Protein AF-A0A4T0FUM2-F1 (afdb_monomer_lite)

pLDDT: mean 88.36, std 13.91, range [25.81, 98.75]

InterPro domains:
  IPR001199 Cytochrome b5-like heme/steroid binding domain [PF00173] (813-865)
  IPR001199 Cytochrome b5-like heme/steroid binding domain [SM01117] (812-907)
  IPR002129 Pyridoxal phosphate-dependent decarboxylase, major domain [PF00282] (361-735)
  IPR004843 Calcineurin-like, phosphoesterase domain [PF00149] (57-250)
  IPR006139 D-isomer specific 2-hydroxyacid dehydrogenase, catalytic domain [PF00389] (917-1246)
  IPR006140 D-isomer specific 2-hydroxyacid dehydrogenase, NAD-binding domain [PF02826] (1026-1214)
  IPR006186 Serine/threonine-specific protein phosphatase/bis(5-nucleosyl)-tetraphosphatase [PR00114] (57-84)
  IPR006186 Serine/threonine-specific protein phosphatase/bis(5-nucleosyl)-tetraphosphatase [PR00114] (86-113)
  IPR006186 Serine/threonine-specific protein phosphatase/bis(5-nucleosyl)-tetraphosphatase [PR00114] (119-143)
  IPR006186 Serine/threonine-specific protein phosphatase/bis(5-nucleosyl)-tetraphosphatase [PR00114] (153-179)
  IPR006186 Serine/threonine-specific protein phosphatase/bis(5-nucleosyl)-tetraphosphatase [PR00114] (182-209)
  IPR006186 Serine/threonine-specific protein phosphatase/bis(5-nucleosyl)-tetraphosphatase [PR00114] (239-259)
  IPR006186 Serine/threonine-specific protein phosphatase/bis(5-nucleosyl)-tetraphosphatase [PR00114] (261-277)
  IPR006186 Serine/threonine-specific protein phosphatase/bis(5-nucleosyl)-tetraphosphatase [PS00125] (120-125)
  IPR006186 Serine/threonine-specific protein phosphatase/bis(5-nucleosyl)-tetraphosphatase [SM00156] (29-299)
  IPR015421 Pyridoxal phosphate-dependent transferase, major domain [G3DSA:3.40.640.10] (409-700)
  IPR015422 Pyridoxal phosphate-dependent transferase, small domain [G3DSA:3.90.1150.10] (701-791)
  IPR015424 Pyridoxal phosphate-dependent transferase [SSF53383] (323-774)
  IPR029052 Metallo-dependent phosphatase-like [G3DSA:3.60.21.10] (1-308)
  IPR029052 Metallo-dependent phosphatase-like [SSF56300] (24-357)

Secondary structure (DSSP, 8-state):
-------HHHHHHHHHHTTTS-TT------HHHHHHHHHHHHHHHHHS-SEEEE-SSEEEE-B-TT-HHHHHHHHHHH--TTTS-EEE-S--SSSSS-HHHHHHHHHHHHHH-TTTEEE---SSSSTTTTTTSSHHHHHHHHS-HHHHHHHHHHHTT---EEEETTTEEEESS---TT-S-HHHHHT--SS-PPPSSSHHHHHHH-EE-TT-SSEEE-TTSSSEEE-HHHHHHHHHHHT-SEEEE-SS--TTSEEEEGGGTEEEEB--SSGGGT--PPEEEEEE-TT--EEEEEEPPPP--------------------SSS--HHHHHHHHHHHHHHHHHHHHHHHH-GGGS-SS----TTHHHHHS-SS--SSPPPHHHHHHHIIIIIGGGS--TTSTTB-SSS-----HHHHHHHHHHHHH----SSTTT-GGGHHHHHHHHHHHHHHT--GGG-S-STT---EEEEES-HHHHHHHHHHHHHHHHHHHTT----TTEEEEEETTS-THHHHHHHHHT-EEEEEPB-TTS-B-HHHHHHHHHHHHHTT-EEEEEEEEBS-TTT--B--HHHHHHHHHHHT-EEEEEETTGGGGGGSGGGTTTTTHHHHHHH-SEEEE-HHHHSS-PSS-EEEEES-SHHHHHHH----GGG--HHHHTT-S--GGGGSS-SS----HHHHHHHHHHHHHHHHHHHHHHHHHHHHHHHHHHHT-TTEEE-S--BTTEEEEEE--SSS-HHHHHHHHHHHHHHHHTTTTT-B-EEEEETTEEEEEEE----S------------PPPPP-------S-EEE-HHHHTT-BSGGG--BEEEETTEEEE-GGGHHHHSTTSTTGGGTTSB-HHHHHTT---GGG-SS--TT--HHHHHHHHHHHHHHHHHSEEEEEE--------EEEESS---HHHHHHHHS-SS--EEEE--SSSPPPHHHHHHHHTT-SEEEEETTS-B-HHHHHHH-TT--EEEEESS--TTB-HHHHHHTT-EEE---STTHHHHHHHHHHHHHHHHTTHHHHHHHHHTT-GGG----TTTT-----TTPEEEEES-SHHHHHHHHHHGGGT--EEEEE----S--HHHHHHHHHHHTSEEEE--HHHHHHH-SEEEE-PPP-GGGTT-B-HHHHHHS-TT-EEEESS-GGGB-HHHHHHHHHHTSSSEEEES--TTTT---TT-HHHH-TTEEE-SS-TT--HHHHHHHHHHHHHHHHHHHTTPPPTTB---

Foldseek 3Di:
DDPPPQPLVVVLCQLLVCQPPDPPDAGDDDLVNLLVLLVLLLVLLLVAFLAAEAEDQEKEFFADAQVSNLVSVVCVQQPPPPVHAYAYAEHQHFLYDGSVSRVSNLSSCCNVCVRRRAYAYAPCLAPVNVVVRPVCVVCCQPPRNVSVVSSNLSSLSGRAWYDYPLAETEGAADDAPQPPDVVVSRPDDPSDGQDQDDDSQQRRHEEEDAVDAAWAPDPVNGHIYHYLNVLVVVCVSSVYQAYEYEHDQDAQQKDAHSVNRYMYGHAHACRSVPDRGWHWMWTQHNVRDIDIDTHGPDDDDDDDDDDDDDDDDPPPPPPDDDQDPVSCVVLVVVVVVVVVVVVVCLVVPVLVQFQAAPDDPCQLVVLDDPDDDPDDDDSVVVVVCCVPPVRNHDNNLLRQQEFAFFGQFADPLQVVLQVVLVVVVFFQQFCVSPVCCVLVLVLFQVLCVLLVADPLLHPPDPDHQWYKAKDQDLLQLLLLLVLLLQLVVCVVVVHPDQAQEEEEEAPLADCSNVVSCVVVVHHYDHWYADPQRAAALVRVVVVCVVSVVVVGAYGAYEFEQQGRAFRGGHPLQRVLVVCVVRVHAYEYEDAAVSLLSSAVVCCVVNVSVSCNVGHQKYKYQCSGLVNHHHDTMMIGGSHCCSSLVSQDDQDPVNDDPCVVVVVTDRSSSNTNDSGDRSSSSSSVSVCVVQPSVSSNVQQVVQQVQLVVVVVVQVVDPQKDFPHDHDRSKTKMAGPDDPPDQVVSQVRRVVVVVVVVVSSRPHDWDWDADPNHIITMGRGGDHDDDPDPPPDDDDDDDDDDADEDDDAAAAAAELVNLLVQLCPRNYFWWFAALQWIWGPSVPCCACPPPHQNSLRTSAHQHQCQLVVHSDNVRRHNDNVPDDPSSVVRSVVVVVVRVVPTHTHHGYDDDDDDAAEEEEQADADPVLVCCQVVPPGHHHYHYDPDRDGHPLVRLLVRLDCHQEYEEEPPHAADPSSVVSNPLNHAEYEYLAPDPPSHDPVNCVVSNHWYFYQPPLQLQLLLVLQLVLQVCLQQLVLLVVVCVVVVVVVVDDDDPCVSGGDQLAQFEEEEADCDSSNLSNVLVSLVSHHAEYEYEYPPPDDCPVVQVVSCSSSVHRYYYDDLLCSLQRGQEYEYADDDDPVQFQCVALVSLLNHQLNHEYEYLHEARSHDLVSQLCSCVVSSHVAYGYAYHPPPPPDDCPRSLNPDSSYHYHPNCSRPDPSSSVSSSNLSSQQRVCSSVNHDRPRIDDD

Sequence (1247 aa):
MSEAEVDLDSVIDRLLEVRGTRPGKPVQLQEYEIKYLCTKAREIFISQPILLELEAPIKICGDIHGQYYDLLRLFEYGGFPPEANYLFLGDYVDRGKQSLETICLLLAYKIKYPENFFVLRGNHECASINRIYGFYDECKRRYNIKLWKTFTDCFNCLPIAAIIDEKIFTMHGGLSPDLQSMDQIRRVMRPTDVPDTGLLCDLLWSDPDKDISGWSENDRGVSFTFGPDVVTRFLQKHDMDLICRAHQVVEDGYEFFAKRQLVTLFSAPNYCGEFDNAGAMMSVDETLLCSFQILKPAEKKQKFPASYGIAGCMCWQIRHLDMDLEQFRSAGYDAVDRIYKYYKTLKENPESIPVQADVKPGYLRDAISDTPPNSGDSFERIQDEFRDVVLPGLNHWQHPSSFHYFPSNTTFESMLSEMMISSINNPGFSWDSNPCSELELKMADWLAGLFGLSDAFHHSYRAGTGGGVIQPSSSESILVAVIAARERYLRMNNTRDQSKLVMYASTQTHSSATKAARVLNLQIRLLDVDEELSLTNSSLLQAIEEDRKRGLIPFIVIATIGTTSTGAVDKIHSLGKAANEYGLWMHIDAAWAGTHLAVPELRGELELDAVNECADSINIGMHKMGLVSMSTVILFVRDLKPVTDALTITPEYLRNKATDSGQVLDFKDCGIGLGRHFSSPKIFYMLKSYGADGFREHIRKSIRLGEVFRRLIEADDSFEVVYKPRMSLTVFRLKRGDGKEDQLNELNKLFYANLVAHKDKVSLTHTVVNGKYCVSVKSVFGGSKKSSDDNDDNQTMQPPAAQLEPPKDTPITPAELSQHDGSNEKPIYVAIKGTVFDVTKKADMYGAGKSYNIFAGKDGSRGLGMSSLNPADAVADYSTLGEKEMGVLDDWYKFFSKRYNIVGRVTIIIMNIPKIVLTRPLMPEIMAKFSAATRPVNLVHWEKDSPAPRQWLLDNAVGADALLVMLSDKVDKQLLDTAGPSLKAISTLSVGYDHCDLAQLKQRNIKLSNTPDLLTSATAEIAVLLYLAAARRASESIRFIERGEWPQVGWGPLLMAGQLSENKTLGFLGFGRIAQAAMHRLIPFGVNRVVYTDSGRVDHSARDASLSQRYGVKIERVDLDNLAKQSDAVILLAAMSPSMKHIINKDFFDKMKKTSFVVNVARGPLIDNDALNNAVNEGSIAGAGLDVIEGEPHIHADHPLVKNDKVFLLPHIGSSTVETRYAMADLTVSNVLKGAFGEPMQAQVNI

Structure (mmCIF, N/CA/C/O backbone):
data_AF-A0A4T0FUM2-F1
#
_entry.id   AF-A0A4T0FUM2-F1
#
loop_
_atom_site.group_PDB
_atom_site.id
_atom_site.type_symbol
_atom_site.label_atom_id
_atom_site.label_alt_id
_atom_site.label_comp_id
_atom_site.label_asym_id
_atom_site.label_entity_id
_atom_site.label_seq_id
_atom_site.pdbx_PDB_ins_code
_atom_site.Cartn_x
_atom_site.Cartn_y
_atom_site.Cartn_z
_atom_site.occupancy
_atom_site.B_iso_or_equiv
_atom_site.auth_seq_id
_atom_site.auth_comp_id
_atom_site.auth_asym_id
_atom_site.auth_atom_id
_atom_site.pdbx_PDB_model_num
ATOM 1 N N . MET A 1 1 ? 23.180 -0.848 52.029 1.00 37.47 1 MET A N 1
ATOM 2 C CA . MET A 1 1 ? 24.207 0.052 51.470 1.00 37.47 1 MET A CA 1
ATOM 3 C C . MET A 1 1 ? 23.830 1.442 51.923 1.00 37.47 1 MET A C 1
ATOM 5 O O . MET A 1 1 ? 22.664 1.783 51.784 1.00 37.47 1 MET A O 1
ATOM 9 N N . SER A 1 2 ? 24.758 2.135 52.578 1.00 36.12 2 SER A N 1
ATOM 10 C CA . SER A 1 2 ? 24.609 3.516 53.044 1.00 36.12 2 SER A CA 1
ATOM 11 C C . SER A 1 2 ? 24.027 4.402 51.942 1.00 36.12 2 SER A C 1
ATOM 13 O O . SER A 1 2 ? 24.387 4.205 50.781 1.00 36.12 2 SER A O 1
ATOM 15 N N . GLU A 1 3 ? 23.152 5.346 52.301 1.00 44.22 3 GLU A N 1
ATOM 16 C CA . GLU A 1 3 ? 22.801 6.488 51.450 1.00 44.22 3 GLU A CA 1
ATOM 17 C C . GLU A 1 3 ? 24.108 7.209 51.102 1.00 44.22 3 GLU A C 1
ATOM 19 O O . GLU A 1 3 ? 24.612 8.024 51.867 1.00 44.22 3 GLU A O 1
ATOM 24 N N . ALA A 1 4 ? 24.735 6.814 49.994 1.00 52.66 4 ALA A N 1
ATOM 25 C CA . ALA A 1 4 ? 25.726 7.648 49.351 1.00 52.66 4 ALA A CA 1
ATOM 26 C C . ALA A 1 4 ? 24.969 8.919 48.969 1.00 52.66 4 ALA A C 1
ATOM 28 O O . ALA A 1 4 ? 23.976 8.837 48.246 1.00 52.66 4 ALA A O 1
ATOM 29 N N . GLU A 1 5 ? 25.374 10.039 49.559 1.00 71.88 5 GLU A N 1
ATOM 30 C CA . GLU A 1 5 ? 24.794 11.359 49.342 1.00 71.88 5 GLU A CA 1
ATOM 31 C C . GLU A 1 5 ? 24.679 11.582 47.826 1.00 71.88 5 GLU A C 1
ATOM 33 O O . GLU A 1 5 ? 25.686 11.611 47.116 1.00 71.88 5 GLU A O 1
ATOM 38 N N . VAL A 1 6 ? 23.448 11.581 47.301 1.00 86.56 6 VAL A N 1
ATOM 39 C CA . VAL A 1 6 ? 23.222 11.792 45.869 1.00 86.56 6 VAL A CA 1
ATOM 40 C C . VAL A 1 6 ? 23.570 13.243 45.597 1.00 86.56 6 VAL A C 1
ATOM 42 O O . VAL A 1 6 ? 22.863 14.144 46.039 1.00 86.56 6 VAL A O 1
ATOM 45 N N . ASP A 1 7 ? 24.667 13.455 44.881 1.00 92.12 7 ASP A N 1
ATOM 46 C CA . ASP A 1 7 ? 25.069 14.772 44.411 1.00 92.12 7 ASP A CA 1
ATOM 47 C C . ASP A 1 7 ? 24.060 15.256 43.356 1.00 92.12 7 ASP A C 1
ATOM 49 O O . ASP A 1 7 ? 24.091 14.850 42.188 1.00 92.12 7 ASP A O 1
ATOM 53 N N . LEU A 1 8 ? 23.112 16.084 43.801 1.00 93.62 8 LEU A N 1
ATOM 54 C CA . LEU A 1 8 ? 22.031 16.609 42.971 1.00 93.62 8 LEU A CA 1
ATOM 55 C C . LEU A 1 8 ? 22.561 17.514 41.851 1.00 93.62 8 LEU A C 1
ATOM 57 O O . LEU A 1 8 ? 22.004 17.504 40.752 1.00 93.62 8 LEU A O 1
ATOM 61 N N . ASP A 1 9 ? 23.653 18.240 42.097 1.00 93.62 9 ASP A N 1
ATOM 62 C CA . ASP A 1 9 ? 24.274 19.112 41.101 1.00 93.62 9 ASP A CA 1
ATOM 63 C C . ASP A 1 9 ? 24.894 18.281 39.981 1.00 93.62 9 ASP A C 1
ATOM 65 O O . ASP A 1 9 ? 24.625 18.530 38.809 1.00 93.62 9 ASP A O 1
ATOM 69 N N . SER A 1 10 ? 25.580 17.191 40.329 1.00 92.94 10 SER A N 1
ATOM 70 C CA . SER A 1 10 ? 26.093 16.219 39.356 1.00 92.94 10 SER A CA 1
ATOM 71 C C . SER A 1 10 ? 24.991 15.543 38.524 1.00 92.94 10 SER A C 1
ATOM 73 O O . SER A 1 10 ? 25.191 15.207 37.350 1.00 92.94 10 SER A O 1
ATOM 75 N N . VAL A 1 11 ? 23.804 15.315 39.098 1.00 94.50 11 VAL A N 1
ATOM 76 C CA . VAL A 1 11 ? 22.643 14.797 38.350 1.00 94.50 11 VAL A CA 1
ATOM 77 C C . VAL A 1 11 ? 22.139 15.832 37.340 1.00 94.50 11 VAL A C 1
ATOM 79 O O . VAL A 1 11 ? 21.924 15.485 36.176 1.00 94.50 11 VAL A O 1
ATOM 82 N N . ILE A 1 12 ? 21.980 17.092 37.760 1.00 95.75 12 ILE A N 1
ATOM 83 C CA . ILE A 1 12 ? 21.542 18.188 36.884 1.00 95.75 12 ILE A CA 1
ATOM 84 C C . ILE A 1 12 ? 22.570 18.421 35.775 1.00 95.75 12 ILE A C 1
ATOM 86 O O . ILE A 1 12 ? 22.193 18.469 34.607 1.00 95.75 12 ILE A O 1
ATOM 90 N N . ASP A 1 13 ? 23.859 18.478 36.102 1.00 93.56 13 ASP A N 1
ATOM 91 C CA . ASP A 1 13 ? 24.928 18.702 35.130 1.00 93.56 13 ASP A CA 1
ATOM 92 C C . ASP A 1 13 ? 24.947 17.623 34.047 1.00 93.56 13 ASP A C 1
ATOM 94 O O . ASP A 1 13 ? 25.027 17.951 32.864 1.00 93.56 13 ASP A O 1
ATOM 98 N N . ARG A 1 14 ? 24.777 16.344 34.410 1.00 93.50 14 ARG A N 1
ATOM 99 C CA . ARG A 1 14 ? 24.683 15.240 33.436 1.00 93.50 14 ARG A CA 1
ATOM 100 C C . ARG A 1 14 ? 23.453 15.334 32.542 1.00 93.50 14 ARG A C 1
ATOM 102 O O . ARG A 1 14 ? 23.537 15.028 31.352 1.00 93.50 14 ARG A O 1
ATOM 109 N N . LEU A 1 15 ? 22.313 15.734 33.101 1.00 93.44 15 LEU A N 1
ATOM 110 C CA . LEU A 1 15 ? 21.101 15.979 32.322 1.00 93.44 15 LEU A CA 1
ATOM 111 C C . LEU A 1 15 ? 21.334 17.148 31.345 1.00 93.44 15 LEU A C 1
ATOM 113 O O . LEU A 1 15 ? 21.035 17.062 30.159 1.00 93.44 15 LEU A O 1
ATOM 117 N N . LEU A 1 16 ? 21.992 18.212 31.788 1.00 92.50 16 LEU A N 1
ATOM 118 C CA . LEU A 1 16 ? 22.291 19.375 30.958 1.00 92.50 16 LEU A CA 1
ATOM 119 C C . LEU A 1 16 ? 23.478 19.190 29.993 1.00 92.50 16 LEU A C 1
ATOM 121 O O .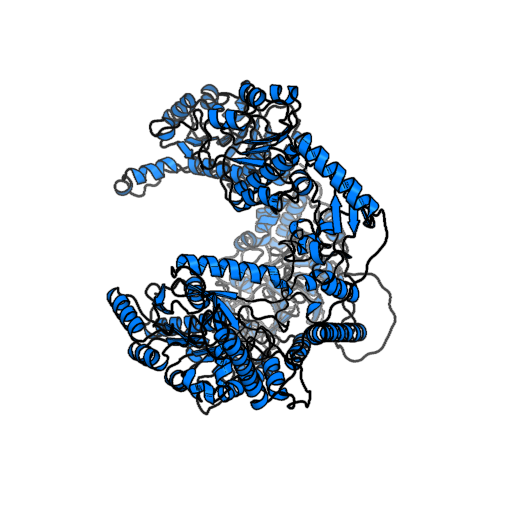 LEU A 1 16 ? 23.617 19.977 29.054 1.00 92.50 16 LEU A O 1
ATOM 125 N N . GLU A 1 17 ? 24.338 18.187 30.180 1.00 85.06 17 GLU A N 1
ATOM 126 C CA . GLU A 1 17 ? 25.534 17.953 29.352 1.00 85.06 17 GLU A CA 1
ATOM 127 C C . GLU A 1 17 ? 25.171 17.634 27.895 1.00 85.06 17 GLU A C 1
ATOM 129 O O . GLU A 1 17 ? 25.929 17.915 26.965 1.00 85.06 17 GLU A O 1
ATOM 134 N N . VAL A 1 18 ? 23.984 17.069 27.662 1.00 79.00 18 VAL A N 1
ATOM 135 C CA . VAL A 1 18 ? 23.532 16.740 26.306 1.00 79.00 18 VAL A CA 1
ATOM 136 C C . VAL A 1 18 ? 23.071 17.963 25.506 1.00 79.00 18 VAL A C 1
ATOM 138 O O . VAL A 1 18 ? 22.817 17.827 24.307 1.00 79.00 18 VAL A O 1
ATOM 141 N N . ARG A 1 19 ? 23.021 19.162 26.109 1.00 76.81 19 ARG A N 1
ATOM 142 C CA . ARG A 1 19 ? 22.731 20.422 25.405 1.00 76.81 19 ARG A CA 1
ATOM 143 C C . ARG A 1 19 ? 23.660 20.592 24.201 1.00 76.81 19 ARG A C 1
ATOM 145 O O . ARG A 1 19 ? 24.869 20.391 24.277 1.00 76.81 19 ARG A O 1
ATOM 152 N N . GLY A 1 20 ? 23.082 20.915 23.047 1.00 62.94 20 GLY A N 1
ATOM 153 C CA . GLY A 1 20 ? 23.824 21.067 21.790 1.00 62.94 20 GLY A CA 1
ATOM 154 C C . GLY A 1 20 ? 24.322 19.765 21.141 1.00 62.94 20 GLY A C 1
ATOM 155 O O . GLY A 1 20 ? 24.865 19.822 20.037 1.00 62.94 20 GLY A O 1
ATOM 156 N N . THR A 1 21 ? 24.121 18.591 21.757 1.00 67.38 21 THR A N 1
ATOM 157 C CA . THR A 1 21 ? 24.373 17.298 21.093 1.00 67.38 21 THR A CA 1
ATOM 158 C C . THR A 1 21 ? 23.211 16.934 20.150 1.00 67.38 21 THR A C 1
ATOM 160 O O . THR A 1 21 ? 22.275 17.721 19.988 1.00 67.38 21 THR A O 1
ATOM 163 N N . ARG A 1 22 ? 23.231 15.775 19.482 1.00 67.12 22 ARG A N 1
ATOM 164 C CA . ARG A 1 22 ? 22.125 15.361 18.598 1.00 67.12 22 ARG A CA 1
ATOM 165 C C . ARG A 1 22 ? 20.914 14.872 19.425 1.00 67.12 22 ARG A C 1
ATOM 167 O O . ARG A 1 22 ? 21.130 14.035 20.304 1.00 67.12 22 ARG A O 1
ATOM 174 N N . PRO A 1 23 ? 19.668 15.289 19.103 1.00 71.88 23 PRO A N 1
ATOM 175 C CA . PRO A 1 23 ? 18.456 14.770 19.742 1.00 71.88 23 PRO A CA 1
ATOM 176 C C . PRO A 1 23 ? 18.409 13.238 19.800 1.00 71.88 23 PRO A C 1
ATOM 178 O O . PRO A 1 23 ? 18.738 12.574 18.813 1.00 71.88 23 PRO A O 1
ATOM 181 N N . GLY A 1 24 ? 17.999 12.683 20.947 1.00 69.56 24 GLY A N 1
ATOM 182 C CA . GLY A 1 24 ? 17.912 11.236 21.180 1.00 69.56 24 GLY A CA 1
ATOM 183 C C . GLY A 1 24 ? 19.101 10.607 21.916 1.00 69.56 24 GLY A C 1
ATOM 184 O O . GLY A 1 24 ? 19.111 9.388 22.089 1.00 69.56 24 GLY A O 1
ATOM 185 N N . LYS A 1 25 ? 20.103 11.387 22.352 1.00 81.38 25 LYS A N 1
ATOM 186 C CA . LYS A 1 25 ? 21.182 10.886 23.220 1.00 81.38 25 LYS A CA 1
ATOM 187 C C . LYS A 1 25 ? 20.620 10.618 24.631 1.00 81.38 25 LYS A C 1
ATOM 189 O O . LYS A 1 25 ? 20.194 11.574 25.280 1.00 81.38 25 LYS A O 1
ATOM 194 N N . PRO A 1 26 ? 20.603 9.361 25.117 1.00 79.69 26 PRO A N 1
ATOM 195 C CA . PRO A 1 26 ? 20.116 9.057 26.459 1.00 79.69 26 PRO A CA 1
ATOM 196 C C . PRO A 1 26 ? 21.115 9.534 27.517 1.00 79.69 26 PRO A C 1
ATOM 198 O O . PRO A 1 26 ? 22.330 9.417 27.325 1.00 79.69 26 PRO A O 1
ATOM 201 N N . VAL A 1 27 ? 20.604 10.010 28.652 1.00 87.38 27 VAL A N 1
ATOM 202 C CA . VAL A 1 27 ? 21.418 10.346 29.828 1.00 87.38 27 VAL A CA 1
ATOM 203 C C . VAL A 1 27 ? 21.429 9.141 30.763 1.00 87.38 27 VAL A C 1
ATOM 205 O O . VAL A 1 27 ? 20.388 8.557 31.073 1.00 87.38 27 VAL A O 1
ATOM 208 N N . GLN A 1 28 ? 22.619 8.721 31.193 1.00 84.88 28 GLN A N 1
ATOM 209 C CA . GLN A 1 28 ? 22.753 7.607 32.128 1.00 84.88 28 GLN A CA 1
ATOM 210 C C . GLN A 1 28 ? 22.598 8.101 33.570 1.00 84.88 28 GLN A C 1
ATOM 212 O O . GLN A 1 28 ? 23.548 8.596 34.178 1.00 84.88 28 GLN A O 1
ATOM 217 N N . LEU A 1 29 ? 21.394 7.931 34.112 1.00 91.56 29 LEU A N 1
ATOM 218 C CA . LEU A 1 29 ? 21.116 8.044 35.543 1.00 91.56 29 LEU A CA 1
ATOM 219 C C . LEU A 1 29 ? 21.084 6.653 36.178 1.00 91.56 29 LEU A C 1
ATOM 221 O O . LEU A 1 29 ? 20.607 5.692 35.573 1.00 91.56 29 LEU A O 1
ATOM 225 N N . GLN A 1 30 ? 21.586 6.523 37.395 1.00 93.50 30 GLN A N 1
ATOM 226 C CA . GLN A 1 30 ? 21.509 5.278 38.148 1.00 93.50 30 GLN A CA 1
ATOM 227 C C . GLN A 1 30 ? 20.132 5.145 38.807 1.00 93.50 30 GLN A C 1
ATOM 229 O O . GLN A 1 30 ? 19.508 6.129 39.199 1.00 93.50 30 GLN A O 1
ATOM 234 N N . GLU A 1 31 ? 19.652 3.912 38.983 1.00 93.62 31 GLU A N 1
ATOM 235 C CA . GLU A 1 31 ? 18.319 3.664 39.557 1.00 93.62 31 GLU A CA 1
ATOM 236 C C . GLU A 1 31 ? 18.152 4.285 40.956 1.00 93.62 31 GLU A C 1
ATOM 238 O O . GLU A 1 31 ? 17.074 4.778 41.289 1.00 93.62 31 GLU A O 1
ATOM 243 N N . TYR A 1 32 ? 19.208 4.281 41.778 1.00 93.88 32 TYR A N 1
ATOM 244 C CA . TYR A 1 32 ? 19.159 4.884 43.112 1.00 93.88 32 TYR A CA 1
ATOM 245 C C . TYR A 1 32 ? 19.030 6.415 43.059 1.00 93.88 32 TYR A C 1
ATOM 247 O O . TYR A 1 32 ? 18.369 6.982 43.923 1.00 93.88 32 TYR A O 1
ATOM 255 N N . GLU A 1 33 ? 19.589 7.069 42.035 1.00 95.44 33 GLU A N 1
ATOM 256 C CA . GLU A 1 33 ? 19.484 8.520 41.826 1.00 95.44 33 GLU A CA 1
ATOM 257 C C . GLU A 1 33 ? 18.046 8.891 41.460 1.00 95.44 33 GLU A C 1
ATOM 259 O O . GLU A 1 33 ? 17.463 9.791 42.053 1.00 95.44 33 GLU A O 1
ATOM 264 N N . ILE A 1 34 ? 17.421 8.132 40.556 1.00 97.25 34 ILE A N 1
ATOM 265 C CA . ILE A 1 34 ? 16.023 8.360 40.161 1.00 97.25 34 ILE A CA 1
ATOM 266 C C . ILE A 1 34 ? 15.073 8.128 41.344 1.00 97.25 34 ILE A C 1
ATOM 268 O O . ILE A 1 34 ? 14.152 8.914 41.571 1.00 97.25 34 ILE A O 1
ATOM 272 N N . LYS A 1 35 ? 15.306 7.073 42.137 1.00 96.06 35 LYS A N 1
ATOM 273 C CA . LYS A 1 35 ? 14.532 6.825 43.364 1.00 96.06 35 LYS A CA 1
ATOM 274 C C . LYS A 1 35 ? 14.697 7.945 44.382 1.00 96.06 35 LYS A C 1
ATOM 276 O O . LYS A 1 35 ? 13.708 8.324 45.009 1.00 96.06 35 LYS A O 1
ATOM 281 N N . TYR A 1 36 ? 15.913 8.466 44.536 1.00 96.44 36 TYR A N 1
ATOM 282 C CA . TYR A 1 36 ? 16.181 9.621 45.383 1.00 96.44 36 TYR A CA 1
ATOM 283 C C . TYR A 1 36 ? 15.377 10.840 44.914 1.00 96.44 36 TYR A C 1
ATOM 285 O O . TYR A 1 36 ? 14.642 11.406 45.721 1.00 96.44 36 TYR A O 1
ATOM 293 N N . LEU A 1 37 ? 15.411 11.166 43.612 1.00 97.94 37 LEU A N 1
ATOM 294 C CA . LEU A 1 37 ? 14.631 12.270 43.038 1.00 97.94 37 LEU A CA 1
ATOM 295 C C . LEU A 1 37 ? 13.129 12.115 43.318 1.00 97.94 37 LEU A C 1
ATOM 297 O O . LEU A 1 37 ? 12.496 13.028 43.837 1.00 97.94 37 LEU A O 1
ATOM 301 N N . CYS A 1 38 ? 12.554 10.942 43.045 1.00 98.00 38 CYS A N 1
ATOM 302 C CA . CYS A 1 38 ? 11.130 10.700 43.296 1.00 98.00 38 CYS A CA 1
ATOM 303 C C . CYS A 1 38 ? 10.779 10.821 44.785 1.00 98.00 38 CYS A C 1
ATOM 305 O O . CYS A 1 38 ? 9.760 11.405 45.141 1.00 98.00 38 CYS A O 1
ATOM 307 N N . THR A 1 39 ? 11.622 10.280 45.669 1.00 96.25 39 THR A N 1
ATOM 308 C CA . THR A 1 39 ? 11.364 10.279 47.116 1.00 96.25 39 THR A CA 1
ATOM 309 C C . THR A 1 39 ? 11.445 11.691 47.691 1.00 96.25 39 THR A C 1
ATOM 311 O O . THR A 1 39 ? 10.548 12.101 48.424 1.00 96.25 39 THR A O 1
ATOM 314 N N . LYS A 1 40 ? 12.471 12.463 47.313 1.00 97.44 40 LYS A N 1
ATOM 315 C CA . LYS A 1 40 ? 12.658 13.841 47.781 1.00 97.44 40 LYS A CA 1
ATOM 316 C C . LYS A 1 40 ? 11.649 14.814 47.199 1.00 97.44 40 LYS A C 1
ATOM 318 O O . LYS A 1 40 ? 11.080 15.602 47.948 1.00 97.44 40 LYS A O 1
ATOM 323 N N . ALA A 1 41 ? 11.341 14.718 45.909 1.00 97.88 41 ALA A N 1
ATOM 324 C CA . ALA A 1 41 ? 10.290 15.541 45.327 1.00 97.88 41 ALA A CA 1
ATOM 325 C C . ALA A 1 41 ? 8.921 15.236 45.959 1.00 97.88 41 ALA A C 1
ATOM 327 O O . ALA A 1 41 ? 8.172 16.155 46.277 1.00 97.88 41 ALA A O 1
ATOM 328 N N . ARG A 1 42 ? 8.623 13.958 46.238 1.00 97.56 42 ARG A N 1
ATOM 329 C CA . ARG A 1 42 ? 7.404 13.544 46.945 1.00 97.56 42 ARG A CA 1
ATOM 330 C C . ARG A 1 42 ? 7.270 14.176 48.334 1.00 97.56 42 ARG A C 1
ATOM 332 O O . ARG A 1 42 ? 6.166 14.590 48.682 1.00 97.56 42 ARG A O 1
ATOM 339 N N . GLU A 1 43 ? 8.350 14.244 49.117 1.00 96.94 43 GLU A N 1
ATOM 340 C CA . GLU A 1 43 ? 8.361 14.928 50.423 1.00 96.94 43 GLU A CA 1
ATOM 341 C C . GLU A 1 43 ? 7.946 16.403 50.268 1.00 96.94 43 GLU A C 1
ATOM 343 O O . GLU A 1 43 ? 7.051 16.866 50.975 1.00 96.94 43 GLU A O 1
ATOM 348 N N . ILE A 1 44 ? 8.525 17.099 49.282 1.00 97.81 44 ILE A N 1
ATOM 349 C CA . ILE A 1 44 ? 8.249 18.516 49.003 1.00 97.81 44 ILE A CA 1
ATOM 350 C C . ILE A 1 44 ? 6.805 18.724 48.527 1.00 97.81 44 ILE A C 1
ATOM 352 O O . ILE A 1 44 ? 6.107 19.617 49.009 1.00 97.81 44 ILE A O 1
ATOM 356 N N . PHE A 1 45 ? 6.318 17.899 47.598 1.00 98.06 45 PHE A N 1
ATOM 357 C CA . PHE A 1 45 ? 4.959 18.048 47.080 1.00 98.06 45 PHE A CA 1
ATOM 358 C C . PHE A 1 45 ? 3.895 17.820 48.157 1.00 98.06 45 PHE A C 1
ATOM 360 O O . PHE A 1 45 ? 2.872 18.502 48.142 1.00 98.06 45 PHE A O 1
ATOM 367 N N . ILE A 1 46 ? 4.136 16.896 49.095 1.00 97.12 46 ILE A N 1
ATOM 368 C CA . ILE A 1 46 ? 3.249 16.662 50.241 1.00 97.12 46 ILE A CA 1
ATOM 369 C C . ILE A 1 46 ? 3.262 17.839 51.220 1.00 97.12 46 ILE A C 1
ATOM 371 O O . ILE A 1 46 ? 2.215 18.143 51.789 1.00 97.12 46 ILE A O 1
ATOM 375 N N . SER A 1 47 ? 4.405 18.506 51.420 1.00 96.12 47 SER A N 1
ATOM 376 C CA . SER A 1 47 ? 4.469 19.681 52.299 1.00 96.12 47 SER A CA 1
ATOM 377 C C . SER A 1 47 ? 3.840 20.936 51.690 1.00 96.12 47 SER A C 1
ATOM 379 O O . SER A 1 47 ? 3.371 21.794 52.432 1.00 96.12 47 SER A O 1
ATOM 381 N N . GLN A 1 48 ? 3.821 21.055 50.359 1.00 95.81 48 GLN A N 1
ATOM 382 C CA . GLN A 1 48 ? 3.159 22.160 49.659 1.00 95.81 48 GLN A CA 1
ATOM 383 C C . GLN A 1 48 ? 1.641 21.944 49.600 1.00 95.81 48 GLN A C 1
ATOM 385 O O . GLN A 1 48 ? 1.202 20.797 49.612 1.00 95.81 48 GLN A O 1
ATOM 390 N N . PRO A 1 49 ? 0.808 22.995 49.525 1.00 96.19 49 PRO A N 1
ATOM 391 C CA . PRO A 1 49 ? -0.629 22.833 49.312 1.00 96.19 49 PRO A CA 1
ATOM 392 C C . PRO A 1 49 ? -0.929 22.244 47.922 1.00 96.19 49 PRO A C 1
ATOM 394 O O . PRO A 1 49 ? -0.112 22.313 47.007 1.00 96.19 49 PRO A O 1
ATOM 397 N N . ILE A 1 50 ? -2.104 21.626 47.753 1.00 96.75 50 ILE A N 1
ATOM 398 C CA . ILE A 1 50 ? -2.507 21.059 46.451 1.00 96.75 50 ILE A CA 1
ATOM 399 C C . ILE A 1 50 ? -2.940 22.136 45.442 1.00 96.75 50 ILE A C 1
ATOM 401 O O . ILE A 1 50 ? -2.816 21.940 44.233 1.00 96.75 50 ILE A O 1
ATOM 405 N N . LEU A 1 51 ? -3.438 23.260 45.963 1.00 98.12 51 LEU A N 1
ATOM 406 C CA . LEU A 1 51 ? -3.639 24.513 45.249 1.00 98.12 51 LEU A CA 1
ATOM 407 C C . LEU A 1 51 ? -2.488 25.436 45.644 1.00 98.12 51 LEU A C 1
ATOM 409 O O . LEU A 1 51 ? -2.427 25.853 46.800 1.00 98.12 51 LEU A O 1
ATOM 413 N N . LEU A 1 52 ? -1.563 25.690 44.724 1.00 98.25 52 LEU A N 1
ATOM 414 C CA . LEU A 1 52 ? -0.418 26.560 44.989 1.00 98.25 52 LEU A CA 1
ATOM 415 C C . LEU A 1 52 ? -0.833 28.033 44.907 1.00 98.25 52 LEU A C 1
ATOM 417 O O . LEU A 1 52 ? -1.655 28.397 44.071 1.00 98.25 52 LEU A O 1
ATOM 421 N N . GLU A 1 53 ? -0.238 28.869 45.749 1.00 97.44 53 GLU A N 1
ATOM 422 C CA . GLU A 1 53 ? -0.384 30.328 45.718 1.00 97.44 53 GLU A CA 1
ATOM 423 C C . GLU A 1 53 ? 1.004 30.903 45.422 1.00 97.44 53 GLU A C 1
ATOM 425 O O . GLU A 1 53 ? 1.949 30.639 46.165 1.00 97.44 53 GLU A O 1
ATOM 430 N N . LEU A 1 54 ? 1.142 31.562 44.270 1.00 97.75 54 LEU A N 1
ATOM 431 C CA . LEU A 1 54 ? 2.417 31.935 43.653 1.00 97.75 54 LEU A CA 1
ATOM 432 C C . LEU A 1 54 ? 2.439 33.434 43.323 1.00 97.75 54 LEU A C 1
ATOM 434 O O . LEU A 1 54 ? 1.389 34.034 43.103 1.00 97.75 54 LEU A O 1
ATOM 438 N N . GLU A 1 55 ? 3.633 34.011 43.216 1.00 95.75 55 GLU A N 1
ATOM 439 C CA . GLU A 1 55 ? 3.849 35.431 42.895 1.00 95.75 55 GLU A CA 1
ATOM 440 C C . GLU A 1 55 ? 4.571 35.576 41.543 1.00 95.75 55 GLU A C 1
ATOM 442 O O . GLU A 1 55 ? 5.404 34.736 41.174 1.00 95.75 55 GLU A O 1
ATOM 447 N N . ALA A 1 56 ? 4.265 36.634 40.788 1.00 94.50 56 ALA A N 1
ATOM 448 C CA . ALA A 1 56 ? 5.047 37.037 39.623 1.00 94.50 56 ALA A CA 1
ATOM 449 C C . ALA A 1 56 ? 6.350 37.760 40.056 1.00 94.50 56 ALA A C 1
ATOM 451 O O . ALA A 1 56 ? 6.399 38.361 41.129 1.00 94.50 56 ALA A O 1
ATOM 452 N N . PRO A 1 57 ? 7.434 37.733 39.252 1.00 95.88 57 PRO A N 1
ATOM 453 C CA . PRO A 1 57 ? 7.510 37.246 37.880 1.00 95.88 57 PRO A CA 1
ATOM 454 C C . PRO A 1 57 ? 7.652 35.721 37.787 1.00 95.88 57 PRO A C 1
ATOM 456 O O . PRO A 1 57 ? 8.440 35.108 38.511 1.00 95.88 57 PRO A O 1
ATOM 459 N N . ILE A 1 58 ? 6.932 35.102 36.847 1.00 97.69 58 ILE A N 1
ATOM 460 C CA . ILE A 1 58 ? 6.936 33.647 36.639 1.00 97.69 58 ILE A CA 1
ATOM 461 C C . ILE A 1 58 ? 6.701 33.259 35.175 1.00 97.69 58 ILE A C 1
ATOM 463 O O . ILE A 1 58 ? 6.020 33.954 34.419 1.00 97.69 58 ILE A O 1
ATOM 467 N N . LYS A 1 59 ? 7.279 32.129 34.761 1.00 98.00 59 LYS A N 1
ATOM 468 C CA . LYS A 1 59 ? 7.120 31.540 33.428 1.00 98.00 59 LYS A CA 1
ATOM 469 C C . LYS A 1 59 ? 6.259 30.287 33.488 1.00 98.00 59 LYS A C 1
ATOM 471 O O . LYS A 1 59 ? 6.571 29.359 34.224 1.00 98.00 59 LYS A O 1
ATOM 476 N N . ILE A 1 60 ? 5.204 30.241 32.688 1.00 98.31 60 ILE A N 1
ATOM 477 C CA . ILE A 1 60 ? 4.232 29.153 32.636 1.00 98.31 60 ILE A CA 1
ATOM 478 C C . ILE A 1 60 ? 4.466 28.318 31.373 1.00 98.31 60 ILE A C 1
ATOM 480 O O . ILE A 1 60 ? 4.524 28.860 30.264 1.00 98.31 60 ILE A O 1
ATOM 484 N N . CYS A 1 61 ? 4.597 27.004 31.549 1.00 98.00 61 CYS A N 1
ATOM 485 C CA . CYS A 1 61 ? 4.852 26.027 30.490 1.00 98.00 61 CYS A CA 1
ATOM 486 C C . CYS A 1 61 ? 3.728 24.984 30.448 1.00 98.00 61 CYS A C 1
ATOM 488 O O . CYS A 1 61 ? 3.350 24.448 31.490 1.00 98.00 61 CYS A O 1
ATOM 490 N N . GLY A 1 62 ? 3.220 24.693 29.253 1.00 96.94 62 GLY A N 1
ATOM 491 C CA . GLY A 1 62 ? 2.238 23.639 29.000 1.00 96.94 62 GLY A CA 1
ATOM 492 C C . GLY A 1 62 ? 2.885 22.272 28.764 1.00 96.94 62 GLY A C 1
ATOM 493 O O . GLY A 1 62 ? 3.990 22.001 29.237 1.00 96.94 62 GLY A O 1
ATOM 494 N N . ASP A 1 63 ? 2.193 21.433 27.998 1.00 97.06 63 ASP A N 1
ATOM 495 C CA . ASP A 1 63 ? 2.572 20.053 27.688 1.00 97.06 63 ASP A CA 1
ATOM 496 C C . ASP A 1 63 ? 3.984 19.903 27.089 1.00 97.06 63 ASP A C 1
ATOM 498 O O . ASP A 1 63 ? 4.394 20.681 26.217 1.00 97.06 63 ASP A O 1
ATOM 502 N N . ILE A 1 64 ? 4.694 18.840 27.499 1.00 94.94 64 ILE A N 1
ATOM 503 C CA . ILE A 1 64 ? 6.045 18.491 27.014 1.00 94.94 64 ILE A CA 1
ATOM 504 C C . ILE A 1 64 ? 6.125 17.066 26.438 1.00 94.94 64 ILE A C 1
ATOM 506 O O . ILE A 1 64 ? 6.913 16.836 25.518 1.00 94.94 64 ILE A O 1
ATOM 510 N N . HIS A 1 65 ? 5.352 16.104 26.962 1.00 94.88 65 HIS A N 1
ATOM 511 C CA . HIS A 1 65 ? 5.245 14.718 26.466 1.00 94.88 65 HIS A CA 1
ATOM 512 C C . HIS A 1 65 ? 6.599 14.077 26.125 1.00 94.88 65 HIS A C 1
ATOM 514 O O . HIS A 1 65 ? 6.834 13.625 25.009 1.00 94.88 65 HIS A O 1
ATOM 520 N N . GLY A 1 66 ? 7.570 14.103 27.039 1.00 92.50 66 GLY A N 1
ATOM 521 C CA . GLY A 1 66 ? 8.872 13.463 26.830 1.00 92.50 66 GLY A CA 1
ATOM 522 C C . GLY A 1 66 ? 9.742 14.029 25.694 1.00 92.50 66 GLY A C 1
ATOM 523 O O . GLY A 1 66 ? 10.721 13.374 25.308 1.00 92.50 66 GLY A O 1
ATOM 524 N N . GLN A 1 67 ? 9.436 15.218 25.152 1.00 92.62 67 GLN A N 1
ATOM 525 C CA . GLN A 1 67 ? 10.294 15.956 24.211 1.00 92.62 67 GLN A CA 1
ATOM 526 C C . GLN A 1 67 ? 11.435 16.675 24.941 1.00 92.62 67 GLN A C 1
ATOM 528 O O . GLN A 1 67 ? 11.546 17.900 24.968 1.00 92.62 67 GLN A O 1
ATOM 533 N N . TYR A 1 68 ? 12.336 15.878 25.514 1.00 94.12 68 TYR A N 1
ATOM 534 C CA . TYR A 1 68 ? 13.421 16.348 26.374 1.00 94.12 68 TYR A CA 1
ATOM 535 C C . TYR A 1 68 ? 14.296 17.451 25.759 1.00 94.12 68 TYR A C 1
ATOM 537 O O . TYR A 1 68 ? 14.703 18.390 26.437 1.00 94.12 68 TYR A O 1
ATOM 545 N N . TYR A 1 69 ? 14.576 17.366 24.458 1.00 90.50 69 TYR A N 1
ATOM 546 C CA . TYR A 1 69 ? 15.381 18.378 23.775 1.00 90.50 69 TYR A CA 1
ATOM 547 C C . TYR A 1 69 ? 14.696 19.737 23.699 1.00 90.50 69 TYR A C 1
ATOM 549 O O . TYR A 1 69 ? 15.363 20.764 23.811 1.00 90.50 69 TYR A O 1
ATOM 557 N N . ASP A 1 70 ? 13.380 19.746 23.521 1.00 91.06 70 ASP A N 1
ATOM 558 C CA . ASP A 1 70 ? 12.615 20.982 23.493 1.00 91.06 70 ASP A CA 1
ATOM 559 C C . ASP A 1 70 ? 12.463 21.559 24.903 1.00 91.06 70 ASP A C 1
ATOM 561 O O . ASP A 1 70 ? 12.546 22.774 25.049 1.00 91.06 70 ASP A O 1
ATOM 565 N N . LEU A 1 71 ? 12.416 20.720 25.948 1.00 94.75 71 LEU A N 1
ATOM 566 C CA . LEU A 1 71 ? 12.535 21.176 27.340 1.00 94.75 71 LEU A CA 1
ATOM 567 C C . LEU A 1 71 ? 13.870 21.901 27.597 1.00 94.75 71 LEU A C 1
ATOM 569 O O . LEU A 1 71 ? 13.890 22.968 28.208 1.00 94.75 71 LEU A O 1
ATOM 573 N N . LEU A 1 72 ? 14.992 21.361 27.108 1.00 93.69 72 LEU A N 1
ATOM 574 C CA . LEU A 1 72 ? 16.295 22.027 27.244 1.00 93.69 72 LEU A CA 1
ATOM 575 C C . LEU A 1 72 ? 16.311 23.383 26.530 1.00 93.69 72 LEU A C 1
ATOM 577 O O . LEU A 1 72 ? 16.801 24.364 27.086 1.00 93.69 72 LEU A O 1
ATOM 581 N N . ARG A 1 73 ? 15.737 23.453 25.323 1.00 91.38 73 ARG A N 1
ATOM 582 C CA . ARG A 1 73 ? 15.600 24.711 24.576 1.00 91.38 73 ARG A CA 1
ATOM 583 C C . ARG A 1 73 ? 14.672 25.693 25.285 1.00 91.38 73 ARG A C 1
ATOM 585 O O . ARG A 1 73 ? 14.945 26.886 25.276 1.00 91.38 73 ARG A O 1
ATOM 592 N N . LEU A 1 74 ? 13.608 25.219 25.925 1.00 92.62 74 LEU A N 1
ATOM 593 C CA . LEU A 1 74 ? 12.703 26.066 26.694 1.00 92.62 74 LEU A CA 1
ATOM 594 C C . LEU A 1 74 ? 13.459 26.795 27.815 1.00 92.62 74 LEU A C 1
ATOM 596 O O . LEU A 1 74 ? 13.304 28.006 27.955 1.00 92.62 74 LEU A O 1
ATOM 600 N N . PHE A 1 75 ? 14.369 26.112 28.517 1.00 94.38 75 PHE A N 1
ATOM 601 C CA . PHE A 1 75 ? 15.254 26.762 29.492 1.00 94.38 75 PHE A CA 1
ATOM 602 C C . PHE A 1 75 ? 16.301 27.688 28.855 1.00 94.38 75 PHE A C 1
ATOM 604 O O . PHE A 1 75 ? 16.640 28.711 29.444 1.00 94.38 75 PHE A O 1
ATOM 611 N N . GLU A 1 76 ? 16.790 27.396 27.646 1.00 90.88 76 GLU A N 1
ATOM 612 C CA . GLU A 1 76 ? 17.686 28.314 26.918 1.00 90.88 76 GLU A CA 1
ATOM 613 C C . GLU A 1 76 ? 17.000 29.644 26.563 1.00 90.88 76 GLU A C 1
ATOM 615 O O . GLU A 1 76 ? 17.644 30.691 26.598 1.00 90.88 76 GLU A O 1
ATOM 620 N N . TYR A 1 77 ? 15.703 29.616 26.242 1.00 87.06 77 TYR A N 1
ATOM 621 C CA . TYR A 1 77 ? 14.911 30.814 25.937 1.00 87.06 77 TYR A CA 1
ATOM 622 C C . TYR A 1 77 ? 14.444 31.524 27.210 1.00 87.06 77 TYR A C 1
ATOM 624 O O . TYR A 1 77 ? 14.472 32.753 27.302 1.00 87.06 77 TYR A O 1
ATOM 632 N N . GLY A 1 78 ? 14.005 30.746 28.197 1.00 88.12 78 GLY A N 1
ATOM 633 C CA . GLY A 1 78 ? 13.407 31.265 29.412 1.00 88.12 78 GLY A CA 1
ATOM 634 C C . GLY A 1 78 ? 14.394 31.663 30.502 1.00 88.12 78 GLY A C 1
ATOM 635 O O . GLY A 1 78 ? 14.015 32.448 31.365 1.00 88.12 78 GLY A O 1
ATOM 636 N N . GLY A 1 79 ? 15.638 31.193 30.443 1.00 92.38 79 GLY A N 1
ATOM 637 C CA . GLY A 1 79 ? 16.604 31.276 31.536 1.00 92.38 79 GLY A CA 1
ATOM 638 C C . GLY A 1 79 ? 16.557 30.014 32.396 1.00 92.38 79 GLY A C 1
ATOM 639 O O . GLY A 1 79 ? 15.491 29.448 32.628 1.00 92.38 79 GLY A O 1
ATOM 640 N N . PHE A 1 80 ? 17.708 29.538 32.857 1.00 92.56 80 PHE A N 1
ATOM 641 C CA . PHE A 1 80 ? 17.747 28.374 33.739 1.00 92.56 80 PHE A CA 1
ATOM 642 C C . PHE A 1 80 ? 17.284 28.766 35.159 1.00 92.56 80 PHE A C 1
ATOM 644 O O . PHE A 1 80 ? 17.265 29.947 35.497 1.00 92.56 80 PHE A O 1
ATOM 651 N N . PRO A 1 81 ? 16.834 27.815 35.989 1.00 91.88 81 PRO A N 1
ATOM 652 C CA . PRO A 1 81 ? 16.661 28.063 37.417 1.00 91.88 81 PRO A CA 1
ATOM 653 C C . PRO A 1 81 ? 18.031 28.193 38.116 1.00 91.88 81 PRO A C 1
ATOM 655 O O . PRO A 1 81 ? 18.915 27.374 37.839 1.00 91.88 81 PRO A O 1
ATOM 658 N N . PRO A 1 82 ? 18.206 29.143 39.057 1.00 91.75 82 PRO A N 1
ATOM 659 C CA . PRO A 1 82 ? 17.177 29.975 39.681 1.00 91.75 82 PRO A CA 1
ATOM 660 C C . PRO A 1 82 ? 17.001 31.358 39.030 1.00 91.75 82 PRO A C 1
ATOM 662 O O . PRO A 1 82 ? 16.300 32.194 39.590 1.00 91.75 82 PRO A O 1
ATOM 665 N N . GLU A 1 83 ? 17.625 31.641 37.883 1.00 91.06 83 GLU A N 1
ATOM 666 C CA . GLU A 1 83 ? 17.522 32.948 37.220 1.00 91.06 83 GLU A CA 1
ATOM 667 C C . GLU A 1 83 ? 16.098 33.279 36.736 1.00 91.06 83 GLU A C 1
ATOM 669 O O . GLU A 1 83 ? 15.780 34.447 36.510 1.00 91.06 83 GLU A O 1
ATOM 674 N N . ALA A 1 84 ? 15.238 32.267 36.588 1.00 93.31 84 ALA A N 1
ATOM 675 C CA . ALA A 1 84 ? 13.817 32.429 36.316 1.00 93.31 84 ALA A CA 1
ATOM 676 C C . ALA A 1 84 ? 12.953 31.462 37.143 1.00 93.31 84 ALA A C 1
ATOM 678 O O . ALA A 1 84 ? 13.321 30.303 37.356 1.00 93.31 84 ALA A O 1
ATOM 679 N N . ASN A 1 85 ? 11.774 31.941 37.552 1.00 96.56 85 ASN A N 1
ATOM 680 C CA . ASN A 1 85 ? 10.748 31.136 38.213 1.00 96.56 85 ASN A CA 1
ATOM 681 C C . ASN A 1 85 ? 9.881 30.419 37.172 1.00 96.56 85 ASN A C 1
ATOM 683 O O . ASN A 1 85 ? 9.504 31.025 36.166 1.00 96.56 85 ASN A O 1
ATOM 687 N N . TYR A 1 86 ? 9.513 29.164 37.433 1.00 98.25 86 TYR A N 1
ATOM 688 C CA . TYR A 1 86 ? 8.743 28.338 36.500 1.00 98.25 86 TYR A CA 1
ATOM 689 C C . TYR A 1 86 ? 7.529 27.679 37.143 1.00 98.25 86 TYR A C 1
ATOM 691 O O . TYR A 1 86 ? 7.618 27.153 38.249 1.00 98.25 86 TYR A O 1
ATOM 699 N N . LEU A 1 87 ? 6.433 27.616 36.390 1.00 98.50 87 LEU A N 1
ATOM 700 C CA . LEU A 1 87 ? 5.263 26.786 36.638 1.00 98.50 87 LEU A CA 1
ATOM 701 C C . LEU A 1 87 ? 5.010 25.890 35.420 1.00 98.50 87 LEU A C 1
ATOM 703 O O . LEU A 1 87 ? 4.700 26.376 34.336 1.00 98.50 87 LEU A O 1
ATOM 707 N N . PHE A 1 88 ? 5.117 24.579 35.597 1.00 98.56 88 PHE A N 1
ATOM 708 C CA . PHE A 1 88 ? 4.779 23.586 34.578 1.00 98.56 88 PHE A CA 1
ATOM 709 C C . PHE A 1 88 ? 3.374 23.028 34.827 1.00 98.56 88 PHE A C 1
ATOM 711 O O . PHE A 1 88 ? 3.076 22.626 35.949 1.00 98.56 88 PHE A O 1
ATOM 718 N N . LEU A 1 89 ? 2.525 22.965 33.797 1.00 98.25 89 LEU A N 1
ATOM 719 C CA . LEU A 1 89 ? 1.090 22.683 33.954 1.00 98.25 89 LEU A CA 1
ATOM 720 C C . LEU A 1 89 ? 0.705 21.195 33.921 1.00 98.25 89 LEU A C 1
ATOM 722 O O . LEU A 1 89 ? -0.319 20.849 34.499 1.00 98.25 89 LEU A O 1
ATOM 726 N N . GLY A 1 90 ? 1.525 20.318 33.336 1.00 95.44 90 GLY A N 1
ATOM 727 C CA . GLY A 1 90 ? 1.272 18.873 33.312 1.00 95.44 90 GLY A CA 1
ATOM 728 C C . GLY A 1 90 ? 1.814 18.206 32.049 1.00 95.44 90 GLY A C 1
ATOM 729 O O . GLY A 1 90 ? 2.419 18.872 31.210 1.00 95.44 90 GLY A O 1
ATOM 730 N N . ASP A 1 91 ? 1.611 16.895 31.931 1.00 97.62 91 ASP A N 1
ATOM 731 C CA . ASP A 1 91 ? 1.951 16.066 30.770 1.00 97.62 91 ASP A CA 1
ATOM 732 C C . ASP A 1 91 ? 3.433 16.127 30.377 1.00 97.62 91 ASP A C 1
ATOM 734 O O . ASP A 1 91 ? 3.844 16.611 29.316 1.00 97.62 91 ASP A O 1
ATOM 738 N N . TYR A 1 92 ? 4.270 15.603 31.268 1.00 97.31 92 TYR A N 1
ATOM 739 C CA . TYR A 1 92 ? 5.725 15.554 31.115 1.00 97.31 92 TYR A CA 1
ATOM 740 C C . TYR A 1 92 ? 6.204 14.255 30.480 1.00 97.31 92 TYR A C 1
ATOM 742 O O . TYR A 1 92 ? 7.284 14.206 29.882 1.00 97.31 92 TYR A O 1
ATOM 750 N N . VAL A 1 93 ? 5.426 13.190 30.651 1.00 95.75 93 VAL A N 1
ATOM 751 C CA . VAL A 1 93 ? 5.749 11.830 30.218 1.00 95.75 93 VAL A CA 1
ATOM 752 C C . VAL A 1 93 ? 4.842 11.376 29.074 1.00 95.75 93 VAL A C 1
ATOM 754 O O . VAL A 1 93 ? 3.899 12.072 28.731 1.00 95.75 93 VAL A O 1
ATOM 757 N N . ASP A 1 94 ? 5.145 10.206 28.502 1.00 91.19 94 ASP A N 1
ATOM 758 C CA . ASP A 1 94 ? 4.469 9.602 27.344 1.00 91.19 94 ASP A CA 1
ATOM 759 C C . ASP A 1 94 ? 4.691 10.309 26.001 1.00 91.19 94 ASP A C 1
ATOM 761 O O . ASP A 1 94 ? 5.156 11.442 25.944 1.00 91.19 94 ASP A O 1
ATOM 765 N N . ARG A 1 95 ? 4.373 9.587 24.914 1.00 89.62 95 ARG A N 1
ATOM 766 C CA . ARG A 1 95 ? 4.425 9.966 23.485 1.00 89.62 95 ARG A CA 1
ATOM 767 C C . ARG A 1 95 ? 5.799 10.359 22.914 1.00 89.62 95 ARG A C 1
ATOM 769 O O . ARG A 1 95 ? 6.163 9.883 21.839 1.00 89.62 95 ARG A O 1
ATOM 776 N N . GLY A 1 96 ? 6.596 11.161 23.611 1.00 86.69 96 GLY A N 1
ATOM 777 C CA . GLY A 1 96 ? 7.980 11.462 23.252 1.00 86.69 96 GLY A CA 1
ATOM 778 C C . GLY A 1 96 ? 8.958 10.352 23.631 1.00 86.69 96 GLY A C 1
ATOM 779 O O . GLY A 1 96 ? 8.652 9.399 24.343 1.00 86.69 96 GLY A O 1
ATOM 780 N N . LYS A 1 97 ? 10.190 10.462 23.123 1.00 86.88 97 LYS A N 1
ATOM 781 C CA . LYS A 1 97 ? 11.197 9.386 23.207 1.00 86.88 97 LYS A CA 1
ATOM 782 C C . LYS A 1 97 ? 12.019 9.378 24.502 1.00 86.88 97 LYS A C 1
ATOM 784 O O . LYS A 1 97 ? 12.763 8.420 24.710 1.00 86.88 97 LYS A O 1
ATOM 789 N N . GLN A 1 98 ? 11.963 10.446 25.302 1.00 93.25 98 GLN A N 1
ATOM 790 C CA . GLN A 1 98 ? 12.845 10.678 26.456 1.00 93.25 98 GLN A CA 1
ATOM 791 C C . GLN A 1 98 ? 12.057 11.208 27.669 1.00 93.25 98 GLN A C 1
ATOM 793 O O . GLN A 1 98 ? 12.382 12.258 28.235 1.00 93.25 98 GLN A O 1
ATOM 798 N N . SER A 1 99 ? 10.992 10.507 28.069 1.00 95.88 99 SER A N 1
ATOM 799 C CA . SER A 1 99 ? 10.162 10.904 29.213 1.00 95.88 99 SER A CA 1
ATOM 800 C C . SER A 1 99 ? 10.927 10.809 30.533 1.00 95.88 99 SER A C 1
ATOM 802 O O . SER A 1 99 ? 10.767 11.690 31.372 1.00 95.88 99 SER A O 1
ATOM 804 N N . LEU A 1 100 ? 11.805 9.810 30.703 1.00 96.00 100 LEU A N 1
ATOM 805 C CA . LEU A 1 100 ? 12.644 9.674 31.903 1.00 96.00 100 LEU A CA 1
ATOM 806 C C . LEU A 1 100 ? 13.560 10.883 32.126 1.00 96.00 100 LEU A C 1
ATOM 808 O O . LEU A 1 100 ? 13.583 11.429 33.225 1.00 96.00 100 LEU A O 1
ATOM 812 N N . GLU A 1 101 ? 14.294 11.331 31.107 1.00 96.06 101 GLU A N 1
ATOM 813 C CA . GLU A 1 101 ? 15.143 12.520 31.232 1.00 96.06 101 GLU A CA 1
ATOM 814 C C . GLU A 1 101 ? 14.326 13.787 31.499 1.00 96.06 101 GLU A C 1
ATOM 816 O O . GLU A 1 101 ? 14.727 14.607 32.327 1.00 96.06 101 GLU A O 1
ATOM 821 N N . THR A 1 102 ? 13.172 13.916 30.838 1.00 97.06 102 THR A N 1
ATOM 822 C CA . THR A 1 102 ? 12.255 15.052 31.004 1.00 97.06 102 THR A CA 1
ATOM 823 C C . THR A 1 102 ? 11.801 15.166 32.454 1.00 97.06 102 THR A C 1
ATOM 825 O O . THR A 1 102 ? 12.075 16.175 33.103 1.00 97.06 102 THR A O 1
ATOM 828 N N . ILE A 1 103 ? 11.190 14.114 33.008 1.00 98.06 103 ILE A N 1
ATOM 829 C CA . ILE A 1 103 ? 10.679 14.165 34.379 1.00 98.06 103 ILE A CA 1
ATOM 830 C C . ILE A 1 103 ? 11.803 14.224 35.419 1.00 98.06 103 ILE A C 1
ATOM 832 O O . ILE A 1 103 ? 11.683 14.954 36.399 1.00 98.06 103 ILE A O 1
ATOM 836 N N . CYS A 1 104 ? 12.927 13.526 35.217 1.00 98.06 104 CYS A N 1
ATOM 837 C CA . CYS A 1 104 ? 14.050 13.592 36.154 1.00 98.06 104 CYS A CA 1
ATOM 838 C C . CYS A 1 104 ? 14.649 15.000 36.244 1.00 98.06 104 CYS A C 1
ATOM 840 O O . CYS A 1 104 ? 14.997 15.420 37.345 1.00 98.06 104 CYS A O 1
ATOM 842 N N . LEU A 1 105 ? 14.735 15.741 35.132 1.00 97.94 105 LEU A N 1
ATOM 843 C CA . LEU A 1 105 ? 15.217 17.124 35.151 1.00 97.94 105 LEU A CA 1
ATOM 844 C C . LEU A 1 105 ? 14.258 18.049 35.912 1.00 97.94 105 LEU A C 1
ATOM 846 O O . LEU A 1 105 ? 14.709 18.824 36.755 1.00 97.94 105 LEU A O 1
ATOM 850 N N . LEU A 1 106 ? 12.947 17.927 35.678 1.00 98.19 106 LEU A N 1
ATOM 851 C CA . LEU A 1 106 ? 11.936 18.712 36.399 1.00 98.19 106 LEU A CA 1
ATOM 852 C C . LEU A 1 106 ? 11.959 18.423 37.910 1.00 98.19 106 LEU A C 1
ATOM 854 O O . LEU A 1 106 ? 11.949 19.353 38.715 1.00 98.19 106 LEU A O 1
ATOM 858 N N . LEU A 1 107 ? 12.049 17.148 38.313 1.00 98.38 107 LEU A N 1
ATOM 859 C CA . LEU A 1 107 ? 12.140 16.771 39.729 1.00 98.38 107 LEU A CA 1
ATOM 860 C C . LEU A 1 107 ? 13.451 17.247 40.368 1.00 98.38 107 LEU A C 1
ATOM 862 O O . LEU A 1 107 ? 13.439 17.694 41.513 1.00 98.38 107 LEU A O 1
ATOM 866 N N . ALA A 1 108 ? 14.573 17.191 39.646 1.00 98.06 108 ALA A N 1
ATOM 867 C CA . ALA A 1 108 ? 15.852 17.678 40.153 1.00 98.06 108 ALA A CA 1
ATOM 868 C C . ALA A 1 108 ? 15.822 19.193 40.408 1.00 98.06 108 ALA A C 1
ATOM 870 O O . ALA A 1 108 ? 16.223 19.636 41.486 1.00 98.06 108 ALA A O 1
ATOM 871 N N . TYR A 1 109 ? 15.266 19.980 39.478 1.00 98.19 109 TYR A N 1
ATOM 872 C CA . TYR A 1 109 ? 15.061 21.413 39.702 1.00 98.19 109 TYR A CA 1
ATOM 873 C C . TYR A 1 109 ? 14.066 21.701 40.818 1.00 98.19 109 TYR A C 1
ATOM 875 O O . TYR A 1 109 ? 14.315 22.604 41.613 1.00 98.19 109 TYR A O 1
ATOM 883 N N . LYS A 1 110 ? 12.996 20.908 40.948 1.00 97.88 110 LYS A N 1
ATOM 884 C CA . LYS A 1 110 ? 12.061 21.044 42.068 1.00 97.88 110 LYS A CA 1
ATOM 885 C C . LYS A 1 110 ? 12.738 20.839 43.423 1.00 97.88 110 LYS A C 1
ATOM 887 O O . LYS A 1 110 ? 12.449 21.571 44.362 1.00 97.88 110 LYS A O 1
ATOM 892 N N . ILE A 1 111 ? 13.622 19.848 43.538 1.00 98.00 111 ILE A N 1
ATOM 893 C CA . ILE A 1 111 ? 14.347 19.575 44.787 1.00 98.00 111 ILE A CA 1
ATOM 894 C C . ILE A 1 111 ? 15.347 20.689 45.088 1.00 98.00 111 ILE A C 1
ATOM 896 O O . ILE A 1 111 ? 15.476 21.093 46.241 1.00 98.00 111 ILE A O 1
ATOM 900 N N . LYS A 1 112 ? 16.046 21.188 44.063 1.00 97.31 112 LYS A N 1
ATOM 901 C CA . LYS A 1 112 ? 17.067 22.224 44.231 1.00 97.31 112 LYS A CA 1
ATOM 902 C C . LYS A 1 112 ? 16.470 23.605 44.518 1.00 97.31 112 LYS A C 1
ATOM 904 O O . LYS A 1 112 ? 17.032 24.355 45.312 1.00 97.31 112 LYS A O 1
ATOM 909 N N . TYR A 1 113 ? 15.336 23.925 43.896 1.00 97.31 113 TYR A N 1
ATOM 910 C CA . TYR A 1 113 ? 14.685 25.235 43.958 1.00 97.31 113 TYR A CA 1
ATOM 911 C C . TYR A 1 113 ? 13.183 25.109 44.280 1.00 97.31 113 TYR A C 1
ATOM 913 O O . TYR A 1 113 ? 12.334 25.470 43.460 1.00 97.31 113 TYR A O 1
ATOM 921 N N . PRO A 1 114 ? 12.817 24.593 45.468 1.00 95.94 114 PRO A N 1
ATOM 922 C CA . PRO A 1 114 ? 11.428 24.270 45.809 1.00 95.94 114 PRO A CA 1
ATOM 923 C C . PRO A 1 114 ? 10.479 25.476 45.818 1.00 95.94 114 PRO A C 1
ATOM 925 O O . PRO A 1 114 ? 9.283 25.280 45.582 1.00 95.94 114 PRO A O 1
ATOM 928 N N . GLU A 1 115 ? 11.018 26.681 46.022 1.00 93.44 115 GLU A N 1
ATOM 929 C CA . GLU A 1 115 ? 10.289 27.958 46.088 1.00 93.44 115 GLU A CA 1
ATOM 930 C C . GLU A 1 115 ? 10.332 28.763 44.773 1.00 93.44 115 GLU A C 1
ATOM 932 O O . GLU A 1 115 ? 9.764 29.846 44.696 1.00 93.44 115 GLU A O 1
ATOM 937 N N . ASN A 1 116 ? 10.995 28.254 43.726 1.00 94.44 116 ASN A N 1
ATOM 938 C CA . ASN A 1 116 ? 11.115 28.935 42.424 1.00 94.44 116 ASN A CA 1
ATOM 939 C C . ASN A 1 116 ? 10.698 28.041 41.243 1.00 94.44 116 ASN A C 1
ATOM 941 O O . ASN A 1 116 ? 10.465 28.533 40.139 1.00 94.44 116 ASN A O 1
ATOM 945 N N . PHE A 1 117 ? 10.609 26.724 41.453 1.00 97.75 117 PHE A N 1
ATOM 946 C CA . PHE A 1 117 ? 10.255 25.746 40.430 1.00 97.75 117 PHE A CA 1
ATOM 947 C C . PHE A 1 117 ? 9.017 24.952 40.859 1.00 97.75 117 PHE A C 1
ATOM 949 O O . PHE A 1 117 ? 9.030 24.211 41.848 1.00 97.75 117 PHE A O 1
ATOM 956 N N . PHE A 1 118 ? 7.928 25.099 40.113 1.00 98.38 118 PHE A N 1
ATOM 957 C CA . PHE A 1 118 ? 6.617 24.542 40.425 1.00 98.38 118 PHE A CA 1
ATOM 958 C C . PHE A 1 118 ? 6.138 23.630 39.295 1.00 98.38 118 PHE A C 1
ATOM 960 O O . PHE A 1 118 ? 6.368 23.889 38.115 1.00 98.38 118 PHE A O 1
ATOM 967 N N . VAL A 1 119 ? 5.492 22.530 39.674 1.00 98.12 119 VAL A N 1
ATOM 968 C CA . VAL A 1 119 ? 5.096 21.443 38.773 1.00 98.12 119 VAL A CA 1
ATOM 969 C C . VAL A 1 119 ? 3.707 20.986 39.203 1.00 98.12 119 VAL A C 1
ATOM 971 O O . VAL A 1 119 ? 3.521 20.626 40.369 1.00 98.12 119 VAL A O 1
ATOM 974 N N . LEU A 1 120 ? 2.745 21.045 38.288 1.00 98.44 120 LEU A N 1
ATOM 975 C CA . LEU A 1 120 ? 1.385 20.556 38.481 1.00 98.44 120 LEU A CA 1
ATOM 976 C C . LEU A 1 120 ? 1.229 19.143 37.907 1.00 98.44 120 LEU A C 1
ATOM 978 O O . LEU A 1 120 ? 2.134 18.576 37.301 1.00 98.44 120 LEU A O 1
ATOM 982 N N . ARG A 1 121 ? 0.080 18.530 38.155 1.00 98.12 121 ARG A N 1
ATOM 983 C CA . ARG A 1 121 ? -0.265 17.213 37.631 1.00 98.12 121 ARG A CA 1
ATOM 984 C C . ARG A 1 121 ? -0.997 17.354 36.300 1.00 98.12 121 ARG A C 1
ATOM 986 O O . ARG A 1 121 ? -1.988 18.073 36.259 1.00 98.12 121 ARG A O 1
ATOM 993 N N . GLY A 1 122 ? -0.573 16.619 35.273 1.00 97.31 122 GLY A N 1
ATOM 994 C CA . GLY A 1 122 ? -1.353 16.386 34.058 1.00 97.31 122 GLY A CA 1
ATOM 995 C C . GLY A 1 122 ? -2.080 15.043 34.067 1.00 97.31 122 GLY A C 1
ATOM 996 O O . GLY A 1 122 ? -1.972 14.250 35.012 1.00 97.31 122 GLY A O 1
ATOM 997 N N . ASN A 1 123 ? -2.841 14.764 33.010 1.00 95.69 123 ASN A N 1
ATOM 998 C CA . ASN A 1 123 ? -3.541 13.488 32.876 1.00 95.69 123 ASN A CA 1
ATOM 999 C C . ASN A 1 123 ? -2.585 12.334 32.521 1.00 95.69 123 ASN A C 1
ATOM 1001 O O . ASN A 1 123 ? -2.891 11.181 32.830 1.00 95.69 123 ASN A O 1
ATOM 1005 N N . HIS A 1 124 ? -1.406 12.622 31.964 1.00 95.88 124 HIS A N 1
ATOM 1006 C CA . HIS A 1 124 ? -0.342 11.639 31.742 1.00 95.88 124 HIS A CA 1
ATOM 1007 C C . HIS A 1 124 ? 0.460 11.315 33.020 1.00 95.88 124 HIS A C 1
ATOM 1009 O O . HIS A 1 124 ? 1.045 10.240 33.154 1.00 95.88 124 HIS A O 1
ATOM 1015 N N . GLU A 1 125 ? 0.362 12.123 34.075 1.00 96.75 125 GLU A N 1
ATOM 1016 C CA . GLU A 1 125 ? 0.826 11.769 35.425 1.00 96.75 125 GLU A CA 1
ATOM 1017 C C . GLU A 1 125 ? -0.209 10.901 36.190 1.00 96.75 125 GLU A C 1
ATOM 1019 O O . GLU A 1 125 ? -0.362 10.975 37.416 1.00 96.75 125 GLU A O 1
ATOM 1024 N N . CYS A 1 126 ? -0.926 10.035 35.465 1.00 92.25 126 CYS A N 1
ATOM 1025 C CA . CYS A 1 126 ? -1.860 9.034 35.981 1.00 92.25 126 CYS A CA 1
ATOM 1026 C C . CYS A 1 126 ? -1.436 7.620 35.560 1.00 92.25 126 CYS A C 1
ATOM 1028 O O . CYS A 1 126 ? -1.039 7.382 34.418 1.00 92.25 126 CYS A O 1
ATOM 1030 N N . ALA A 1 127 ? -1.541 6.659 36.483 1.00 91.19 127 ALA A N 1
ATOM 1031 C CA . ALA A 1 127 ? -1.101 5.283 36.262 1.00 91.19 127 ALA A CA 1
ATOM 1032 C C . ALA A 1 127 ? -1.843 4.581 35.116 1.00 91.19 127 ALA A C 1
ATOM 1034 O O . ALA A 1 127 ? -1.264 3.724 34.453 1.00 91.19 127 ALA A O 1
ATOM 1035 N N . SER A 1 128 ? -3.122 4.900 34.897 1.00 90.12 128 SER A N 1
ATOM 1036 C CA . SER A 1 128 ? -3.916 4.312 33.813 1.00 90.12 128 SER A CA 1
ATOM 1037 C C . SER A 1 128 ? -3.449 4.808 32.443 1.00 90.12 128 SER A C 1
ATOM 1039 O O . SER A 1 128 ? -3.335 4.009 31.516 1.00 90.12 128 SER A O 1
ATOM 1041 N N . ILE A 1 129 ? -3.098 6.092 32.336 1.00 92.75 129 ILE A N 1
ATOM 1042 C CA . ILE A 1 129 ? -2.699 6.744 31.084 1.00 92.75 129 ILE A CA 1
ATOM 1043 C C . ILE A 1 129 ? -1.258 6.412 30.719 1.00 92.75 129 ILE A C 1
ATOM 1045 O O . ILE A 1 129 ? -1.007 5.851 29.650 1.00 92.75 129 ILE A O 1
ATOM 1049 N N . ASN A 1 130 ? -0.311 6.628 31.632 1.00 92.88 130 ASN A N 1
ATOM 1050 C CA . ASN A 1 130 ? 1.104 6.393 31.331 1.00 92.88 130 ASN A CA 1
ATOM 1051 C C . ASN A 1 130 ? 1.515 4.923 31.264 1.00 92.88 130 ASN A C 1
ATOM 1053 O O . ASN A 1 130 ? 2.640 4.581 30.889 1.00 92.88 130 ASN A O 1
ATOM 1057 N N . ARG A 1 131 ? 0.572 4.027 31.562 1.00 90.44 131 ARG A N 1
ATOM 1058 C CA . ARG A 1 131 ? 0.679 2.606 31.245 1.00 90.44 131 ARG A CA 1
ATOM 1059 C C . ARG A 1 131 ? 0.427 2.289 29.775 1.00 90.44 131 ARG A C 1
ATOM 1061 O O . ARG A 1 131 ? 0.928 1.274 29.303 1.00 90.44 131 ARG A O 1
ATOM 1068 N N . ILE A 1 132 ? -0.333 3.127 29.076 1.00 88.25 132 ILE A N 1
ATOM 1069 C CA . ILE A 1 132 ? -0.779 2.896 27.699 1.00 88.25 132 ILE A CA 1
ATOM 1070 C C . ILE A 1 132 ? 0.074 3.694 26.700 1.00 88.25 132 ILE A C 1
ATOM 1072 O O . ILE A 1 132 ? 0.342 3.197 25.610 1.00 88.25 132 ILE A O 1
ATOM 1076 N N . TYR A 1 133 ? 0.541 4.894 27.067 1.00 83.38 133 TYR A N 1
ATOM 1077 C CA . TYR A 1 133 ? 1.129 5.856 26.118 1.00 83.38 133 TYR A CA 1
ATOM 1078 C C . TYR A 1 133 ? 2.666 5.982 26.142 1.00 83.38 133 TYR A C 1
ATOM 1080 O O . TYR A 1 133 ? 3.228 6.863 25.488 1.00 83.38 133 TYR A O 1
ATOM 1088 N N . GLY A 1 134 ? 3.358 5.048 26.802 1.00 86.25 134 GLY A N 1
ATOM 1089 C CA . GLY A 1 134 ? 4.779 4.768 26.557 1.00 86.25 134 GLY A CA 1
ATOM 1090 C C . GLY A 1 134 ? 5.720 4.887 27.758 1.00 86.25 134 GLY A C 1
ATOM 1091 O O . GLY A 1 134 ? 6.753 4.217 27.765 1.00 86.25 134 GLY A O 1
ATOM 1092 N N . PHE A 1 135 ? 5.394 5.646 28.805 1.00 95.62 135 PHE A N 1
ATOM 1093 C CA . PHE A 1 135 ? 6.292 5.853 29.949 1.00 95.62 135 PHE A CA 1
ATOM 1094 C C . PHE A 1 135 ? 6.493 4.590 30.793 1.00 95.62 135 PHE A C 1
ATOM 1096 O O . PHE A 1 135 ? 7.613 4.305 31.228 1.00 95.62 135 PHE A O 1
ATOM 1103 N N . TYR A 1 136 ? 5.439 3.791 30.995 1.00 95.31 136 TYR A N 1
ATOM 1104 C CA . TYR A 1 136 ? 5.545 2.472 31.626 1.00 95.31 136 TYR A CA 1
ATOM 1105 C C . TYR A 1 136 ? 6.537 1.578 30.885 1.00 95.31 136 TYR A C 1
ATOM 1107 O O . TYR A 1 136 ? 7.415 0.972 31.507 1.00 95.31 136 TYR A O 1
ATOM 1115 N N . ASP A 1 137 ? 6.428 1.530 29.557 1.00 92.81 137 ASP A N 1
ATOM 1116 C CA . ASP A 1 137 ? 7.324 0.746 28.717 1.00 92.81 137 ASP A CA 1
ATOM 1117 C C . ASP A 1 137 ? 8.742 1.317 28.729 1.00 92.81 137 ASP A C 1
ATOM 1119 O O . ASP A 1 137 ? 9.704 0.549 28.782 1.00 92.81 137 ASP A O 1
ATOM 1123 N N . GLU A 1 138 ? 8.903 2.644 28.768 1.00 94.31 138 GLU A N 1
ATOM 1124 C CA . GLU A 1 138 ? 10.213 3.279 28.893 1.00 94.31 138 GLU A CA 1
ATOM 1125 C C . GLU A 1 138 ? 10.900 2.896 30.214 1.00 94.31 138 GLU A C 1
ATOM 1127 O O . GLU A 1 138 ? 12.044 2.429 30.204 1.00 94.31 138 GLU A O 1
ATOM 1132 N N . CYS A 1 139 ? 10.188 3.005 31.340 1.00 94.94 139 CYS A N 1
ATOM 1133 C CA . CYS A 1 139 ? 10.680 2.622 32.662 1.00 94.94 139 CYS A CA 1
ATOM 1134 C C . CYS A 1 139 ? 10.997 1.124 32.740 1.00 94.94 139 CYS A C 1
ATOM 1136 O O . CYS A 1 139 ? 12.055 0.741 33.241 1.00 94.94 139 CYS A O 1
ATOM 1138 N N . LYS A 1 140 ? 10.105 0.269 32.220 1.00 92.81 140 LYS A N 1
ATOM 1139 C CA . LYS A 1 140 ? 10.284 -1.189 32.171 1.00 92.81 140 LYS A CA 1
ATOM 1140 C C . LYS A 1 140 ? 11.495 -1.583 31.327 1.00 92.81 140 LYS A C 1
ATOM 1142 O O . LYS A 1 140 ? 12.225 -2.486 31.719 1.00 92.81 140 LYS A O 1
ATOM 1147 N N . ARG A 1 141 ? 11.703 -0.919 30.187 1.00 94.06 141 ARG A N 1
ATOM 1148 C CA . ARG A 1 141 ? 12.788 -1.207 29.240 1.00 94.06 141 ARG A CA 1
ATOM 1149 C C . ARG A 1 141 ? 14.146 -0.708 29.727 1.00 94.06 141 ARG A C 1
ATOM 1151 O O . ARG A 1 141 ? 15.142 -1.389 29.503 1.00 94.06 141 ARG A O 1
ATOM 1158 N N . ARG A 1 142 ? 14.215 0.491 30.316 1.00 93.06 142 ARG A N 1
ATOM 1159 C CA . ARG A 1 142 ? 15.486 1.117 30.732 1.00 93.06 142 ARG A CA 1
ATOM 1160 C C . ARG A 1 142 ? 15.910 0.751 32.149 1.00 93.06 142 ARG A C 1
ATOM 1162 O O . ARG A 1 142 ? 17.107 0.716 32.415 1.00 93.06 142 ARG A O 1
ATOM 1169 N N . TYR A 1 143 ? 14.950 0.472 33.027 1.00 93.69 143 TYR A N 1
ATOM 1170 C CA . TYR A 1 143 ? 15.190 0.118 34.421 1.00 93.69 143 TYR A CA 1
ATOM 1171 C C . TYR A 1 143 ? 14.313 -1.070 34.819 1.00 93.69 143 TYR A C 1
ATOM 1173 O O . TYR A 1 143 ? 14.638 -2.213 34.509 1.00 93.69 143 TYR A O 1
ATOM 1181 N N . ASN A 1 144 ? 13.209 -0.831 35.528 1.00 91.94 144 ASN A N 1
ATOM 1182 C CA . ASN A 1 144 ? 12.292 -1.874 35.953 1.00 91.94 144 ASN A CA 1
ATOM 1183 C C . ASN A 1 144 ? 10.903 -1.307 36.292 1.00 91.94 144 ASN A C 1
ATOM 1185 O O . ASN A 1 144 ? 10.716 -0.111 36.507 1.00 91.94 144 ASN A O 1
ATOM 1189 N N . ILE A 1 145 ? 9.920 -2.203 36.408 1.00 92.31 145 ILE A N 1
ATOM 1190 C CA . ILE A 1 145 ? 8.527 -1.854 36.736 1.00 92.31 145 ILE A CA 1
ATOM 1191 C C . ILE A 1 145 ? 8.400 -1.243 38.142 1.00 92.31 145 ILE A C 1
ATOM 1193 O O . ILE A 1 145 ? 7.485 -0.461 38.392 1.00 92.31 145 ILE A O 1
ATOM 1197 N N . LYS A 1 146 ? 9.299 -1.576 39.083 1.00 93.31 146 LYS A N 1
ATOM 1198 C CA . LYS A 1 146 ? 9.261 -0.972 40.425 1.00 93.31 146 LYS A CA 1
ATOM 1199 C C . LYS A 1 146 ? 9.574 0.520 40.353 1.00 93.31 146 LYS A C 1
ATOM 1201 O O . LYS A 1 146 ? 8.952 1.275 41.085 1.00 93.31 146 LYS A O 1
ATOM 1206 N N . LEU A 1 147 ? 10.467 0.933 39.454 1.00 94.12 147 LEU A N 1
ATOM 1207 C CA . LEU A 1 147 ? 10.778 2.339 39.234 1.00 94.12 147 LEU A CA 1
ATOM 1208 C C . LEU A 1 147 ? 9.579 3.108 38.666 1.00 94.12 147 LEU A C 1
ATOM 1210 O O . LEU A 1 147 ? 9.289 4.193 39.152 1.00 94.12 147 LEU A O 1
ATOM 1214 N N . TRP A 1 148 ? 8.828 2.522 37.724 1.00 96.81 148 TRP A N 1
ATOM 1215 C CA . TRP A 1 148 ? 7.561 3.112 37.264 1.00 96.81 148 TRP A CA 1
ATOM 1216 C C . TRP A 1 148 ? 6.585 3.328 38.427 1.00 96.81 148 TRP A C 1
ATOM 1218 O O . TRP A 1 148 ? 6.062 4.425 38.580 1.00 96.81 148 TRP A O 1
ATOM 1228 N N . LYS A 1 149 ? 6.418 2.330 39.311 1.00 95.19 149 LYS A N 1
ATOM 1229 C CA . LYS A 1 149 ? 5.590 2.493 40.521 1.00 95.19 149 LYS A CA 1
ATOM 1230 C C . LYS A 1 149 ? 6.097 3.624 41.417 1.00 95.19 149 LYS A C 1
ATOM 1232 O O . LYS A 1 149 ? 5.293 4.379 41.937 1.00 95.19 149 LYS A O 1
ATOM 1237 N N . THR A 1 150 ? 7.415 3.773 41.563 1.00 97.38 150 THR A N 1
ATOM 1238 C CA . THR A 1 150 ? 8.012 4.886 42.318 1.00 97.38 150 THR A CA 1
ATOM 1239 C C . THR A 1 150 ? 7.665 6.250 41.708 1.00 97.38 150 THR A C 1
ATOM 1241 O O . THR A 1 150 ? 7.368 7.181 42.452 1.00 97.38 150 THR A O 1
ATOM 1244 N N . PHE A 1 151 ? 7.639 6.369 40.376 1.00 98.19 151 PHE A N 1
ATOM 1245 C CA . PHE A 1 151 ? 7.134 7.574 39.712 1.00 98.19 151 PHE A CA 1
ATOM 1246 C C . PHE A 1 151 ? 5.636 7.770 39.940 1.00 98.19 151 PHE A C 1
ATOM 1248 O O . PHE A 1 151 ? 5.235 8.870 40.296 1.00 98.19 151 PHE A O 1
ATOM 1255 N N . THR A 1 152 ? 4.814 6.724 39.814 1.00 97.25 152 THR A N 1
ATOM 1256 C CA . THR A 1 152 ? 3.372 6.793 40.106 1.00 97.25 152 THR A CA 1
ATOM 1257 C C . THR A 1 152 ? 3.103 7.281 41.532 1.00 97.25 152 THR A C 1
ATOM 1259 O O . THR A 1 152 ? 2.278 8.170 41.736 1.00 97.25 152 THR A O 1
ATOM 1262 N N . ASP A 1 153 ? 3.837 6.760 42.516 1.00 96.62 153 ASP A N 1
ATOM 1263 C CA . ASP A 1 153 ? 3.730 7.178 43.916 1.00 96.62 153 ASP A CA 1
ATOM 1264 C C . ASP A 1 153 ? 4.117 8.654 44.108 1.00 96.62 153 ASP A C 1
ATOM 1266 O O . ASP A 1 153 ? 3.555 9.333 44.968 1.00 96.62 153 ASP A O 1
ATOM 1270 N N . CYS A 1 154 ? 5.061 9.161 43.308 1.00 98.00 154 CYS A N 1
ATOM 1271 C CA . CYS A 1 154 ? 5.427 10.576 43.276 1.00 98.00 154 CYS A CA 1
ATOM 1272 C C . CYS A 1 154 ? 4.347 11.431 42.590 1.00 98.00 154 CYS A C 1
ATOM 1274 O O . CYS A 1 154 ? 3.960 12.468 43.125 1.00 98.00 154 CYS A O 1
ATOM 1276 N N . PHE A 1 155 ? 3.822 10.992 41.444 1.00 98.25 155 PHE A N 1
ATOM 1277 C CA . PHE A 1 155 ? 2.782 11.689 40.680 1.00 98.25 155 PHE A CA 1
ATOM 1278 C C . PHE A 1 155 ? 1.477 11.839 41.460 1.00 98.25 155 PHE A C 1
ATOM 1280 O O . PHE A 1 155 ? 0.845 12.892 41.412 1.00 98.25 155 PHE A O 1
ATOM 1287 N N . ASN A 1 156 ? 1.122 10.838 42.267 1.00 97.69 156 ASN A N 1
ATOM 1288 C CA . ASN A 1 156 ? -0.031 10.893 43.166 1.00 97.69 156 ASN A CA 1
ATOM 1289 C C . ASN A 1 156 ? 0.068 12.000 44.229 1.00 97.69 156 ASN A C 1
ATOM 1291 O O . ASN A 1 156 ? -0.936 12.328 44.865 1.00 97.69 156 ASN A O 1
ATOM 1295 N N . CYS A 1 157 ? 1.255 12.579 44.427 1.00 98.06 157 CYS A N 1
ATOM 1296 C CA . CYS A 1 157 ? 1.489 13.690 45.338 1.00 98.06 157 CYS A CA 1
ATOM 1297 C C . CYS A 1 157 ? 1.538 15.058 44.647 1.00 98.06 157 CYS A C 1
ATOM 1299 O O . CYS A 1 157 ? 1.631 16.049 45.362 1.00 98.06 157 CYS A O 1
ATOM 1301 N N . LEU A 1 158 ? 1.480 15.158 43.317 1.00 98.19 158 LEU A N 1
ATOM 1302 C CA . LEU A 1 158 ? 1.586 16.448 42.625 1.00 98.19 158 LEU A CA 1
ATOM 1303 C C . LEU A 1 158 ? 0.412 17.393 42.972 1.00 98.19 158 LEU A C 1
ATOM 1305 O O . LEU A 1 158 ? -0.722 16.926 43.120 1.00 98.19 158 LEU A O 1
ATOM 1309 N N . PRO A 1 159 ? 0.660 18.708 43.128 1.00 98.12 159 PRO A N 1
ATOM 1310 C CA . PRO A 1 159 ? -0.388 19.731 43.116 1.00 98.12 159 PRO A CA 1
ATOM 1311 C C . PRO A 1 159 ? -1.171 19.710 41.794 1.00 98.12 159 PRO A C 1
ATOM 1313 O O . PRO A 1 159 ? -0.644 19.265 40.780 1.00 98.12 159 PRO A O 1
ATOM 1316 N N . ILE A 1 160 ? -2.419 20.183 41.783 1.00 97.62 160 ILE A N 1
ATOM 1317 C CA . ILE A 1 160 ? -3.300 20.066 40.595 1.00 97.62 160 ILE A CA 1
ATOM 1318 C C . ILE A 1 160 ? -3.699 21.411 39.988 1.00 97.62 160 ILE A C 1
ATOM 1320 O O . ILE A 1 160 ? -4.206 21.452 38.872 1.00 97.62 160 ILE A O 1
ATOM 1324 N N . ALA A 1 161 ? -3.489 22.501 40.722 1.00 98.31 161 ALA A N 1
ATOM 1325 C CA . ALA A 1 161 ? -3.782 23.852 40.271 1.00 98.31 161 ALA A CA 1
ATOM 1326 C C . ALA A 1 161 ? -2.894 24.867 41.001 1.00 98.31 161 ALA A C 1
ATOM 1328 O O . ALA A 1 161 ? -2.382 24.587 42.091 1.00 98.31 161 ALA A O 1
ATOM 1329 N N . ALA A 1 162 ? -2.754 26.060 40.432 1.00 98.50 162 ALA A N 1
ATOM 1330 C CA . ALA A 1 162 ? -2.114 27.194 41.093 1.00 98.50 162 ALA A CA 1
ATOM 1331 C C . ALA A 1 162 ? -2.851 28.506 40.809 1.00 98.50 162 ALA A C 1
ATOM 1333 O O . ALA A 1 162 ? -3.498 28.647 39.771 1.00 98.50 162 ALA A O 1
ATOM 1334 N N . ILE A 1 163 ? -2.724 29.466 41.720 1.00 98.44 163 ILE A N 1
ATOM 1335 C CA . ILE A 1 163 ? -3.168 30.849 41.560 1.00 98.44 163 ILE A CA 1
ATOM 1336 C C . ILE A 1 163 ? -1.932 31.747 41.616 1.00 98.44 163 ILE A C 1
ATOM 1338 O O . ILE A 1 163 ? -1.148 31.637 42.556 1.00 98.44 163 ILE A O 1
ATOM 1342 N N . ILE A 1 164 ? -1.765 32.618 40.621 1.00 98.19 164 ILE A N 1
ATOM 1343 C CA . ILE A 1 164 ? -0.664 33.590 40.546 1.00 98.19 164 ILE A CA 1
ATOM 1344 C C . ILE A 1 164 ? -1.215 34.985 40.863 1.00 98.19 164 ILE A C 1
ATOM 1346 O O . ILE A 1 164 ? -2.176 35.413 40.215 1.00 98.19 164 ILE A O 1
ATOM 1350 N N . ASP A 1 165 ? -0.630 35.651 41.865 1.00 95.88 165 ASP A N 1
ATOM 1351 C CA . ASP A 1 165 ? -0.997 36.984 42.381 1.00 95.88 165 ASP A CA 1
ATOM 1352 C C . ASP A 1 165 ? -2.509 37.182 42.562 1.00 95.88 165 ASP A C 1
ATOM 1354 O O . ASP A 1 165 ? -3.065 38.223 42.225 1.00 95.88 165 ASP A O 1
ATOM 1358 N N . GLU A 1 166 ? -3.208 36.143 43.028 1.00 95.50 166 GLU A N 1
ATOM 1359 C CA . GLU A 1 166 ? -4.672 36.118 43.211 1.00 95.50 166 GLU A CA 1
ATOM 1360 C C . GLU A 1 166 ? -5.505 36.349 41.927 1.00 95.50 166 GLU A C 1
ATOM 1362 O O . GLU A 1 166 ? -6.734 36.292 41.975 1.00 95.50 166 GLU A O 1
ATOM 1367 N N . LYS A 1 167 ? -4.868 36.552 40.763 1.00 97.12 167 LYS A N 1
ATOM 1368 C CA . LYS A 1 167 ? -5.519 36.999 39.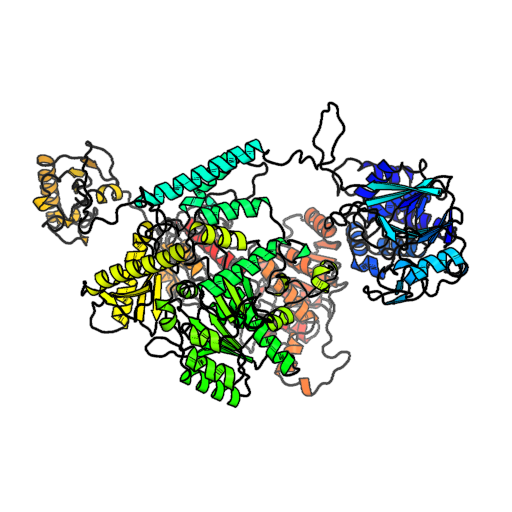520 1.00 97.12 167 LYS A CA 1
ATOM 1369 C C . LYS A 1 167 ? -5.499 35.994 38.377 1.00 97.12 167 LYS A C 1
ATOM 1371 O O . LYS A 1 167 ? -6.402 36.047 37.539 1.00 97.12 167 LYS A O 1
ATOM 1376 N N . ILE A 1 168 ? -4.535 35.074 38.329 1.00 98.12 168 ILE A N 1
ATOM 1377 C CA . ILE A 1 168 ? -4.439 34.077 37.250 1.00 98.12 168 ILE A CA 1
ATOM 1378 C C . ILE A 1 168 ? -4.616 32.674 37.822 1.00 98.12 168 ILE A C 1
ATOM 1380 O O . ILE A 1 168 ? -3.787 32.214 38.603 1.00 98.12 168 ILE A O 1
ATOM 1384 N N . PHE A 1 169 ? -5.672 31.975 37.409 1.00 98.44 169 PHE A N 1
ATOM 1385 C CA . PHE A 1 169 ? -5.904 30.582 37.788 1.00 98.44 169 PHE A CA 1
ATOM 1386 C C . PHE A 1 169 ? -5.306 29.627 36.761 1.00 98.44 169 PHE A C 1
ATOM 1388 O O . PHE A 1 169 ? -5.471 29.826 35.559 1.00 98.44 169 PHE A O 1
ATOM 1395 N N . THR A 1 170 ? -4.623 28.584 37.224 1.00 98.38 170 THR A N 1
ATOM 1396 C CA . THR A 1 170 ? -3.878 27.668 36.359 1.00 98.38 170 THR A CA 1
ATOM 1397 C C . THR A 1 170 ? -4.149 26.202 36.671 1.00 98.38 170 THR A C 1
ATOM 1399 O O . THR A 1 170 ? -4.322 25.831 37.834 1.00 98.38 170 THR A O 1
ATOM 1402 N N . MET A 1 171 ? -4.186 25.372 35.629 1.00 98.19 171 MET A N 1
ATOM 1403 C CA . MET A 1 171 ? -4.438 23.926 35.703 1.00 98.19 171 MET A CA 1
ATOM 1404 C C . MET A 1 171 ? -3.942 23.211 34.438 1.00 98.19 171 MET A C 1
ATOM 1406 O O . MET A 1 171 ? -3.513 23.866 33.492 1.00 98.19 171 MET A O 1
ATOM 1410 N N . HIS A 1 172 ? -4.053 21.882 34.387 1.00 98.19 172 HIS A N 1
ATOM 1411 C CA . HIS A 1 172 ? -3.761 21.125 33.167 1.00 98.19 172 HIS A CA 1
ATOM 1412 C C . HIS A 1 172 ? -4.925 21.132 32.168 1.00 98.19 172 HIS A C 1
ATOM 1414 O O . HIS A 1 172 ? -4.807 21.698 31.087 1.00 98.19 172 HIS A O 1
ATOM 1420 N N . GLY A 1 173 ? -6.055 20.529 32.547 1.00 96.00 173 GLY A N 1
ATOM 1421 C CA . GLY A 1 173 ? -7.259 20.407 31.726 1.00 96.00 173 GLY A CA 1
ATOM 1422 C C . GLY A 1 173 ? -8.076 21.692 31.751 1.00 96.00 173 GLY A C 1
ATOM 1423 O O . GLY A 1 173 ? -7.724 22.683 31.127 1.00 96.00 173 GLY A O 1
ATOM 1424 N N . GLY A 1 174 ? -9.191 21.731 32.469 1.00 94.56 174 GLY A N 1
ATOM 1425 C CA . GLY A 1 174 ? -10.042 22.920 32.491 1.00 94.56 174 GLY A CA 1
ATOM 1426 C C . GLY A 1 174 ? -10.990 22.961 33.680 1.00 94.56 174 GLY A C 1
ATOM 1427 O O . GLY A 1 174 ? -10.752 22.334 34.708 1.00 94.56 174 GLY A O 1
ATOM 1428 N N . LEU A 1 175 ? -12.066 23.736 33.566 1.00 97.12 175 LEU A N 1
ATOM 1429 C CA . LEU A 1 175 ? -13.016 23.924 34.658 1.00 97.12 175 LEU A CA 1
ATOM 1430 C C . LEU A 1 175 ? -13.864 22.666 34.910 1.00 97.12 175 LEU A C 1
ATOM 1432 O O . LEU A 1 175 ? -14.145 21.888 34.007 1.00 97.12 175 LEU A O 1
ATOM 1436 N N . SER A 1 176 ? -14.359 22.524 36.141 1.00 96.44 176 SER A N 1
ATOM 1437 C CA . SER A 1 176 ? -15.300 21.465 36.529 1.00 96.44 176 SER A CA 1
ATOM 1438 C C . SER A 1 176 ? -16.683 22.045 36.844 1.00 96.44 176 SER A C 1
ATOM 1440 O O . SER A 1 176 ? -16.746 23.097 37.494 1.00 96.44 176 SER A O 1
ATOM 1442 N N . PRO A 1 177 ? -17.793 21.371 36.481 1.00 94.69 177 PRO A N 1
ATOM 1443 C CA . PRO A 1 177 ? -19.128 21.761 36.939 1.00 94.69 177 PRO A CA 1
ATOM 1444 C C . PRO A 1 177 ? -19.255 21.705 38.471 1.00 94.69 177 PRO A C 1
ATOM 1446 O O . PRO A 1 177 ? -20.006 22.488 39.065 1.00 94.69 177 PRO A O 1
ATOM 1449 N N . ASP A 1 178 ? -18.462 20.851 39.121 1.00 92.62 178 ASP A N 1
ATOM 1450 C CA . ASP A 1 178 ? -18.429 20.702 40.575 1.00 92.62 178 ASP A CA 1
ATOM 1451 C C . ASP A 1 178 ? -17.620 21.809 41.268 1.00 92.62 178 ASP A C 1
ATOM 1453 O O . ASP A 1 178 ? -17.721 21.967 42.489 1.00 92.62 178 ASP A O 1
ATOM 1457 N N . LEU A 1 179 ? -16.827 22.597 40.528 1.00 94.62 179 LEU A N 1
ATOM 1458 C CA . LEU A 1 179 ? -15.979 23.644 41.096 1.00 94.62 179 LEU A CA 1
ATOM 1459 C C . LEU A 1 179 ? -16.784 24.917 41.376 1.00 94.62 179 LEU A C 1
ATOM 1461 O O . LEU A 1 179 ? -17.022 25.758 40.511 1.00 94.62 179 LEU A O 1
ATOM 1465 N N . GLN A 1 180 ? -17.177 25.078 42.634 1.00 90.38 180 GLN A N 1
ATOM 1466 C CA . GLN A 1 180 ? -17.920 26.230 43.135 1.00 90.38 180 GLN A CA 1
ATOM 1467 C C . GLN A 1 180 ? -17.099 27.104 44.095 1.00 90.38 180 GLN A C 1
ATOM 1469 O O . GLN A 1 180 ? -17.431 28.277 44.269 1.00 90.38 180 GLN A O 1
ATOM 1474 N N . SER A 1 181 ? -16.060 26.558 44.726 1.00 93.12 181 SER A N 1
ATOM 1475 C CA . SER A 1 181 ? -15.126 27.264 45.606 1.00 93.12 181 SER A CA 1
ATOM 1476 C C . SER A 1 181 ? -13.725 26.666 45.495 1.00 93.12 181 SER A C 1
ATOM 1478 O O . SER A 1 181 ? -13.577 25.446 45.421 1.00 93.12 181 SER A O 1
ATOM 1480 N N . MET A 1 182 ? -12.692 27.509 45.586 1.00 94.94 182 MET A N 1
ATOM 1481 C CA . MET A 1 182 ? -11.290 27.069 45.636 1.00 94.94 182 MET A CA 1
ATOM 1482 C C . MET A 1 182 ? -10.999 26.160 46.836 1.00 94.94 182 MET A C 1
ATOM 1484 O O . MET A 1 182 ? -10.113 25.309 46.775 1.00 94.94 182 MET A O 1
ATOM 1488 N N . ASP A 1 183 ? -11.799 26.253 47.903 1.00 94.88 183 ASP A N 1
ATOM 1489 C CA . ASP A 1 183 ? -11.685 25.356 49.056 1.00 94.88 183 ASP A CA 1
ATOM 1490 C C . ASP A 1 183 ? -11.976 23.894 48.707 1.00 94.88 183 ASP A C 1
ATOM 1492 O O . ASP A 1 183 ? -11.516 22.997 49.410 1.00 94.88 183 ASP A O 1
ATOM 1496 N N . GLN A 1 184 ? -12.717 23.624 47.627 1.00 96.06 184 GLN A N 1
ATOM 1497 C CA . GLN A 1 184 ? -12.930 22.254 47.160 1.00 96.06 184 GLN A CA 1
ATOM 1498 C C . GLN A 1 184 ? -11.631 21.647 46.630 1.00 96.06 184 GLN A C 1
ATOM 1500 O O . GLN A 1 184 ? -11.346 20.493 46.940 1.00 96.06 184 GLN A O 1
ATOM 1505 N N . ILE A 1 185 ? -10.811 22.437 45.927 1.00 97.06 185 ILE A N 1
ATOM 1506 C CA . ILE A 1 185 ? -9.476 22.018 45.484 1.00 97.06 185 ILE A CA 1
ATOM 1507 C C . ILE A 1 185 ? -8.584 21.799 46.709 1.00 97.06 185 ILE A C 1
ATOM 1509 O O . ILE A 1 185 ? -7.988 20.735 46.844 1.00 97.06 185 ILE A O 1
ATOM 1513 N N . ARG A 1 186 ? -8.567 22.744 47.664 1.00 96.25 186 ARG A N 1
ATOM 1514 C CA . ARG A 1 186 ? -7.752 22.651 48.896 1.00 96.25 186 ARG A CA 1
ATOM 1515 C C . ARG A 1 186 ? -8.043 21.407 49.749 1.00 96.25 186 ARG A C 1
ATOM 1517 O O . ARG A 1 186 ? -7.183 20.989 50.518 1.00 96.25 186 ARG A O 1
ATOM 1524 N N . ARG A 1 187 ? -9.240 20.822 49.635 1.00 94.19 187 ARG A N 1
ATOM 1525 C CA . ARG A 1 187 ? -9.669 19.624 50.383 1.00 94.19 187 ARG A CA 1
ATOM 1526 C C . ARG A 1 187 ? -9.308 18.300 49.711 1.00 94.19 187 ARG A C 1
ATOM 1528 O O . ARG A 1 187 ? -9.517 17.253 50.322 1.00 94.19 187 ARG A O 1
ATOM 1535 N N . VAL A 1 188 ? -8.800 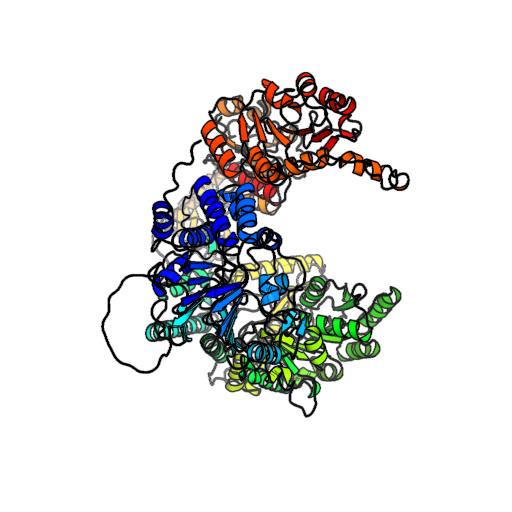18.316 48.479 1.00 94.44 188 VAL A N 1
ATOM 1536 C CA . VAL A 1 188 ? -8.361 17.090 47.804 1.00 94.44 188 VAL A CA 1
ATOM 1537 C C . VAL A 1 188 ? -7.146 16.525 48.544 1.00 94.44 188 VAL A C 1
ATOM 1539 O O . VAL A 1 188 ? -6.108 17.173 48.683 1.00 94.44 188 VAL A O 1
ATOM 1542 N N . MET A 1 189 ? -7.291 15.301 49.047 1.00 93.50 189 MET A N 1
ATOM 1543 C CA . MET A 1 189 ? -6.259 14.624 49.829 1.00 93.50 189 MET A CA 1
ATOM 1544 C C . MET A 1 189 ? -5.163 14.069 48.920 1.00 93.50 189 MET A C 1
ATOM 1546 O O . MET A 1 189 ? -5.449 13.542 47.850 1.00 93.50 189 MET A O 1
ATOM 1550 N N . ARG A 1 190 ? -3.907 14.133 49.372 1.00 95.31 190 ARG A N 1
ATOM 1551 C CA . ARG A 1 190 ? -2.758 13.511 48.698 1.00 95.31 190 ARG A CA 1
ATOM 1552 C C . ARG A 1 190 ? -1.998 12.587 49.657 1.00 95.31 190 ARG A C 1
ATOM 1554 O O . ARG A 1 190 ? -1.911 12.912 50.842 1.00 95.31 190 ARG A O 1
ATOM 1561 N N . PRO A 1 191 ? -1.420 11.468 49.176 1.00 96.06 191 PRO A N 1
ATOM 1562 C CA . PRO A 1 191 ? -1.436 10.988 47.791 1.00 96.06 191 PRO A CA 1
ATOM 1563 C C . PRO A 1 191 ? -2.812 10.474 47.353 1.00 96.06 191 PRO A C 1
ATOM 1565 O O . PRO A 1 191 ? -3.496 9.812 48.129 1.00 96.06 191 PRO A O 1
ATOM 1568 N N . THR A 1 192 ? -3.196 10.739 46.107 1.00 94.25 192 THR A N 1
ATOM 1569 C CA . THR A 1 192 ? -4.427 10.201 45.508 1.00 94.25 192 THR A CA 1
ATOM 1570 C C . THR A 1 192 ? -4.192 9.804 44.061 1.00 94.25 192 THR A C 1
ATOM 1572 O O . THR A 1 192 ? -3.434 10.465 43.351 1.00 94.25 192 THR A O 1
ATOM 1575 N N . ASP A 1 193 ? -4.855 8.740 43.617 1.00 92.12 193 ASP A N 1
ATOM 1576 C CA . ASP A 1 193 ? -4.991 8.451 42.189 1.00 92.12 193 ASP A CA 1
ATOM 1577 C C . ASP A 1 193 ? -6.076 9.350 41.569 1.00 92.12 193 ASP A C 1
ATOM 1579 O O . ASP A 1 193 ? -6.851 9.983 42.299 1.00 92.12 193 ASP A O 1
ATOM 1583 N N . VAL A 1 194 ? -6.112 9.435 40.239 1.00 93.62 194 VAL A N 1
ATOM 1584 C CA . VAL A 1 194 ? -7.133 10.200 39.507 1.00 93.62 194 VAL A CA 1
ATOM 1585 C C . VAL A 1 194 ? -8.384 9.323 39.340 1.00 93.62 194 VAL A C 1
ATOM 1587 O O . VAL A 1 194 ? -8.271 8.237 38.776 1.00 93.62 194 VAL A O 1
ATOM 1590 N N . PRO A 1 195 ? -9.564 9.739 39.838 1.00 91.81 195 PRO A N 1
ATOM 1591 C CA . PRO A 1 195 ? -10.810 9.001 39.641 1.00 91.81 195 PRO A CA 1
ATOM 1592 C C . PRO A 1 195 ? -11.319 9.133 38.199 1.00 91.81 195 PRO A C 1
ATOM 1594 O O . PRO A 1 195 ? -10.949 10.070 37.498 1.00 91.81 195 PRO A O 1
ATOM 1597 N N . ASP A 1 196 ? -12.239 8.256 37.793 1.00 86.38 196 ASP A N 1
ATOM 1598 C CA . ASP A 1 196 ? -12.841 8.291 36.448 1.00 86.38 196 ASP A CA 1
ATOM 1599 C C . ASP A 1 196 ? -13.810 9.478 36.236 1.00 86.38 196 ASP A C 1
ATOM 1601 O O . ASP A 1 196 ? -14.170 9.790 35.104 1.00 86.38 196 ASP A O 1
ATOM 1605 N N . THR A 1 197 ? -14.264 10.137 37.314 1.00 91.25 197 THR A N 1
ATOM 1606 C CA . THR A 1 197 ? -15.221 11.262 37.281 1.00 91.25 197 THR A CA 1
ATOM 1607 C C . THR A 1 197 ? -15.012 12.244 38.438 1.00 91.25 197 THR A C 1
ATOM 1609 O O . THR A 1 197 ? -14.503 11.858 39.496 1.00 91.25 197 THR A O 1
ATOM 1612 N N . GLY A 1 198 ? -15.520 13.472 38.290 1.00 93.19 198 GLY A N 1
ATOM 1613 C CA . GLY A 1 198 ? -15.613 14.487 39.346 1.00 93.19 198 GLY A CA 1
ATOM 1614 C C . GLY A 1 198 ? -14.444 15.471 39.344 1.00 93.19 198 GLY A C 1
ATOM 1615 O O . GLY A 1 198 ? -13.536 15.365 38.526 1.00 93.19 198 GLY A O 1
ATOM 1616 N N . LEU A 1 199 ? -14.433 16.400 40.306 1.00 95.50 199 LEU A N 1
ATOM 1617 C CA . LEU A 1 199 ? -13.533 17.566 40.325 1.00 95.50 199 LEU A CA 1
ATOM 1618 C C . LEU A 1 199 ? -12.068 17.293 39.925 1.00 95.50 199 LEU A C 1
ATOM 1620 O O . LEU A 1 199 ? -11.525 18.007 39.089 1.00 95.50 199 LEU A O 1
ATOM 1624 N N . LEU A 1 200 ? -11.411 16.285 40.514 1.00 96.00 200 LEU A N 1
ATOM 1625 C CA . LEU A 1 200 ? -10.009 15.974 40.195 1.00 96.00 200 LEU A CA 1
ATOM 1626 C C . LEU A 1 200 ? -9.838 15.469 38.754 1.00 96.00 200 LEU A C 1
ATOM 1628 O O . LEU A 1 200 ? -8.858 15.818 38.108 1.00 96.00 200 LEU A O 1
ATOM 1632 N N . CYS A 1 201 ? -10.775 14.662 38.257 1.00 95.94 201 CYS A N 1
ATOM 1633 C CA . CYS A 1 201 ? -10.778 14.225 36.864 1.00 95.94 201 CYS A CA 1
ATOM 1634 C C . CYS A 1 201 ? -10.960 15.432 35.938 1.00 95.94 201 CYS A C 1
ATOM 1636 O O . CYS A 1 201 ? -10.181 15.637 35.011 1.00 95.94 201 CYS A O 1
ATOM 1638 N N . ASP A 1 202 ? -11.938 16.283 36.233 1.00 96.69 202 ASP A N 1
ATOM 1639 C CA . ASP A 1 202 ? -12.305 17.386 35.353 1.00 96.69 202 ASP A CA 1
ATOM 1640 C C . ASP A 1 202 ? -11.193 18.434 35.211 1.00 96.69 202 ASP A C 1
ATOM 1642 O O . ASP A 1 202 ? -10.933 18.910 34.103 1.00 96.69 202 ASP A O 1
ATOM 1646 N N . LEU A 1 203 ? -10.479 18.735 36.304 1.00 97.56 203 LEU A N 1
ATOM 1647 C CA . LEU A 1 203 ? -9.329 19.652 36.303 1.00 97.56 203 LEU A CA 1
ATOM 1648 C C . LEU A 1 203 ? -8.161 19.166 35.427 1.00 97.56 203 LEU A C 1
ATOM 1650 O O . LEU A 1 203 ? -7.305 19.967 35.055 1.00 97.56 203 LEU A O 1
ATOM 1654 N N . LEU A 1 204 ? -8.126 17.875 35.089 1.00 97.00 204 LEU A N 1
ATOM 1655 C CA . LEU A 1 204 ? -7.093 17.254 34.259 1.00 97.00 204 LEU A CA 1
ATOM 1656 C C . LEU A 1 204 ? -7.568 16.935 32.833 1.00 97.00 204 LEU A C 1
ATOM 1658 O O . LEU A 1 204 ? -6.722 16.716 31.974 1.00 97.00 204 LEU A O 1
ATOM 1662 N N . TRP A 1 205 ? -8.884 16.906 32.585 1.00 96.00 205 TRP A N 1
ATOM 1663 C CA . TRP A 1 205 ? -9.463 16.357 31.347 1.00 96.00 205 TRP A CA 1
ATOM 1664 C C . TRP A 1 205 ? -10.521 17.215 30.648 1.00 96.00 205 TRP A C 1
ATOM 1666 O O . TRP A 1 205 ? -10.907 16.889 29.530 1.00 96.00 205 TRP A O 1
ATOM 1676 N N . SER A 1 206 ? -11.086 18.240 31.290 1.00 96.50 206 SER A N 1
ATOM 1677 C CA . SER A 1 206 ? -12.111 19.062 30.623 1.00 96.50 206 SER A CA 1
ATOM 1678 C C . SER A 1 206 ? -11.505 19.967 29.555 1.00 96.50 206 SER A C 1
ATOM 1680 O O . SER A 1 206 ? -10.347 20.365 29.672 1.00 96.50 206 SER A O 1
ATOM 1682 N N . ASP A 1 207 ? -12.297 20.326 28.543 1.00 96.31 207 ASP A N 1
ATOM 1683 C CA . ASP A 1 207 ? -11.870 21.133 27.392 1.00 96.31 207 ASP A CA 1
ATOM 1684 C C . ASP A 1 207 ? -12.788 22.345 27.131 1.00 96.31 207 ASP A C 1
ATOM 1686 O O . ASP A 1 207 ? -14.007 22.235 27.270 1.00 96.31 207 ASP A O 1
ATOM 1690 N N . PRO A 1 208 ? -12.253 23.522 26.756 1.00 95.88 208 PRO A N 1
ATOM 1691 C CA . PRO A 1 208 ? -13.073 24.624 26.274 1.00 95.88 208 PRO A CA 1
ATOM 1692 C C . PRO A 1 208 ? -13.657 24.296 24.895 1.00 95.88 208 PRO A C 1
ATOM 1694 O O . PRO A 1 208 ? -12.972 23.756 24.029 1.00 95.88 208 PRO A O 1
ATOM 1697 N N . ASP A 1 209 ? -14.906 24.691 24.672 1.00 94.19 209 ASP A N 1
ATOM 1698 C CA . ASP A 1 209 ? -15.583 24.558 23.384 1.00 94.19 209 ASP A CA 1
ATOM 1699 C C . ASP A 1 209 ? -16.333 25.860 23.063 1.00 94.19 209 ASP A C 1
ATOM 1701 O O . ASP A 1 209 ? -17.115 26.379 23.862 1.00 94.19 209 ASP A O 1
ATOM 1705 N N . LYS A 1 210 ? -16.034 26.442 21.898 1.00 89.94 210 LYS A N 1
ATOM 1706 C CA . LYS A 1 210 ? -16.553 27.752 21.472 1.00 89.94 210 LYS A CA 1
ATOM 1707 C C . LYS A 1 210 ? -17.999 27.684 20.987 1.00 89.94 210 LYS A C 1
ATOM 1709 O O . LYS A 1 210 ? -18.659 28.724 20.957 1.00 89.94 210 LYS A O 1
ATOM 1714 N N . ASP A 1 211 ? -18.462 26.497 20.609 1.00 90.50 211 ASP A N 1
ATOM 1715 C CA . ASP A 1 211 ? -19.729 26.284 19.916 1.00 90.50 211 ASP A CA 1
ATOM 1716 C C . ASP A 1 211 ? -20.868 25.900 20.878 1.00 90.50 211 ASP A C 1
ATOM 1718 O O . ASP A 1 211 ? -22.031 25.816 20.474 1.00 90.50 211 ASP A O 1
ATOM 1722 N N . ILE A 1 212 ? -20.569 25.759 22.175 1.00 92.81 212 ILE A N 1
ATOM 1723 C CA . ILE A 1 212 ? -21.549 25.458 23.224 1.00 92.81 212 ILE A CA 1
ATOM 1724 C C . ILE A 1 212 ? -21.737 26.616 24.209 1.00 92.81 212 ILE A C 1
ATOM 1726 O O . ILE A 1 212 ? -20.880 27.484 24.391 1.00 92.81 212 ILE A O 1
ATOM 1730 N N . SER A 1 213 ? -22.872 26.594 24.909 1.00 93.19 213 SER A N 1
ATOM 1731 C CA . SER A 1 213 ? -23.095 27.411 26.100 1.00 93.19 213 SER A CA 1
ATOM 1732 C C . SER A 1 213 ? -23.373 26.512 27.300 1.00 93.19 213 SER A C 1
ATOM 1734 O O . SER A 1 213 ? -24.144 25.559 27.200 1.00 93.19 213 SER A O 1
ATOM 1736 N N . GLY A 1 214 ? -22.754 26.813 28.441 1.00 94.62 214 GLY A N 1
ATOM 1737 C CA . GLY A 1 214 ? -22.789 25.944 29.615 1.00 94.62 214 GLY A CA 1
ATOM 1738 C C . GLY A 1 214 ? -21.819 24.764 29.501 1.00 94.62 214 GLY A C 1
ATOM 1739 O O . GLY A 1 214 ? -20.664 24.957 29.129 1.00 94.62 214 GLY A O 1
ATOM 1740 N N . TRP A 1 215 ? -22.281 23.570 29.873 1.00 96.69 215 TRP A N 1
ATOM 1741 C CA . TRP A 1 215 ? -21.490 22.334 29.927 1.00 96.69 215 TRP A CA 1
ATOM 1742 C C . TRP A 1 215 ? -22.018 21.305 28.923 1.00 96.69 215 TRP A C 1
ATOM 1744 O O . TRP A 1 215 ? -23.233 21.199 28.754 1.00 96.69 215 TRP A O 1
ATOM 1754 N N . SER A 1 216 ? -21.126 20.520 28.321 1.00 94.12 216 SER A N 1
ATOM 1755 C CA . SER A 1 216 ? -21.463 19.365 27.477 1.00 94.12 216 SER A CA 1
ATOM 1756 C C . SER A 1 216 ? -20.550 18.175 27.795 1.00 94.12 216 SER A C 1
ATOM 1758 O O . SER A 1 216 ? -19.573 18.310 28.530 1.00 94.12 216 SER A O 1
ATOM 1760 N N . GLU A 1 217 ? -20.890 16.987 27.300 1.00 90.44 217 GLU A N 1
ATOM 1761 C CA . GLU A 1 217 ? -20.015 15.813 27.386 1.00 90.44 217 GLU A CA 1
ATOM 1762 C C . GLU A 1 217 ? -18.764 16.022 26.522 1.00 90.44 217 GLU A C 1
ATOM 1764 O O . GLU A 1 217 ? -18.845 16.616 25.446 1.00 90.44 217 GLU A O 1
ATOM 1769 N N . ASN A 1 218 ? -17.608 15.553 27.001 1.00 88.62 218 ASN A N 1
ATOM 1770 C CA . ASN A 1 218 ? -16.364 15.630 26.240 1.00 88.62 218 ASN A CA 1
ATOM 1771 C C . ASN A 1 218 ? -16.249 14.444 25.265 1.00 88.62 218 ASN A C 1
ATOM 1773 O O . ASN A 1 218 ? -16.375 13.286 25.669 1.00 88.62 218 ASN A O 1
ATOM 1777 N N . ASP A 1 219 ? -15.913 14.723 24.003 1.00 83.88 219 ASP A N 1
ATOM 1778 C CA . ASP A 1 219 ? -15.669 13.728 22.946 1.00 83.88 219 ASP A CA 1
ATOM 1779 C C . ASP A 1 219 ? -14.559 12.722 23.295 1.00 83.88 219 ASP A C 1
ATOM 1781 O O . ASP A 1 219 ? -14.486 11.631 22.725 1.00 83.88 219 ASP A O 1
ATOM 1785 N N . ARG A 1 220 ? -13.705 13.047 24.275 1.00 82.81 220 ARG A N 1
ATOM 1786 C CA . ARG A 1 220 ? -12.707 12.124 24.841 1.00 82.81 220 ARG A CA 1
ATOM 1787 C C . ARG A 1 220 ? -13.321 10.943 25.601 1.00 82.81 220 ARG A C 1
ATOM 1789 O O . ARG A 1 220 ? -12.593 10.016 25.951 1.00 82.81 220 ARG A O 1
ATOM 1796 N N . GLY A 1 221 ? -14.626 10.971 25.883 1.00 87.56 221 GLY A N 1
ATOM 1797 C CA . GLY A 1 221 ? -15.325 9.951 26.668 1.00 87.56 221 GLY A CA 1
ATOM 1798 C C . GLY A 1 221 ? -15.037 10.019 28.173 1.00 87.56 221 GLY A C 1
ATOM 1799 O O . GLY A 1 221 ? -15.339 9.072 28.895 1.00 87.56 221 GLY A O 1
ATOM 1800 N N . VAL A 1 222 ? -14.439 11.118 28.641 1.00 89.38 222 VAL A N 1
ATOM 1801 C CA . VAL A 1 222 ? -14.121 11.401 30.046 1.00 89.38 222 VAL A CA 1
ATOM 1802 C C . VAL A 1 222 ? -14.227 12.908 30.284 1.00 89.38 222 VAL A C 1
ATOM 1804 O O . VAL A 1 222 ? -13.792 13.682 29.435 1.00 89.38 222 VAL A O 1
ATOM 1807 N N . SER A 1 223 ? -14.753 13.328 31.440 1.00 93.75 223 SER A N 1
ATOM 1808 C CA . SER A 1 223 ? -14.966 14.747 31.784 1.00 93.75 223 SER A CA 1
ATOM 1809 C C . SER A 1 223 ? -15.964 15.472 30.851 1.00 93.75 223 SER A C 1
ATOM 1811 O O . SER A 1 223 ? -16.770 14.846 30.160 1.00 93.75 223 SER A O 1
ATOM 1813 N N . PHE A 1 224 ? -15.943 16.806 30.870 1.00 95.00 224 PHE A N 1
ATOM 1814 C CA . PHE A 1 224 ? -16.883 17.709 30.210 1.00 95.00 224 PHE A CA 1
ATOM 1815 C C . PHE A 1 224 ? -16.181 18.710 29.289 1.00 95.00 224 PHE A C 1
ATOM 1817 O O . PHE A 1 224 ? -15.009 19.039 29.488 1.00 95.00 224 PHE A O 1
ATOM 1824 N N . THR A 1 225 ? -16.920 19.256 28.328 1.00 96.56 225 THR A N 1
ATOM 1825 C CA . THR A 1 225 ? -16.561 20.508 27.657 1.00 96.56 225 THR A CA 1
ATOM 1826 C C . THR A 1 225 ? -17.323 21.695 28.246 1.00 96.56 225 THR A C 1
ATOM 1828 O O . THR A 1 225 ? -18.397 21.530 28.835 1.00 96.56 225 THR A O 1
ATOM 1831 N N . PHE A 1 226 ? -16.766 22.907 28.129 1.00 97.50 226 PHE A N 1
ATOM 1832 C CA . PHE A 1 226 ? -17.391 24.127 28.655 1.00 97.50 226 PHE A CA 1
ATOM 1833 C C . PHE A 1 226 ? -17.306 25.342 27.724 1.00 97.50 226 PHE A C 1
ATOM 1835 O O . PHE A 1 226 ? -16.283 25.616 27.098 1.00 97.50 226 PHE A O 1
ATOM 1842 N N . GLY A 1 227 ? -18.400 26.107 27.691 1.00 97.06 227 GLY A N 1
ATOM 1843 C CA . GLY A 1 227 ? -18.565 27.291 26.849 1.00 97.06 227 GLY A CA 1
ATOM 1844 C C . GLY A 1 227 ? -17.922 28.574 27.398 1.00 97.06 227 GLY A C 1
ATOM 1845 O O . GLY A 1 227 ? -17.578 28.658 28.586 1.00 97.06 227 GLY A O 1
ATOM 1846 N N . PRO A 1 228 ? -17.823 29.643 26.580 1.00 97.00 228 PRO A N 1
ATOM 1847 C CA . PRO A 1 228 ? -17.280 30.937 27.005 1.00 97.00 228 PRO A CA 1
ATOM 1848 C C . PRO A 1 228 ? -17.992 31.549 28.220 1.00 97.00 228 PRO A C 1
ATOM 1850 O O . PRO A 1 228 ? -17.367 32.224 29.037 1.00 97.00 228 PRO A O 1
ATOM 1853 N N . ASP A 1 229 ? -19.296 31.298 28.372 1.00 96.69 229 ASP A N 1
ATOM 1854 C CA . ASP A 1 229 ? -20.088 31.801 29.494 1.00 96.69 229 ASP A CA 1
ATOM 1855 C C . ASP A 1 229 ? -19.688 31.174 30.838 1.00 96.69 229 ASP A C 1
ATOM 1857 O O . ASP A 1 229 ? -19.787 31.836 31.873 1.00 96.69 229 ASP A O 1
ATOM 1861 N N . VAL A 1 230 ? -19.204 29.927 30.837 1.00 97.69 230 VAL A N 1
ATOM 1862 C CA . VAL A 1 230 ? -18.684 29.263 32.041 1.00 97.69 230 VAL A CA 1
ATOM 1863 C C . VAL A 1 230 ? -17.407 29.956 32.511 1.00 97.69 230 VAL A C 1
ATOM 1865 O O . VAL A 1 230 ? -17.303 30.283 33.694 1.00 97.69 230 VAL A O 1
ATOM 1868 N N . VAL A 1 231 ? -16.490 30.261 31.587 1.00 97.75 231 VAL A N 1
ATOM 1869 C CA . VAL A 1 231 ? -15.239 30.983 31.877 1.00 97.75 231 VAL A CA 1
ATOM 1870 C C . VAL A 1 231 ? -15.528 32.367 32.448 1.00 97.75 231 VAL A C 1
ATOM 1872 O O . VAL A 1 231 ? -15.034 32.706 33.524 1.00 97.75 231 VAL A O 1
ATOM 1875 N N . THR A 1 232 ? -16.378 33.156 31.779 1.00 96.94 232 THR A N 1
ATOM 1876 C CA . THR A 1 232 ? -16.716 34.507 32.246 1.00 96.94 232 THR A CA 1
ATOM 1877 C C . THR A 1 232 ? -17.361 34.480 33.635 1.00 96.94 232 THR A C 1
ATOM 1879 O O . THR A 1 232 ? -16.982 35.277 34.493 1.00 96.94 232 THR A O 1
ATOM 1882 N N . ARG A 1 233 ? -18.303 33.557 33.892 1.00 96.62 233 ARG A N 1
ATOM 1883 C CA . ARG A 1 233 ? -18.936 33.425 35.217 1.00 96.62 233 ARG A CA 1
ATOM 1884 C C . ARG A 1 233 ? -17.937 33.024 36.297 1.00 96.62 233 ARG A C 1
ATOM 1886 O O . ARG A 1 233 ? -18.020 33.543 37.407 1.00 96.62 233 ARG A O 1
ATOM 1893 N N . PHE A 1 234 ? -17.027 32.103 35.992 1.00 97.69 234 PHE A N 1
ATOM 1894 C CA . PHE A 1 234 ? -16.015 31.641 36.935 1.00 97.69 234 PHE A CA 1
ATOM 1895 C C . PHE A 1 234 ? -15.094 32.785 37.370 1.00 97.69 234 PHE A C 1
ATOM 1897 O O . PHE A 1 234 ? -14.962 33.042 38.565 1.00 97.69 234 PHE A O 1
ATOM 1904 N N . LEU A 1 235 ? -14.534 33.521 36.409 1.00 97.44 235 LEU A N 1
ATOM 1905 C CA . LEU A 1 235 ? -13.635 34.644 36.680 1.00 97.44 235 LEU A CA 1
ATOM 1906 C C . LEU A 1 235 ? -14.318 35.751 37.488 1.00 97.44 235 LEU A C 1
ATOM 1908 O O . LEU A 1 235 ? -13.774 36.207 38.489 1.00 97.44 235 LEU A O 1
ATOM 1912 N N . GLN A 1 236 ? -15.556 36.111 37.129 1.00 95.75 236 GLN A N 1
ATOM 1913 C CA . GLN A 1 236 ? -16.348 37.090 37.885 1.00 95.75 236 GLN A CA 1
ATOM 1914 C C . GLN A 1 236 ? -16.634 36.639 39.319 1.00 95.75 236 GLN A C 1
ATOM 1916 O O . GLN A 1 236 ? -16.600 37.444 40.244 1.00 95.75 236 GLN A O 1
ATOM 1921 N N . LYS A 1 237 ? -16.944 35.353 39.512 1.00 96.06 237 LYS A N 1
ATOM 1922 C CA . LYS A 1 237 ? -17.264 34.795 40.828 1.00 96.06 237 LYS A CA 1
ATOM 1923 C C . LYS A 1 237 ? -16.053 34.770 41.760 1.00 96.06 237 LYS A C 1
ATOM 1925 O O . LYS A 1 237 ? -16.230 34.900 42.969 1.00 96.06 237 LYS A O 1
ATOM 1930 N N . HIS A 1 238 ? -14.860 34.567 41.208 1.00 95.00 238 HIS A N 1
ATOM 1931 C CA . HIS A 1 238 ? -13.622 34.405 41.969 1.00 95.00 238 HIS A CA 1
ATOM 1932 C C . HIS A 1 238 ? -12.705 35.639 41.950 1.00 95.00 238 HIS A C 1
ATOM 1934 O O . HIS A 1 238 ? -11.626 35.566 42.521 1.00 95.00 238 HIS A O 1
ATOM 1940 N N . ASP A 1 239 ? -13.146 36.755 41.356 1.00 95.44 239 ASP A N 1
ATOM 1941 C CA . ASP A 1 239 ? -12.383 38.010 41.202 1.00 95.44 239 ASP A CA 1
ATOM 1942 C C . ASP A 1 239 ? -11.005 37.828 40.531 1.00 95.44 239 ASP A C 1
ATOM 1944 O O . ASP A 1 239 ? -9.992 38.394 40.948 1.00 95.44 239 ASP A O 1
ATOM 1948 N N . MET A 1 240 ? -10.982 37.022 39.467 1.00 96.81 240 MET A N 1
ATOM 1949 C CA . MET A 1 240 ? -9.786 36.687 38.686 1.00 96.81 240 MET A CA 1
ATOM 1950 C C . MET A 1 240 ? -9.870 37.261 37.271 1.00 96.81 240 MET A C 1
ATOM 1952 O O . MET A 1 240 ? -10.959 37.448 36.726 1.00 96.81 240 MET A O 1
ATOM 1956 N N . ASP A 1 241 ? -8.713 37.467 36.647 1.00 94.81 241 ASP A N 1
ATOM 1957 C CA . ASP A 1 241 ? -8.606 38.109 35.334 1.00 94.81 241 ASP A CA 1
ATOM 1958 C C . ASP A 1 241 ? -8.398 37.103 34.191 1.00 94.81 241 ASP A C 1
ATOM 1960 O O . ASP A 1 241 ? -8.866 37.335 33.072 1.00 94.81 241 ASP A O 1
ATOM 1964 N N . LEU A 1 242 ? -7.716 35.980 34.453 1.00 97.75 242 LEU A N 1
ATOM 1965 C CA . LEU A 1 242 ? -7.299 35.025 33.421 1.00 97.75 242 LEU A CA 1
ATOM 1966 C C . LEU A 1 242 ? -7.277 33.577 33.934 1.00 97.75 242 LEU A C 1
ATOM 1968 O O . LEU A 1 242 ? -6.867 33.306 35.061 1.00 97.75 242 LEU A O 1
ATOM 1972 N N . ILE A 1 243 ? -7.653 32.636 33.067 1.00 98.44 243 ILE A N 1
ATOM 1973 C CA . ILE A 1 243 ? -7.370 31.203 33.232 1.00 98.44 243 ILE A CA 1
ATOM 1974 C C . ILE A 1 243 ? -6.236 30.807 32.282 1.00 98.44 243 ILE A C 1
ATOM 1976 O O . ILE A 1 243 ? -6.294 31.132 31.099 1.00 98.44 243 ILE A O 1
ATOM 1980 N N . CYS A 1 244 ? -5.230 30.082 32.763 1.00 98.12 244 CYS A N 1
ATOM 1981 C CA . CYS A 1 244 ? -4.160 29.517 31.943 1.00 98.12 244 CYS A CA 1
ATOM 1982 C C . CYS A 1 244 ? -4.131 27.990 32.088 1.00 98.12 244 CYS A C 1
ATOM 1984 O O . CYS A 1 244 ? -3.964 27.471 33.190 1.00 98.12 244 CYS A O 1
ATOM 1986 N N . ARG A 1 245 ? -4.314 27.264 30.986 1.00 97.81 245 ARG A N 1
ATOM 1987 C CA . ARG A 1 245 ? -4.378 25.794 30.965 1.00 97.81 245 ARG A CA 1
ATOM 1988 C C . ARG A 1 245 ? -3.448 25.171 29.927 1.00 97.81 245 ARG A C 1
ATOM 1990 O O . ARG A 1 245 ? -2.861 25.891 29.126 1.00 97.81 245 ARG A O 1
ATOM 1997 N N . ALA A 1 246 ? -3.367 23.844 29.909 1.00 93.00 246 ALA A N 1
ATOM 1998 C CA . ALA A 1 246 ? -2.612 23.050 28.939 1.00 93.00 246 ALA A CA 1
ATOM 1999 C C . ALA A 1 246 ? -3.529 22.014 28.229 1.00 93.00 246 ALA A C 1
ATOM 2001 O O . ALA A 1 246 ? -4.650 22.372 27.871 1.00 93.00 246 ALA A O 1
ATOM 2002 N N . HIS A 1 247 ? -3.110 20.769 27.971 1.00 87.19 247 HIS A N 1
ATOM 2003 C CA . HIS A 1 247 ? -3.956 19.618 27.567 1.00 87.19 247 HIS A CA 1
ATOM 2004 C C . HIS A 1 247 ? -4.505 19.569 26.112 1.00 87.19 247 HIS A C 1
ATOM 2006 O O . HIS A 1 247 ? -4.999 18.528 25.660 1.00 87.19 247 HIS A O 1
ATOM 2012 N N . GLN A 1 248 ? -4.395 20.643 25.321 1.00 88.06 248 GLN A N 1
ATOM 2013 C CA . GLN A 1 248 ? -4.746 20.643 23.888 1.00 88.06 248 GLN A CA 1
ATOM 2014 C C . GLN A 1 248 ? -3.600 21.199 23.036 1.00 88.06 248 GLN A C 1
ATOM 2016 O O . GLN A 1 248 ? -3.055 22.260 23.338 1.00 88.06 248 GLN A O 1
ATOM 2021 N N . VAL A 1 249 ? -3.249 20.480 21.961 1.00 89.50 249 VAL A N 1
ATOM 2022 C CA . VAL A 1 249 ? -2.275 20.947 20.961 1.00 89.50 249 VAL A CA 1
ATOM 2023 C C . VAL A 1 249 ? -2.881 22.136 20.226 1.00 89.50 249 VAL A C 1
ATOM 2025 O O . VAL A 1 249 ? -3.973 22.022 19.673 1.00 89.50 249 VAL A O 1
ATOM 2028 N N . VAL A 1 250 ? -2.163 23.254 20.202 1.00 90.50 250 VAL A N 1
ATOM 2029 C CA . VAL A 1 250 ? -2.573 24.494 19.532 1.00 90.50 250 VAL A CA 1
ATOM 2030 C C . VAL A 1 250 ? -1.465 24.951 18.585 1.00 90.50 250 VAL A C 1
ATOM 2032 O O . VAL A 1 250 ? -0.282 24.829 18.908 1.00 90.50 250 VAL A O 1
ATOM 2035 N N . GLU A 1 251 ? -1.842 25.441 17.404 1.00 86.19 251 GLU A N 1
ATOM 2036 C CA . GLU A 1 251 ? -0.938 25.657 16.261 1.00 86.19 251 GLU A CA 1
ATOM 2037 C C . GLU A 1 251 ? 0.240 26.589 16.592 1.00 86.19 251 GLU A C 1
ATOM 2039 O O . GLU A 1 251 ? 1.398 26.233 16.383 1.00 86.19 251 GLU A O 1
ATOM 2044 N N . ASP A 1 252 ? -0.029 27.738 17.214 1.00 88.81 252 ASP A N 1
ATOM 2045 C CA . ASP A 1 252 ? 0.993 28.728 17.583 1.00 88.81 252 ASP A CA 1
ATOM 2046 C C . ASP A 1 252 ? 1.666 28.441 18.943 1.00 88.81 252 ASP A C 1
ATOM 2048 O O . ASP A 1 252 ? 2.432 29.258 19.462 1.00 88.81 252 ASP A O 1
ATOM 2052 N N . GLY A 1 253 ? 1.371 27.293 19.561 1.00 91.00 253 GLY A N 1
ATOM 2053 C CA . GLY A 1 253 ? 1.798 26.947 20.919 1.00 91.00 253 GLY A CA 1
ATOM 2054 C C . GLY A 1 253 ? 0.995 27.642 22.024 1.00 91.00 253 GLY A C 1
ATOM 2055 O O . GLY A 1 253 ? 1.106 27.265 23.189 1.00 91.00 253 GLY A O 1
ATOM 2056 N N . TYR A 1 254 ? 0.150 28.618 21.686 1.00 96.31 254 TYR A N 1
ATOM 2057 C CA . TYR A 1 254 ? -0.863 29.164 22.584 1.00 96.31 254 TYR A CA 1
ATOM 2058 C C . TYR A 1 254 ? -2.150 29.525 21.829 1.00 96.31 254 TYR A C 1
ATOM 2060 O O . TYR A 1 254 ? -2.101 29.877 20.654 1.00 96.31 254 TYR A O 1
ATOM 2068 N N . GLU A 1 255 ? -3.297 29.498 22.506 1.00 95.81 255 GLU A N 1
ATOM 2069 C CA . GLU A 1 255 ? -4.581 29.923 21.935 1.00 95.81 255 GLU A CA 1
ATOM 2070 C C . GLU A 1 255 ? -5.448 30.626 22.983 1.00 95.81 255 GLU A C 1
ATOM 2072 O O . GLU A 1 255 ? -5.530 30.190 24.130 1.00 95.81 255 GLU A O 1
ATOM 2077 N N . PHE A 1 256 ? -6.108 31.723 22.598 1.00 96.44 256 PHE A N 1
ATOM 2078 C CA . PHE A 1 256 ? -7.036 32.442 23.471 1.00 96.44 256 PHE A CA 1
ATOM 2079 C C . PHE A 1 256 ? -8.486 31.997 23.265 1.00 96.44 256 PHE A C 1
ATOM 2081 O O . PHE A 1 256 ? -8.987 31.946 22.146 1.00 96.44 256 PHE A O 1
ATOM 2088 N N . PHE A 1 257 ? -9.204 31.849 24.373 1.00 95.50 257 PHE A N 1
ATOM 2089 C CA . PHE A 1 257 ? -10.622 31.520 24.438 1.00 95.50 257 PHE A CA 1
ATOM 2090 C C . PHE A 1 257 ? -11.407 32.579 25.235 1.00 95.50 257 PHE A C 1
ATOM 2092 O O . PHE A 1 257 ? -10.830 33.412 25.940 1.00 95.50 257 PHE A O 1
ATOM 2099 N N . ALA A 1 258 ? -12.739 32.586 25.091 1.00 93.56 258 ALA A N 1
ATOM 2100 C CA . ALA A 1 258 ? -13.662 33.456 25.831 1.00 93.56 258 ALA A CA 1
ATOM 2101 C C . ALA A 1 258 ? -13.243 34.942 25.863 1.00 93.56 258 ALA A C 1
ATOM 2103 O O . ALA A 1 258 ? -13.118 35.546 26.921 1.00 93.56 258 ALA A O 1
ATOM 2104 N N . LYS A 1 259 ? -12.993 35.552 24.694 1.00 91.06 259 LYS A N 1
ATOM 2105 C CA . LYS A 1 259 ? -12.517 36.951 24.577 1.00 91.06 259 LYS A CA 1
ATOM 2106 C C . LYS A 1 259 ? -11.201 37.218 25.331 1.00 91.06 259 LYS A C 1
ATOM 2108 O O . LYS A 1 259 ? -11.032 38.284 25.917 1.00 91.06 259 LYS A O 1
ATOM 2113 N N . ARG A 1 260 ? -10.254 36.274 25.248 1.00 93.50 260 ARG A N 1
ATOM 2114 C CA . ARG A 1 260 ? -8.921 36.317 25.886 1.00 93.50 260 ARG A CA 1
ATOM 2115 C C . ARG A 1 260 ? -8.940 36.173 27.413 1.00 93.50 260 ARG A C 1
ATOM 2117 O O . ARG A 1 260 ? -7.966 36.530 28.062 1.00 93.50 260 ARG A O 1
ATOM 2124 N N . GLN A 1 261 ? -10.029 35.642 27.967 1.00 96.88 261 GLN A N 1
ATOM 2125 C CA . GLN A 1 261 ? -10.170 35.346 29.396 1.00 96.88 261 GLN A CA 1
ATOM 2126 C C . GLN A 1 261 ? -9.630 33.962 29.788 1.00 96.88 261 GLN A C 1
ATOM 2128 O O . GLN A 1 261 ? -9.420 33.689 30.966 1.00 96.88 261 GLN A O 1
ATOM 2133 N N . LEU A 1 262 ? -9.396 33.083 28.814 1.00 98.12 262 LEU A N 1
ATOM 2134 C CA . LEU A 1 262 ? -8.685 31.823 29.004 1.00 98.12 262 LEU A CA 1
ATOM 2135 C C . LEU A 1 262 ? -7.602 31.700 27.933 1.00 98.12 262 LEU A C 1
ATOM 2137 O O . LEU A 1 262 ? -7.827 32.098 26.790 1.00 98.12 262 LEU A O 1
ATOM 2141 N N . VAL A 1 263 ? -6.443 31.159 28.297 1.00 97.81 263 VAL A N 1
ATOM 2142 C CA . VAL A 1 263 ? -5.372 30.799 27.369 1.00 97.81 263 VAL A CA 1
ATOM 2143 C C . VAL A 1 263 ? -4.992 29.332 27.540 1.00 97.81 263 VAL A C 1
ATOM 2145 O O . VAL A 1 263 ? -4.804 28.858 28.659 1.00 97.81 263 VAL A O 1
ATOM 2148 N N . THR A 1 264 ? -4.883 28.621 26.424 1.00 97.81 264 THR A N 1
ATOM 2149 C CA . THR A 1 264 ? -4.313 27.274 26.351 1.00 97.81 264 THR A CA 1
ATOM 2150 C C . THR A 1 264 ? -2.856 27.387 25.927 1.00 97.81 264 THR A C 1
ATOM 2152 O O . THR A 1 264 ? -2.562 28.111 24.981 1.00 97.81 264 THR A O 1
ATOM 2155 N N . LEU A 1 265 ? -1.950 26.702 26.625 1.00 97.06 265 LEU A N 1
ATOM 2156 C CA . LEU A 1 265 ? -0.515 26.649 26.357 1.00 97.06 265 LEU A CA 1
ATOM 2157 C C . LEU A 1 265 ? -0.075 25.233 25.998 1.00 97.06 265 LEU A C 1
ATOM 2159 O O . LEU A 1 265 ? -0.384 24.275 26.702 1.00 97.06 265 LEU A O 1
ATOM 2163 N N . PHE A 1 266 ? 0.747 25.125 24.963 1.00 96.88 266 PHE A N 1
ATOM 2164 C CA . PHE A 1 266 ? 1.391 23.891 24.545 1.00 96.88 266 PHE A CA 1
ATOM 2165 C C . PHE A 1 266 ? 2.875 24.167 24.313 1.00 96.88 266 PHE A C 1
ATOM 2167 O O . PHE A 1 266 ? 3.232 25.002 23.485 1.00 96.88 266 PHE A O 1
ATOM 2174 N N . SER A 1 267 ? 3.766 23.518 25.064 1.00 96.38 267 SER A N 1
ATOM 2175 C CA . SER A 1 267 ? 5.192 23.885 25.081 1.00 96.38 267 SER A CA 1
ATOM 2176 C C . SER A 1 267 ? 6.080 22.996 24.207 1.00 96.38 267 SER A C 1
ATOM 2178 O O . SER A 1 267 ? 7.245 23.333 23.991 1.00 96.38 267 SER A O 1
ATOM 2180 N N . ALA A 1 268 ? 5.539 21.910 23.651 1.00 93.44 268 ALA A N 1
ATOM 2181 C CA . ALA A 1 268 ? 6.238 21.009 22.742 1.00 93.44 268 ALA A CA 1
ATOM 2182 C C . ALA A 1 268 ? 6.022 21.395 21.256 1.00 93.44 268 ALA A C 1
ATOM 2184 O O . ALA A 1 268 ? 4.940 21.151 20.716 1.00 93.44 268 ALA A O 1
ATOM 2185 N N . PRO A 1 269 ? 7.026 21.973 20.563 1.00 91.19 269 PRO A N 1
ATOM 2186 C CA . PRO A 1 269 ? 6.957 22.212 19.123 1.00 91.19 269 PRO A CA 1
ATOM 2187 C C . PRO A 1 269 ? 7.098 20.919 18.327 1.00 91.19 269 PRO A C 1
ATOM 2189 O O . PRO A 1 269 ? 7.800 20.002 18.760 1.00 91.19 269 PRO A O 1
ATOM 2192 N N . ASN A 1 270 ? 6.528 20.890 17.119 1.00 88.00 270 ASN A N 1
ATOM 2193 C CA . ASN A 1 270 ? 6.515 19.707 16.257 1.00 88.00 270 ASN A CA 1
ATOM 2194 C C . ASN A 1 270 ? 6.108 18.469 17.064 1.00 88.00 270 ASN A C 1
ATOM 2196 O O . ASN A 1 270 ? 6.886 17.520 17.220 1.00 88.00 270 ASN A O 1
ATOM 2200 N N . TYR A 1 271 ? 4.939 18.564 17.697 1.00 86.00 271 TYR A N 1
ATOM 2201 C CA . TYR A 1 271 ? 4.493 17.621 18.707 1.00 86.00 271 TYR A CA 1
ATOM 2202 C C . TYR A 1 271 ? 4.630 16.180 18.207 1.00 86.00 271 TYR A C 1
ATOM 2204 O O . TYR A 1 271 ? 4.184 15.841 17.113 1.00 86.00 271 TYR A O 1
ATOM 2212 N N . CYS A 1 272 ? 5.328 15.335 18.969 1.00 74.38 272 CYS A N 1
ATOM 2213 C CA . CYS A 1 272 ? 5.628 13.936 18.619 1.00 74.38 272 CYS A CA 1
ATOM 2214 C C . CYS A 1 272 ? 6.332 13.700 17.261 1.00 74.38 272 CYS A C 1
ATOM 2216 O O . CYS A 1 272 ? 6.546 12.550 16.878 1.00 74.38 272 CYS A O 1
ATOM 2218 N N . GLY A 1 273 ? 6.759 14.747 16.549 1.00 70.44 273 GLY A N 1
ATOM 2219 C CA . GLY A 1 273 ? 7.268 14.660 15.180 1.00 70.44 273 GLY A CA 1
ATOM 2220 C C . GLY A 1 273 ? 6.188 14.520 14.099 1.00 70.44 273 GLY A C 1
ATOM 2221 O O . GLY A 1 273 ? 6.541 14.187 12.967 1.00 70.44 273 GLY A O 1
ATOM 2222 N N . GLU A 1 274 ? 4.912 14.708 14.448 1.00 69.75 274 GLU A N 1
ATOM 2223 C CA . GLU A 1 274 ? 3.750 14.495 13.566 1.00 69.75 274 GLU A CA 1
ATOM 2224 C C . GLU A 1 274 ? 2.993 15.789 13.238 1.00 69.75 274 GLU A C 1
ATOM 2226 O O . GLU A 1 274 ? 2.295 15.845 12.228 1.00 69.75 274 GLU A O 1
ATOM 2231 N N . PHE A 1 275 ? 3.144 16.822 14.067 1.00 78.38 275 PHE A N 1
ATOM 2232 C CA . PHE A 1 275 ? 2.459 18.107 13.931 1.00 78.38 275 PHE A CA 1
ATOM 2233 C C . PHE A 1 275 ? 3.435 19.191 13.463 1.00 78.38 275 PHE A C 1
ATOM 2235 O O . PHE A 1 275 ? 4.642 19.078 13.639 1.00 78.38 275 PHE A O 1
ATOM 2242 N N . ASP A 1 276 ? 2.931 20.283 12.906 1.00 80.00 276 ASP A N 1
ATOM 2243 C CA . ASP A 1 276 ? 3.717 21.462 12.519 1.00 80.00 276 ASP A CA 1
ATOM 2244 C C . ASP A 1 276 ? 3.587 22.628 13.514 1.00 80.00 276 ASP A C 1
ATOM 2246 O O . ASP A 1 276 ? 4.089 23.724 13.259 1.00 80.00 276 ASP A O 1
ATOM 2250 N N . ASN A 1 277 ? 2.991 22.375 14.685 1.00 90.44 277 ASN A N 1
ATOM 2251 C CA . ASN A 1 277 ? 2.764 23.376 15.719 1.00 90.44 277 ASN A CA 1
ATOM 2252 C C . ASN A 1 277 ? 4.072 23.964 16.282 1.00 90.44 277 ASN A C 1
ATOM 2254 O O . ASN A 1 277 ? 5.100 23.286 16.425 1.00 90.44 277 ASN A O 1
ATOM 2258 N N . ALA A 1 278 ? 4.015 25.227 16.692 1.00 91.69 278 ALA A N 1
ATOM 2259 C CA . ALA A 1 278 ? 5.003 25.807 17.585 1.00 91.69 278 ALA A CA 1
ATOM 2260 C C . ALA A 1 278 ? 4.740 25.379 19.038 1.00 91.69 278 ALA A C 1
ATOM 2262 O O . ALA A 1 278 ? 3.638 24.984 19.411 1.00 91.69 278 ALA A O 1
ATOM 2263 N N . GLY A 1 279 ? 5.775 25.455 19.871 1.00 93.50 279 GLY A N 1
ATOM 2264 C CA . GLY A 1 279 ? 5.626 25.451 21.320 1.00 93.50 279 GLY A CA 1
ATOM 2265 C C . GLY A 1 279 ? 5.591 26.890 21.826 1.00 93.50 279 GLY A C 1
ATOM 2266 O O . GLY A 1 279 ? 6.173 27.777 21.201 1.00 93.50 279 GLY A O 1
ATOM 2267 N N . ALA A 1 280 ? 4.969 27.144 22.970 1.00 96.06 280 ALA A N 1
ATOM 2268 C CA . ALA A 1 280 ? 5.029 28.442 23.626 1.00 96.06 280 ALA A CA 1
ATOM 2269 C C . ALA A 1 280 ? 5.272 28.321 25.130 1.00 96.06 280 ALA A C 1
ATOM 2271 O O . ALA A 1 280 ? 4.980 27.307 25.763 1.00 96.06 280 ALA A O 1
ATOM 2272 N N . MET A 1 281 ? 5.798 29.399 25.697 1.00 96.25 281 MET A N 1
ATOM 2273 C CA . MET A 1 281 ? 5.897 29.632 27.132 1.00 96.25 281 MET A CA 1
ATOM 2274 C C . MET A 1 281 ? 5.383 31.038 27.423 1.00 96.25 281 MET A C 1
ATOM 2276 O O . MET A 1 281 ? 5.784 32.003 26.769 1.00 96.25 281 MET A O 1
ATOM 2280 N N . MET A 1 282 ? 4.515 31.169 28.417 1.00 97.50 282 MET A N 1
ATOM 2281 C CA . MET A 1 282 ? 3.960 32.455 28.829 1.00 97.50 282 MET A CA 1
ATOM 2282 C C . MET A 1 282 ? 4.794 33.032 29.972 1.00 97.50 282 MET A C 1
ATOM 2284 O O . MET A 1 282 ? 5.061 32.346 30.946 1.00 97.50 282 MET A O 1
ATOM 2288 N N . SER A 1 283 ? 5.230 34.282 29.868 1.00 96.75 283 SER A N 1
ATOM 2289 C CA . SER A 1 283 ? 5.892 35.017 30.949 1.00 96.75 283 SER A CA 1
ATOM 2290 C C . SER A 1 283 ? 4.913 36.026 31.540 1.00 96.75 283 SER A C 1
ATOM 2292 O O . SER A 1 283 ? 4.331 36.816 30.796 1.00 96.75 283 SER A O 1
ATOM 2294 N N . VAL A 1 284 ? 4.758 35.991 32.858 1.00 96.50 284 VAL A N 1
ATOM 2295 C CA . VAL A 1 284 ? 4.000 36.959 33.654 1.00 96.50 284 VAL A CA 1
ATOM 2296 C C . VAL A 1 284 ? 5.017 37.788 34.426 1.00 96.50 284 VAL A C 1
ATOM 2298 O O . VAL A 1 284 ? 5.841 37.219 35.142 1.00 96.50 284 VAL A O 1
ATOM 2301 N N . ASP A 1 285 ? 5.018 39.104 34.232 1.00 93.38 285 ASP A N 1
ATOM 2302 C CA . ASP A 1 285 ? 5.899 40.011 34.976 1.00 93.38 285 ASP A CA 1
ATOM 2303 C C . ASP A 1 285 ? 5.254 40.528 36.275 1.00 93.38 285 ASP A C 1
ATOM 2305 O O . ASP A 1 285 ? 4.093 40.243 36.556 1.00 93.38 285 ASP A O 1
ATOM 2309 N N . GLU A 1 286 ? 6.000 41.309 37.062 1.00 91.56 286 GLU A N 1
ATOM 2310 C CA . GLU A 1 286 ? 5.546 41.921 38.328 1.00 91.56 286 GLU A CA 1
ATOM 2311 C C . GLU A 1 286 ? 4.293 42.812 38.183 1.00 91.56 286 GLU A C 1
ATOM 2313 O O . GLU A 1 286 ? 3.658 43.161 39.174 1.00 91.56 286 GLU A O 1
ATOM 2318 N N . THR A 1 287 ? 3.931 43.210 36.957 1.00 89.75 287 THR A N 1
ATOM 2319 C CA . THR A 1 287 ? 2.725 43.999 36.657 1.00 89.75 287 THR A CA 1
ATOM 2320 C C . THR A 1 287 ? 1.563 43.146 36.148 1.00 89.75 287 THR A C 1
ATOM 2322 O O . THR A 1 287 ? 0.550 43.691 35.710 1.00 89.75 287 THR A O 1
ATOM 2325 N N . LEU A 1 288 ? 1.708 41.817 36.195 1.00 89.31 288 LEU A N 1
ATOM 2326 C CA . LEU A 1 288 ? 0.809 40.820 35.612 1.00 89.31 288 LEU A CA 1
ATOM 2327 C C . LEU A 1 288 ? 0.686 40.902 34.081 1.00 89.31 288 LEU A C 1
ATOM 2329 O O . LEU A 1 288 ? -0.225 40.316 33.484 1.00 89.31 288 LEU A O 1
ATOM 2333 N N . LEU A 1 289 ? 1.617 41.581 33.401 1.00 90.12 289 LEU A N 1
ATOM 2334 C CA . LEU A 1 289 ? 1.623 41.620 31.945 1.00 90.12 289 LEU A CA 1
ATOM 2335 C C . LEU A 1 289 ? 2.062 40.261 31.398 1.00 90.12 289 LEU A C 1
ATOM 2337 O O . LEU A 1 289 ? 3.160 39.768 31.653 1.00 90.12 289 LEU A O 1
ATOM 2341 N N . CYS A 1 290 ? 1.183 39.674 30.593 1.00 93.62 290 CYS A N 1
ATOM 2342 C CA . CYS A 1 290 ? 1.390 38.370 29.987 1.00 93.62 290 CYS A CA 1
ATOM 2343 C C . CYS A 1 290 ? 2.030 38.520 28.600 1.00 93.62 290 CYS A C 1
ATOM 2345 O O . CYS A 1 290 ? 1.453 39.136 27.700 1.00 93.62 290 CYS A O 1
ATOM 2347 N N . SER A 1 291 ? 3.204 37.925 28.407 1.00 93.56 291 SER A N 1
ATOM 2348 C CA . SER A 1 291 ? 3.912 37.866 27.123 1.00 93.56 291 SER A CA 1
ATOM 2349 C C . SER A 1 291 ? 4.220 36.420 26.736 1.00 93.56 291 SER A C 1
ATOM 2351 O O . SER A 1 291 ? 4.352 35.562 27.602 1.00 93.56 291 SER A O 1
ATOM 2353 N N . PHE A 1 292 ? 4.328 36.126 25.441 1.00 93.88 292 PHE A N 1
ATOM 2354 C CA . PHE A 1 292 ? 4.535 34.761 24.947 1.00 93.88 292 PHE A CA 1
ATOM 2355 C C . PHE A 1 292 ? 5.891 34.645 24.260 1.00 93.88 292 PHE A C 1
ATOM 2357 O O . PHE A 1 292 ? 6.244 35.458 23.404 1.00 93.88 292 PHE A O 1
ATOM 2364 N N . GLN A 1 293 ? 6.645 33.617 24.631 1.00 92.88 293 GLN A N 1
ATOM 2365 C CA . GLN A 1 293 ? 7.871 33.214 23.960 1.00 92.88 293 GLN A CA 1
ATOM 2366 C C . GLN A 1 293 ? 7.569 31.990 23.105 1.00 92.88 293 GLN A C 1
ATOM 2368 O O . GLN A 1 293 ? 7.221 30.936 23.633 1.00 92.88 293 GLN A O 1
ATOM 2373 N N . ILE A 1 294 ? 7.696 32.142 21.789 1.00 91.62 294 ILE A N 1
ATOM 2374 C CA . ILE A 1 294 ? 7.367 31.089 20.827 1.00 91.62 294 ILE A CA 1
ATOM 2375 C C . ILE A 1 294 ? 8.617 30.269 20.529 1.00 91.62 294 ILE A C 1
ATOM 2377 O O . ILE A 1 294 ? 9.588 30.757 19.944 1.00 91.62 294 ILE A O 1
ATOM 2381 N N . LEU A 1 295 ? 8.580 29.005 20.928 1.00 87.81 295 LEU A N 1
ATOM 2382 C CA . LEU A 1 295 ? 9.589 28.008 20.645 1.00 87.81 295 LEU A CA 1
ATOM 2383 C C . LEU A 1 295 ? 9.251 27.326 19.318 1.00 87.81 295 LEU A C 1
ATOM 2385 O O . LEU A 1 295 ? 8.443 26.408 19.256 1.00 87.81 295 LEU A O 1
ATOM 2389 N N . LYS A 1 296 ? 9.888 27.758 18.232 1.00 85.19 296 LYS A N 1
ATOM 2390 C CA . LYS A 1 296 ? 9.744 27.091 16.927 1.00 85.19 296 LYS A CA 1
ATOM 2391 C C . LYS A 1 296 ? 10.421 25.710 16.928 1.00 85.19 296 LYS A C 1
ATOM 2393 O O . LYS A 1 296 ? 11.359 25.507 17.709 1.00 85.19 296 LYS A O 1
ATOM 2398 N N . PRO A 1 297 ? 10.036 24.765 16.056 1.00 81.06 297 PRO A N 1
ATOM 2399 C CA . PRO A 1 297 ? 10.771 23.510 15.873 1.00 81.06 297 PRO A CA 1
ATOM 2400 C C . PRO A 1 297 ? 12.273 23.742 15.614 1.00 81.06 297 PRO A C 1
ATOM 2402 O O . PRO A 1 297 ? 12.659 24.722 14.979 1.00 81.06 297 PRO A O 1
ATOM 2405 N N . ALA A 1 298 ? 13.149 22.881 16.145 1.00 67.69 298 ALA A N 1
ATOM 2406 C CA . ALA A 1 298 ? 14.599 23.077 16.049 1.00 67.69 298 ALA A CA 1
ATOM 2407 C C . ALA A 1 298 ? 15.111 22.940 14.599 1.00 67.69 298 ALA A C 1
ATOM 2409 O O . ALA A 1 298 ? 14.983 21.882 13.982 1.00 67.69 298 ALA A O 1
ATOM 2410 N N . GLU A 1 299 ? 15.760 23.983 14.073 1.00 54.25 299 GLU A N 1
ATOM 2411 C CA . GLU A 1 299 ? 16.395 23.964 12.748 1.00 54.25 299 GLU A CA 1
ATOM 2412 C C . GLU A 1 299 ? 17.670 23.095 12.734 1.00 54.25 299 GLU A C 1
ATOM 2414 O O . GLU A 1 299 ? 18.526 23.177 13.624 1.00 54.25 299 GLU A O 1
ATOM 2419 N N . LYS A 1 300 ? 17.858 22.277 11.689 1.00 43.47 300 LYS A N 1
ATOM 2420 C CA . LYS A 1 300 ? 19.103 21.517 11.470 1.00 43.47 300 LYS A CA 1
ATOM 2421 C C . LYS A 1 300 ? 20.225 22.472 11.015 1.00 43.47 300 LYS A C 1
ATOM 2423 O O . LYS A 1 300 ? 20.318 22.798 9.839 1.00 43.47 300 LYS A O 1
ATOM 2428 N N . LYS A 1 301 ? 21.093 22.924 11.931 1.00 32.94 301 LYS A N 1
ATOM 2429 C CA . LYS A 1 301 ? 22.194 23.874 11.636 1.00 32.94 301 LYS A CA 1
ATOM 2430 C C . LYS A 1 301 ? 23.286 23.315 10.693 1.00 32.94 301 LYS A C 1
ATOM 2432 O O . LYS A 1 301 ? 23.931 22.321 11.022 1.00 32.94 301 LYS A O 1
ATOM 2437 N N . GLN A 1 302 ? 23.618 24.065 9.632 1.00 29.27 302 GLN A N 1
ATOM 2438 C CA . GLN A 1 302 ? 24.968 24.174 9.037 1.00 29.27 302 GLN A CA 1
ATOM 2439 C C . GLN A 1 302 ? 25.495 25.628 9.182 1.00 29.27 302 GLN A C 1
ATOM 2441 O O . GLN A 1 302 ? 24.715 26.565 9.323 1.00 29.27 302 GLN A O 1
ATOM 2446 N N . LYS A 1 303 ? 26.826 25.808 9.252 1.00 30.69 303 LYS A N 1
ATOM 2447 C CA . LYS A 1 303 ? 27.559 27.013 9.722 1.00 30.69 303 LYS A CA 1
ATOM 2448 C C . LYS A 1 303 ? 27.710 28.153 8.668 1.00 30.69 303 LYS A C 1
ATOM 2450 O O . LYS A 1 303 ? 28.306 27.890 7.637 1.00 30.69 303 LYS A O 1
ATOM 2455 N N . PHE A 1 304 ? 27.243 29.372 9.022 1.00 32.19 304 PHE A N 1
ATOM 2456 C CA . PHE A 1 304 ? 27.692 30.802 8.834 1.00 32.19 304 PHE A CA 1
ATOM 2457 C C . PHE A 1 304 ? 28.663 31.265 7.697 1.00 32.19 304 PHE A C 1
ATOM 2459 O O . PHE A 1 304 ? 29.464 30.443 7.266 1.00 32.19 304 PHE A O 1
ATOM 2466 N N . PRO A 1 305 ? 28.735 32.581 7.290 1.00 40.44 305 PRO A N 1
ATOM 2467 C CA . PRO A 1 305 ? 28.442 33.818 8.060 1.00 40.44 305 PRO A CA 1
ATOM 2468 C C . PRO A 1 305 ? 27.653 34.968 7.363 1.00 40.44 305 PRO A C 1
ATOM 2470 O O . PRO A 1 305 ? 27.281 34.907 6.197 1.00 40.44 305 PRO A O 1
ATOM 2473 N N . ALA A 1 306 ? 27.388 36.016 8.157 1.00 33.62 306 ALA A N 1
ATOM 2474 C CA . ALA A 1 306 ? 26.438 37.122 7.973 1.00 33.62 306 ALA A CA 1
ATOM 2475 C C . ALA A 1 306 ? 26.942 38.362 7.195 1.00 33.62 306 ALA A C 1
ATOM 2477 O O . ALA A 1 306 ? 28.122 38.697 7.273 1.00 33.62 306 ALA A O 1
ATOM 2478 N N . SER A 1 307 ? 26.012 39.133 6.601 1.00 27.73 307 SER A N 1
ATOM 2479 C CA . SER A 1 307 ? 26.040 40.612 6.551 1.00 27.73 307 SER A CA 1
ATOM 2480 C C . SER A 1 307 ? 24.664 41.224 6.190 1.00 27.73 307 SER A C 1
ATOM 2482 O O . SER A 1 307 ? 23.765 40.548 5.702 1.00 27.73 307 SER A O 1
ATOM 2484 N N . TYR A 1 308 ? 24.508 42.499 6.556 1.00 29.97 308 TYR A N 1
ATOM 2485 C CA . TYR A 1 308 ? 23.302 43.264 6.910 1.00 29.97 308 TYR A CA 1
ATOM 2486 C C . TYR A 1 308 ? 22.349 43.726 5.781 1.00 29.97 308 TYR A C 1
ATOM 2488 O O . TYR A 1 308 ? 22.801 44.179 4.737 1.00 29.97 308 TYR A O 1
ATOM 2496 N N . GLY A 1 309 ? 21.055 43.851 6.136 1.00 28.48 309 GLY A N 1
ATOM 2497 C CA . GLY A 1 309 ? 20.316 45.129 6.061 1.00 28.48 309 GLY A CA 1
ATOM 2498 C C . GLY A 1 309 ? 19.260 45.326 4.957 1.00 28.48 309 GLY A C 1
ATOM 2499 O O . GLY A 1 309 ? 19.615 45.520 3.803 1.00 28.48 309 GLY A O 1
ATOM 2500 N N . ILE A 1 310 ? 17.979 45.403 5.360 1.00 27.88 310 ILE A N 1
ATOM 2501 C CA . ILE A 1 310 ? 16.956 46.454 5.087 1.00 27.88 310 ILE A CA 1
ATOM 2502 C C . ILE A 1 310 ? 15.545 45.841 5.229 1.00 27.88 310 ILE A C 1
ATOM 2504 O O . ILE A 1 310 ? 15.261 44.751 4.745 1.00 27.88 310 ILE A O 1
ATOM 2508 N N . ALA A 1 311 ? 14.678 46.554 5.949 1.00 38.66 311 ALA A N 1
ATOM 2509 C CA . ALA A 1 311 ? 13.306 46.187 6.277 1.00 38.66 311 ALA A CA 1
ATOM 2510 C C . ALA A 1 311 ? 12.352 46.218 5.068 1.00 38.66 311 ALA A C 1
ATOM 2512 O O . ALA A 1 311 ? 12.412 47.137 4.254 1.00 38.66 311 ALA A O 1
ATOM 2513 N N . GLY A 1 312 ? 11.405 45.274 5.035 1.00 29.52 312 GLY A N 1
ATOM 2514 C CA . GLY A 1 312 ? 10.195 45.355 4.215 1.00 29.52 312 GLY A CA 1
ATOM 2515 C C . GLY A 1 312 ? 9.731 44.001 3.679 1.00 29.52 312 GLY A C 1
ATOM 2516 O O . GLY A 1 312 ? 10.367 43.458 2.787 1.00 29.52 312 GLY A O 1
ATOM 2517 N N . CYS A 1 313 ? 8.576 43.530 4.172 1.00 28.72 313 CYS A N 1
ATOM 2518 C CA . CYS A 1 313 ? 7.817 42.361 3.697 1.00 28.72 313 CYS A CA 1
ATOM 2519 C C . CYS A 1 313 ? 8.366 40.987 4.152 1.00 28.72 313 CYS A C 1
ATOM 2521 O O . CYS A 1 313 ? 9.325 40.478 3.581 1.00 28.72 313 CYS A O 1
ATOM 2523 N N . MET A 1 314 ? 7.741 40.331 5.146 1.00 28.03 314 MET A N 1
ATOM 2524 C CA . MET A 1 314 ? 8.031 38.915 5.462 1.00 28.03 314 MET A CA 1
ATOM 2525 C C . MET A 1 314 ? 7.289 37.987 4.486 1.00 28.03 314 MET A C 1
ATOM 2527 O O . MET A 1 314 ? 6.426 37.199 4.852 1.00 28.03 314 MET A O 1
ATOM 2531 N N . CYS A 1 315 ? 7.641 38.115 3.207 1.00 27.45 315 CYS A N 1
ATOM 2532 C CA . CYS A 1 315 ? 7.572 37.023 2.249 1.00 27.45 315 CYS A CA 1
ATOM 2533 C C . CYS A 1 315 ? 8.585 35.973 2.723 1.00 27.45 315 CYS A C 1
ATOM 2535 O O . CYS A 1 315 ? 9.752 36.309 2.940 1.00 27.45 315 CYS A O 1
ATOM 2537 N N . TRP A 1 316 ? 8.128 34.739 2.943 1.00 29.41 316 TRP A N 1
ATOM 2538 C CA . TRP A 1 316 ? 8.982 33.597 3.252 1.00 29.41 316 TRP A CA 1
ATOM 2539 C C . TRP A 1 316 ? 10.114 33.522 2.224 1.00 29.41 316 TRP A C 1
ATOM 2541 O O . TRP A 1 316 ? 9.916 33.109 1.083 1.00 29.41 316 TRP A O 1
ATOM 2551 N N . GLN A 1 317 ? 11.315 33.946 2.616 1.00 28.59 317 GLN A N 1
ATOM 2552 C CA . GLN A 1 317 ? 12.506 33.651 1.842 1.00 28.59 317 GLN A CA 1
ATOM 2553 C C . GLN A 1 317 ? 12.800 32.167 2.028 1.00 28.59 317 GLN A C 1
ATOM 2555 O O . GLN A 1 317 ? 13.398 31.755 3.019 1.00 28.59 317 GLN A O 1
ATOM 2560 N N . ILE A 1 318 ? 12.367 31.392 1.034 1.00 37.25 318 ILE A N 1
ATOM 2561 C CA . ILE A 1 318 ? 12.915 30.091 0.663 1.00 37.25 318 ILE A CA 1
ATOM 2562 C C . ILE A 1 318 ? 14.430 30.281 0.564 1.00 37.25 318 ILE A C 1
ATOM 2564 O O . ILE A 1 318 ? 14.948 30.757 -0.445 1.00 37.25 318 ILE A O 1
ATOM 2568 N N . ARG A 1 319 ? 15.168 30.013 1.638 1.00 35.97 319 ARG A N 1
ATOM 2569 C CA . ARG A 1 319 ? 16.625 29.963 1.573 1.00 35.97 319 ARG A CA 1
ATOM 2570 C C . ARG A 1 319 ? 17.111 28.654 2.155 1.00 35.97 319 ARG A C 1
ATOM 2572 O O . ARG A 1 319 ? 17.164 28.474 3.365 1.00 35.97 319 ARG A O 1
ATOM 2579 N N . HIS A 1 320 ? 17.527 27.825 1.197 1.00 39.28 320 HIS A N 1
ATOM 2580 C CA . HIS A 1 320 ? 18.563 26.797 1.268 1.00 39.28 320 HIS A CA 1
ATOM 2581 C C . HIS A 1 320 ? 18.149 25.330 1.251 1.00 39.28 320 HIS A C 1
ATOM 2583 O O . HIS A 1 320 ? 18.777 24.551 1.958 1.00 39.28 320 HIS A O 1
ATOM 2589 N N . LEU A 1 321 ? 17.242 24.927 0.349 1.00 44.06 321 LEU A N 1
ATOM 2590 C CA . LEU A 1 321 ? 17.251 23.542 -0.156 1.00 44.06 321 LEU A CA 1
ATOM 2591 C C . LEU A 1 321 ? 17.021 23.339 -1.672 1.00 44.06 321 LEU A C 1
ATOM 2593 O O . LEU A 1 321 ? 17.264 22.229 -2.129 1.00 44.06 321 LEU A O 1
ATOM 2597 N N . ASP A 1 322 ? 16.694 24.357 -2.477 1.00 54.94 322 ASP A N 1
ATOM 2598 C CA . ASP A 1 322 ? 16.173 24.115 -3.835 1.00 54.94 322 ASP A CA 1
ATOM 2599 C C . ASP A 1 322 ? 16.874 24.886 -4.959 1.00 54.94 322 ASP A C 1
ATOM 2601 O O . ASP A 1 322 ? 17.509 25.922 -4.744 1.00 54.94 322 ASP A O 1
ATOM 2605 N N . MET A 1 323 ? 16.701 24.348 -6.170 1.00 73.00 323 MET A N 1
ATOM 2606 C CA . MET A 1 323 ? 16.889 25.024 -7.450 1.00 73.00 323 MET A CA 1
ATOM 2607 C C . MET A 1 323 ? 16.267 26.433 -7.400 1.00 73.00 323 MET A C 1
ATOM 2609 O O . MET A 1 323 ? 15.075 26.569 -7.125 1.00 73.00 323 MET A O 1
ATOM 2613 N N . ASP A 1 324 ? 17.050 27.485 -7.645 1.00 81.06 324 ASP A N 1
ATOM 2614 C CA . ASP A 1 324 ? 16.536 28.860 -7.660 1.00 81.06 324 ASP A CA 1
ATOM 2615 C C . ASP A 1 324 ? 15.640 29.135 -8.889 1.00 81.06 324 ASP A C 1
ATOM 2617 O O . ASP A 1 324 ? 15.527 28.310 -9.794 1.00 81.06 324 ASP A O 1
ATOM 2621 N N . LEU A 1 325 ? 14.981 30.300 -8.945 1.00 82.88 325 LEU A N 1
ATOM 2622 C CA . LEU A 1 325 ? 14.066 30.638 -10.048 1.00 82.88 325 LEU A CA 1
ATOM 2623 C C . LEU A 1 325 ? 14.743 30.643 -11.430 1.00 82.88 325 LEU A C 1
ATOM 2625 O O . LEU A 1 325 ? 14.102 30.306 -12.426 1.00 82.88 325 LEU A O 1
ATOM 2629 N N . GLU A 1 326 ? 16.020 31.015 -11.514 1.00 86.62 326 GLU A N 1
ATOM 2630 C CA . GLU A 1 326 ? 16.769 31.030 -12.773 1.00 86.62 326 GLU A CA 1
ATOM 2631 C C . GLU A 1 326 ? 17.198 29.615 -13.170 1.00 86.62 326 GLU A C 1
ATOM 2633 O O . GLU A 1 326 ? 17.093 29.246 -14.343 1.00 86.62 326 GLU A O 1
ATOM 2638 N N . GLN A 1 327 ? 17.600 28.795 -12.198 1.00 83.62 327 GLN A N 1
ATOM 2639 C CA . GLN A 1 327 ? 17.877 27.378 -12.395 1.00 83.62 327 GLN A CA 1
ATOM 2640 C C . GLN A 1 327 ? 16.600 26.619 -12.792 1.00 83.62 327 GLN A C 1
ATOM 2642 O O . GLN A 1 327 ? 16.650 25.838 -13.736 1.00 83.62 327 GLN A O 1
ATOM 2647 N N . PHE A 1 328 ? 15.445 26.913 -12.178 1.00 88.44 328 PHE A N 1
ATOM 2648 C CA . PHE A 1 328 ? 14.136 26.364 -12.554 1.00 88.44 328 PHE A CA 1
ATOM 2649 C C . PHE A 1 328 ? 13.751 26.775 -13.967 1.00 88.44 328 PHE A C 1
ATOM 2651 O O . PHE A 1 328 ? 13.340 25.933 -14.762 1.00 88.44 328 PHE A O 1
ATOM 2658 N N . ARG A 1 329 ? 13.937 28.052 -14.324 1.00 90.25 329 ARG A N 1
ATOM 2659 C CA . ARG A 1 329 ? 13.692 28.525 -15.688 1.00 90.25 329 ARG A CA 1
ATOM 2660 C C . ARG A 1 329 ? 14.574 27.786 -16.696 1.00 90.25 329 ARG A C 1
ATOM 2662 O O . ARG A 1 329 ? 14.074 27.340 -17.725 1.00 90.25 329 ARG A O 1
ATOM 2669 N N . SER A 1 330 ? 15.868 27.650 -16.409 1.00 88.38 330 SER A N 1
ATOM 2670 C CA . SER A 1 330 ? 16.822 26.956 -17.281 1.00 88.38 330 SER A CA 1
ATOM 2671 C C . SER A 1 330 ? 16.478 25.471 -17.435 1.00 88.38 330 SER A C 1
ATOM 2673 O O . SER A 1 330 ? 16.353 24.978 -18.554 1.00 88.38 330 SER A O 1
ATOM 2675 N N . ALA A 1 331 ? 16.259 24.774 -16.320 1.00 88.12 331 ALA A N 1
ATOM 2676 C CA . ALA A 1 331 ? 15.879 23.366 -16.275 1.00 88.12 331 ALA A CA 1
ATOM 2677 C C . ALA A 1 331 ? 14.522 23.098 -16.946 1.00 88.12 331 ALA A C 1
ATOM 2679 O O . ALA A 1 331 ? 14.358 22.108 -17.660 1.00 88.12 331 ALA A O 1
ATOM 2680 N N . GLY A 1 332 ? 13.556 24.000 -16.754 1.00 90.00 332 GLY A N 1
ATOM 2681 C CA . GLY A 1 332 ? 12.246 23.961 -17.393 1.00 90.00 332 GLY A CA 1
ATOM 2682 C C . GLY A 1 332 ? 12.331 24.131 -18.910 1.00 90.00 332 GLY A C 1
ATOM 2683 O O . GLY A 1 332 ? 11.696 23.370 -19.638 1.00 90.00 332 GLY A O 1
ATOM 2684 N N . TYR A 1 333 ? 13.154 25.064 -19.407 1.00 92.06 333 TYR A N 1
ATOM 2685 C CA . TYR A 1 333 ? 13.396 25.195 -20.848 1.00 92.06 333 TYR A CA 1
ATOM 2686 C C . TYR A 1 333 ? 14.074 23.954 -21.435 1.00 92.06 333 TYR A C 1
ATOM 2688 O O . TYR A 1 333 ? 13.616 23.471 -22.469 1.00 92.06 333 TYR A O 1
ATOM 2696 N N . ASP A 1 334 ? 15.083 23.381 -20.766 1.00 88.62 334 ASP A N 1
ATOM 2697 C CA . ASP A 1 334 ? 15.707 22.139 -21.248 1.00 88.62 334 ASP A CA 1
ATOM 2698 C C . ASP A 1 334 ? 14.709 20.967 -21.251 1.00 88.62 334 ASP A C 1
ATOM 2700 O O . ASP A 1 334 ? 14.657 20.189 -22.204 1.00 88.62 334 ASP A O 1
ATOM 2704 N N . ALA A 1 335 ? 13.837 20.867 -20.241 1.00 90.44 335 ALA A N 1
ATOM 2705 C CA . ALA A 1 335 ? 12.772 19.863 -20.219 1.00 90.44 335 ALA A CA 1
ATOM 2706 C C . ALA A 1 335 ? 11.815 20.013 -21.418 1.00 90.44 335 ALA A C 1
ATOM 2708 O O . ALA A 1 335 ? 11.517 19.026 -22.096 1.00 90.44 335 ALA A O 1
ATOM 2709 N N . VAL A 1 336 ? 11.370 21.239 -21.719 1.00 92.44 336 VAL A N 1
ATOM 2710 C CA . VAL A 1 336 ? 10.517 21.531 -22.884 1.00 92.44 336 VAL A CA 1
ATOM 2711 C C . VAL A 1 336 ? 11.238 21.201 -24.194 1.00 92.44 336 VAL A C 1
ATOM 2713 O O . VAL A 1 336 ? 10.649 20.558 -25.064 1.00 92.44 336 VAL A O 1
ATOM 2716 N N . ASP A 1 337 ? 12.518 21.554 -24.325 1.00 92.38 337 ASP A N 1
ATOM 2717 C CA . ASP A 1 337 ? 13.325 21.242 -25.508 1.00 92.38 337 ASP A CA 1
ATOM 2718 C C . ASP A 1 337 ? 13.517 19.732 -25.698 1.00 92.38 337 ASP A C 1
ATOM 2720 O O . ASP A 1 337 ? 13.492 19.237 -26.829 1.00 92.38 337 ASP A O 1
ATOM 2724 N N . ARG A 1 338 ? 13.676 18.965 -24.615 1.00 90.69 338 ARG A N 1
ATOM 2725 C CA . ARG A 1 338 ? 13.754 17.496 -24.659 1.00 90.69 338 ARG A CA 1
ATOM 2726 C C . ARG A 1 338 ? 12.424 16.865 -25.062 1.00 90.69 338 ARG A C 1
ATOM 2728 O O . ARG A 1 338 ? 12.423 15.970 -25.906 1.00 90.69 338 ARG A O 1
ATOM 2735 N N . ILE A 1 339 ? 11.299 17.360 -24.538 1.00 91.31 339 ILE A N 1
ATOM 2736 C CA . ILE A 1 339 ? 9.955 16.940 -24.969 1.00 91.31 339 ILE A CA 1
ATOM 2737 C C . ILE A 1 339 ? 9.772 17.233 -26.462 1.00 91.31 339 ILE A C 1
ATOM 2739 O O . ILE A 1 339 ? 9.353 16.355 -27.218 1.00 91.31 339 ILE A O 1
ATOM 2743 N N . TYR A 1 340 ? 10.138 18.437 -26.911 1.00 93.31 340 TYR A N 1
ATOM 2744 C CA . TYR A 1 340 ? 10.098 18.809 -28.323 1.00 93.31 340 TYR A CA 1
ATOM 2745 C C . TYR A 1 340 ? 10.950 17.869 -29.181 1.00 93.31 340 TYR A C 1
ATOM 2747 O O . TYR A 1 340 ? 10.449 17.347 -30.174 1.00 93.31 340 TYR A O 1
ATOM 2755 N N . LYS A 1 341 ? 12.203 17.597 -28.789 1.00 92.00 341 LYS A N 1
ATOM 2756 C CA . LYS A 1 341 ? 13.090 16.658 -29.497 1.00 92.00 341 LYS A CA 1
ATOM 2757 C C . LYS A 1 341 ? 12.468 15.266 -29.587 1.00 92.00 341 LYS A C 1
ATOM 2759 O O . LYS A 1 341 ? 12.454 14.701 -30.672 1.00 92.00 341 LYS A O 1
ATOM 2764 N N . TYR A 1 342 ? 11.901 14.744 -28.501 1.00 92.00 342 TYR A N 1
ATOM 2765 C CA . TYR A 1 342 ? 11.228 13.444 -28.492 1.00 92.00 342 TYR A CA 1
ATOM 2766 C C . TYR A 1 342 ? 10.061 13.380 -29.492 1.00 92.00 342 TYR A C 1
ATOM 2768 O O . TYR A 1 342 ? 10.039 12.507 -30.358 1.00 92.00 342 TYR A O 1
ATOM 2776 N N . TYR A 1 343 ? 9.125 14.335 -29.439 1.00 90.88 343 TYR A N 1
ATOM 2777 C CA . TYR A 1 343 ? 7.986 14.364 -30.366 1.00 90.88 343 TYR A CA 1
ATOM 2778 C C . TYR A 1 343 ? 8.393 14.666 -31.809 1.00 90.88 343 TYR A C 1
ATOM 2780 O O . TYR A 1 343 ? 7.775 14.156 -32.745 1.00 90.88 343 TYR A O 1
ATOM 2788 N N . LYS A 1 344 ? 9.441 15.470 -32.006 1.00 90.75 344 LYS A N 1
ATOM 2789 C CA . LYS A 1 344 ? 10.034 15.704 -33.321 1.00 90.75 344 LYS A CA 1
ATOM 2790 C C . LYS A 1 344 ? 10.618 14.411 -33.884 1.00 90.75 344 LYS A C 1
ATOM 2792 O O . LYS A 1 344 ? 10.324 14.087 -35.028 1.00 90.75 344 LYS A O 1
ATOM 2797 N N . THR A 1 345 ? 11.355 13.639 -33.085 1.00 90.69 345 THR A N 1
ATOM 2798 C CA . THR A 1 345 ? 11.882 12.330 -33.494 1.00 90.69 345 THR A CA 1
ATOM 2799 C C . THR A 1 345 ? 10.757 11.355 -33.819 1.00 90.69 345 THR A C 1
ATOM 2801 O O . THR A 1 345 ? 10.781 10.771 -34.893 1.00 90.69 345 THR A O 1
ATOM 2804 N N . LEU A 1 346 ? 9.717 11.246 -32.984 1.00 88.62 346 LEU A N 1
ATOM 2805 C CA . LEU A 1 346 ? 8.546 10.410 -33.291 1.00 88.62 346 LEU A CA 1
ATOM 2806 C C . LEU A 1 346 ? 7.854 10.788 -34.608 1.00 88.62 346 LEU A C 1
ATOM 2808 O O . LEU A 1 346 ? 7.217 9.948 -35.238 1.00 88.62 346 LEU A O 1
ATOM 2812 N N . LYS A 1 347 ? 7.943 12.055 -35.017 1.00 85.38 347 LYS A N 1
ATOM 2813 C CA . LYS A 1 347 ? 7.336 12.550 -36.252 1.00 85.38 347 LYS A CA 1
ATOM 2814 C C . LYS A 1 347 ? 8.233 12.366 -37.475 1.00 85.38 347 LYS A C 1
ATOM 2816 O O . LYS A 1 347 ? 7.744 11.975 -38.528 1.00 85.38 347 LYS A O 1
ATOM 2821 N N . GLU A 1 348 ? 9.506 12.729 -37.362 1.00 89.94 348 GLU A N 1
ATOM 2822 C CA . GLU A 1 348 ? 10.443 12.810 -38.489 1.00 89.94 348 GLU A CA 1
ATOM 2823 C C . GLU A 1 348 ? 11.252 11.522 -38.678 1.00 89.94 348 GLU A C 1
ATOM 2825 O O . GLU A 1 348 ? 11.665 11.221 -39.793 1.00 89.94 348 GLU A O 1
ATOM 2830 N N . ASN A 1 349 ? 11.473 10.762 -37.604 1.00 90.38 349 ASN A N 1
ATOM 2831 C CA . ASN A 1 349 ? 12.230 9.513 -37.603 1.00 90.38 349 ASN A CA 1
ATOM 2832 C C . ASN A 1 349 ? 11.671 8.498 -36.576 1.00 90.38 349 ASN A C 1
ATOM 2834 O O . ASN A 1 349 ? 12.396 8.094 -35.656 1.00 90.38 349 ASN A O 1
ATOM 2838 N N . PRO A 1 350 ? 10.386 8.102 -36.693 1.00 85.31 350 PRO A N 1
ATOM 2839 C CA . PRO A 1 350 ? 9.741 7.171 -35.761 1.00 85.31 350 PRO A CA 1
ATOM 2840 C C . PRO A 1 350 ? 10.512 5.853 -35.607 1.00 85.31 350 PRO A C 1
ATOM 2842 O O . PRO A 1 350 ? 10.680 5.386 -34.492 1.00 85.31 350 PRO A O 1
ATOM 2845 N N . GLU A 1 351 ? 11.087 5.326 -36.695 1.00 87.06 351 GLU A N 1
ATOM 2846 C CA . GLU A 1 351 ? 11.853 4.063 -36.730 1.00 87.06 351 GLU A CA 1
ATOM 2847 C C . GLU A 1 351 ? 13.060 4.033 -35.763 1.00 87.06 351 GLU A C 1
ATOM 2849 O O . GLU A 1 351 ? 13.576 2.966 -35.440 1.00 87.06 351 GLU A O 1
ATOM 2854 N N . SER A 1 352 ? 13.540 5.200 -35.309 1.00 88.56 352 SER A N 1
ATOM 2855 C CA . SER A 1 352 ? 14.638 5.306 -34.334 1.00 88.56 352 SER A CA 1
ATOM 2856 C C . SER A 1 352 ? 14.218 5.090 -32.877 1.00 88.56 352 SER A C 1
ATOM 2858 O O . SER A 1 352 ? 15.086 4.945 -32.016 1.00 88.56 352 SER A O 1
ATOM 2860 N N . ILE A 1 353 ? 12.914 5.073 -32.589 1.00 90.00 353 ILE A N 1
ATOM 2861 C CA . ILE A 1 353 ? 12.352 4.844 -31.257 1.00 90.00 353 ILE A CA 1
ATOM 2862 C C . ILE A 1 353 ? 11.496 3.573 -31.335 1.00 90.00 353 ILE A C 1
ATOM 2864 O O . ILE A 1 353 ? 10.493 3.571 -32.049 1.00 90.00 353 ILE A O 1
ATOM 2868 N N . PRO A 1 354 ? 11.839 2.496 -30.607 1.00 92.00 354 PRO A N 1
ATOM 2869 C CA . PRO A 1 354 ? 11.048 1.276 -30.652 1.00 92.00 354 PRO A CA 1
ATOM 2870 C C . PRO A 1 354 ? 9.647 1.525 -30.078 1.00 92.00 354 PRO A C 1
ATOM 2872 O O . PRO A 1 354 ? 9.492 2.207 -29.070 1.00 92.00 354 PRO A O 1
ATOM 2875 N N . VAL A 1 355 ? 8.603 0.954 -30.681 1.00 90.69 355 VAL A N 1
ATOM 2876 C CA . VAL A 1 355 ? 7.223 1.112 -30.185 1.00 90.69 355 VAL A CA 1
ATOM 2877 C C . VAL A 1 355 ? 7.057 0.495 -28.797 1.00 90.69 355 VAL A C 1
ATOM 2879 O O . VAL A 1 355 ? 6.449 1.099 -27.911 1.00 90.69 355 VAL A O 1
ATOM 2882 N N . GLN A 1 356 ? 7.593 -0.708 -28.598 1.00 91.69 356 GLN A N 1
ATOM 2883 C CA . GLN A 1 356 ? 7.689 -1.363 -27.297 1.00 91.69 356 GLN A CA 1
ATOM 2884 C C . GLN A 1 356 ? 9.146 -1.607 -26.933 1.00 91.69 356 GLN A C 1
ATOM 2886 O O . GLN A 1 356 ? 9.940 -2.032 -27.772 1.00 91.69 356 GLN A O 1
ATOM 2891 N N . ALA A 1 357 ? 9.471 -1.394 -25.663 1.00 89.94 357 ALA A N 1
ATOM 2892 C CA . ALA A 1 357 ? 10.822 -1.574 -25.166 1.00 89.94 357 ALA A CA 1
ATOM 2893 C C . ALA A 1 357 ? 11.292 -3.033 -25.278 1.00 89.94 357 ALA A C 1
ATOM 2895 O O . ALA A 1 357 ? 10.534 -3.994 -25.062 1.00 89.94 357 ALA A O 1
ATOM 2896 N N . ASP A 1 358 ? 12.584 -3.201 -25.559 1.00 85.88 358 ASP A N 1
ATOM 2897 C CA . ASP A 1 358 ? 13.250 -4.501 -25.544 1.00 85.88 358 ASP A CA 1
ATOM 2898 C C . ASP A 1 358 ? 14.162 -4.655 -24.327 1.00 85.88 358 ASP A C 1
ATOM 2900 O O . ASP A 1 358 ? 15.386 -4.707 -24.407 1.00 85.88 358 ASP A O 1
ATOM 2904 N N . VAL A 1 359 ? 13.525 -4.689 -23.157 1.00 88.06 359 VAL A N 1
ATOM 2905 C CA . VAL A 1 359 ? 14.185 -4.799 -21.853 1.00 88.06 359 VAL A CA 1
ATOM 2906 C C . VAL A 1 359 ? 13.700 -6.035 -21.096 1.00 88.06 359 VAL A C 1
ATOM 2908 O O . VAL A 1 359 ? 12.564 -6.487 -21.259 1.00 88.06 359 VAL A O 1
ATOM 2911 N N . LYS A 1 360 ? 14.560 -6.600 -20.241 1.00 87.19 360 LYS A N 1
ATOM 2912 C CA . LYS A 1 360 ? 14.207 -7.745 -19.385 1.00 87.19 360 LYS A CA 1
ATOM 2913 C C . LYS A 1 360 ? 13.544 -7.274 -18.082 1.00 87.19 360 LYS A C 1
ATOM 2915 O O . LYS A 1 360 ? 13.907 -6.214 -17.568 1.00 87.19 360 LYS A O 1
ATOM 2920 N N . PRO A 1 361 ? 12.620 -8.055 -17.488 1.00 86.81 361 PRO A N 1
ATOM 2921 C CA . PRO A 1 361 ? 12.110 -7.763 -16.151 1.00 86.81 361 PRO A CA 1
ATOM 2922 C C . PRO A 1 361 ? 13.254 -7.597 -15.143 1.00 86.81 361 PRO A C 1
ATOM 2924 O O . PRO A 1 361 ? 14.129 -8.455 -15.053 1.00 86.81 361 PRO A O 1
ATOM 2927 N N . GLY A 1 362 ? 13.243 -6.487 -14.401 1.00 85.88 362 GLY A N 1
ATOM 2928 C CA . GLY A 1 362 ? 14.286 -6.144 -13.431 1.00 85.88 362 GLY A CA 1
ATOM 2929 C C . GLY A 1 362 ? 15.412 -5.246 -13.956 1.00 85.88 362 GLY A C 1
ATOM 2930 O O . GLY A 1 362 ? 16.178 -4.770 -13.129 1.00 85.88 362 GLY A O 1
ATOM 2931 N N . TYR A 1 363 ? 15.482 -4.932 -15.260 1.00 91.44 363 TYR A N 1
ATOM 2932 C CA . TYR A 1 363 ? 16.611 -4.169 -15.828 1.00 91.44 363 TYR A CA 1
ATOM 2933 C C . TYR A 1 363 ? 16.881 -2.822 -15.124 1.00 91.44 363 TYR A C 1
ATOM 2935 O O . TYR A 1 363 ? 18.036 -2.468 -14.919 1.00 91.44 363 TYR A O 1
ATOM 2943 N N . LEU A 1 364 ? 15.835 -2.094 -14.698 1.00 90.12 364 LEU A N 1
ATOM 2944 C CA . LEU A 1 364 ? 15.990 -0.830 -13.961 1.00 90.12 364 LEU A CA 1
ATOM 2945 C C . LEU A 1 364 ? 16.650 -1.009 -12.594 1.00 90.12 364 LEU A C 1
ATOM 2947 O O . LEU A 1 364 ? 17.350 -0.107 -12.153 1.00 90.12 364 LEU A O 1
ATOM 2951 N N . ARG A 1 365 ? 16.433 -2.150 -11.925 1.00 87.69 365 ARG A N 1
ATOM 2952 C CA . ARG A 1 365 ? 17.051 -2.433 -10.623 1.00 87.69 365 ARG A CA 1
ATOM 2953 C C . ARG A 1 365 ? 18.564 -2.574 -10.757 1.00 87.69 365 ARG A C 1
ATOM 2955 O O . ARG A 1 365 ? 19.279 -2.122 -9.883 1.00 87.69 365 ARG A O 1
ATOM 2962 N N . ASP A 1 366 ? 19.030 -3.162 -11.855 1.00 84.94 366 ASP A N 1
ATOM 2963 C CA . ASP A 1 366 ? 20.465 -3.294 -12.123 1.00 84.94 366 ASP A CA 1
ATOM 2964 C C . ASP A 1 366 ? 21.077 -1.977 -12.642 1.00 84.94 366 ASP A C 1
ATOM 2966 O O . ASP A 1 366 ? 22.285 -1.769 -12.528 1.00 84.94 366 ASP A O 1
ATOM 2970 N N . ALA A 1 367 ? 20.259 -1.098 -13.234 1.00 85.56 367 ALA A N 1
ATOM 2971 C CA . ALA A 1 367 ? 20.706 0.144 -13.865 1.00 85.56 367 ALA A CA 1
ATOM 2972 C C . ALA A 1 367 ? 20.695 1.372 -12.936 1.00 85.56 367 ALA A C 1
ATOM 2974 O O . ALA A 1 367 ? 21.389 2.343 -13.225 1.00 85.56 367 ALA A O 1
ATOM 2975 N N . ILE A 1 368 ? 19.930 1.340 -11.842 1.00 88.00 368 ILE A N 1
ATOM 2976 C CA . ILE A 1 368 ? 19.802 2.430 -10.863 1.00 88.00 368 ILE A CA 1
ATOM 2977 C C . ILE A 1 368 ? 20.280 1.927 -9.496 1.00 88.00 368 ILE A C 1
ATOM 2979 O O . ILE A 1 368 ? 20.137 0.756 -9.167 1.00 88.00 368 ILE A O 1
ATOM 2983 N N . SER A 1 369 ? 20.855 2.815 -8.683 1.00 83.94 369 SER A N 1
ATOM 2984 C CA . SER A 1 369 ? 21.326 2.492 -7.329 1.00 83.94 369 SER A CA 1
ATOM 2985 C C . SER A 1 369 ? 20.236 1.865 -6.438 1.00 83.94 369 SER A C 1
ATOM 2987 O O . SER A 1 369 ? 19.125 2.386 -6.346 1.00 83.94 369 SER A O 1
ATOM 2989 N N . ASP A 1 370 ? 20.596 0.811 -5.691 1.00 86.25 370 ASP A N 1
ATOM 2990 C CA . ASP A 1 370 ? 19.731 0.127 -4.708 1.00 86.25 370 ASP A CA 1
ATOM 2991 C C . ASP A 1 370 ? 19.294 1.024 -3.534 1.00 86.25 370 ASP A C 1
ATOM 2993 O O . ASP A 1 370 ? 18.349 0.714 -2.804 1.00 86.25 370 ASP A O 1
ATOM 2997 N N . THR A 1 371 ? 19.999 2.135 -3.324 1.00 88.56 371 THR A N 1
ATOM 2998 C CA . THR A 1 371 ? 19.702 3.121 -2.281 1.00 88.56 371 THR A CA 1
ATOM 2999 C C . THR A 1 371 ? 19.678 4.528 -2.869 1.00 88.56 371 THR A C 1
ATOM 3001 O O . THR A 1 371 ? 20.495 4.811 -3.752 1.00 88.56 371 THR A O 1
ATOM 3004 N N . PRO A 1 372 ? 18.822 5.439 -2.367 1.00 84.62 372 PRO A N 1
ATOM 3005 C CA . PRO A 1 372 ? 18.852 6.834 -2.796 1.00 84.62 372 PRO A CA 1
ATOM 3006 C C . PRO A 1 372 ? 20.241 7.444 -2.542 1.00 84.62 372 PRO A C 1
ATOM 3008 O O . PRO A 1 372 ? 20.905 7.068 -1.567 1.00 84.62 372 PRO A O 1
ATOM 3011 N N . PRO A 1 373 ? 20.707 8.372 -3.395 1.00 82.31 373 PRO A N 1
ATOM 3012 C CA . PRO A 1 373 ? 22.013 8.981 -3.211 1.00 82.31 373 PRO A CA 1
ATOM 3013 C C . PRO A 1 373 ? 22.033 9.817 -1.922 1.00 82.31 373 PRO A C 1
ATOM 3015 O O . PRO A 1 373 ? 21.069 10.501 -1.580 1.00 82.31 373 PRO A O 1
ATOM 3018 N N . ASN A 1 374 ? 23.154 9.777 -1.194 1.00 78.31 374 ASN A N 1
ATOM 3019 C CA . ASN A 1 374 ? 23.322 10.549 0.047 1.00 78.31 374 ASN A CA 1
ATOM 3020 C C . ASN A 1 374 ? 23.402 12.070 -0.200 1.00 78.31 374 ASN A C 1
ATOM 3022 O O . ASN A 1 374 ? 23.206 12.856 0.726 1.00 78.31 374 ASN A O 1
ATOM 3026 N N . SER A 1 375 ? 23.710 12.480 -1.431 1.00 81.75 375 SER A N 1
ATOM 3027 C CA . SER A 1 375 ? 23.746 13.866 -1.906 1.00 81.75 375 SER A CA 1
ATOM 3028 C C . SER A 1 375 ? 22.975 13.969 -3.219 1.00 81.75 375 SER A C 1
ATOM 3030 O O . SER A 1 375 ? 23.092 13.066 -4.043 1.00 81.75 375 SER A O 1
ATOM 3032 N N . GLY A 1 376 ? 22.223 15.053 -3.428 1.00 79.88 376 GLY A N 1
ATOM 3033 C CA . GLY A 1 376 ? 21.472 15.257 -4.670 1.00 79.88 376 GLY A CA 1
ATOM 3034 C C . GLY A 1 376 ? 22.385 15.347 -5.896 1.00 79.88 376 GLY A C 1
ATOM 3035 O O . GLY A 1 376 ? 23.422 16.010 -5.849 1.00 79.88 376 GLY A O 1
ATOM 3036 N N . ASP A 1 377 ? 21.993 14.679 -6.979 1.00 84.75 377 ASP A N 1
ATOM 3037 C CA . ASP A 1 377 ? 22.607 14.842 -8.297 1.00 84.75 377 ASP A CA 1
ATOM 3038 C C . ASP A 1 377 ? 22.131 16.139 -8.968 1.00 84.75 377 ASP A C 1
ATOM 3040 O O . ASP A 1 377 ? 21.089 16.697 -8.616 1.00 84.75 377 ASP A O 1
ATOM 3044 N N . SER A 1 378 ? 22.896 16.632 -9.947 1.00 86.12 378 SER A N 1
ATOM 3045 C CA . SER A 1 378 ? 22.465 17.789 -10.736 1.00 86.12 378 SER A CA 1
ATOM 3046 C C . SER A 1 378 ? 21.238 17.436 -11.581 1.00 86.12 378 SER A C 1
ATOM 3048 O O . SER A 1 378 ? 21.061 16.287 -11.998 1.00 86.12 378 SER A O 1
ATOM 3050 N N . PHE A 1 379 ? 20.387 18.423 -11.862 1.00 85.25 379 PHE A N 1
ATOM 3051 C CA . PHE A 1 379 ? 19.163 18.178 -12.623 1.00 85.25 379 PHE A CA 1
ATOM 3052 C C . PHE A 1 379 ? 19.453 17.710 -14.053 1.00 85.25 379 PHE A C 1
ATOM 3054 O O . PHE A 1 379 ? 18.748 16.850 -14.571 1.00 85.25 379 PHE A O 1
ATOM 3061 N N . GLU A 1 380 ? 20.540 18.194 -14.655 1.00 85.94 380 GLU A N 1
ATOM 3062 C CA . GLU A 1 380 ? 21.009 17.739 -15.965 1.00 85.94 380 GLU A CA 1
ATOM 3063 C C . GLU A 1 380 ? 21.358 16.249 -15.933 1.00 85.94 380 GLU A C 1
ATOM 3065 O O . GLU A 1 380 ? 20.951 15.504 -16.822 1.00 85.94 380 GLU A O 1
ATOM 3070 N N . ARG A 1 381 ? 22.051 15.788 -14.879 1.00 88.25 381 ARG A N 1
ATOM 3071 C CA . ARG A 1 381 ? 22.383 14.369 -14.706 1.00 88.25 381 ARG A CA 1
ATOM 3072 C C . ARG A 1 381 ? 21.129 13.518 -14.533 1.00 88.25 381 ARG A C 1
ATOM 3074 O O . ARG A 1 381 ? 21.046 12.458 -15.141 1.00 88.25 381 ARG A O 1
ATOM 3081 N N . ILE A 1 382 ? 20.155 13.992 -13.758 1.00 91.00 382 ILE A N 1
ATOM 3082 C CA . ILE A 1 382 ? 18.870 13.303 -13.566 1.00 91.00 382 ILE A CA 1
ATOM 3083 C C . ILE A 1 382 ? 18.111 13.200 -14.898 1.00 91.00 382 ILE A C 1
ATOM 3085 O O . ILE A 1 382 ? 17.576 12.144 -15.232 1.00 91.00 382 ILE A O 1
ATOM 3089 N N . GLN A 1 383 ? 18.080 14.271 -15.696 1.00 89.00 383 GLN A N 1
ATOM 3090 C CA . GLN A 1 383 ? 17.439 14.266 -17.015 1.00 89.00 383 GLN A CA 1
ATOM 3091 C C . GLN A 1 383 ? 18.171 13.387 -18.036 1.00 89.00 383 GLN A C 1
ATOM 3093 O O . GLN A 1 383 ? 17.531 12.793 -18.907 1.00 89.00 383 GLN A O 1
ATOM 3098 N N . ASP A 1 384 ? 19.496 13.314 -17.954 1.00 90.69 384 ASP A N 1
ATOM 3099 C CA . ASP A 1 384 ? 20.314 12.438 -18.788 1.00 90.69 384 ASP A CA 1
ATOM 3100 C C . ASP A 1 384 ? 20.129 10.968 -18.400 1.00 90.69 384 ASP A C 1
ATOM 3102 O O . ASP A 1 384 ? 19.887 10.144 -19.275 1.00 90.69 384 ASP A O 1
ATOM 3106 N N . GLU A 1 385 ? 20.107 10.643 -17.108 1.00 91.31 385 GLU A N 1
ATOM 3107 C CA . GLU A 1 385 ? 19.786 9.299 -16.620 1.00 91.31 385 GLU A CA 1
ATOM 3108 C C . GLU A 1 385 ? 18.353 8.894 -16.997 1.00 91.31 385 GLU A C 1
ATOM 3110 O O . GLU A 1 385 ? 18.126 7.785 -17.479 1.00 91.31 385 GLU A O 1
ATOM 3115 N N . PHE A 1 386 ? 17.379 9.807 -16.894 1.00 92.69 386 PHE A N 1
ATOM 3116 C CA . PHE A 1 386 ? 16.023 9.548 -17.379 1.00 92.69 386 PHE A CA 1
ATOM 3117 C C . PHE A 1 386 ? 16.013 9.231 -18.881 1.00 92.69 386 PHE A C 1
ATOM 3119 O O . PHE A 1 386 ? 15.367 8.271 -19.297 1.00 92.69 386 PHE A O 1
ATOM 3126 N N . ARG A 1 387 ? 16.742 9.998 -19.702 1.00 90.31 387 ARG A N 1
ATOM 3127 C CA . ARG A 1 387 ? 16.853 9.764 -21.151 1.00 90.31 387 ARG A CA 1
ATOM 3128 C C . ARG A 1 387 ? 17.545 8.438 -21.476 1.00 90.31 387 ARG A C 1
ATOM 3130 O O . ARG A 1 387 ? 17.099 7.755 -22.391 1.00 90.31 387 ARG A O 1
ATOM 3137 N N . ASP A 1 388 ? 18.619 8.100 -20.772 1.00 90.12 388 ASP A N 1
ATOM 3138 C CA . ASP A 1 388 ? 19.510 6.997 -21.147 1.00 90.12 388 ASP A CA 1
ATOM 3139 C C . ASP A 1 388 ? 19.109 5.659 -20.506 1.00 90.12 388 ASP A C 1
ATOM 3141 O O . ASP A 1 388 ? 19.430 4.600 -21.043 1.00 90.12 388 ASP A O 1
ATOM 3145 N N . VAL A 1 389 ? 18.389 5.689 -19.379 1.00 91.75 389 VAL A N 1
ATOM 3146 C CA . VAL A 1 389 ? 18.049 4.496 -18.583 1.00 91.75 389 VAL A CA 1
ATOM 3147 C C . VAL A 1 389 ? 16.541 4.248 -18.521 1.00 91.75 389 VAL A C 1
ATOM 3149 O O . VAL A 1 389 ? 16.084 3.114 -18.702 1.00 91.75 389 VAL A O 1
ATOM 3152 N N . VAL A 1 390 ? 15.743 5.293 -18.278 1.00 91.94 390 VAL A N 1
ATOM 3153 C CA . VAL A 1 390 ? 14.290 5.148 -18.082 1.00 91.94 390 VAL A CA 1
ATOM 3154 C C . VAL A 1 390 ? 13.547 5.146 -19.414 1.00 91.94 390 VAL A C 1
ATOM 3156 O O . VAL A 1 390 ? 12.784 4.220 -19.687 1.00 91.94 390 VAL A O 1
ATOM 3159 N N . LEU A 1 391 ? 13.788 6.151 -20.260 1.00 90.62 391 LEU A N 1
ATOM 3160 C CA . LEU A 1 391 ? 13.099 6.338 -21.536 1.00 90.62 391 LEU A CA 1
ATOM 3161 C C . LEU A 1 391 ? 13.198 5.108 -22.466 1.00 90.62 391 LEU A C 1
ATOM 3163 O O . LEU A 1 391 ? 12.159 4.741 -23.012 1.00 90.62 391 LEU A O 1
ATOM 3167 N N . PRO A 1 392 ? 14.348 4.406 -22.601 1.00 89.62 392 PRO A N 1
ATOM 3168 C CA . PRO A 1 392 ? 14.458 3.227 -23.468 1.00 89.62 392 PRO A CA 1
ATOM 3169 C C . PRO A 1 392 ? 13.664 2.005 -22.984 1.00 89.62 392 PRO A C 1
ATOM 3171 O O . PRO A 1 392 ? 13.459 1.065 -23.750 1.00 89.62 392 PRO A O 1
ATOM 3174 N N . GLY A 1 393 ? 13.231 1.987 -21.718 1.00 91.06 393 GLY A N 1
ATOM 3175 C CA . GLY A 1 393 ? 12.378 0.928 -21.178 1.00 91.06 393 GLY A CA 1
ATOM 3176 C C . GLY A 1 393 ? 10.883 1.222 -21.230 1.00 91.06 393 GLY A C 1
ATOM 3177 O O . GLY A 1 393 ? 10.098 0.408 -20.739 1.00 91.06 393 GLY A O 1
ATOM 3178 N N . LEU A 1 394 ? 10.470 2.363 -21.791 1.00 91.94 394 LEU A N 1
ATOM 3179 C CA . LEU A 1 394 ? 9.059 2.693 -21.954 1.00 91.94 394 LEU A CA 1
ATOM 3180 C C . LEU A 1 394 ? 8.475 2.045 -23.212 1.00 91.94 394 LEU A C 1
ATOM 3182 O O . LEU A 1 394 ? 9.093 2.001 -24.269 1.00 91.94 394 LEU A O 1
ATOM 3186 N N . ASN A 1 395 ? 7.218 1.609 -23.119 1.00 92.38 395 ASN A N 1
ATOM 3187 C CA . ASN A 1 395 ? 6.404 1.405 -24.314 1.00 92.38 395 ASN A CA 1
ATOM 3188 C C . ASN A 1 395 ? 5.869 2.769 -24.753 1.00 92.38 395 ASN A C 1
ATOM 3190 O O . ASN A 1 395 ? 5.177 3.447 -23.990 1.00 92.38 395 ASN A O 1
ATOM 3194 N N . HIS A 1 396 ? 6.191 3.182 -25.972 1.00 91.31 396 HIS A N 1
ATOM 3195 C CA . HIS A 1 396 ? 5.920 4.524 -26.465 1.00 91.31 396 HIS A CA 1
ATOM 3196 C C . HIS A 1 396 ? 4.488 4.629 -27.009 1.00 91.31 396 HIS A C 1
ATOM 3198 O O . HIS A 1 396 ? 4.241 4.521 -28.207 1.00 91.31 396 HIS A O 1
ATOM 3204 N N . TRP A 1 397 ? 3.520 4.877 -26.120 1.00 89.69 397 TRP A N 1
ATOM 3205 C CA . TRP A 1 397 ? 2.087 4.975 -26.456 1.00 89.69 397 TRP A CA 1
ATOM 3206 C C . TRP A 1 397 ? 1.747 6.055 -27.492 1.00 89.69 397 TRP A C 1
ATOM 3208 O O . TRP A 1 397 ? 0.727 5.956 -28.166 1.00 89.69 397 TRP A O 1
ATOM 3218 N N . GLN A 1 398 ? 2.595 7.074 -27.614 1.00 88.19 398 GLN A N 1
ATOM 3219 C CA . GLN A 1 398 ? 2.450 8.210 -28.524 1.00 88.19 398 GLN A CA 1
ATOM 3220 C C . GLN A 1 398 ? 3.137 7.968 -29.871 1.00 88.19 398 GLN A C 1
ATOM 3222 O O . GLN A 1 398 ? 3.082 8.825 -30.753 1.00 88.19 398 GLN A O 1
ATOM 3227 N N . HIS A 1 399 ? 3.779 6.810 -30.041 1.00 90.62 399 HIS A N 1
ATOM 3228 C CA . HIS A 1 399 ? 4.347 6.405 -31.314 1.00 90.62 399 HIS A CA 1
ATOM 3229 C C . HIS A 1 399 ? 3.228 6.207 -32.358 1.00 90.62 399 HIS A C 1
ATOM 3231 O O . HIS A 1 399 ? 2.206 5.592 -32.040 1.00 90.62 399 HIS A O 1
ATOM 3237 N N . PRO A 1 400 ? 3.391 6.664 -33.616 1.00 86.50 400 PRO A N 1
ATOM 3238 C CA . PRO A 1 400 ? 2.353 6.550 -34.652 1.00 86.50 400 PRO A CA 1
ATOM 3239 C C . PRO A 1 400 ? 1.942 5.102 -34.978 1.00 86.50 400 PRO A C 1
ATOM 3241 O O . PRO A 1 400 ? 0.813 4.863 -35.394 1.00 86.50 400 PRO A O 1
ATOM 3244 N N . SER A 1 401 ? 2.837 4.140 -34.748 1.00 88.69 401 SER A N 1
ATOM 3245 C CA . SER A 1 401 ? 2.594 2.691 -34.885 1.00 88.69 401 SER A CA 1
ATOM 3246 C C . SER A 1 401 ? 2.112 1.999 -33.593 1.00 88.69 401 SER A C 1
ATOM 3248 O O . SER A 1 401 ? 2.228 0.776 -33.455 1.00 88.69 401 SER A O 1
ATOM 3250 N N . SER A 1 402 ? 1.614 2.762 -32.613 1.00 88.94 402 SER A N 1
ATOM 3251 C CA . SER A 1 402 ? 1.054 2.227 -31.369 1.00 88.94 402 SER A CA 1
ATOM 3252 C C . SER A 1 402 ? -0.460 2.016 -31.468 1.00 88.94 402 SER A C 1
ATOM 3254 O O . SER A 1 402 ? -1.234 2.967 -31.375 1.00 88.94 402 SER A O 1
ATOM 3256 N N . PHE A 1 403 ? -0.896 0.760 -31.617 1.00 88.75 403 PHE A N 1
ATOM 3257 C CA . PHE A 1 403 ? -2.313 0.387 -31.780 1.00 88.75 403 PHE A CA 1
ATOM 3258 C C . PHE A 1 403 ? -2.808 -0.621 -30.728 1.00 88.75 403 PHE A C 1
ATOM 3260 O O . PHE A 1 403 ? -3.913 -1.164 -30.838 1.00 88.75 403 PHE A O 1
ATOM 3267 N N . HIS A 1 404 ? -1.986 -0.909 -29.718 1.00 83.44 404 HIS A N 1
ATOM 3268 C CA . HIS A 1 404 ? -2.312 -1.815 -28.624 1.00 83.44 404 HIS A CA 1
ATOM 3269 C C . HIS A 1 404 ? -3.304 -1.159 -27.642 1.00 83.44 404 HIS A C 1
ATOM 3271 O O . HIS A 1 404 ? -3.199 0.021 -27.320 1.00 83.44 404 HIS A O 1
ATOM 3277 N N . TYR A 1 405 ? -4.286 -1.928 -27.159 1.00 88.94 405 TYR A N 1
ATOM 3278 C CA . TYR A 1 405 ? -5.355 -1.470 -26.254 1.00 88.94 405 TYR A CA 1
ATOM 3279 C C . TYR A 1 405 ? -6.171 -0.289 -26.814 1.00 88.94 405 TYR A C 1
ATOM 3281 O O . TYR A 1 405 ? -6.719 -0.403 -27.906 1.00 88.94 405 TYR A O 1
ATOM 3289 N N . PHE A 1 406 ? -6.322 0.797 -26.051 1.00 86.31 406 PHE A N 1
ATOM 3290 C CA . PHE A 1 406 ? -6.908 2.060 -26.491 1.00 86.31 406 PHE A CA 1
ATOM 3291 C C . PHE A 1 406 ? -5.842 3.151 -26.386 1.00 86.31 406 PHE A C 1
ATOM 3293 O O . PHE A 1 406 ? -5.059 3.117 -25.435 1.00 86.31 406 PHE A O 1
ATOM 3300 N N . PRO A 1 407 ? -5.814 4.117 -27.317 1.00 82.38 407 PRO A N 1
ATOM 3301 C CA . PRO A 1 407 ? -4.799 5.168 -27.320 1.00 82.38 407 PRO A CA 1
ATOM 3302 C C . PRO A 1 407 ? -4.816 5.989 -26.035 1.00 82.38 407 PRO A C 1
ATOM 3304 O O . PRO A 1 407 ? -5.861 6.138 -25.406 1.00 82.38 407 PRO A O 1
ATOM 3307 N N . SER A 1 408 ? -3.659 6.561 -25.708 1.00 84.62 408 SER A N 1
ATOM 3308 C CA . SER A 1 408 ? -3.466 7.542 -24.636 1.00 84.62 408 SER A CA 1
ATOM 3309 C C . SER A 1 408 ? -2.966 8.851 -25.250 1.00 84.62 408 SER A C 1
ATOM 3311 O O . SER A 1 408 ? -1.808 9.256 -25.095 1.00 84.62 408 SER A O 1
ATOM 3313 N N . ASN A 1 409 ? -3.826 9.459 -26.069 1.00 77.69 409 ASN A N 1
ATOM 3314 C CA . ASN A 1 409 ? -3.468 10.656 -26.816 1.00 77.69 409 ASN A CA 1
ATOM 3315 C C . ASN A 1 409 ? -3.663 11.909 -25.971 1.00 77.69 409 ASN A C 1
ATOM 3317 O O . ASN A 1 409 ? -4.664 12.067 -25.277 1.00 77.69 409 ASN A O 1
ATOM 3321 N N . THR A 1 410 ? -2.736 12.846 -26.120 1.00 87.56 410 THR A N 1
ATOM 3322 C CA . THR A 1 410 ? -2.784 14.149 -25.465 1.00 87.56 410 THR A CA 1
ATOM 3323 C C . THR A 1 410 ? -2.289 15.232 -26.415 1.00 87.56 410 THR A C 1
ATOM 3325 O O . THR A 1 410 ? -1.569 14.947 -27.376 1.00 87.56 410 THR A O 1
ATOM 3328 N N . THR A 1 411 ? -2.696 16.471 -26.168 1.00 90.50 411 THR A N 1
ATOM 3329 C CA . THR A 1 411 ? -2.215 17.636 -26.908 1.00 90.50 411 THR A CA 1
ATOM 3330 C C . THR A 1 411 ? -1.124 18.356 -26.133 1.00 90.50 411 THR A C 1
ATOM 3332 O O . THR A 1 411 ? -1.052 18.277 -24.905 1.00 90.50 411 THR A O 1
ATOM 3335 N N . PHE A 1 412 ? -0.296 19.125 -26.840 1.00 91.50 412 PHE A N 1
ATOM 3336 C CA . PHE A 1 412 ? 0.693 19.978 -26.184 1.00 91.50 412 PHE A CA 1
ATOM 3337 C C . PHE A 1 412 ? 0.031 21.002 -25.257 1.00 91.50 412 PHE A C 1
ATOM 3339 O O . PHE A 1 412 ? 0.570 21.292 -24.198 1.00 91.50 412 PHE A O 1
ATOM 3346 N N . GLU A 1 413 ? -1.161 21.499 -25.587 1.00 92.75 413 GLU A N 1
ATOM 3347 C CA . GLU A 1 413 ? -1.918 22.405 -24.723 1.00 92.75 413 GLU A CA 1
ATOM 3348 C C . GLU A 1 413 ? -2.331 21.731 -23.409 1.00 92.75 413 GLU A C 1
ATOM 3350 O O . GLU A 1 413 ? -2.200 22.342 -22.350 1.00 92.75 413 GLU A O 1
ATOM 3355 N N . SER A 1 414 ? -2.753 20.460 -23.457 1.00 91.62 414 SER A N 1
ATOM 3356 C CA . SER A 1 414 ? -3.038 19.668 -22.255 1.00 91.62 414 SER A CA 1
ATOM 3357 C C . SER A 1 414 ? -1.770 19.339 -21.455 1.00 91.62 414 SER A C 1
ATOM 3359 O O . SER A 1 414 ? -1.834 19.253 -20.230 1.00 91.62 414 SER A O 1
ATOM 3361 N N . MET A 1 415 ? -0.622 19.134 -22.108 1.00 90.88 415 MET A N 1
ATOM 3362 C CA . MET A 1 415 ? 0.662 18.919 -21.423 1.00 90.88 415 MET A CA 1
ATOM 3363 C C . MET A 1 415 ? 1.157 20.186 -20.726 1.00 90.88 415 MET A C 1
ATOM 3365 O O . MET A 1 415 ? 1.562 20.143 -19.569 1.00 90.88 415 MET A O 1
ATOM 3369 N N . LEU A 1 416 ? 1.093 21.326 -21.413 1.00 92.00 416 LEU A N 1
ATOM 3370 C CA . LEU A 1 416 ? 1.490 22.616 -20.858 1.00 92.00 416 LEU A CA 1
ATOM 3371 C C . LEU A 1 416 ? 0.574 23.024 -19.706 1.00 92.00 416 LEU A C 1
ATOM 3373 O O . LEU A 1 416 ? 1.061 23.557 -18.711 1.00 92.00 416 LEU A O 1
ATOM 3377 N N . SER A 1 417 ? -0.730 22.735 -19.794 1.00 92.69 417 SER A N 1
ATOM 3378 C CA . SER A 1 417 ? -1.621 22.952 -18.654 1.00 92.69 417 SER A CA 1
ATOM 3379 C C . SER A 1 417 ? -1.213 22.108 -17.453 1.00 92.69 417 SER A C 1
ATOM 3381 O O . SER A 1 417 ? -1.248 22.620 -16.343 1.00 92.69 417 SER A O 1
ATOM 3383 N N . GLU A 1 418 ? -0.777 20.860 -17.658 1.00 90.56 418 GLU A N 1
ATOM 3384 C CA . GLU A 1 418 ? -0.302 20.012 -16.558 1.00 90.56 418 GLU A CA 1
ATOM 3385 C C . GLU A 1 418 ? 0.906 20.632 -15.861 1.00 90.56 418 GLU A C 1
ATOM 3387 O O . GLU A 1 418 ? 0.913 20.762 -14.641 1.00 90.56 418 GLU A O 1
ATOM 3392 N N . MET A 1 419 ? 1.878 21.110 -16.643 1.00 90.94 419 MET A N 1
ATOM 3393 C CA . MET A 1 419 ? 3.056 21.802 -16.122 1.00 90.94 419 MET A CA 1
ATOM 3394 C C . MET A 1 419 ? 2.676 23.027 -15.271 1.00 90.94 419 MET A C 1
ATOM 3396 O O . MET A 1 419 ? 3.260 23.249 -14.213 1.00 90.94 419 MET A O 1
ATOM 3400 N N . MET A 1 420 ? 1.669 23.799 -15.696 1.00 88.69 420 MET A N 1
ATOM 3401 C CA . MET A 1 420 ? 1.166 24.955 -14.940 1.00 88.69 420 MET A CA 1
ATOM 3402 C C . MET A 1 420 ? 0.363 24.559 -13.693 1.00 88.69 420 MET A C 1
ATOM 3404 O O . MET A 1 420 ? 0.454 25.221 -12.663 1.00 88.69 420 MET A O 1
ATOM 3408 N N . ILE A 1 421 ? -0.418 23.480 -13.752 1.00 89.25 421 ILE A N 1
ATOM 3409 C CA . ILE A 1 421 ? -1.177 22.980 -12.596 1.00 89.25 421 ILE A CA 1
ATOM 3410 C C . ILE A 1 421 ? -0.210 22.482 -11.516 1.00 89.25 421 ILE A C 1
ATOM 3412 O O . ILE A 1 421 ? -0.382 22.801 -10.339 1.00 89.25 421 ILE A O 1
ATOM 3416 N N . SER A 1 422 ? 0.853 21.774 -11.909 1.00 86.88 422 SER A N 1
ATOM 3417 C CA . SER A 1 422 ? 1.883 21.306 -10.979 1.00 86.88 422 SER A CA 1
ATOM 3418 C C . SER A 1 422 ? 2.622 22.446 -10.268 1.00 86.88 422 SER A C 1
ATOM 3420 O O . SER A 1 422 ? 3.078 22.235 -9.149 1.00 86.88 422 SER A O 1
ATOM 3422 N N . SER A 1 423 ? 2.706 23.656 -10.847 1.00 83.56 423 SER A N 1
ATOM 3423 C CA . SER A 1 423 ? 3.348 24.800 -10.173 1.00 83.56 423 SER A CA 1
ATOM 3424 C C . SER A 1 423 ? 2.507 25.426 -9.060 1.00 83.56 423 SER A C 1
ATOM 3426 O O . SER A 1 423 ? 3.051 26.153 -8.235 1.00 83.56 423 SER A O 1
ATOM 3428 N N . ILE A 1 424 ? 1.192 25.179 -9.046 1.00 81.62 424 ILE A N 1
ATOM 3429 C CA . ILE A 1 424 ? 0.280 25.728 -8.030 1.00 81.62 424 ILE A CA 1
ATOM 3430 C C . ILE A 1 424 ? -0.214 24.685 -7.021 1.00 81.62 424 ILE A C 1
ATOM 3432 O O . ILE A 1 424 ? -0.686 25.087 -5.973 1.00 81.62 424 ILE A O 1
ATOM 3436 N N . ASN A 1 425 ? -0.106 23.382 -7.320 1.00 76.19 425 ASN A N 1
ATOM 3437 C CA . ASN A 1 425 ? -0.375 22.224 -6.444 1.00 76.19 425 ASN A CA 1
ATOM 3438 C C . ASN A 1 425 ? -1.442 22.419 -5.337 1.00 76.19 425 ASN A C 1
ATOM 3440 O O . ASN A 1 425 ? -1.234 22.048 -4.181 1.00 76.19 425 ASN A O 1
ATOM 3444 N N . ASN A 1 426 ? -2.589 23.008 -5.689 1.00 77.31 426 ASN A N 1
ATOM 3445 C CA . ASN A 1 426 ? -3.656 23.286 -4.732 1.00 77.31 426 ASN A CA 1
ATOM 3446 C C . ASN A 1 426 ? -4.450 22.006 -4.433 1.00 77.31 426 ASN A C 1
ATOM 3448 O O . ASN A 1 426 ? -4.894 21.337 -5.375 1.00 77.31 426 ASN A O 1
ATOM 3452 N N . PRO A 1 427 ? -4.701 21.674 -3.156 1.00 76.62 427 PRO A N 1
ATOM 3453 C CA . PRO A 1 427 ? -5.543 20.541 -2.811 1.00 76.62 427 PRO A CA 1
ATOM 3454 C C . PRO A 1 427 ? -7.001 20.848 -3.189 1.00 76.62 427 PRO A C 1
ATOM 3456 O O . PRO A 1 427 ? -7.594 21.788 -2.682 1.00 76.62 427 PRO A O 1
ATOM 3459 N N . GLY A 1 428 ? -7.582 20.081 -4.116 1.00 79.31 428 GLY A N 1
ATOM 3460 C CA . GLY A 1 428 ? -8.934 20.329 -4.641 1.00 79.31 428 GLY A CA 1
ATOM 3461 C C . GLY A 1 428 ? -10.046 19.524 -3.965 1.00 79.31 428 GLY A C 1
ATOM 3462 O O . GLY A 1 428 ? -10.853 18.928 -4.677 1.00 79.31 428 GLY A O 1
ATOM 3463 N N . PHE A 1 429 ? -10.059 19.423 -2.631 1.00 84.75 429 PHE A N 1
ATOM 3464 C CA . PHE A 1 429 ? -11.023 18.571 -1.913 1.00 84.75 429 PHE A CA 1
ATOM 3465 C C . PHE A 1 429 ? -12.355 19.271 -1.603 1.00 84.75 429 PHE A C 1
ATOM 3467 O O . PHE A 1 429 ? -13.408 18.645 -1.726 1.00 84.75 429 PHE A O 1
ATOM 3474 N N . SER A 1 430 ? -12.323 20.557 -1.252 1.00 86.56 430 SER A N 1
ATOM 3475 C CA . SER A 1 430 ? -13.503 21.401 -1.026 1.00 86.56 430 SER A CA 1
ATOM 3476 C C . SER A 1 430 ? -13.459 22.647 -1.899 1.00 86.56 430 SER A C 1
ATOM 3478 O O . SER A 1 430 ? -12.387 23.055 -2.363 1.00 86.56 430 SER A O 1
ATOM 3480 N N . TRP A 1 431 ? -14.609 23.288 -2.092 1.00 87.81 431 TRP A N 1
ATOM 3481 C CA . TRP A 1 431 ? -14.645 24.576 -2.784 1.00 87.81 431 TRP A CA 1
ATOM 3482 C C . TRP A 1 431 ? -13.764 25.619 -2.081 1.00 87.81 431 TRP A C 1
ATOM 3484 O O . TRP A 1 431 ? -12.999 26.304 -2.748 1.00 87.81 431 TRP A O 1
ATOM 3494 N N . ASP A 1 432 ? -13.784 25.685 -0.748 1.00 86.56 432 ASP A N 1
ATOM 3495 C CA . ASP A 1 432 ? -12.991 26.653 0.028 1.00 86.56 432 ASP A CA 1
ATOM 3496 C C . ASP A 1 432 ? -11.474 26.451 -0.155 1.00 86.56 432 ASP A C 1
ATOM 3498 O O . ASP A 1 432 ? -10.728 27.414 -0.325 1.00 86.56 432 ASP A O 1
ATOM 3502 N N . SER A 1 433 ? -11.026 25.190 -0.244 1.00 85.81 433 SER A N 1
ATOM 3503 C CA . SER A 1 433 ? -9.615 24.852 -0.493 1.00 85.81 433 SER A CA 1
ATOM 3504 C C . SER A 1 433 ? -9.131 25.226 -1.900 1.00 85.81 433 SER A C 1
ATOM 3506 O O . SER A 1 433 ? -7.948 25.506 -2.105 1.00 85.81 433 SER A O 1
ATOM 3508 N N . ASN A 1 434 ? -10.034 25.238 -2.885 1.00 86.94 434 ASN A N 1
ATOM 3509 C CA . ASN A 1 434 ? -9.728 25.621 -4.258 1.00 86.94 434 ASN A CA 1
ATOM 3510 C C . ASN A 1 434 ? -10.997 26.113 -4.981 1.00 86.94 434 ASN A C 1
ATOM 3512 O O . ASN A 1 434 ? -11.624 25.334 -5.708 1.00 86.94 434 ASN A O 1
ATOM 3516 N N . PRO A 1 435 ? -11.363 27.404 -4.865 1.00 87.62 435 PRO A N 1
ATOM 3517 C CA . PRO A 1 435 ? -12.572 27.936 -5.505 1.00 87.62 435 PRO A CA 1
ATOM 3518 C C . PRO A 1 435 ? -12.542 27.828 -7.036 1.00 87.62 435 PRO A C 1
ATOM 3520 O O . PRO A 1 435 ? -13.577 27.732 -7.692 1.00 87.62 435 PRO A O 1
ATOM 3523 N N . CYS A 1 436 ? -11.346 27.744 -7.635 1.00 83.94 436 CYS A N 1
ATOM 3524 C CA . CYS A 1 436 ? -11.185 27.483 -9.067 1.00 83.94 436 CYS A CA 1
ATOM 3525 C C . CYS A 1 436 ? -11.704 26.097 -9.492 1.00 83.94 436 CYS A C 1
ATOM 3527 O O . CYS A 1 436 ? -11.826 25.841 -10.691 1.00 83.94 436 CYS A O 1
ATOM 3529 N N . SER A 1 437 ? -12.050 25.216 -8.548 1.00 81.12 437 SER A N 1
ATOM 3530 C CA . SER A 1 437 ? -12.770 23.966 -8.803 1.00 81.12 437 SER A CA 1
ATOM 3531 C C . SER A 1 437 ? -14.110 24.181 -9.529 1.00 81.12 437 SER A C 1
ATOM 3533 O O . SER A 1 437 ? -14.547 23.291 -10.254 1.00 81.12 437 SER A O 1
ATOM 3535 N N . GLU A 1 438 ? -14.694 25.386 -9.505 1.00 89.69 438 GLU A N 1
ATOM 3536 C CA . GLU A 1 438 ? -15.823 25.762 -10.376 1.00 89.69 438 GLU A CA 1
ATOM 3537 C C . GLU A 1 438 ? -15.531 25.594 -11.878 1.00 89.69 438 GLU A C 1
ATOM 3539 O O . GLU A 1 438 ? -16.438 25.344 -12.678 1.00 89.69 438 GLU A O 1
ATOM 3544 N N . LEU A 1 439 ? -14.259 25.676 -12.287 1.00 92.56 439 LEU A N 1
ATOM 3545 C CA . LEU A 1 439 ? -13.865 25.367 -13.658 1.00 92.56 439 LEU A CA 1
ATOM 3546 C C . LEU A 1 439 ? -14.204 23.916 -14.019 1.00 92.56 439 LEU A C 1
ATOM 3548 O O . LEU A 1 439 ? -14.578 23.653 -15.158 1.00 92.56 439 LEU A O 1
ATOM 3552 N N . GLU A 1 440 ? -14.106 22.978 -13.071 1.00 93.00 440 GLU A N 1
ATOM 3553 C CA . GLU A 1 440 ? -14.511 21.586 -13.287 1.00 93.00 440 GLU A CA 1
ATOM 3554 C C . GLU A 1 440 ? -16.003 21.478 -13.577 1.00 93.00 440 GLU A C 1
ATOM 3556 O O . GLU A 1 440 ? -16.359 20.873 -14.587 1.00 93.00 440 GLU A O 1
ATOM 3561 N N . LEU A 1 441 ? -16.846 22.163 -12.797 1.00 92.31 441 LEU A N 1
ATOM 3562 C CA . LEU A 1 441 ? -18.288 22.230 -13.051 1.00 92.31 441 LEU A CA 1
ATOM 3563 C C . LEU A 1 441 ? -18.563 22.747 -14.471 1.00 92.31 441 LEU A C 1
ATOM 3565 O O . LEU A 1 441 ? -19.354 22.181 -15.228 1.00 92.31 441 LEU A O 1
ATOM 3569 N N . LYS A 1 442 ? -17.855 23.807 -14.881 1.00 93.50 442 LYS A N 1
ATOM 3570 C CA . LYS A 1 442 ? -18.041 24.391 -16.212 1.00 93.50 442 LYS A CA 1
ATOM 3571 C C . LYS A 1 442 ? -17.566 23.475 -17.339 1.00 93.50 442 LYS A C 1
ATOM 3573 O O . LYS A 1 442 ? -18.207 23.427 -18.388 1.00 93.50 442 LYS A O 1
ATOM 3578 N N . MET A 1 443 ? -16.443 22.783 -17.149 1.00 95.94 443 MET A N 1
ATOM 3579 C CA . MET A 1 443 ? -15.907 21.839 -18.133 1.00 95.94 443 MET A CA 1
ATOM 3580 C C . MET A 1 443 ? -16.769 20.584 -18.244 1.00 95.94 443 MET A C 1
ATOM 3582 O O . MET A 1 443 ? -16.965 20.098 -19.357 1.00 95.94 443 MET A O 1
ATOM 3586 N N . ALA A 1 444 ? -17.325 20.102 -17.131 1.00 95.38 444 ALA A N 1
ATOM 3587 C CA . ALA A 1 444 ? -18.317 19.037 -17.122 1.00 95.38 444 ALA A CA 1
ATOM 3588 C C . ALA A 1 444 ? -19.541 19.430 -17.962 1.00 95.38 444 ALA A C 1
ATOM 3590 O O . ALA A 1 444 ? -19.867 18.718 -18.908 1.00 95.38 444 ALA A O 1
ATOM 3591 N N . ASP A 1 445 ? -20.138 20.601 -17.718 1.00 95.06 445 ASP A N 1
ATOM 3592 C CA . ASP A 1 445 ? -21.288 21.092 -18.493 1.00 95.06 445 ASP A CA 1
ATOM 3593 C C . ASP A 1 445 ? -20.966 21.270 -19.987 1.00 95.06 445 ASP A C 1
ATOM 3595 O O . ASP A 1 445 ? -21.763 20.918 -20.856 1.00 95.06 445 ASP A O 1
ATOM 3599 N N . TRP A 1 446 ? -19.782 21.791 -20.326 1.00 96.38 446 TRP A N 1
ATOM 3600 C CA . TRP A 1 446 ? -19.358 21.908 -21.727 1.00 96.38 446 TRP A CA 1
ATOM 3601 C C . TRP A 1 446 ? -19.257 20.555 -22.417 1.00 96.38 446 TRP A C 1
ATOM 3603 O O . TRP A 1 446 ? -19.660 20.423 -23.573 1.00 96.38 446 TRP A O 1
ATOM 3613 N N . LEU A 1 447 ? -18.714 19.560 -21.722 1.00 97.69 447 LEU A N 1
ATOM 3614 C CA . LEU A 1 447 ? -18.574 18.219 -22.263 1.00 97.69 447 LEU A CA 1
ATOM 3615 C C . LEU A 1 447 ? -19.913 17.486 -22.331 1.00 97.69 447 LEU A C 1
ATOM 3617 O O . LEU A 1 447 ? -20.168 16.841 -23.344 1.00 97.69 447 LEU A O 1
ATOM 3621 N N . ALA A 1 448 ? -20.798 17.648 -21.345 1.00 96.81 448 ALA A N 1
ATOM 3622 C CA . ALA A 1 448 ? -22.165 17.140 -21.410 1.00 96.81 448 ALA A CA 1
ATOM 3623 C C . ALA A 1 448 ? -22.884 17.663 -22.665 1.00 96.81 448 ALA A C 1
ATOM 3625 O O . ALA A 1 448 ? -23.372 16.868 -23.472 1.00 96.81 448 ALA A O 1
ATOM 3626 N N . GLY A 1 449 ? -22.831 18.977 -22.911 1.00 96.19 449 GLY A N 1
ATOM 3627 C CA . GLY A 1 449 ? -23.382 19.586 -24.122 1.00 96.19 449 GLY A CA 1
ATOM 3628 C C . GLY A 1 449 ? -22.693 19.122 -25.413 1.00 96.19 449 GLY A C 1
ATOM 3629 O O . GLY A 1 449 ? -23.362 18.829 -26.408 1.00 96.19 449 GLY A O 1
ATOM 3630 N N . LEU A 1 450 ? -21.360 18.990 -25.412 1.00 97.81 450 LEU A N 1
ATOM 3631 C CA . LEU A 1 450 ? -20.604 18.485 -26.563 1.00 97.81 450 LEU A CA 1
ATOM 3632 C C . LEU A 1 450 ? -21.030 17.057 -26.929 1.00 97.81 450 LEU A C 1
ATOM 3634 O O . LEU A 1 450 ? -21.280 16.773 -28.103 1.00 97.81 450 LEU A O 1
ATOM 3638 N N . PHE A 1 451 ? -21.155 16.181 -25.932 1.00 98.31 451 PHE A N 1
ATOM 3639 C CA . PHE A 1 451 ? -21.581 14.791 -26.089 1.00 98.31 451 PHE A CA 1
ATOM 3640 C C . PHE A 1 451 ? -23.093 14.643 -26.316 1.00 98.31 451 PHE A C 1
ATOM 3642 O O . PHE A 1 451 ? -23.547 13.580 -26.722 1.00 98.31 451 PHE A O 1
ATOM 3649 N N . GLY A 1 452 ? -23.875 15.712 -26.151 1.00 97.38 452 GLY A N 1
ATOM 3650 C CA . GLY A 1 452 ? -25.326 15.687 -26.339 1.00 97.38 452 GLY A CA 1
ATOM 3651 C C . GLY A 1 452 ? -26.076 15.002 -25.197 1.00 97.38 452 GLY A C 1
ATOM 3652 O O . GLY A 1 452 ? -27.197 14.533 -25.397 1.00 97.38 452 GLY A O 1
ATOM 3653 N N . LEU A 1 453 ? -25.466 14.929 -24.012 1.00 97.38 453 LEU A N 1
ATOM 3654 C CA . LEU A 1 453 ? -26.172 14.512 -22.809 1.00 97.38 453 LEU A CA 1
ATOM 3655 C C . LEU A 1 453 ? -27.285 15.522 -22.503 1.00 97.38 453 LEU A C 1
ATOM 3657 O O . LEU A 1 453 ? -27.136 16.719 -22.739 1.00 97.38 453 LEU A O 1
ATOM 3661 N N . SER A 1 454 ? -28.410 15.030 -21.997 1.00 94.06 454 SER A N 1
ATOM 3662 C CA . SER A 1 454 ? -29.554 15.867 -21.639 1.00 94.06 454 SER A CA 1
ATOM 3663 C C . SER A 1 454 ? -29.217 16.829 -20.498 1.00 94.06 454 SER A C 1
ATOM 3665 O O . SER A 1 454 ? -28.260 16.635 -19.741 1.00 94.06 454 SER A O 1
ATOM 3667 N N . ASP A 1 455 ? -30.058 17.844 -20.322 1.00 91.75 455 ASP A N 1
ATOM 3668 C CA . ASP A 1 455 ? -29.943 18.820 -19.234 1.00 91.75 455 ASP A CA 1
ATOM 3669 C C . ASP A 1 455 ? -29.925 18.170 -17.837 1.00 91.75 455 ASP A C 1
ATOM 3671 O O . ASP A 1 455 ? -29.390 18.745 -16.896 1.00 91.75 455 ASP A O 1
ATOM 3675 N N . ALA A 1 456 ? -30.429 16.937 -17.705 1.00 91.31 456 ALA A N 1
ATOM 3676 C CA . ALA A 1 456 ? -30.406 16.183 -16.455 1.00 91.31 456 ALA A CA 1
ATOM 3677 C C . ALA A 1 456 ? -28.991 15.777 -15.994 1.00 91.31 456 ALA A C 1
ATOM 3679 O O . ALA A 1 456 ? -28.819 15.435 -14.833 1.00 91.31 456 ALA A O 1
ATOM 3680 N N . PHE A 1 457 ? -27.983 15.815 -16.871 1.00 94.94 457 PHE A N 1
ATOM 3681 C CA . PHE A 1 457 ? -26.576 15.564 -16.526 1.00 94.94 457 PHE A CA 1
ATOM 3682 C C . PHE A 1 457 ? -25.753 16.852 -16.338 1.00 94.94 457 PHE A C 1
ATOM 3684 O O . PHE A 1 457 ? -24.543 16.773 -16.127 1.00 94.94 457 PHE A O 1
ATOM 3691 N N . HIS A 1 458 ? -26.383 18.028 -16.440 1.00 93.44 458 HIS A N 1
ATOM 3692 C CA . HIS A 1 458 ? -25.730 19.328 -16.283 1.00 93.44 458 HIS A CA 1
ATOM 3693 C C . HIS A 1 458 ? -25.920 19.877 -14.864 1.00 93.44 458 HIS A C 1
ATOM 3695 O O . HIS A 1 458 ? -26.986 19.723 -14.272 1.00 93.44 458 HIS A O 1
ATOM 3701 N N . HIS A 1 459 ? -24.926 20.607 -14.355 1.00 87.81 459 HIS A N 1
ATOM 3702 C CA . HIS A 1 459 ? -25.012 21.299 -13.066 1.00 87.81 459 HIS A CA 1
ATOM 3703 C C . HIS A 1 459 ? -25.927 22.530 -13.106 1.00 87.81 459 HIS A C 1
ATOM 3705 O O . HIS A 1 459 ? -26.550 22.884 -12.110 1.00 87.81 459 HIS A O 1
ATOM 3711 N N . SER A 1 460 ? -25.975 23.234 -14.243 1.00 65.06 460 SER A N 1
ATOM 3712 C CA . SER A 1 460 ? -26.504 24.606 -14.320 1.00 65.06 460 SER A CA 1
ATOM 3713 C C . SER A 1 460 ? -27.921 24.757 -14.905 1.00 65.06 460 SER A C 1
ATOM 3715 O O . SER A 1 460 ? -28.412 25.884 -15.044 1.00 65.06 460 SER A O 1
ATOM 3717 N N . TYR A 1 461 ? -28.640 23.670 -15.214 1.00 54.00 461 TYR A N 1
ATOM 3718 C CA . TYR A 1 461 ? -29.995 23.774 -15.775 1.00 54.00 461 TYR A CA 1
ATOM 3719 C C . TYR A 1 461 ? -31.064 23.997 -14.690 1.00 54.00 461 TYR A C 1
ATOM 3721 O O . TYR A 1 461 ? -31.663 23.043 -14.208 1.00 54.00 461 TYR A O 1
ATOM 3729 N N . ARG A 1 462 ? -31.259 25.273 -14.302 1.00 47.06 462 ARG A N 1
ATOM 3730 C CA . ARG A 1 462 ? -32.331 25.957 -13.514 1.00 47.06 462 ARG A CA 1
ATOM 3731 C C . ARG A 1 462 ? -33.007 25.282 -12.291 1.00 47.06 462 ARG A C 1
ATOM 3733 O O . ARG A 1 462 ? -33.727 25.993 -11.596 1.00 47.06 462 ARG A O 1
ATOM 3740 N N . ALA A 1 463 ? -32.776 24.005 -11.994 1.00 51.06 463 ALA A N 1
ATOM 3741 C CA . ALA A 1 463 ? -33.167 23.260 -10.789 1.00 51.06 463 ALA A CA 1
ATOM 3742 C C . ALA A 1 463 ? -32.588 21.814 -10.734 1.00 51.06 463 ALA A C 1
ATOM 3744 O O . ALA A 1 463 ? -33.009 21.037 -9.881 1.00 51.06 463 ALA A O 1
ATOM 3745 N N . GLY A 1 464 ? -31.706 21.399 -11.657 1.00 54.12 464 GLY A N 1
ATOM 3746 C CA . GLY A 1 464 ? -31.235 20.006 -11.746 1.00 54.12 464 GLY A CA 1
ATOM 3747 C C . GLY A 1 464 ? -30.341 19.567 -10.577 1.00 54.12 464 GLY A C 1
ATOM 3748 O O . GLY A 1 464 ? -29.534 20.352 -10.090 1.00 54.12 464 GLY A O 1
ATOM 3749 N N . THR A 1 465 ? -30.465 18.306 -10.144 1.00 78.12 465 THR A N 1
ATOM 3750 C CA . THR A 1 465 ? -29.584 17.682 -9.134 1.00 78.12 465 THR A CA 1
ATOM 3751 C C . THR A 1 465 ? -28.403 16.921 -9.751 1.00 78.12 465 THR A C 1
ATOM 3753 O O . THR A 1 465 ? -27.601 16.336 -9.026 1.00 78.12 465 THR A O 1
ATOM 3756 N N . GLY A 1 466 ? -28.295 16.900 -11.083 1.00 89.81 466 GLY A N 1
ATOM 3757 C CA . GLY A 1 466 ? -27.271 16.167 -11.823 1.00 89.81 466 GLY A CA 1
ATOM 3758 C C . GLY A 1 466 ? -25.963 16.925 -12.028 1.00 89.81 466 GLY A C 1
ATOM 3759 O O . GLY A 1 466 ? -25.767 18.051 -11.563 1.00 89.81 466 GLY A O 1
ATOM 3760 N N . GLY A 1 467 ? -25.027 16.280 -12.721 1.00 93.38 467 GLY A N 1
ATOM 3761 C CA . GLY A 1 467 ? -23.708 16.855 -12.916 1.00 93.38 467 GLY A CA 1
ATOM 3762 C C . GLY A 1 467 ? -22.611 15.911 -13.370 1.00 93.38 467 GLY A C 1
ATOM 3763 O O . GLY A 1 467 ? -22.778 14.694 -13.344 1.00 93.38 467 GLY A O 1
ATOM 3764 N N . GLY A 1 468 ? -21.458 16.477 -13.733 1.00 94.81 468 GLY A N 1
ATOM 3765 C CA . GLY A 1 468 ? -20.253 15.719 -14.058 1.00 94.81 468 GLY A CA 1
ATOM 3766 C C . GLY A 1 468 ? -19.123 15.966 -13.065 1.00 94.81 468 GLY A C 1
ATOM 3767 O O . GLY A 1 468 ? -18.865 17.097 -12.672 1.00 94.81 468 GLY A O 1
ATOM 3768 N N . VAL A 1 469 ? -18.416 14.905 -12.687 1.00 94.94 469 VAL A N 1
ATOM 3769 C CA . VAL A 1 469 ? -17.265 14.982 -11.778 1.00 94.94 469 VAL A CA 1
ATOM 3770 C C . VAL A 1 469 ? -16.082 14.251 -12.389 1.00 94.94 469 VAL A C 1
ATOM 3772 O O . VAL A 1 469 ? -16.231 13.139 -12.907 1.00 94.94 469 VAL A O 1
ATOM 3775 N N . ILE A 1 470 ? -14.892 14.852 -12.332 1.00 95.38 470 ILE A N 1
ATOM 3776 C CA . ILE A 1 470 ? -13.680 14.204 -12.827 1.00 95.38 470 ILE A CA 1
ATOM 3777 C C . ILE A 1 470 ? -13.270 13.094 -11.851 1.00 95.38 470 ILE A C 1
ATOM 3779 O O . ILE A 1 470 ? -13.187 13.285 -10.642 1.00 95.38 470 ILE A O 1
ATOM 3783 N N . GLN A 1 471 ? -12.999 11.914 -12.382 1.00 95.12 471 GLN A N 1
ATOM 3784 C CA . GLN A 1 471 ? -12.503 10.746 -11.672 1.00 95.12 471 GLN A CA 1
ATOM 3785 C C . GLN A 1 471 ? -11.128 10.365 -12.234 1.00 95.12 471 GLN A C 1
ATOM 3787 O O . GLN A 1 471 ? -10.864 10.561 -13.429 1.00 95.12 471 GLN A O 1
ATOM 3792 N N . PRO A 1 472 ? -10.241 9.767 -11.425 1.00 91.81 472 PRO A N 1
ATOM 3793 C CA . PRO A 1 472 ? -8.930 9.336 -11.902 1.00 91.81 472 PRO A CA 1
ATOM 3794 C C . PRO A 1 472 ? -9.028 8.111 -12.824 1.00 91.81 472 PRO A C 1
ATOM 3796 O O . PRO A 1 472 ? -8.119 7.850 -13.606 1.00 91.81 472 PRO A O 1
ATOM 3799 N N . SER A 1 473 ? -10.117 7.335 -12.784 1.00 95.88 473 SER A N 1
ATOM 3800 C CA . SER A 1 473 ? -10.303 6.211 -13.707 1.00 95.88 473 SER A CA 1
ATOM 3801 C C . SER A 1 473 ? -11.770 5.825 -13.904 1.00 95.88 473 SER A C 1
ATOM 3803 O O . SER A 1 473 ? -12.627 6.106 -13.064 1.00 95.88 473 SER A O 1
ATOM 3805 N N . SER A 1 474 ? -12.056 5.093 -14.986 1.00 96.50 474 SER A N 1
ATOM 3806 C CA . SER A 1 474 ? -13.366 4.455 -15.185 1.00 96.50 474 SER A CA 1
ATOM 3807 C C . SER A 1 474 ? -13.648 3.390 -14.126 1.00 96.50 474 SER A C 1
ATOM 3809 O O . SER A 1 474 ? -14.794 3.202 -13.750 1.00 96.50 474 SER A O 1
ATOM 3811 N N . SER A 1 475 ? -12.614 2.737 -13.579 1.00 97.44 475 SER A N 1
ATOM 3812 C CA . SER A 1 475 ? -12.802 1.783 -12.476 1.00 97.44 475 SER A CA 1
ATOM 3813 C C . SER A 1 475 ? -13.346 2.465 -11.224 1.00 97.44 475 SER A C 1
ATOM 3815 O O . SER A 1 475 ? -14.218 1.908 -10.567 1.00 97.44 475 SER A O 1
ATOM 3817 N N . GLU A 1 476 ? -12.848 3.662 -10.908 1.00 96.88 476 GLU A N 1
ATOM 3818 C CA . GLU A 1 476 ? -13.367 4.456 -9.792 1.00 96.88 476 GLU A CA 1
ATOM 3819 C C . GLU A 1 476 ? -14.758 5.005 -10.097 1.00 96.88 476 GLU A C 1
ATOM 3821 O O . GLU A 1 476 ? -15.628 4.944 -9.241 1.00 96.88 476 GLU A O 1
ATOM 3826 N N . SER A 1 477 ? -15.009 5.426 -11.339 1.00 98.12 477 SER A N 1
ATOM 3827 C CA . SER A 1 477 ? -16.345 5.863 -11.767 1.00 98.12 477 SER A CA 1
ATOM 3828 C C . SER A 1 477 ? -17.399 4.761 -11.578 1.00 98.12 477 SER A C 1
ATOM 3830 O O . SER A 1 477 ? -18.453 5.009 -10.995 1.00 98.12 477 SER A O 1
ATOM 3832 N N . ILE A 1 478 ? -17.087 3.529 -12.002 1.00 98.56 478 ILE A N 1
ATOM 3833 C CA . ILE A 1 478 ? -17.942 2.351 -11.798 1.00 98.56 478 ILE A CA 1
ATOM 3834 C C . ILE A 1 478 ? -18.091 2.057 -10.301 1.00 98.56 478 ILE A C 1
ATOM 3836 O O . ILE A 1 478 ? -19.199 1.816 -9.836 1.00 98.56 478 ILE A O 1
ATOM 3840 N N . LEU A 1 479 ? -17.000 2.091 -9.529 1.00 98.50 479 LEU A N 1
ATOM 3841 C CA . LEU A 1 479 ? -17.041 1.844 -8.086 1.00 98.50 479 LEU A CA 1
ATOM 3842 C C . LEU A 1 479 ? -17.959 2.843 -7.364 1.00 98.50 479 LEU A C 1
ATOM 3844 O O . LEU A 1 479 ? -18.807 2.424 -6.581 1.00 98.50 479 LEU A O 1
ATOM 3848 N N . VAL A 1 480 ? -17.829 4.137 -7.667 1.00 98.38 480 VAL A N 1
ATOM 3849 C CA . VAL A 1 480 ? -18.674 5.212 -7.128 1.00 98.38 480 VAL A CA 1
ATOM 3850 C C . VAL A 1 480 ? -20.138 4.996 -7.511 1.00 98.38 480 VAL A C 1
ATOM 3852 O O . VAL A 1 480 ? -21.006 5.073 -6.644 1.00 98.38 480 VAL A O 1
ATOM 3855 N N . ALA A 1 481 ? -20.427 4.644 -8.768 1.00 98.44 481 ALA A N 1
ATOM 3856 C CA . ALA A 1 481 ? -21.790 4.337 -9.203 1.00 98.44 481 ALA A CA 1
ATOM 3857 C C . ALA A 1 481 ? -22.389 3.132 -8.451 1.00 98.44 481 ALA A C 1
ATOM 3859 O O . ALA A 1 481 ? -23.541 3.179 -8.027 1.00 98.44 481 ALA A O 1
ATOM 3860 N N . VAL A 1 482 ? -21.604 2.070 -8.230 1.00 98.62 482 VAL A N 1
ATOM 3861 C CA . VAL A 1 482 ? -22.043 0.883 -7.476 1.00 98.62 482 VAL A CA 1
ATOM 3862 C C . VAL A 1 482 ? -22.280 1.217 -6.001 1.00 98.62 482 VAL A C 1
ATOM 3864 O O . VAL A 1 482 ? -23.272 0.762 -5.433 1.00 98.62 482 VAL A O 1
ATOM 3867 N N . ILE A 1 483 ? -21.413 2.025 -5.380 1.00 98.38 483 ILE A N 1
ATOM 3868 C CA . ILE A 1 483 ? -21.590 2.498 -3.998 1.00 98.38 483 ILE A CA 1
ATOM 3869 C C . ILE A 1 483 ? -22.875 3.322 -3.881 1.00 98.38 483 ILE A C 1
ATOM 3871 O O . ILE A 1 483 ? -23.698 3.035 -3.013 1.00 98.38 483 ILE A O 1
ATOM 3875 N N . ALA A 1 484 ? -23.087 4.283 -4.782 1.00 97.88 484 ALA A N 1
ATOM 3876 C CA . ALA A 1 484 ? -24.287 5.114 -4.798 1.00 97.88 484 ALA A CA 1
ATOM 3877 C C . ALA A 1 484 ? -25.562 4.270 -4.966 1.00 97.88 484 ALA A C 1
ATOM 3879 O O . ALA A 1 484 ? -26.516 4.430 -4.204 1.00 97.88 484 ALA A O 1
ATOM 3880 N N . ALA A 1 485 ? -25.562 3.313 -5.900 1.00 98.19 485 ALA A N 1
ATOM 3881 C CA . ALA A 1 485 ? -26.677 2.392 -6.109 1.00 98.19 485 ALA A CA 1
ATOM 3882 C C . ALA A 1 485 ? -26.961 1.523 -4.874 1.00 98.19 485 ALA A C 1
ATOM 3884 O O . ALA A 1 485 ? -28.117 1.365 -4.473 1.00 98.19 485 ALA A O 1
ATOM 3885 N N . ARG A 1 486 ? -25.908 0.983 -4.245 1.00 97.81 486 ARG A N 1
ATOM 3886 C CA . ARG A 1 486 ? -26.014 0.162 -3.035 1.00 97.81 486 ARG A CA 1
ATOM 3887 C C . ARG A 1 486 ? -26.594 0.971 -1.882 1.00 97.81 486 ARG A C 1
ATOM 3889 O O . ARG A 1 486 ? -27.581 0.550 -1.288 1.00 97.81 486 ARG A O 1
ATOM 3896 N N . GLU A 1 487 ? -26.003 2.119 -1.561 1.00 96.50 487 GLU A N 1
ATOM 3897 C CA . GLU A 1 487 ? -26.446 2.950 -0.437 1.00 96.50 487 GLU A CA 1
ATOM 3898 C C . GLU A 1 487 ? -27.864 3.480 -0.648 1.00 96.50 487 GLU A C 1
ATOM 3900 O O . GLU A 1 487 ? -28.667 3.465 0.286 1.00 96.50 487 GLU A O 1
ATOM 3905 N N . ARG A 1 488 ? -28.216 3.864 -1.883 1.00 95.44 488 ARG A N 1
ATOM 3906 C CA . ARG A 1 488 ? -29.593 4.212 -2.253 1.00 95.44 488 ARG A CA 1
ATOM 3907 C C . ARG A 1 488 ? -30.548 3.061 -1.942 1.00 95.44 488 ARG A C 1
ATOM 3909 O O . ARG A 1 488 ? -31.545 3.279 -1.255 1.00 95.44 488 ARG A O 1
ATOM 3916 N N . TYR A 1 489 ? -30.231 1.841 -2.384 1.00 96.25 489 TYR A N 1
ATOM 3917 C CA . TYR A 1 489 ? -31.056 0.665 -2.107 1.00 96.25 489 TYR A CA 1
ATOM 3918 C C . TYR A 1 489 ? -31.188 0.394 -0.599 1.00 96.25 489 TYR A C 1
ATOM 3920 O O . TYR A 1 489 ? -32.302 0.240 -0.093 1.00 96.25 489 TYR A O 1
ATOM 3928 N N . LEU A 1 490 ? -30.067 0.353 0.126 1.00 95.50 490 LEU A N 1
ATOM 3929 C CA . LEU A 1 490 ? -30.022 0.061 1.562 1.00 95.50 490 LEU A CA 1
ATOM 3930 C C . LEU A 1 490 ? -30.861 1.062 2.370 1.00 95.50 490 LEU A C 1
ATOM 3932 O O . LEU A 1 490 ? -31.653 0.659 3.223 1.00 95.50 490 LEU A O 1
ATOM 3936 N N . ARG A 1 491 ? -30.763 2.358 2.047 1.00 93.38 491 ARG A N 1
ATOM 3937 C CA . ARG A 1 491 ? -31.552 3.422 2.689 1.00 93.38 491 ARG A CA 1
ATOM 3938 C C . ARG A 1 491 ? -33.036 3.323 2.372 1.00 93.38 491 ARG A C 1
ATOM 3940 O O . ARG A 1 491 ? -33.845 3.346 3.294 1.00 93.38 491 ARG A O 1
ATOM 3947 N N . MET A 1 492 ? -33.399 3.177 1.095 1.00 92.88 492 MET A N 1
ATOM 3948 C CA . MET A 1 492 ? -34.805 3.084 0.676 1.00 92.88 492 MET A CA 1
ATOM 3949 C C . MET A 1 492 ? -35.526 1.883 1.301 1.00 92.88 492 MET A C 1
ATOM 3951 O O . MET A 1 492 ? -36.732 1.941 1.520 1.00 92.88 492 MET A O 1
ATOM 3955 N N . ASN A 1 493 ? -34.788 0.818 1.621 1.00 93.31 493 ASN A N 1
ATOM 3956 C CA . ASN A 1 493 ? -35.322 -0.399 2.230 1.00 93.31 493 ASN A CA 1
ATOM 3957 C C . ASN A 1 493 ? -35.030 -0.512 3.737 1.00 93.31 493 ASN A C 1
ATOM 3959 O O . ASN A 1 493 ? -35.305 -1.556 4.327 1.00 93.31 493 ASN A O 1
ATOM 3963 N N . ASN A 1 494 ? -34.474 0.536 4.357 1.00 92.88 494 ASN A N 1
ATOM 3964 C CA . ASN A 1 494 ? -34.120 0.595 5.778 1.00 92.88 494 ASN A CA 1
ATOM 3965 C C . ASN A 1 494 ? -33.364 -0.656 6.282 1.00 92.88 494 ASN A C 1
ATOM 3967 O O . ASN A 1 494 ? -33.703 -1.247 7.308 1.00 92.88 494 ASN A O 1
ATOM 3971 N N . THR A 1 495 ? -32.348 -1.087 5.532 1.00 92.00 495 THR A N 1
ATOM 3972 C CA . THR A 1 495 ? -31.533 -2.269 5.839 1.00 92.00 495 THR A CA 1
ATOM 3973 C C . THR A 1 495 ? -30.049 -1.957 5.694 1.00 92.00 495 THR A C 1
ATOM 3975 O O . THR A 1 495 ? -29.659 -1.059 4.956 1.00 92.00 495 THR A O 1
ATOM 3978 N N . ARG A 1 496 ? -29.202 -2.718 6.393 1.00 90.38 496 ARG A N 1
ATOM 3979 C CA . ARG A 1 496 ? -27.742 -2.722 6.185 1.00 90.38 496 ARG A CA 1
ATOM 3980 C C . ARG A 1 496 ? -27.222 -4.036 5.603 1.00 90.38 496 ARG A C 1
ATOM 3982 O O . ARG A 1 496 ? -26.022 -4.181 5.393 1.00 90.38 496 ARG A O 1
ATOM 3989 N N . ASP A 1 497 ? -28.110 -4.995 5.352 1.00 92.19 497 ASP A N 1
ATOM 3990 C CA . ASP A 1 497 ? -27.743 -6.281 4.768 1.00 92.19 497 ASP A CA 1
ATOM 3991 C C . ASP A 1 497 ? -27.547 -6.154 3.252 1.00 92.19 497 ASP A C 1
ATOM 3993 O O . ASP A 1 497 ? -28.505 -5.991 2.496 1.00 92.19 497 ASP A O 1
ATOM 3997 N N . GLN A 1 498 ? -26.292 -6.260 2.815 1.00 95.00 498 GLN A N 1
ATOM 3998 C CA . GLN A 1 498 ? -25.907 -6.274 1.401 1.00 95.00 498 GLN A CA 1
ATOM 3999 C C . GLN A 1 498 ? -25.694 -7.691 0.838 1.00 95.00 498 GLN A C 1
ATOM 4001 O O . GLN A 1 498 ? -25.422 -7.836 -0.351 1.00 95.00 498 GLN A O 1
ATOM 4006 N N . SER A 1 499 ? -25.810 -8.747 1.657 1.00 94.94 499 SER A N 1
ATOM 4007 C CA . SER A 1 499 ? -25.428 -10.123 1.282 1.00 94.94 499 SER A CA 1
ATOM 4008 C C . SER A 1 499 ? -26.231 -10.695 0.109 1.00 94.94 499 SER A C 1
ATOM 4010 O O . SER A 1 499 ? -25.764 -11.597 -0.589 1.00 94.94 499 SER A O 1
ATOM 4012 N N . LYS A 1 500 ? -27.429 -10.152 -0.121 1.00 96.31 500 LYS A N 1
ATOM 4013 C CA . LYS A 1 500 ? -28.365 -10.563 -1.174 1.00 96.31 500 LYS A CA 1
ATOM 4014 C C . LYS A 1 500 ? -28.307 -9.693 -2.427 1.00 96.31 500 LYS A C 1
ATOM 4016 O O . LYS A 1 500 ? -29.013 -10.002 -3.381 1.00 96.31 500 LYS A O 1
ATOM 4021 N N . LEU A 1 501 ? -27.528 -8.611 -2.427 1.00 98.19 501 LEU A N 1
ATOM 4022 C CA . LEU A 1 501 ? -27.463 -7.676 -3.547 1.00 98.19 501 LEU A CA 1
ATOM 4023 C C . LEU A 1 501 ? -26.688 -8.271 -4.727 1.00 98.19 501 LEU A C 1
ATOM 4025 O O . LEU A 1 501 ? -25.590 -8.804 -4.551 1.00 98.19 501 LEU A O 1
ATOM 4029 N N . VAL A 1 502 ? -27.257 -8.143 -5.928 1.00 98.38 502 VAL A N 1
ATOM 4030 C CA . VAL A 1 502 ? -26.700 -8.672 -7.179 1.00 98.38 502 VAL A CA 1
ATOM 4031 C C . VAL A 1 502 ? -26.519 -7.559 -8.206 1.00 98.38 502 VAL A C 1
ATOM 4033 O O . VAL A 1 502 ? -27.446 -6.807 -8.517 1.00 98.38 502 VAL A O 1
ATOM 4036 N N . MET A 1 503 ? -25.300 -7.485 -8.735 1.00 98.38 503 MET A N 1
ATOM 4037 C CA . MET A 1 503 ? -24.911 -6.647 -9.864 1.00 98.38 503 MET A CA 1
ATOM 4038 C C . MET A 1 503 ? -25.015 -7.436 -11.173 1.00 98.38 503 MET A C 1
ATOM 4040 O O . MET A 1 503 ? -24.642 -8.611 -11.217 1.00 98.38 503 MET A O 1
ATOM 4044 N N . TYR A 1 504 ? -25.421 -6.780 -12.258 1.00 98.62 504 TYR A N 1
ATOM 4045 C CA . TYR A 1 504 ? -25.448 -7.376 -13.598 1.00 98.62 504 TYR A CA 1
ATOM 4046 C C . TYR A 1 504 ? -24.508 -6.641 -14.544 1.00 98.62 504 TYR A C 1
ATOM 4048 O O . TYR A 1 504 ? -24.469 -5.414 -14.565 1.00 98.62 504 TYR A O 1
ATOM 4056 N N . ALA A 1 505 ? -23.769 -7.398 -15.342 1.00 98.25 505 ALA A N 1
ATOM 4057 C CA . ALA A 1 505 ? -22.935 -6.895 -16.427 1.00 98.25 505 ALA A CA 1
ATOM 4058 C C . ALA A 1 505 ? -22.876 -7.955 -17.534 1.00 98.25 505 ALA A C 1
ATOM 4060 O O . ALA A 1 505 ? -23.266 -9.100 -17.310 1.00 98.25 505 ALA A O 1
ATOM 4061 N N . SER A 1 506 ? -22.392 -7.612 -18.723 1.00 97.31 506 SER A N 1
ATOM 4062 C CA . SER A 1 506 ? -22.206 -8.598 -19.790 1.00 97.31 506 SER A CA 1
ATOM 4063 C C . SER A 1 506 ? -20.870 -9.328 -19.641 1.00 97.31 506 SER A C 1
ATOM 4065 O O . SER A 1 506 ? -19.949 -8.841 -18.982 1.00 97.31 506 SER A O 1
ATOM 4067 N N . THR A 1 507 ? -20.712 -10.480 -20.294 1.00 95.38 507 THR A N 1
ATOM 4068 C CA . THR A 1 507 ? -19.403 -11.157 -20.410 1.00 95.38 507 THR A CA 1
ATOM 4069 C C . THR A 1 507 ? -18.353 -10.321 -21.154 1.00 95.38 507 THR A C 1
ATOM 4071 O O . THR A 1 507 ? -17.167 -10.641 -21.096 1.00 95.38 507 THR A O 1
ATOM 4074 N N . GLN A 1 508 ? -18.772 -9.246 -21.833 1.00 95.44 508 GLN A N 1
ATOM 4075 C CA . GLN A 1 508 ? -17.911 -8.321 -22.575 1.00 95.44 508 GLN A CA 1
ATOM 4076 C C . GLN A 1 508 ? -17.610 -7.023 -21.806 1.00 95.44 508 GLN A C 1
ATOM 4078 O O . GLN A 1 508 ? -16.751 -6.242 -22.233 1.00 95.44 508 GLN A O 1
ATOM 4083 N N . THR A 1 509 ? -18.296 -6.769 -20.686 1.00 95.94 509 THR A N 1
ATOM 4084 C CA . THR A 1 509 ? -18.038 -5.616 -19.817 1.00 95.94 509 THR A CA 1
ATOM 4085 C C . THR A 1 509 ? -16.619 -5.687 -19.252 1.00 95.94 509 THR A C 1
ATOM 4087 O O . THR A 1 509 ? -16.104 -6.757 -18.924 1.00 95.94 509 THR A O 1
ATOM 4090 N N . HIS A 1 510 ? -15.962 -4.531 -19.124 1.00 95.81 510 HIS A N 1
ATOM 4091 C CA . HIS A 1 510 ? -14.594 -4.474 -18.620 1.00 95.81 510 HIS A CA 1
ATOM 4092 C C . HIS A 1 510 ? -14.484 -5.067 -17.203 1.00 95.81 510 HIS A C 1
ATOM 4094 O O . HIS A 1 510 ? -15.376 -4.921 -16.362 1.00 95.81 510 HIS A O 1
ATOM 4100 N N . SER A 1 511 ? -13.337 -5.681 -16.899 1.00 95.25 511 SER A N 1
ATOM 4101 C CA . SER A 1 511 ? -13.068 -6.345 -15.614 1.00 95.25 511 SER A CA 1
ATOM 4102 C C . SER A 1 511 ? -13.220 -5.428 -14.391 1.00 95.25 511 SER A C 1
ATOM 4104 O O . SER A 1 511 ? -13.380 -5.914 -13.271 1.00 95.25 511 SER A O 1
ATOM 4106 N N . SER A 1 512 ? -13.246 -4.106 -14.594 1.00 95.44 512 SER A N 1
ATOM 4107 C CA . SER A 1 512 ? -13.565 -3.097 -13.579 1.00 95.44 512 SER A CA 1
ATOM 4108 C C . SER A 1 512 ? -14.896 -3.344 -12.866 1.00 95.44 512 SER A C 1
ATOM 4110 O O . SER A 1 512 ? -14.950 -3.150 -11.655 1.00 95.44 512 SER A O 1
ATOM 4112 N N . ALA A 1 513 ? -15.933 -3.829 -13.558 1.00 96.25 513 ALA A N 1
ATOM 4113 C CA . ALA A 1 513 ? -17.217 -4.159 -12.930 1.00 96.25 513 ALA A CA 1
ATOM 4114 C C . ALA A 1 513 ? -17.080 -5.321 -11.928 1.00 96.25 513 ALA A C 1
ATOM 4116 O O . ALA A 1 513 ? -17.512 -5.225 -10.779 1.00 96.25 513 ALA A O 1
ATOM 4117 N N . THR A 1 514 ? -16.382 -6.390 -12.329 1.00 97.38 514 THR A N 1
ATOM 4118 C CA . THR A 1 514 ? -16.080 -7.532 -11.445 1.00 97.38 514 THR A CA 1
ATOM 4119 C C . THR A 1 514 ? -15.172 -7.113 -10.287 1.00 97.38 514 THR A C 1
ATOM 4121 O O . THR A 1 514 ? -15.344 -7.564 -9.155 1.00 97.38 514 THR A O 1
ATOM 4124 N N . LYS A 1 515 ? -14.215 -6.210 -10.541 1.00 97.62 515 LYS A N 1
ATOM 4125 C CA . LYS A 1 515 ? -13.347 -5.650 -9.501 1.00 97.62 515 LYS A CA 1
ATOM 4126 C C . LYS A 1 515 ? -14.143 -4.830 -8.482 1.00 97.62 515 LYS A C 1
ATOM 4128 O O . LYS A 1 515 ? -13.898 -4.997 -7.293 1.00 97.62 515 LYS A O 1
ATOM 4133 N N . ALA A 1 516 ? -15.094 -4.002 -8.917 1.00 97.62 516 ALA A N 1
ATOM 4134 C CA . ALA A 1 516 ? -15.961 -3.239 -8.019 1.00 97.62 516 ALA A CA 1
ATOM 4135 C C . ALA A 1 516 ? -16.785 -4.168 -7.114 1.00 97.62 516 ALA A C 1
ATOM 4137 O O . ALA A 1 516 ? -16.779 -3.990 -5.897 1.00 97.62 516 ALA A O 1
ATOM 4138 N N . ALA A 1 517 ? -17.385 -5.222 -7.680 1.00 97.25 517 ALA A N 1
ATOM 4139 C CA . ALA A 1 517 ? -18.092 -6.241 -6.903 1.00 97.25 517 ALA A CA 1
ATOM 4140 C C . ALA A 1 517 ? -17.180 -6.897 -5.851 1.00 97.25 517 ALA A C 1
ATOM 4142 O O . ALA A 1 517 ? -17.553 -7.018 -4.687 1.00 97.25 517 ALA A O 1
ATOM 4143 N N . ARG A 1 518 ? -15.942 -7.251 -6.228 1.00 96.94 518 ARG A N 1
ATOM 4144 C CA . ARG A 1 518 ? -14.963 -7.854 -5.312 1.00 96.94 518 ARG A CA 1
ATOM 4145 C C . ARG A 1 518 ? -14.534 -6.910 -4.188 1.00 96.94 518 ARG A C 1
ATOM 4147 O O . ARG A 1 518 ? -14.452 -7.348 -3.047 1.00 96.94 518 ARG A O 1
ATOM 4154 N N . VAL A 1 519 ? -14.259 -5.642 -4.499 1.00 97.56 519 VAL A N 1
ATOM 4155 C CA . VAL A 1 519 ? -13.862 -4.623 -3.509 1.00 97.56 519 VAL A CA 1
ATOM 4156 C C . VAL A 1 519 ? -14.978 -4.382 -2.491 1.00 97.56 519 VAL A C 1
ATOM 4158 O O . VAL A 1 519 ? -14.700 -4.227 -1.307 1.00 97.56 519 VAL A O 1
ATOM 4161 N N . LEU A 1 520 ? -16.235 -4.388 -2.939 1.00 96.94 520 LEU A N 1
ATOM 4162 C CA . LEU A 1 520 ? -17.400 -4.121 -2.093 1.00 96.94 520 LEU A CA 1
ATOM 4163 C C . LEU A 1 520 ? -18.011 -5.378 -1.458 1.00 96.94 520 LEU A C 1
ATOM 4165 O O . LEU A 1 520 ? -18.978 -5.259 -0.707 1.00 96.94 520 LEU A O 1
ATOM 4169 N N . ASN A 1 521 ? -17.454 -6.562 -1.737 1.00 96.50 521 ASN A N 1
ATOM 4170 C CA . ASN A 1 521 ? -17.986 -7.860 -1.320 1.00 96.50 521 ASN A CA 1
ATOM 4171 C C . ASN A 1 521 ? -19.453 -8.083 -1.756 1.00 96.50 521 ASN A C 1
ATOM 4173 O O . ASN A 1 521 ? -20.315 -8.433 -0.950 1.00 96.50 521 ASN A O 1
ATOM 4177 N N . LEU A 1 522 ? -19.730 -7.854 -3.041 1.00 97.56 522 LEU A N 1
ATOM 4178 C CA . LEU A 1 522 ? -21.044 -7.996 -3.674 1.00 97.56 522 LEU A CA 1
ATOM 4179 C C . LEU A 1 522 ? -21.067 -9.163 -4.668 1.00 97.56 522 LEU A C 1
ATOM 4181 O O . LEU A 1 522 ? -20.039 -9.542 -5.235 1.00 97.56 522 LEU A O 1
ATOM 4185 N N . GLN A 1 523 ? -22.260 -9.705 -4.919 1.00 97.38 523 GLN A N 1
ATOM 4186 C CA . GLN A 1 523 ? -22.463 -10.705 -5.965 1.00 97.38 523 GLN A CA 1
ATOM 4187 C C . GLN A 1 523 ? -22.563 -10.019 -7.333 1.00 97.38 523 GLN A C 1
ATOM 4189 O O . GLN A 1 523 ? -23.192 -8.969 -7.466 1.00 97.38 523 GLN A O 1
ATOM 4194 N N . ILE A 1 524 ? -21.980 -10.624 -8.366 1.00 98.19 524 ILE A N 1
ATOM 4195 C CA . ILE A 1 524 ? -22.087 -10.157 -9.753 1.00 98.19 524 ILE A CA 1
ATOM 4196 C C . ILE A 1 524 ? -22.407 -11.329 -10.678 1.00 98.19 524 ILE A C 1
ATOM 4198 O O . ILE A 1 524 ? -21.796 -12.393 -10.569 1.00 98.19 524 ILE A O 1
ATOM 4202 N N . ARG A 1 525 ? -23.345 -11.131 -11.609 1.00 98.12 525 ARG A N 1
ATOM 4203 C CA . ARG A 1 525 ? -23.611 -12.054 -12.717 1.00 98.12 525 ARG A CA 1
ATOM 4204 C C . ARG A 1 525 ? -23.129 -11.440 -14.026 1.00 98.12 525 ARG A C 1
ATOM 4206 O O . ARG A 1 525 ? -23.569 -10.356 -14.405 1.00 98.12 525 ARG A O 1
ATOM 4213 N N . LEU A 1 526 ? -22.236 -12.159 -14.703 1.00 97.94 526 LEU A N 1
ATOM 4214 C CA . LEU A 1 526 ? -21.825 -11.863 -16.073 1.00 97.94 526 LEU A CA 1
ATOM 4215 C C . LEU A 1 526 ? -22.767 -12.602 -17.021 1.00 97.94 526 LEU A C 1
ATOM 4217 O O . LEU A 1 526 ? -22.859 -13.827 -16.966 1.00 97.94 526 LEU A O 1
ATOM 4221 N N . LEU A 1 527 ? -23.502 -11.846 -17.825 1.00 97.56 527 LEU A N 1
ATOM 4222 C CA . LEU A 1 527 ? -24.583 -12.339 -18.667 1.00 97.56 527 LEU A CA 1
ATOM 4223 C C . LEU A 1 527 ? -24.122 -12.530 -20.110 1.00 97.56 527 LEU A C 1
ATOM 4225 O O . LEU A 1 527 ? -23.320 -11.747 -20.632 1.00 97.56 527 LEU A O 1
ATOM 4229 N N . ASP A 1 528 ? -24.672 -13.556 -20.752 1.00 94.38 528 ASP A N 1
ATOM 4230 C CA . ASP A 1 528 ? -24.420 -13.838 -22.159 1.00 94.38 528 ASP A CA 1
ATOM 4231 C C . ASP A 1 528 ? -24.982 -12.737 -23.066 1.00 94.38 528 ASP A C 1
ATOM 4233 O O . ASP A 1 528 ? -25.993 -12.084 -22.771 1.00 94.38 528 ASP A O 1
ATOM 4237 N N . VAL A 1 529 ? -24.289 -12.547 -24.183 1.00 95.44 529 VAL A N 1
ATOM 4238 C CA . VAL A 1 529 ? -24.534 -11.501 -25.177 1.00 95.44 529 VAL A CA 1
ATOM 4239 C C . VAL A 1 529 ? -25.128 -12.082 -26.459 1.00 95.44 529 VAL A C 1
ATOM 4241 O O . VAL A 1 529 ? -25.051 -13.288 -26.691 1.00 95.44 529 VAL A O 1
ATOM 4244 N N . ASP A 1 530 ? -25.729 -11.229 -27.288 1.00 94.12 530 ASP A N 1
ATOM 4245 C CA . ASP A 1 530 ? -26.231 -11.619 -28.608 1.00 94.12 530 ASP A CA 1
ATOM 4246 C C . ASP A 1 530 ? -25.106 -11.801 -29.650 1.00 94.12 530 ASP A C 1
ATOM 4248 O O . ASP A 1 530 ? -23.911 -11.723 -29.355 1.00 94.12 530 ASP A O 1
ATOM 4252 N N . GLU A 1 531 ? -25.495 -12.053 -30.901 1.00 89.81 531 GLU A N 1
ATOM 4253 C CA . GLU A 1 531 ? -24.577 -12.221 -32.037 1.00 89.81 531 GLU A CA 1
ATOM 4254 C C . GLU A 1 531 ? -23.749 -10.957 -32.339 1.00 89.81 531 GLU A C 1
ATOM 4256 O O . GLU A 1 531 ? -22.644 -11.053 -32.873 1.00 89.81 531 GLU A O 1
ATOM 4261 N N . GLU A 1 532 ? -24.247 -9.778 -31.952 1.00 90.62 532 GLU A N 1
ATOM 4262 C CA . GLU A 1 532 ? -23.544 -8.492 -32.042 1.00 90.62 532 GLU A CA 1
ATOM 4263 C C . GLU A 1 532 ? -22.670 -8.214 -30.809 1.00 90.62 532 GLU A C 1
ATOM 4265 O O . GLU A 1 532 ? -22.049 -7.151 -30.711 1.00 90.62 532 GLU A O 1
ATOM 4270 N N . LEU A 1 533 ? -22.580 -9.188 -29.895 1.00 95.19 533 LEU A N 1
ATOM 4271 C CA . LEU A 1 533 ? -21.864 -9.123 -28.625 1.00 95.19 533 LEU A CA 1
ATOM 4272 C C . LEU A 1 533 ? -22.416 -8.057 -27.668 1.00 95.19 533 LEU A C 1
ATOM 4274 O O . LEU A 1 533 ? -21.689 -7.553 -26.808 1.00 95.19 533 LEU A O 1
ATOM 4278 N N . SER A 1 534 ? -23.700 -7.735 -27.812 1.00 95.75 534 SER A N 1
ATOM 4279 C CA . SER A 1 534 ? -24.436 -6.785 -26.989 1.00 95.75 534 SER A CA 1
ATOM 4280 C C . SER A 1 534 ? -25.211 -7.503 -25.882 1.00 95.75 534 SER A C 1
ATOM 4282 O O . SER A 1 534 ? -25.850 -8.533 -26.108 1.00 95.75 534 SER A O 1
ATOM 4284 N N . LEU A 1 535 ? -25.239 -6.924 -24.683 1.00 96.94 535 LEU A N 1
ATOM 4285 C CA . LEU A 1 535 ? -26.176 -7.330 -23.641 1.00 96.94 535 LEU A CA 1
ATOM 4286 C C . LEU A 1 535 ? -27.612 -7.020 -24.070 1.00 96.94 535 LEU A C 1
ATOM 4288 O O . LEU A 1 535 ? -27.916 -5.907 -24.512 1.00 96.94 535 LEU A O 1
ATOM 4292 N N . THR A 1 536 ? -28.501 -7.999 -23.901 1.00 94.25 536 THR A N 1
ATOM 4293 C CA . THR A 1 536 ? -29.912 -7.883 -24.285 1.00 94.25 536 THR A CA 1
ATOM 4294 C C . THR A 1 536 ? -30.836 -7.851 -23.078 1.00 94.25 536 THR A C 1
ATOM 4296 O O . THR A 1 536 ? -30.539 -8.402 -22.016 1.00 94.25 536 THR A O 1
ATOM 4299 N N . ASN A 1 537 ? -32.019 -7.269 -23.278 1.00 93.56 537 ASN A N 1
ATOM 4300 C CA . ASN A 1 537 ? -33.084 -7.294 -22.284 1.00 93.56 537 ASN A CA 1
ATOM 4301 C C . ASN A 1 537 ? -33.511 -8.722 -21.903 1.00 93.56 537 ASN A C 1
ATOM 4303 O O . ASN A 1 537 ? -33.801 -8.983 -20.743 1.00 93.56 537 ASN A O 1
ATOM 4307 N N . SER A 1 538 ? -33.519 -9.661 -22.856 1.00 93.38 538 SER A N 1
ATOM 4308 C CA . SER A 1 538 ? -33.922 -11.047 -22.582 1.00 93.38 538 SER A CA 1
ATOM 4309 C C . SER A 1 538 ? -32.993 -11.740 -21.579 1.00 93.38 538 SER A C 1
ATOM 4311 O O . SER A 1 538 ? -33.478 -12.303 -20.598 1.00 93.38 538 SER A O 1
ATOM 4313 N N . SER A 1 539 ? -31.672 -11.605 -21.761 1.00 94.31 539 SER A N 1
ATOM 4314 C CA . SER A 1 539 ? -30.669 -12.140 -20.834 1.00 94.31 539 SER A CA 1
ATOM 4315 C C . SER A 1 539 ? -30.794 -11.508 -19.444 1.00 94.31 539 SER A C 1
ATOM 4317 O O . SER A 1 539 ? -30.694 -12.201 -18.432 1.00 94.31 539 SER A O 1
ATOM 4319 N N . LEU A 1 540 ? -31.033 -10.192 -19.387 1.00 97.25 540 LEU A N 1
ATOM 4320 C CA . LEU A 1 540 ? -31.183 -9.459 -18.129 1.00 97.25 540 LEU A CA 1
ATOM 4321 C C . LEU A 1 540 ? -32.451 -9.871 -17.367 1.00 97.25 540 LEU A C 1
ATOM 4323 O O . LEU A 1 540 ? -32.364 -10.200 -16.186 1.00 97.25 540 LEU A O 1
ATOM 4327 N N . LEU A 1 541 ? -33.611 -9.889 -18.029 1.00 96.62 541 LEU A N 1
ATOM 4328 C CA . LEU A 1 541 ? -34.887 -10.257 -17.406 1.00 96.62 541 LEU A CA 1
ATOM 4329 C C . LEU A 1 541 ? -34.865 -11.689 -16.877 1.00 96.62 541 LEU A C 1
ATOM 4331 O O . LEU A 1 541 ? -35.268 -11.926 -15.739 1.00 96.62 541 LEU A O 1
ATOM 4335 N N . GLN A 1 542 ? -34.326 -12.629 -17.659 1.00 95.94 542 GLN A N 1
ATOM 4336 C CA . GLN A 1 542 ? -34.172 -14.009 -17.210 1.00 95.94 542 GLN A CA 1
ATOM 4337 C C . GLN A 1 542 ? -33.329 -14.085 -15.928 1.00 95.94 542 GLN A C 1
ATOM 4339 O O . GLN A 1 542 ? -33.728 -14.738 -14.962 1.00 95.94 542 GLN A O 1
ATOM 4344 N N . ALA A 1 543 ? -32.185 -13.396 -15.890 1.00 97.62 543 ALA A N 1
ATOM 4345 C CA . ALA A 1 543 ? -31.311 -13.399 -14.721 1.00 97.62 543 ALA A CA 1
ATOM 4346 C C . ALA A 1 543 ? -31.986 -12.765 -13.492 1.00 97.62 543 ALA A C 1
ATOM 4348 O O . ALA A 1 543 ? -31.934 -13.338 -12.402 1.00 97.62 543 ALA A O 1
ATOM 4349 N N . ILE A 1 544 ? -32.679 -11.638 -13.678 1.00 97.62 544 ILE A N 1
ATOM 4350 C CA . ILE A 1 544 ? -33.462 -10.966 -12.634 1.00 97.62 544 ILE A CA 1
ATOM 4351 C C . ILE A 1 544 ? -34.527 -11.909 -12.058 1.00 97.62 544 ILE A C 1
ATOM 4353 O O . ILE A 1 544 ? -34.654 -12.029 -10.839 1.00 97.62 544 ILE A O 1
ATOM 4357 N N . GLU A 1 545 ? -35.292 -12.600 -12.903 1.00 96.69 545 GLU A N 1
ATOM 4358 C CA . GLU A 1 545 ? -36.331 -13.529 -12.453 1.00 96.69 545 GLU A CA 1
ATOM 4359 C C . GLU A 1 545 ? -35.759 -14.729 -11.687 1.00 96.69 545 GLU A C 1
ATOM 4361 O O . GLU A 1 545 ? -36.309 -15.126 -10.656 1.00 96.69 545 GLU A O 1
ATOM 4366 N N . GLU A 1 546 ? -34.664 -15.314 -12.174 1.00 97.62 546 GLU A N 1
ATOM 4367 C CA . GLU A 1 546 ? -33.962 -16.416 -11.509 1.00 97.62 546 GLU A CA 1
ATOM 4368 C C . GLU A 1 546 ? -33.443 -16.011 -10.127 1.00 97.62 546 GLU A C 1
ATOM 4370 O O . GLU A 1 546 ? -33.616 -16.750 -9.154 1.00 97.62 546 GLU A O 1
ATOM 4375 N N . ASP A 1 547 ? -32.833 -14.833 -10.025 1.00 97.81 547 ASP A N 1
ATOM 4376 C CA . ASP A 1 547 ? -32.255 -14.337 -8.780 1.00 97.81 547 ASP A CA 1
ATOM 4377 C C . ASP A 1 547 ? -33.340 -13.965 -7.773 1.00 97.81 547 ASP A C 1
ATOM 4379 O O . ASP A 1 547 ? -33.265 -14.362 -6.607 1.00 97.81 547 ASP A O 1
ATOM 4383 N N . ARG A 1 548 ? -34.426 -13.327 -8.223 1.00 96.62 548 ARG A N 1
ATOM 4384 C CA . ARG A 1 548 ? -35.590 -13.058 -7.368 1.00 96.62 548 ARG A CA 1
ATOM 4385 C C . ARG A 1 548 ? -36.224 -14.348 -6.844 1.00 96.62 548 ARG A C 1
ATOM 4387 O O . ARG A 1 548 ? -36.573 -14.406 -5.666 1.00 96.62 548 ARG A O 1
ATOM 4394 N N . LYS A 1 549 ? -36.318 -15.409 -7.660 1.00 97.19 549 LYS A N 1
ATOM 4395 C CA . LYS A 1 549 ? -36.781 -16.742 -7.210 1.00 97.19 549 LYS A CA 1
ATOM 4396 C C . LYS A 1 549 ? -35.869 -17.352 -6.140 1.00 97.19 549 LYS A C 1
ATOM 4398 O O . LYS A 1 549 ? -36.348 -18.105 -5.297 1.00 97.19 549 LYS A O 1
ATOM 4403 N N . ARG A 1 550 ? -34.576 -17.015 -6.143 1.00 96.94 550 ARG A N 1
ATOM 4404 C CA . ARG A 1 550 ? -33.589 -17.428 -5.126 1.00 96.94 550 ARG A CA 1
ATOM 4405 C C . ARG A 1 550 ? -33.561 -16.513 -3.895 1.00 96.94 550 ARG A C 1
ATOM 4407 O O . ARG A 1 550 ? -32.773 -16.753 -2.985 1.00 96.94 550 ARG A O 1
ATOM 4414 N N . GLY A 1 551 ? -34.405 -15.480 -3.845 1.00 95.75 551 GLY A N 1
ATOM 4415 C CA . GLY A 1 551 ? -34.423 -14.495 -2.762 1.00 95.75 551 GLY A CA 1
ATOM 4416 C C . GLY A 1 551 ? -33.266 -13.491 -2.812 1.00 95.75 551 GLY A C 1
ATOM 4417 O O . GLY A 1 551 ? -32.984 -12.849 -1.799 1.00 95.75 551 GLY A O 1
ATOM 4418 N N . LEU A 1 552 ? -32.594 -13.372 -3.960 1.00 97.75 552 LEU A N 1
ATOM 4419 C CA . LEU A 1 552 ? -31.579 -12.359 -4.233 1.00 97.75 552 LEU A CA 1
ATOM 4420 C C . LEU A 1 552 ? -32.225 -11.072 -4.767 1.00 97.75 552 LEU A C 1
ATOM 4422 O O . LEU A 1 552 ? -33.376 -11.062 -5.211 1.00 97.75 552 LEU A O 1
ATOM 4426 N N . ILE A 1 553 ? -31.476 -9.975 -4.694 1.00 97.38 553 ILE A N 1
ATOM 4427 C CA . ILE A 1 553 ? -31.967 -8.613 -4.886 1.00 97.38 553 ILE A CA 1
ATOM 4428 C C . ILE A 1 553 ? -31.154 -7.923 -5.995 1.00 97.38 553 ILE A C 1
ATOM 4430 O O . ILE A 1 553 ? -30.023 -7.489 -5.757 1.00 97.38 553 ILE A O 1
ATOM 4434 N N . PRO A 1 554 ? -31.728 -7.786 -7.198 1.00 97.75 554 PRO A N 1
ATOM 4435 C CA . PRO A 1 554 ? -31.211 -6.912 -8.248 1.00 97.75 554 PRO A CA 1
ATOM 4436 C C . PRO A 1 554 ? -31.156 -5.454 -7.784 1.00 97.75 554 PRO A C 1
ATOM 4438 O O . PRO A 1 554 ? -32.154 -4.954 -7.270 1.00 97.75 554 PRO A O 1
ATOM 4441 N N . PHE A 1 555 ? -30.033 -4.758 -7.983 1.00 97.56 555 PHE A N 1
ATOM 4442 C CA . PHE A 1 555 ? -29.956 -3.327 -7.633 1.00 97.56 555 PHE A CA 1
ATOM 4443 C C . PHE A 1 555 ? -29.182 -2.450 -8.626 1.00 97.56 555 PHE A C 1
ATOM 4445 O O . PHE A 1 555 ? -29.380 -1.237 -8.637 1.00 97.56 555 PHE A O 1
ATOM 4452 N N . ILE A 1 556 ? -28.321 -3.025 -9.472 1.00 98.56 556 ILE A N 1
ATOM 4453 C CA . ILE A 1 556 ? -27.586 -2.277 -10.501 1.00 98.56 556 ILE A CA 1
ATOM 4454 C C . ILE A 1 556 ? -27.317 -3.138 -11.734 1.00 98.56 556 ILE A C 1
ATOM 4456 O O . ILE A 1 556 ? -26.983 -4.322 -11.624 1.00 98.56 556 ILE A O 1
ATOM 4460 N N . VAL A 1 557 ? -27.411 -2.518 -12.908 1.00 98.56 557 VAL A N 1
ATOM 4461 C CA . VAL A 1 557 ? -26.910 -3.045 -14.178 1.00 98.56 557 VAL A CA 1
ATOM 4462 C C . VAL A 1 557 ? -25.846 -2.104 -14.745 1.00 98.56 557 VAL A C 1
ATOM 4464 O O . VAL A 1 557 ? -26.029 -0.887 -14.794 1.00 98.56 557 VAL A O 1
ATOM 4467 N N . ILE A 1 558 ? -24.716 -2.675 -15.158 1.00 98.62 558 ILE A N 1
ATOM 4468 C CA . ILE A 1 558 ? -23.621 -1.977 -15.831 1.00 98.62 558 ILE A CA 1
ATOM 4469 C C . ILE A 1 558 ? -23.677 -2.355 -17.310 1.00 98.62 558 ILE A C 1
ATOM 4471 O O . ILE A 1 558 ? -23.284 -3.459 -17.690 1.00 98.62 558 ILE A O 1
ATOM 4475 N N . ALA A 1 559 ? -24.175 -1.437 -18.134 1.00 98.25 559 ALA A N 1
ATOM 4476 C CA . ALA A 1 559 ? -24.165 -1.563 -19.586 1.00 98.25 559 ALA A CA 1
ATOM 4477 C C . ALA A 1 559 ? -22.927 -0.866 -20.166 1.00 98.25 559 ALA A C 1
ATOM 4479 O O . ALA A 1 559 ? -22.392 0.071 -19.580 1.00 98.25 559 ALA A O 1
ATOM 4480 N N . THR A 1 560 ? -22.441 -1.329 -21.312 1.00 98.50 560 THR A N 1
ATOM 4481 C CA . THR A 1 560 ? -21.209 -0.842 -21.940 1.00 98.50 560 THR A CA 1
ATOM 4482 C C . THR A 1 560 ? -21.485 -0.262 -23.324 1.00 98.50 560 THR A C 1
ATOM 4484 O O . THR A 1 560 ? -22.120 -0.895 -24.168 1.00 98.50 560 THR A O 1
ATOM 4487 N N . ILE A 1 561 ? -20.949 0.931 -23.585 1.00 97.94 561 ILE A N 1
ATOM 4488 C CA . ILE A 1 561 ? -20.874 1.522 -24.924 1.00 97.94 561 ILE A CA 1
ATOM 4489 C C . ILE A 1 561 ? -19.404 1.486 -25.339 1.00 97.94 561 ILE A C 1
ATOM 4491 O O . ILE A 1 561 ? -18.578 2.243 -24.824 1.00 97.94 561 ILE A O 1
ATOM 4495 N N . GLY A 1 562 ? -19.065 0.591 -26.267 1.00 95.94 562 GLY A N 1
ATOM 4496 C CA . GLY A 1 562 ? -17.694 0.381 -26.723 1.00 95.94 562 GLY A CA 1
ATOM 4497 C C . GLY A 1 562 ? -16.910 -0.576 -25.826 1.00 95.94 562 GLY A C 1
ATOM 4498 O O . GLY A 1 562 ? -15.986 -0.153 -25.129 1.00 95.94 562 GLY A O 1
ATOM 4499 N N . THR A 1 563 ? -17.252 -1.867 -25.859 1.00 95.88 563 THR A N 1
ATOM 4500 C CA . THR A 1 563 ? -16.531 -2.907 -25.103 1.00 95.88 563 THR A CA 1
ATOM 4501 C C . THR A 1 563 ? -15.055 -2.986 -25.495 1.00 95.88 563 THR A C 1
ATOM 4503 O O . THR A 1 563 ? -14.654 -2.672 -26.615 1.00 95.88 563 THR A O 1
ATOM 4506 N N . THR A 1 564 ? -14.211 -3.427 -24.561 1.00 91.88 564 THR A N 1
ATOM 4507 C CA . THR A 1 564 ? -12.746 -3.378 -24.741 1.00 91.88 564 THR A CA 1
ATOM 4508 C C . THR A 1 564 ? -12.246 -4.292 -25.863 1.00 91.88 564 THR A C 1
ATOM 4510 O O . THR A 1 564 ? -11.296 -3.949 -26.569 1.00 91.88 564 THR A O 1
ATOM 4513 N N . SER A 1 565 ? -12.891 -5.446 -26.039 1.00 91.06 565 SER A N 1
ATOM 4514 C CA . SER A 1 565 ? -12.484 -6.456 -27.017 1.00 91.06 565 SER A CA 1
ATOM 4515 C C . SER A 1 565 ? -12.897 -6.104 -28.445 1.00 91.06 565 SER A C 1
ATOM 4517 O O . SER A 1 565 ? -12.084 -6.235 -29.358 1.00 91.06 565 SER A O 1
ATOM 4519 N N . THR A 1 566 ? -14.144 -5.666 -28.644 1.00 93.75 566 THR A N 1
ATOM 4520 C CA . THR A 1 566 ? -14.761 -5.566 -29.981 1.00 93.75 566 THR A CA 1
ATOM 4521 C C . THR A 1 566 ? -15.430 -4.227 -30.266 1.00 93.75 566 THR A C 1
ATOM 4523 O O . THR A 1 566 ? -15.881 -3.999 -31.384 1.00 93.75 566 THR A O 1
ATOM 4526 N N . GLY A 1 567 ? -15.498 -3.325 -29.284 1.00 94.31 567 GLY A N 1
ATOM 4527 C CA . GLY A 1 567 ? -16.213 -2.061 -29.422 1.00 94.31 567 GLY A CA 1
ATOM 4528 C C . GLY A 1 567 ? -17.736 -2.215 -29.450 1.00 94.31 567 GLY A C 1
ATOM 4529 O O . GLY A 1 567 ? -18.412 -1.278 -29.866 1.00 94.31 567 GLY A O 1
ATOM 4530 N N . ALA A 1 568 ? -18.279 -3.365 -29.034 1.00 96.00 568 ALA A N 1
ATOM 4531 C CA . ALA A 1 568 ? -19.720 -3.612 -29.017 1.00 96.00 568 ALA A CA 1
ATOM 4532 C C . ALA A 1 568 ? -20.467 -2.607 -28.125 1.00 96.00 568 ALA A C 1
ATOM 4534 O O . ALA A 1 568 ? -19.900 -2.027 -27.192 1.00 96.00 568 ALA A O 1
ATOM 4535 N N . VAL A 1 569 ? -21.743 -2.399 -28.443 1.00 97.38 569 VAL A N 1
ATOM 4536 C CA . VAL A 1 569 ? -22.640 -1.456 -27.765 1.00 97.38 569 VAL A CA 1
ATOM 4537 C C . VAL A 1 569 ? -23.840 -2.240 -27.258 1.00 97.38 569 VAL A C 1
ATOM 4539 O O . VAL A 1 569 ? -24.543 -2.856 -28.059 1.00 97.38 569 VAL A O 1
ATOM 4542 N N . ASP A 1 570 ? -24.058 -2.252 -25.947 1.00 97.88 570 ASP A N 1
ATOM 4543 C CA . ASP A 1 570 ? -25.207 -2.921 -25.332 1.00 97.88 570 ASP A CA 1
ATOM 4544 C C . ASP A 1 570 ? -26.535 -2.256 -25.740 1.00 97.88 570 ASP A C 1
ATOM 4546 O O . ASP A 1 570 ? -26.564 -1.078 -26.091 1.00 97.88 570 ASP A O 1
ATOM 4550 N N . LYS A 1 571 ? -27.652 -2.997 -25.687 1.00 96.75 571 LYS A N 1
ATOM 4551 C CA . LYS A 1 571 ? -28.978 -2.519 -26.135 1.00 96.75 571 LYS A CA 1
ATOM 4552 C C . LYS A 1 571 ? -29.648 -1.604 -25.099 1.00 96.75 571 LYS A C 1
ATOM 4554 O O . LYS A 1 571 ? -30.662 -1.989 -24.497 1.00 96.75 571 LYS A O 1
ATOM 4559 N N . ILE A 1 572 ? -29.072 -0.423 -24.872 1.00 97.38 572 ILE A N 1
ATOM 4560 C CA . ILE A 1 572 ? -29.411 0.536 -23.806 1.00 97.38 572 ILE A CA 1
ATOM 4561 C C . ILE A 1 572 ? -30.915 0.801 -23.707 1.00 97.38 572 ILE A C 1
ATOM 4563 O O . ILE A 1 572 ? -31.468 0.654 -22.622 1.00 97.38 572 ILE A O 1
ATOM 4567 N N . HIS A 1 573 ? -31.607 1.093 -24.811 1.00 93.56 573 HIS A N 1
ATOM 4568 C CA . HIS A 1 573 ? -33.054 1.367 -24.794 1.00 93.56 573 HIS A CA 1
ATOM 4569 C C . HIS A 1 573 ? -33.868 0.206 -24.206 1.00 93.56 573 HIS A C 1
ATOM 4571 O O . HIS A 1 573 ? -34.824 0.411 -23.458 1.00 93.56 573 HIS A O 1
ATOM 4577 N N . SER A 1 574 ? -33.500 -1.034 -24.531 1.00 91.12 574 SER A N 1
ATOM 4578 C CA . SER A 1 574 ? -34.210 -2.215 -24.031 1.00 91.12 574 SER A CA 1
ATOM 4579 C C . SER A 1 574 ? -33.857 -2.533 -22.576 1.00 91.12 574 SER A C 1
ATOM 4581 O O . SER A 1 574 ? -34.744 -2.869 -21.797 1.00 91.12 574 SER A O 1
ATOM 4583 N N . LEU A 1 575 ? -32.585 -2.364 -22.201 1.00 96.44 575 LEU A N 1
ATOM 4584 C CA . LEU A 1 575 ? -32.096 -2.575 -20.838 1.00 96.44 575 LEU A CA 1
ATOM 4585 C C . LEU A 1 575 ? -32.650 -1.524 -19.875 1.00 96.44 575 LEU A C 1
ATOM 4587 O O . LEU A 1 575 ? -33.021 -1.859 -18.757 1.00 96.44 575 LEU A O 1
ATOM 4591 N N . GLY A 1 576 ? -32.767 -0.276 -20.327 1.00 93.25 576 GLY A N 1
ATOM 4592 C CA . GLY A 1 576 ? -33.329 0.833 -19.565 1.00 93.25 576 GLY A CA 1
ATOM 4593 C C . GLY A 1 576 ? -34.773 0.606 -19.143 1.00 93.25 576 GLY A C 1
ATOM 4594 O O . GLY A 1 576 ? -35.147 0.944 -18.024 1.00 93.25 576 GLY A O 1
ATOM 4595 N N . LYS A 1 577 ? -35.581 -0.038 -19.994 1.00 90.19 577 LYS A N 1
ATOM 4596 C CA . LYS A 1 577 ? -36.960 -0.413 -19.643 1.00 90.19 577 LYS A CA 1
ATOM 4597 C C . LYS A 1 577 ? -36.998 -1.393 -18.475 1.00 90.19 577 LYS A C 1
ATOM 4599 O O . LYS A 1 577 ? -37.739 -1.155 -17.528 1.00 90.19 577 LYS A O 1
ATOM 4604 N N . ALA A 1 578 ? -36.168 -2.436 -18.509 1.00 90.94 578 ALA A N 1
ATOM 4605 C CA . ALA A 1 578 ? -36.057 -3.373 -17.394 1.00 90.94 578 ALA A CA 1
ATOM 4606 C C . ALA A 1 578 ? -35.438 -2.723 -16.150 1.00 90.94 578 ALA A C 1
ATOM 4608 O O . ALA A 1 578 ? -35.924 -2.938 -15.045 1.00 90.94 578 ALA A O 1
ATOM 4609 N N . ALA A 1 579 ? -34.406 -1.892 -16.303 1.00 94.25 579 ALA A N 1
ATOM 4610 C CA . ALA A 1 579 ? -33.818 -1.178 -15.175 1.00 94.25 579 ALA A CA 1
ATOM 4611 C C . ALA A 1 579 ? -34.873 -0.321 -14.455 1.00 94.25 579 ALA A C 1
ATOM 4613 O O . ALA A 1 579 ? -35.028 -0.438 -13.243 1.00 94.25 579 ALA A O 1
ATOM 4614 N N . ASN A 1 580 ? -35.679 0.431 -15.209 1.00 91.81 580 ASN A N 1
ATOM 4615 C CA . ASN A 1 580 ? -36.775 1.234 -14.669 1.00 91.81 580 ASN A CA 1
ATOM 4616 C C . ASN A 1 580 ? -37.884 0.383 -14.031 1.00 91.81 580 ASN A C 1
ATOM 4618 O O . ASN A 1 580 ? -38.333 0.697 -12.932 1.00 91.81 580 ASN A O 1
ATOM 4622 N N . GLU A 1 581 ? -38.322 -0.695 -14.690 1.00 92.88 581 GLU A N 1
ATOM 4623 C CA . GLU A 1 581 ? -39.386 -1.580 -14.191 1.00 92.88 581 GLU A CA 1
ATOM 4624 C C . GLU A 1 581 ? -39.027 -2.227 -12.846 1.00 92.88 581 GLU A C 1
ATOM 4626 O O . GLU A 1 581 ? -39.866 -2.331 -11.951 1.00 92.88 581 GLU A O 1
ATOM 4631 N N . TYR A 1 582 ? -37.770 -2.641 -12.691 1.00 93.31 582 TYR A N 1
ATOM 4632 C CA . TYR A 1 582 ? -37.296 -3.347 -11.503 1.00 93.31 582 TYR A CA 1
ATOM 4633 C C . TYR A 1 582 ? -36.548 -2.437 -10.513 1.00 93.31 582 TYR A C 1
ATOM 4635 O O . TYR A 1 582 ? -36.103 -2.917 -9.470 1.00 93.31 582 TYR A O 1
ATOM 4643 N N . GLY A 1 583 ? -36.428 -1.138 -10.807 1.00 93.12 583 GLY A N 1
ATOM 4644 C CA . GLY A 1 583 ? -35.778 -0.148 -9.943 1.00 93.12 583 GLY A CA 1
ATOM 4645 C C . GLY A 1 583 ? -34.262 -0.325 -9.796 1.00 93.12 583 GLY A C 1
ATOM 4646 O O . GLY A 1 583 ? -33.720 -0.028 -8.732 1.00 93.12 583 GLY A O 1
ATOM 4647 N N . LEU A 1 584 ? -33.578 -0.834 -10.825 1.00 96.94 584 LEU A N 1
ATOM 4648 C CA . LEU A 1 584 ? -32.119 -0.956 -10.845 1.00 96.94 584 LEU A CA 1
ATOM 4649 C C . LEU A 1 584 ? -31.498 0.396 -11.184 1.00 96.94 584 LEU A C 1
ATOM 4651 O O . LEU A 1 584 ? -31.980 1.098 -12.067 1.00 96.94 584 LEU A O 1
ATOM 4655 N N . TRP A 1 585 ? -30.357 0.694 -10.568 1.00 98.38 585 TRP A N 1
ATOM 4656 C CA . TRP A 1 585 ? -29.463 1.723 -11.083 1.00 98.38 585 TRP A CA 1
ATOM 4657 C C . TRP A 1 585 ? -28.896 1.279 -12.437 1.00 98.38 585 TRP A C 1
ATOM 4659 O O . TRP A 1 585 ? -28.377 0.166 -12.556 1.00 98.38 585 TRP A O 1
ATOM 4669 N N . MET A 1 586 ? -28.942 2.135 -13.453 1.00 98.19 586 MET A N 1
ATOM 4670 C CA . MET A 1 586 ? -28.321 1.883 -14.750 1.00 98.19 586 MET A CA 1
ATOM 4671 C C . MET A 1 586 ? -27.064 2.734 -14.916 1.00 98.19 586 MET A C 1
ATOM 4673 O O . MET A 1 586 ? -27.129 3.947 -15.124 1.00 98.19 586 MET A O 1
ATOM 4677 N N . HIS A 1 587 ? -25.904 2.081 -14.847 1.00 98.75 587 HIS A N 1
ATOM 4678 C CA . HIS A 1 587 ? -24.618 2.710 -15.126 1.00 98.75 587 HIS A CA 1
ATOM 4679 C C . HIS A 1 587 ? -24.138 2.359 -16.537 1.00 98.75 587 HIS A C 1
ATOM 4681 O O . HIS A 1 587 ? -24.148 1.191 -16.926 1.00 98.75 587 HIS A O 1
ATOM 4687 N N . ILE A 1 588 ? -23.685 3.364 -17.285 1.00 98.69 588 ILE A N 1
ATOM 4688 C CA . ILE A 1 588 ? -23.128 3.213 -18.628 1.00 98.69 588 ILE A CA 1
ATOM 4689 C C . ILE A 1 588 ? -21.605 3.388 -18.583 1.00 98.69 588 ILE A C 1
ATOM 4691 O O . ILE A 1 588 ? -21.093 4.499 -18.413 1.00 98.69 588 ILE A O 1
ATOM 4695 N N . ASP A 1 589 ? -20.862 2.307 -18.802 1.00 98.56 589 ASP A N 1
ATOM 4696 C CA . ASP A 1 589 ? -19.424 2.391 -19.050 1.00 98.56 589 ASP A CA 1
ATOM 4697 C C . ASP A 1 589 ? -19.174 2.749 -20.521 1.00 98.56 589 ASP A C 1
ATOM 4699 O O . ASP A 1 589 ? -19.264 1.906 -21.416 1.00 98.56 589 ASP A O 1
ATOM 4703 N N . ALA A 1 590 ? -18.852 4.018 -20.773 1.00 98.00 590 ALA A N 1
ATOM 4704 C CA . ALA A 1 590 ? -18.490 4.537 -22.089 1.00 98.00 590 ALA A CA 1
ATOM 4705 C C . ALA A 1 590 ? -17.033 5.033 -22.117 1.00 98.00 590 ALA A C 1
ATOM 4707 O O . ALA A 1 590 ? -16.708 6.036 -22.759 1.00 98.00 590 ALA A O 1
ATOM 4708 N N . ALA A 1 591 ? -16.126 4.345 -21.410 1.00 96.25 591 ALA A N 1
ATOM 4709 C CA . ALA A 1 591 ? -14.757 4.810 -21.191 1.00 96.25 591 ALA A CA 1
ATOM 4710 C C . ALA A 1 591 ? -14.005 5.208 -22.473 1.00 96.25 591 ALA A C 1
ATOM 4712 O O . ALA A 1 591 ? -13.237 6.165 -22.447 1.00 96.25 591 ALA A O 1
ATOM 4713 N N . TRP A 1 592 ? -14.183 4.466 -23.571 1.00 94.44 592 TRP A N 1
ATOM 4714 C CA . TRP A 1 592 ? -13.555 4.766 -24.865 1.00 94.44 592 TRP A CA 1
ATOM 4715 C C . TRP A 1 592 ? -14.532 5.395 -25.861 1.00 94.44 592 TRP A C 1
ATOM 4717 O O . TRP A 1 592 ? -14.267 6.479 -26.379 1.00 94.44 592 TRP A O 1
ATOM 4727 N N . ALA A 1 593 ? -15.667 4.743 -26.124 1.00 95.88 593 ALA A N 1
ATOM 4728 C CA . ALA A 1 593 ? -16.603 5.207 -27.143 1.00 95.88 593 ALA A CA 1
ATOM 4729 C C . ALA A 1 593 ? -17.398 6.455 -26.726 1.00 95.88 593 ALA A C 1
ATOM 4731 O O . ALA A 1 593 ? -17.927 7.142 -27.591 1.00 95.88 593 ALA A O 1
ATOM 4732 N N . GLY A 1 594 ? -17.436 6.817 -25.441 1.00 96.88 594 GLY A N 1
ATOM 4733 C CA . GLY A 1 594 ? -18.168 7.993 -24.970 1.00 96.88 594 GLY A CA 1
ATOM 4734 C C . GLY A 1 594 ? -17.713 9.302 -25.617 1.00 96.88 594 GLY A C 1
ATOM 4735 O O . GLY A 1 594 ? -18.539 10.161 -25.902 1.00 96.88 594 GLY A O 1
ATOM 4736 N N . THR A 1 595 ? -16.428 9.444 -25.965 1.00 96.25 595 THR A N 1
ATOM 4737 C CA . THR A 1 595 ? -15.944 10.642 -26.676 1.00 96.25 595 THR A CA 1
ATOM 4738 C C . THR A 1 595 ? -16.507 10.761 -28.095 1.00 96.25 595 THR A C 1
ATOM 4740 O O . THR A 1 595 ? -16.577 11.864 -28.636 1.00 96.25 595 THR A O 1
ATOM 4743 N N . HIS A 1 596 ? -16.942 9.650 -28.697 1.00 97.06 596 HIS A N 1
ATOM 4744 C CA . HIS A 1 596 ? -17.523 9.628 -30.038 1.00 97.06 596 HIS A CA 1
ATOM 4745 C C . HIS A 1 596 ? -18.927 10.244 -30.067 1.00 97.06 596 HIS A C 1
ATOM 4747 O O . HIS A 1 596 ? -19.353 10.714 -31.118 1.00 97.06 596 HIS A O 1
ATOM 4753 N N . LEU A 1 597 ? -19.602 10.364 -28.916 1.00 98.25 597 LEU A N 1
ATOM 4754 C CA . LEU A 1 597 ? -20.867 11.098 -28.783 1.00 98.25 597 LEU A CA 1
ATOM 4755 C C . LEU A 1 597 ? -20.742 12.587 -29.159 1.00 98.25 597 LEU A C 1
ATOM 4757 O O . LEU A 1 597 ? -21.740 13.245 -29.470 1.00 98.25 597 LEU A O 1
ATOM 4761 N N . ALA A 1 598 ? -19.516 13.128 -29.181 1.00 97.56 598 ALA A N 1
ATOM 4762 C CA . ALA A 1 598 ? -19.249 14.483 -29.659 1.00 97.56 598 ALA A CA 1
ATOM 4763 C C . ALA A 1 598 ? -19.603 14.676 -31.140 1.00 97.56 598 ALA A C 1
ATOM 4765 O O . ALA A 1 598 ? -19.865 15.805 -31.568 1.00 97.56 598 ALA A O 1
ATOM 4766 N N . VAL A 1 599 ? -19.591 13.586 -31.912 1.00 97.88 599 VAL A N 1
ATOM 4767 C CA . VAL A 1 599 ? -19.867 13.534 -33.346 1.00 97.88 599 VAL A CA 1
ATOM 4768 C C . VAL A 1 599 ? -21.353 13.194 -33.546 1.00 97.88 599 VAL A C 1
ATOM 4770 O O . VAL A 1 599 ? -21.754 12.061 -33.272 1.00 97.88 599 VAL A O 1
ATOM 4773 N N . PRO A 1 600 ? -22.196 14.148 -33.995 1.00 97.25 600 PRO A N 1
ATOM 4774 C CA . PRO A 1 600 ? -23.648 13.964 -34.010 1.00 97.25 600 PRO A CA 1
ATOM 4775 C C . PRO A 1 600 ? -24.135 12.744 -34.796 1.00 97.25 600 PRO A C 1
ATOM 4777 O O . PRO A 1 600 ? -25.060 12.069 -34.354 1.00 97.25 600 PRO A O 1
ATOM 4780 N N . GLU A 1 601 ? -23.490 12.422 -35.917 1.00 96.56 601 GLU A N 1
ATOM 4781 C CA . GLU A 1 601 ? -23.850 11.285 -36.768 1.00 96.56 601 GLU A CA 1
ATOM 4782 C C . GLU A 1 601 ? -23.629 9.906 -36.116 1.00 96.56 601 GLU A C 1
ATOM 4784 O O . GLU A 1 601 ? -24.220 8.928 -36.565 1.00 96.56 601 GLU A O 1
ATOM 4789 N N . LEU A 1 602 ? -22.842 9.815 -35.035 1.00 96.75 602 LEU A N 1
ATOM 4790 C CA . LEU A 1 602 ? -22.602 8.560 -34.306 1.00 96.75 602 LEU A CA 1
ATOM 4791 C C . LEU A 1 602 ? -23.576 8.342 -33.142 1.00 96.75 602 LEU A C 1
ATOM 4793 O O . LEU A 1 602 ? -23.676 7.235 -32.619 1.00 96.75 602 LEU A O 1
ATOM 4797 N N . ARG A 1 603 ? -24.316 9.375 -32.723 1.00 97.56 603 ARG A N 1
ATOM 4798 C CA . ARG A 1 603 ? -25.164 9.336 -31.516 1.00 97.56 603 ARG A CA 1
ATOM 4799 C C . ARG A 1 603 ? -26.261 8.274 -31.579 1.00 97.56 603 ARG A C 1
ATOM 4801 O O . ARG A 1 603 ? -26.583 7.686 -30.551 1.00 97.56 603 ARG A O 1
ATOM 4808 N N . GLY A 1 604 ? -26.792 8.006 -32.774 1.00 96.56 604 GLY A N 1
ATOM 4809 C CA . GLY A 1 604 ? -27.781 6.949 -32.991 1.00 96.56 604 GLY A CA 1
ATOM 4810 C C . GLY A 1 604 ? -27.198 5.544 -32.812 1.00 96.56 604 GLY A C 1
ATOM 4811 O O . GLY A 1 604 ? -27.799 4.720 -32.133 1.00 96.56 604 GLY A O 1
ATOM 4812 N N . GLU A 1 605 ? -26.004 5.277 -33.359 1.00 94.56 605 GLU A N 1
ATOM 4813 C CA . GLU A 1 605 ? -25.312 3.989 -33.167 1.00 94.56 605 GLU A CA 1
ATOM 4814 C C . GLU A 1 605 ? -24.919 3.759 -31.698 1.00 94.56 605 GLU A C 1
ATOM 4816 O O . GLU A 1 605 ? -24.889 2.619 -31.239 1.00 94.56 605 GLU A O 1
ATOM 4821 N N . LEU A 1 606 ? -24.643 4.838 -30.964 1.00 97.06 606 LEU A N 1
ATOM 4822 C CA . LEU A 1 606 ? -24.262 4.815 -29.550 1.00 97.06 606 LEU A CA 1
ATOM 4823 C C . LEU A 1 606 ? -25.460 4.941 -28.593 1.00 97.06 606 LEU A C 1
ATOM 4825 O O . LEU A 1 606 ? -25.259 5.169 -27.405 1.00 97.06 606 LEU A O 1
ATOM 4829 N N . GLU A 1 607 ? -26.690 4.813 -29.100 1.00 97.06 607 GLU A N 1
ATOM 4830 C CA . GLU A 1 607 ? -27.941 4.855 -28.329 1.00 97.06 607 GLU A CA 1
ATOM 4831 C C . GLU A 1 607 ? -28.066 6.059 -27.366 1.00 97.06 607 GLU A C 1
ATOM 4833 O O . GLU A 1 607 ? -28.609 5.938 -26.267 1.00 97.06 607 GLU A O 1
ATOM 4838 N N . LEU A 1 608 ? -27.590 7.247 -27.766 1.00 98.19 608 LEU A N 1
ATOM 4839 C CA . LEU A 1 608 ? -27.585 8.434 -26.896 1.00 98.19 608 LEU A CA 1
ATOM 4840 C C . LEU A 1 608 ? -28.982 8.816 -26.384 1.00 98.19 608 LEU A C 1
ATOM 4842 O O . LEU A 1 608 ? -29.116 9.206 -25.226 1.00 98.19 608 LEU A O 1
ATOM 4846 N N . ASP A 1 609 ? -30.015 8.707 -27.222 1.00 97.50 609 ASP A N 1
ATOM 4847 C CA . ASP A 1 609 ? -31.389 9.027 -26.816 1.00 97.50 609 ASP A CA 1
ATOM 4848 C C . ASP A 1 609 ? -31.835 8.136 -25.650 1.00 97.50 609 ASP A C 1
ATOM 4850 O O . ASP A 1 609 ? -32.393 8.624 -24.669 1.00 97.50 609 ASP A O 1
ATOM 4854 N N . ALA A 1 610 ? -31.481 6.849 -25.702 1.00 96.62 610 ALA A N 1
ATOM 4855 C CA . ALA A 1 610 ? -31.746 5.907 -24.627 1.00 96.62 610 ALA A CA 1
ATOM 4856 C C . ALA A 1 610 ? -30.923 6.222 -23.376 1.00 96.62 610 ALA A C 1
ATOM 4858 O O . ALA A 1 610 ? -31.471 6.253 -22.281 1.00 96.62 610 ALA A O 1
ATOM 4859 N N . VAL A 1 611 ? -29.627 6.525 -23.520 1.00 97.81 611 VAL A N 1
ATOM 4860 C CA . VAL A 1 611 ? -28.784 6.977 -22.396 1.00 97.81 611 VAL A CA 1
ATOM 4861 C C . VAL A 1 611 ? -29.431 8.173 -21.691 1.00 97.81 611 VAL A C 1
ATOM 4863 O O . VAL A 1 611 ? -29.557 8.192 -20.465 1.00 97.81 611 VAL A O 1
ATOM 4866 N N . ASN A 1 612 ? -29.895 9.154 -22.463 1.00 96.94 612 ASN A N 1
ATOM 4867 C CA . ASN A 1 612 ? -30.563 10.341 -21.944 1.00 96.94 612 ASN A CA 1
ATOM 4868 C C . ASN A 1 612 ? -31.898 10.034 -21.263 1.00 96.94 612 ASN A C 1
ATOM 4870 O O . ASN A 1 612 ? -32.243 10.728 -20.305 1.00 96.94 612 ASN A O 1
ATOM 4874 N N . GLU A 1 613 ? -32.606 8.994 -21.690 1.00 94.88 613 GLU A N 1
ATOM 4875 C CA . GLU A 1 613 ? -33.869 8.556 -21.097 1.00 94.88 613 GLU A CA 1
ATOM 4876 C C . GLU A 1 613 ? -33.672 7.748 -19.804 1.00 94.88 613 GLU A C 1
ATOM 4878 O O . GLU A 1 613 ? -34.338 8.031 -18.811 1.00 94.88 613 GLU A O 1
ATOM 4883 N N . CYS A 1 614 ? -32.761 6.767 -19.786 1.00 93.69 614 CYS A N 1
ATOM 4884 C CA . CYS A 1 614 ? -32.759 5.717 -18.760 1.00 93.69 614 CYS A CA 1
ATOM 4885 C C . CYS A 1 614 ? -31.483 5.583 -17.918 1.00 93.69 614 CYS A C 1
ATOM 4887 O O . CYS A 1 614 ? -31.526 4.908 -16.897 1.00 93.69 614 CYS A O 1
ATOM 4889 N N . ALA A 1 615 ? -30.346 6.176 -18.302 1.00 97.12 615 ALA A N 1
ATOM 4890 C CA . ALA A 1 615 ? -29.121 6.031 -17.511 1.00 97.12 615 ALA A CA 1
ATOM 4891 C C . ALA A 1 615 ? -29.172 6.883 -16.232 1.00 97.12 615 ALA A C 1
ATOM 4893 O O . ALA A 1 615 ? -29.485 8.074 -16.301 1.00 97.12 615 ALA A O 1
ATOM 4894 N N . ASP A 1 616 ? -28.799 6.317 -15.084 1.00 98.00 616 ASP A N 1
ATOM 4895 C CA . ASP A 1 616 ? -28.558 7.082 -13.853 1.00 98.00 616 ASP A CA 1
ATOM 4896 C C . ASP A 1 616 ? -27.163 7.723 -13.875 1.00 98.00 616 ASP A C 1
ATOM 4898 O O . ASP A 1 616 ? -26.973 8.836 -13.381 1.00 98.00 616 ASP A O 1
ATOM 4902 N N . SER A 1 617 ? -26.174 7.046 -14.471 1.00 98.56 617 SER A N 1
ATOM 4903 C CA . SER A 1 617 ? -24.823 7.588 -14.635 1.00 98.56 617 SER A CA 1
ATOM 4904 C C . SER A 1 617 ? -24.081 7.042 -15.856 1.00 98.56 617 SER A C 1
ATOM 4906 O O . SER A 1 617 ? -24.339 5.929 -16.306 1.00 98.56 617 SER A O 1
ATOM 4908 N N . ILE A 1 618 ? -23.124 7.813 -16.380 1.00 98.75 618 ILE A N 1
ATOM 4909 C CA . ILE A 1 618 ? -22.243 7.434 -17.495 1.00 98.75 618 ILE A CA 1
ATOM 4910 C C . ILE A 1 618 ? -20.812 7.923 -17.252 1.00 98.75 618 ILE A C 1
ATOM 4912 O O . ILE A 1 618 ? -20.615 9.072 -16.862 1.00 98.75 618 ILE A O 1
ATOM 4916 N N . ASN A 1 619 ? -19.800 7.085 -17.513 1.00 98.62 619 ASN A N 1
ATOM 4917 C CA . ASN A 1 619 ? -18.396 7.520 -17.484 1.00 98.62 619 ASN A CA 1
ATOM 4918 C C . ASN A 1 619 ? -17.770 7.654 -18.877 1.00 98.62 619 ASN A C 1
ATOM 4920 O O . ASN A 1 619 ? -17.892 6.750 -19.701 1.00 98.62 619 ASN A O 1
ATOM 4924 N N . ILE A 1 620 ? -16.989 8.713 -19.109 1.00 98.25 620 ILE A N 1
ATOM 4925 C CA . ILE A 1 620 ? -16.288 8.972 -20.379 1.00 98.25 620 ILE A CA 1
ATOM 4926 C C . ILE A 1 620 ? -14.807 9.270 -20.117 1.00 98.25 620 ILE A C 1
ATOM 4928 O O . ILE A 1 620 ? -14.461 10.179 -19.363 1.00 98.25 620 ILE A O 1
ATOM 4932 N N . GLY A 1 621 ? -13.906 8.504 -20.739 1.00 96.38 621 GLY A N 1
ATOM 4933 C CA . GLY A 1 621 ? -12.460 8.627 -20.549 1.00 96.38 621 GLY A CA 1
ATOM 4934 C C . GLY A 1 621 ? -11.813 9.620 -21.511 1.00 96.38 621 GLY A C 1
ATOM 4935 O O . GLY A 1 621 ? -11.366 9.239 -22.593 1.00 96.38 621 GLY A O 1
ATOM 4936 N N . MET A 1 622 ? -11.686 10.882 -21.093 1.00 95.56 622 MET A N 1
ATOM 4937 C CA . MET A 1 622 ? -11.021 11.926 -21.889 1.00 95.56 622 MET A CA 1
ATOM 4938 C C . MET A 1 622 ? -9.550 11.612 -22.179 1.00 95.56 622 MET A C 1
ATOM 4940 O O . MET A 1 622 ? -9.029 11.997 -23.220 1.00 95.56 622 MET A O 1
ATOM 4944 N N . HIS A 1 623 ? -8.893 10.850 -21.310 1.00 93.62 623 HIS A N 1
ATOM 4945 C CA . HIS A 1 623 ? -7.506 10.448 -21.518 1.00 93.62 623 HIS A CA 1
ATOM 4946 C C . HIS A 1 623 ? -7.294 9.310 -22.526 1.00 93.62 623 HIS A C 1
ATOM 4948 O O . HIS A 1 623 ? -6.160 8.889 -22.738 1.00 93.62 623 HIS A O 1
ATOM 4954 N N . LYS A 1 624 ? -8.374 8.771 -23.108 1.00 91.56 624 LYS A N 1
ATOM 4955 C CA . LYS A 1 624 ? -8.278 7.776 -24.178 1.00 91.56 624 LYS A CA 1
ATOM 4956 C C . LYS A 1 624 ? -8.247 8.465 -25.546 1.00 91.56 624 LYS A C 1
ATOM 4958 O O . LYS A 1 624 ? -7.198 8.828 -26.068 1.00 91.56 624 LYS A O 1
ATOM 4963 N N . MET A 1 625 ? -9.435 8.716 -26.093 1.00 90.00 625 MET A N 1
ATOM 4964 C CA . MET A 1 625 ? -9.654 9.391 -27.383 1.00 90.00 625 MET A CA 1
ATOM 4965 C C . MET A 1 625 ? -9.958 10.887 -27.235 1.00 90.00 625 MET A C 1
ATOM 4967 O O . MET A 1 625 ? -10.277 11.554 -28.213 1.00 90.00 625 MET A O 1
ATOM 4971 N N . GLY A 1 626 ? -9.935 11.412 -26.010 1.00 91.44 626 GLY A N 1
ATOM 4972 C CA . GLY A 1 626 ? -10.364 12.774 -25.716 1.00 91.44 626 GLY A CA 1
ATOM 4973 C C . GLY A 1 626 ? -9.250 13.814 -25.777 1.00 91.44 626 GLY A C 1
ATOM 4974 O O . GLY A 1 626 ? -9.520 14.956 -25.432 1.00 91.44 626 GLY A O 1
ATOM 4975 N N . LEU A 1 627 ? -8.037 13.453 -26.220 1.00 91.94 627 LEU A N 1
ATOM 4976 C CA . LEU A 1 627 ? -6.918 14.385 -26.412 1.00 91.94 627 LEU A CA 1
ATOM 4977 C C . LEU A 1 627 ? -6.453 15.103 -25.125 1.00 91.94 627 LEU A C 1
ATOM 4979 O O . LEU A 1 627 ? -5.904 16.202 -25.183 1.00 91.94 627 LEU A O 1
ATOM 4983 N N . VAL A 1 628 ? -6.643 14.478 -23.963 1.00 93.31 628 VAL A N 1
ATOM 4984 C CA . VAL A 1 628 ? -6.273 15.029 -22.651 1.00 93.31 628 VAL A CA 1
ATOM 4985 C C . VAL A 1 628 ? -5.289 14.091 -21.950 1.00 93.31 628 VAL A C 1
ATOM 4987 O O . VAL A 1 628 ? -5.439 12.878 -22.011 1.00 93.31 628 VAL A O 1
ATOM 4990 N N . SER A 1 629 ? -4.287 14.624 -21.250 1.00 90.44 629 SER A N 1
ATOM 4991 C CA . SER A 1 629 ? -3.308 13.799 -20.527 1.00 90.44 629 SER A CA 1
ATOM 4992 C C . SER A 1 629 ? -3.955 12.908 -19.455 1.00 90.44 629 SER A C 1
ATOM 4994 O O . SER A 1 629 ? -4.918 13.298 -18.780 1.00 90.44 629 SER A O 1
ATOM 4996 N N . MET A 1 630 ? -3.392 11.709 -19.262 1.00 89.81 630 MET A N 1
ATOM 4997 C CA . MET A 1 630 ? -3.766 10.834 -18.148 1.00 89.81 630 MET A CA 1
ATOM 4998 C C . MET A 1 630 ? -3.442 11.494 -16.794 1.00 89.81 630 MET A C 1
ATOM 5000 O O . MET A 1 630 ? -2.460 12.219 -16.678 1.00 89.81 630 MET A O 1
ATOM 5004 N N . SER A 1 631 ? -4.248 11.300 -15.750 1.00 88.88 631 SER A N 1
ATOM 5005 C CA . SER A 1 631 ? -5.514 10.549 -15.704 1.00 88.88 631 SER A CA 1
ATOM 5006 C C . SER A 1 631 ? -6.727 11.489 -15.682 1.00 88.88 631 SER A C 1
ATOM 5008 O O . SER A 1 631 ? -6.859 12.283 -14.758 1.00 88.88 631 SER A O 1
ATOM 5010 N N . THR A 1 632 ? -7.623 11.383 -16.676 1.00 94.62 632 THR A N 1
ATOM 5011 C CA . THR A 1 632 ? -8.832 12.234 -16.783 1.00 94.62 632 THR A CA 1
ATOM 5012 C C . THR A 1 632 ? -10.043 11.438 -17.294 1.00 94.62 632 THR A C 1
ATOM 5014 O O . THR A 1 632 ? -10.102 11.093 -18.477 1.00 94.62 632 THR A O 1
ATOM 5017 N N . VAL A 1 633 ? -10.991 11.094 -16.417 1.00 97.06 633 VAL A N 1
ATOM 5018 C CA . VAL A 1 633 ? -12.293 10.463 -16.738 1.00 97.06 633 VAL A CA 1
ATOM 5019 C C . VAL A 1 633 ? -13.391 11.328 -16.151 1.00 97.06 633 VAL A C 1
ATOM 5021 O O . VAL A 1 633 ? -13.175 11.920 -15.108 1.00 97.06 633 VAL A O 1
ATOM 5024 N N . ILE A 1 634 ? -14.554 11.417 -16.781 1.00 97.69 634 ILE A N 1
ATOM 5025 C CA . ILE A 1 634 ? -15.679 12.185 -16.241 1.00 97.69 634 ILE A CA 1
ATOM 5026 C C . ILE A 1 634 ? -16.826 11.231 -15.987 1.00 97.69 634 ILE A C 1
ATOM 5028 O O . ILE A 1 634 ? -17.235 10.517 -16.901 1.00 97.69 634 ILE A O 1
ATOM 5032 N N . LEU A 1 635 ? -17.313 11.217 -14.751 1.00 98.44 635 LEU A N 1
ATOM 5033 C CA . LEU A 1 635 ? -18.533 10.536 -14.348 1.00 98.44 635 LEU A CA 1
ATOM 5034 C C . LEU A 1 635 ? -19.667 11.558 -14.360 1.00 98.44 635 LEU A C 1
ATOM 5036 O O . LEU A 1 635 ? -19.696 12.452 -13.519 1.00 98.44 635 LEU A O 1
ATOM 5040 N N . PHE A 1 636 ? -20.588 11.418 -15.305 1.00 98.38 636 PHE A N 1
ATOM 5041 C CA . PHE A 1 636 ? -21.842 12.156 -15.319 1.00 98.38 636 PHE A CA 1
ATOM 5042 C C . PHE A 1 636 ? -22.902 11.370 -14.559 1.00 98.38 636 PHE A C 1
ATOM 5044 O O . PHE A 1 636 ? -23.043 10.161 -14.752 1.00 98.38 636 PHE A O 1
ATOM 5051 N N . VAL A 1 637 ? -23.656 12.055 -13.711 1.00 97.00 637 VAL A N 1
ATOM 5052 C CA . VAL A 1 637 ? -24.713 11.483 -12.881 1.00 97.00 637 VAL A CA 1
ATOM 5053 C C . VAL A 1 637 ? -25.960 12.336 -13.041 1.00 97.00 637 VAL A C 1
ATOM 5055 O O . VAL A 1 637 ? -25.884 13.562 -13.031 1.00 97.00 637 VAL A O 1
ATOM 5058 N N . ARG A 1 638 ? -27.109 11.685 -13.210 1.00 93.69 638 ARG A N 1
ATOM 5059 C CA . ARG A 1 638 ? -28.402 12.361 -13.346 1.00 93.69 638 ARG A CA 1
ATOM 5060 C C . ARG A 1 638 ? -28.861 13.010 -12.040 1.00 93.69 638 ARG A C 1
ATOM 5062 O O . ARG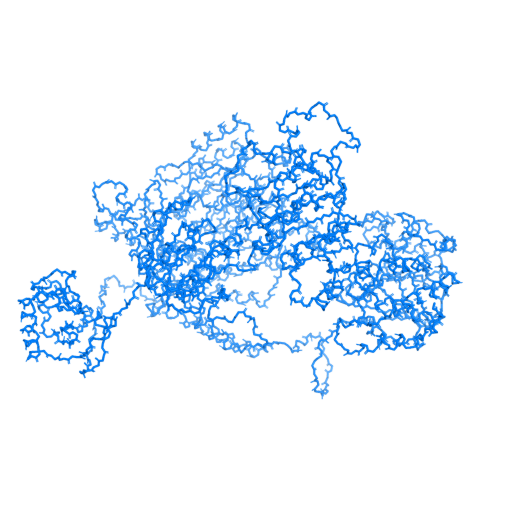 A 1 638 ? -29.522 14.040 -12.057 1.00 93.69 638 ARG A O 1
ATOM 5069 N N . ASP A 1 639 ? -28.508 12.389 -10.919 1.00 92.00 639 ASP A N 1
ATOM 5070 C CA . ASP A 1 639 ? -28.750 12.882 -9.568 1.00 92.00 639 ASP A CA 1
ATOM 5071 C C . ASP A 1 639 ? -27.499 12.644 -8.715 1.00 92.00 639 ASP A C 1
ATOM 5073 O O . ASP A 1 639 ? -27.144 11.502 -8.416 1.00 92.00 639 ASP A O 1
ATOM 5077 N N . LEU A 1 640 ? -26.803 13.718 -8.347 1.00 91.94 640 LEU A N 1
ATOM 5078 C CA . LEU A 1 640 ? -25.599 13.652 -7.521 1.00 91.94 640 LEU A CA 1
ATOM 5079 C C . LEU A 1 640 ? -25.913 13.300 -6.069 1.00 91.94 640 LEU A C 1
ATOM 5081 O O . LEU A 1 640 ? -25.023 12.815 -5.371 1.00 91.94 640 LEU A O 1
ATOM 5085 N N . LYS A 1 641 ? -27.157 13.487 -5.608 1.00 90.19 641 LYS A N 1
ATOM 5086 C CA . LYS A 1 641 ? -27.494 13.287 -4.200 1.00 90.19 641 LYS A CA 1
ATOM 5087 C C . LYS A 1 641 ? -27.180 11.869 -3.708 1.00 90.19 641 LYS A C 1
ATOM 5089 O O . LYS A 1 641 ? -26.502 11.778 -2.695 1.00 90.19 641 LYS A O 1
ATOM 5094 N N . PRO A 1 642 ? -27.576 10.767 -4.377 1.00 92.94 642 PRO A N 1
ATOM 5095 C CA . PRO A 1 642 ? -27.176 9.413 -3.985 1.00 92.94 642 PRO A CA 1
ATOM 5096 C C . PRO A 1 642 ? -25.663 9.188 -3.905 1.00 92.94 642 PRO A C 1
ATOM 5098 O O . PRO A 1 642 ? -25.222 8.344 -3.130 1.00 92.94 642 PRO A O 1
ATOM 5101 N N . VAL A 1 643 ? -24.874 9.917 -4.701 1.00 95.50 643 VAL A N 1
ATOM 5102 C CA . VAL A 1 643 ? -23.409 9.830 -4.679 1.00 95.50 643 VAL A CA 1
ATOM 5103 C C . VAL A 1 643 ? -22.862 10.529 -3.440 1.00 95.50 643 VAL A C 1
ATOM 5105 O O . VAL A 1 643 ? -22.176 9.886 -2.648 1.00 95.50 643 VAL A O 1
ATOM 5108 N N . THR A 1 644 ? -23.219 11.800 -3.232 1.00 92.56 644 THR A N 1
ATOM 5109 C CA . THR A 1 644 ? -22.771 12.568 -2.060 1.00 92.56 644 THR A CA 1
ATOM 5110 C C . THR A 1 644 ? -23.258 11.920 -0.777 1.00 92.56 644 THR A C 1
ATOM 5112 O O . THR A 1 644 ? -22.484 11.648 0.124 1.00 92.56 644 THR A O 1
ATOM 5115 N N . ASP A 1 645 ? -24.526 11.527 -0.725 1.00 90.00 645 ASP A N 1
ATOM 5116 C CA . ASP A 1 645 ? -25.111 10.828 0.411 1.00 90.00 645 ASP A CA 1
ATOM 5117 C C . ASP A 1 645 ? -24.310 9.582 0.806 1.00 90.00 645 ASP A C 1
ATOM 5119 O O . ASP A 1 645 ? -24.187 9.297 1.997 1.00 90.00 645 ASP A O 1
ATOM 5123 N N . ALA A 1 646 ? -23.793 8.834 -0.170 1.00 93.25 646 ALA A N 1
ATOM 5124 C CA . ALA A 1 646 ? -23.046 7.605 0.055 1.00 93.25 646 ALA A CA 1
ATOM 5125 C C . ALA A 1 646 ? -21.585 7.829 0.481 1.00 93.25 646 ALA A C 1
ATOM 5127 O O . ALA A 1 646 ? -21.013 6.950 1.127 1.00 93.25 646 ALA A O 1
ATOM 5128 N N . LEU A 1 647 ? -20.986 8.963 0.109 1.00 94.00 647 LEU A N 1
ATOM 5129 C CA . LEU A 1 647 ? -19.547 9.219 0.243 1.00 94.00 647 LEU A CA 1
ATOM 5130 C C . LEU A 1 647 ? -19.206 10.378 1.190 1.00 94.00 647 LEU A C 1
ATOM 5132 O O . LEU A 1 647 ? -18.057 10.481 1.616 1.00 94.00 647 LEU A O 1
ATOM 5136 N N . THR A 1 648 ? -20.174 11.221 1.556 1.00 88.25 648 THR A N 1
ATOM 5137 C CA . THR A 1 648 ? -19.951 12.357 2.451 1.00 88.25 648 THR A CA 1
ATOM 5138 C C . THR A 1 648 ? -19.534 11.879 3.833 1.00 88.25 648 THR A C 1
ATOM 5140 O O . THR A 1 648 ? -20.303 11.264 4.576 1.00 88.25 648 THR A O 1
ATOM 5143 N N . ILE A 1 649 ? -18.315 12.259 4.201 1.00 78.88 649 ILE A N 1
ATOM 5144 C CA . ILE A 1 649 ? -17.798 12.234 5.564 1.00 78.88 649 ILE A CA 1
ATOM 5145 C C . ILE A 1 649 ? -17.089 13.575 5.758 1.00 78.88 649 ILE A C 1
ATOM 5147 O O . ILE A 1 649 ? -15.989 13.777 5.248 1.00 78.88 649 ILE A O 1
ATOM 5151 N N . THR A 1 650 ? -17.732 14.508 6.462 1.00 76.31 650 THR A N 1
ATOM 5152 C CA . THR A 1 650 ? -17.173 15.844 6.728 1.00 76.31 650 THR A CA 1
ATOM 5153 C C . THR A 1 650 ? -16.763 15.943 8.203 1.00 76.31 650 THR A C 1
ATOM 5155 O O . THR A 1 650 ? -17.592 16.314 9.037 1.00 76.31 650 THR A O 1
ATOM 5158 N N . PRO A 1 651 ? -15.517 15.564 8.552 1.00 73.00 651 PRO A N 1
ATOM 5159 C CA . PRO A 1 651 ? -14.944 15.827 9.869 1.00 73.00 651 PRO A CA 1
ATOM 5160 C C . PRO A 1 651 ? -14.810 17.335 10.112 1.00 73.00 651 PRO A C 1
ATOM 5162 O O . PRO A 1 651 ? -14.784 18.121 9.164 1.00 73.00 651 PRO A O 1
ATOM 5165 N N . GLU A 1 652 ? -14.684 17.734 11.378 1.00 67.56 652 GLU A N 1
ATOM 5166 C CA . GLU A 1 652 ? -14.711 19.148 11.781 1.00 67.56 652 GLU A CA 1
ATOM 5167 C C . GLU A 1 652 ? -13.656 20.007 11.063 1.00 67.56 652 GLU A C 1
ATOM 5169 O O . GLU A 1 652 ? -13.956 21.104 10.610 1.00 67.56 652 GLU A O 1
ATOM 5174 N N . TYR A 1 653 ? -12.454 19.469 10.822 1.00 72.44 653 TYR A N 1
ATOM 5175 C CA . TYR A 1 653 ? -11.371 20.188 10.131 1.00 72.44 653 TYR A CA 1
ATOM 5176 C C . TYR A 1 653 ? -11.640 20.490 8.642 1.00 72.44 653 TYR A C 1
ATOM 5178 O O . TYR A 1 653 ? -10.878 21.226 8.021 1.00 72.44 653 TYR A O 1
ATOM 5186 N N . LEU A 1 654 ? -12.690 19.909 8.050 1.00 76.38 654 LEU A N 1
ATOM 5187 C CA . LEU A 1 654 ? -13.119 20.189 6.675 1.00 76.38 654 LEU A CA 1
ATOM 5188 C C . LEU A 1 654 ? -14.374 21.069 6.611 1.00 76.38 654 LEU A C 1
ATOM 5190 O O . LEU A 1 654 ? -14.791 21.435 5.507 1.00 76.38 654 LEU A O 1
ATOM 5194 N N . ARG A 1 655 ? -14.984 21.414 7.755 1.00 77.38 655 ARG A N 1
ATOM 5195 C CA . ARG A 1 655 ? -16.157 22.290 7.785 1.00 77.38 655 ARG A CA 1
ATOM 5196 C C . ARG A 1 655 ? -15.771 23.724 7.471 1.00 77.38 655 ARG A C 1
ATOM 5198 O O . ARG A 1 655 ? -14.792 24.266 7.972 1.00 77.38 655 ARG A O 1
ATOM 5205 N N . ASN A 1 656 ? -16.576 24.347 6.625 1.00 80.31 656 ASN A N 1
ATOM 5206 C CA . ASN A 1 656 ? -16.445 25.747 6.264 1.00 80.31 656 ASN A CA 1
ATOM 5207 C C . ASN A 1 656 ? -17.821 26.290 5.866 1.00 80.31 656 ASN A C 1
ATOM 5209 O O . ASN A 1 656 ? -18.731 25.544 5.500 1.00 80.31 656 ASN A O 1
ATOM 5213 N N . LYS A 1 657 ? -17.963 27.618 5.896 1.00 79.50 657 LYS A N 1
ATOM 5214 C CA . LYS A 1 657 ? -19.246 28.292 5.642 1.00 79.50 657 LYS A CA 1
ATOM 5215 C C . LYS A 1 657 ? -19.827 27.990 4.260 1.00 79.50 657 LYS A C 1
ATOM 5217 O O . LYS A 1 657 ? -21.047 27.986 4.122 1.00 79.50 657 LYS A O 1
ATOM 5222 N N . ALA A 1 658 ? -18.985 27.778 3.246 1.00 75.12 658 ALA A N 1
ATOM 5223 C CA . ALA A 1 658 ? -19.453 27.478 1.898 1.00 75.12 658 ALA A CA 1
ATOM 5224 C C . ALA A 1 658 ? -20.060 26.068 1.842 1.00 75.12 658 ALA A C 1
ATOM 5226 O O . ALA A 1 658 ? -21.207 25.928 1.418 1.00 75.12 658 ALA A O 1
ATOM 5227 N N . THR A 1 659 ? -19.362 25.059 2.369 1.00 77.06 659 THR A N 1
ATOM 5228 C CA . THR A 1 659 ? -19.864 23.683 2.517 1.00 77.06 659 THR A CA 1
ATOM 5229 C C . THR A 1 659 ? -21.156 23.635 3.335 1.00 77.06 659 THR A C 1
ATOM 5231 O O . THR A 1 659 ? -22.156 23.088 2.872 1.00 77.06 659 THR A O 1
ATOM 5234 N N . ASP A 1 660 ? -21.186 24.279 4.505 1.00 78.94 660 ASP A N 1
ATOM 5235 C CA . ASP A 1 660 ? -22.349 24.253 5.406 1.00 78.94 660 ASP A CA 1
ATOM 5236 C C . ASP A 1 660 ? -23.573 24.978 4.826 1.00 78.94 660 ASP A C 1
ATOM 5238 O O . ASP A 1 660 ? -24.712 24.688 5.194 1.00 78.94 660 ASP A O 1
ATOM 5242 N N . SER A 1 661 ? -23.361 25.909 3.889 1.00 78.50 661 SER A N 1
ATOM 5243 C CA . SER A 1 661 ? -24.458 26.580 3.186 1.00 78.50 661 SER A CA 1
ATOM 5244 C C . SER A 1 661 ? -25.195 25.666 2.199 1.00 78.50 661 SER A C 1
ATOM 5246 O O . SER A 1 661 ? -26.295 26.010 1.763 1.00 78.50 661 SER A O 1
ATOM 5248 N N . GLY A 1 662 ? -24.587 24.538 1.803 1.00 75.81 662 GLY A N 1
ATOM 5249 C CA . GLY A 1 662 ? -25.096 23.646 0.758 1.00 75.81 662 GLY A CA 1
ATOM 5250 C C . GLY A 1 662 ? -25.115 24.260 -0.649 1.00 75.81 662 GLY A C 1
ATOM 5251 O O . GLY A 1 662 ? -25.707 23.679 -1.555 1.00 75.81 662 GLY A O 1
ATOM 5252 N N . GLN A 1 663 ? -24.509 25.440 -0.844 1.00 78.06 663 GLN A N 1
ATOM 5253 C CA . GLN A 1 663 ? -24.488 26.154 -2.130 1.00 78.06 663 GLN A CA 1
ATOM 5254 C C . GLN A 1 663 ? -23.342 25.721 -3.051 1.00 78.06 663 GLN A C 1
ATOM 5256 O O . GLN A 1 663 ? -23.346 26.072 -4.230 1.00 78.06 663 GLN A O 1
ATOM 5261 N N . VAL A 1 664 ? -22.365 24.977 -2.527 1.00 84.19 664 VAL A N 1
ATOM 5262 C CA . VAL A 1 664 ? -21.187 24.507 -3.264 1.00 84.19 664 VAL A CA 1
ATOM 5263 C C . VAL A 1 664 ? -21.150 22.984 -3.302 1.00 84.19 664 VAL A C 1
ATOM 5265 O O . VAL A 1 664 ? -21.632 22.316 -2.388 1.00 84.19 664 VAL A O 1
ATOM 5268 N N . LEU A 1 665 ? -20.568 22.437 -4.370 1.00 86.44 665 LEU A N 1
ATOM 5269 C CA . LEU A 1 665 ? -20.300 21.009 -4.484 1.00 86.44 665 LEU A CA 1
ATOM 5270 C C . LEU A 1 665 ? -18.866 20.728 -4.040 1.00 86.44 665 LEU A C 1
ATOM 5272 O O . LEU A 1 665 ? -17.913 21.123 -4.712 1.00 86.44 665 LEU A O 1
ATOM 5276 N N . ASP A 1 666 ? -18.719 19.994 -2.944 1.00 88.56 666 ASP A N 1
ATOM 5277 C CA . ASP A 1 666 ? -17.420 19.502 -2.507 1.00 88.56 666 ASP A CA 1
ATOM 5278 C C . ASP A 1 666 ? -17.087 18.188 -3.214 1.00 88.56 666 ASP A C 1
ATOM 5280 O O . ASP A 1 666 ? -17.662 17.133 -2.945 1.00 88.56 666 ASP A O 1
ATOM 5284 N N . PHE A 1 667 ? -16.123 18.234 -4.132 1.00 89.19 667 PHE A N 1
ATOM 5285 C CA . PHE A 1 667 ? -15.785 17.075 -4.958 1.00 89.19 667 PHE A CA 1
ATOM 5286 C C . PHE A 1 667 ? -15.187 15.891 -4.180 1.00 89.19 667 PHE A C 1
ATOM 5288 O O . PHE A 1 667 ? -15.198 14.774 -4.706 1.00 89.19 667 PHE A O 1
ATOM 5295 N N . LYS A 1 668 ? -14.705 16.093 -2.942 1.00 89.31 668 LYS A N 1
ATOM 5296 C CA . LYS A 1 668 ? -14.352 14.989 -2.025 1.00 89.31 668 LYS A CA 1
ATOM 5297 C C . LYS A 1 668 ? -15.524 14.030 -1.785 1.00 89.31 668 LYS A C 1
ATOM 5299 O O . LYS A 1 668 ? -15.307 12.838 -1.634 1.00 89.31 668 LYS A O 1
ATOM 5304 N N . ASP A 1 669 ? -16.758 14.531 -1.834 1.00 91.38 669 ASP A N 1
ATOM 5305 C CA . ASP A 1 669 ? -17.970 13.742 -1.589 1.00 91.38 669 ASP A CA 1
ATOM 5306 C C . ASP A 1 669 ? -18.465 13.039 -2.863 1.00 91.38 669 ASP A C 1
ATOM 5308 O O . ASP A 1 669 ? -19.519 12.414 -2.881 1.00 91.38 669 ASP A O 1
ATOM 5312 N N . CYS A 1 670 ? -17.715 13.146 -3.960 1.00 92.38 670 CYS A N 1
ATOM 5313 C CA . CYS A 1 670 ? -18.069 12.580 -5.257 1.00 92.38 670 CYS A CA 1
ATOM 5314 C C . CYS A 1 670 ? -17.077 11.510 -5.741 1.00 92.38 670 CYS A C 1
ATOM 5316 O O . CYS A 1 670 ? -17.207 11.024 -6.864 1.00 92.38 670 CYS A O 1
ATOM 5318 N N . GLY A 1 671 ? -16.068 11.159 -4.941 1.00 92.19 671 GLY A N 1
ATOM 5319 C CA . GLY A 1 671 ? -15.028 10.181 -5.271 1.00 92.19 671 GLY A CA 1
ATOM 5320 C C . GLY A 1 671 ? -14.507 9.471 -4.022 1.00 92.19 671 GLY A C 1
ATOM 5321 O O . GLY A 1 671 ? -15.006 9.701 -2.927 1.00 92.19 671 GLY A O 1
ATOM 5322 N N . ILE A 1 672 ? -13.523 8.583 -4.175 1.00 93.69 672 ILE A N 1
ATOM 5323 C CA . ILE A 1 672 ? -12.990 7.812 -3.037 1.00 93.69 672 ILE A CA 1
ATOM 5324 C C . ILE A 1 672 ? -11.910 8.594 -2.278 1.00 93.69 672 ILE A C 1
ATOM 5326 O O . ILE A 1 672 ? -11.796 8.484 -1.058 1.00 93.69 672 ILE A O 1
ATOM 5330 N N . GLY A 1 673 ? -11.078 9.348 -2.998 1.00 89.75 673 GLY A N 1
ATOM 5331 C CA . GLY A 1 673 ? -9.976 10.112 -2.414 1.00 89.75 673 GLY A CA 1
ATOM 5332 C C . GLY A 1 673 ? -10.408 11.470 -1.856 1.00 89.75 673 GLY A C 1
ATOM 5333 O O . GLY A 1 673 ? -11.189 12.177 -2.488 1.00 89.75 673 GLY A O 1
ATOM 5334 N N . LEU A 1 674 ? -9.823 11.866 -0.718 1.00 87.81 674 LEU A N 1
ATOM 5335 C CA . LEU A 1 674 ? -9.959 13.224 -0.181 1.00 87.81 674 LEU A CA 1
ATOM 5336 C C . LEU A 1 674 ? -9.243 14.235 -1.091 1.00 87.81 674 LEU A C 1
ATOM 5338 O O . LEU A 1 674 ? -9.881 15.097 -1.683 1.00 87.81 674 LEU A O 1
ATOM 5342 N N . GLY A 1 675 ? -7.919 14.109 -1.235 1.00 85.81 675 GLY A N 1
ATOM 5343 C CA . GLY A 1 675 ? -7.116 14.978 -2.099 1.00 85.81 675 GLY A CA 1
ATOM 5344 C C . GLY A 1 675 ? -7.362 14.703 -3.583 1.00 85.81 675 GLY A C 1
ATOM 5345 O O . GLY A 1 675 ? -7.398 13.549 -4.012 1.00 85.81 675 GLY A O 1
ATOM 5346 N N . ARG A 1 676 ? -7.502 15.767 -4.380 1.00 86.31 676 ARG A N 1
ATOM 5347 C CA . ARG A 1 676 ? -7.807 15.679 -5.815 1.00 86.31 676 ARG A CA 1
ATOM 5348 C C . ARG A 1 676 ? -6.854 16.526 -6.646 1.00 86.31 676 ARG A C 1
ATOM 5350 O O . ARG A 1 676 ? -6.553 17.664 -6.291 1.00 86.31 676 ARG A O 1
ATOM 5357 N N . HIS A 1 677 ? -6.434 15.971 -7.782 1.00 86.75 677 HIS A N 1
ATOM 5358 C CA . HIS A 1 677 ? -5.663 16.689 -8.793 1.00 86.75 677 HIS A CA 1
ATOM 5359 C C . HIS A 1 677 ? -6.580 17.618 -9.596 1.00 86.75 677 HIS A C 1
ATOM 5361 O O . HIS A 1 677 ? -7.587 17.166 -10.149 1.00 86.75 677 HIS A O 1
ATOM 5367 N N . PHE A 1 678 ? -6.216 18.896 -9.718 1.00 89.56 678 PHE A N 1
ATOM 5368 C CA . PHE A 1 678 ? -7.019 19.897 -10.419 1.00 89.56 678 PHE A CA 1
ATOM 5369 C C . PHE A 1 678 ? -6.937 19.716 -11.945 1.00 89.56 678 PHE A C 1
ATOM 5371 O O . PHE A 1 678 ? -6.155 20.365 -12.628 1.00 89.56 678 PHE A O 1
ATOM 5378 N N . SER A 1 679 ? -7.718 18.778 -12.489 1.00 91.00 679 SER A N 1
ATOM 5379 C CA . SER A 1 679 ? -7.556 18.268 -13.863 1.00 91.00 679 SER A CA 1
ATOM 5380 C C . SER A 1 679 ? -8.410 18.978 -14.918 1.00 91.00 679 SER A C 1
ATOM 5382 O O . SER A 1 679 ? -8.161 18.824 -16.115 1.00 91.00 679 SER A O 1
ATOM 5384 N N . SER A 1 680 ? -9.397 19.779 -14.511 1.00 93.31 680 SER A N 1
ATOM 5385 C CA . SER A 1 680 ? -10.268 20.509 -15.440 1.00 93.31 680 SER A CA 1
ATOM 5386 C C . SER A 1 680 ? -9.553 21.521 -16.355 1.00 93.31 680 SER A C 1
ATOM 5388 O O . SER A 1 680 ? -9.988 21.649 -17.506 1.00 93.31 680 SER A O 1
ATOM 5390 N N . PRO A 1 681 ? -8.424 22.167 -15.977 1.00 94.62 681 PRO A N 1
ATOM 5391 C CA . PRO A 1 681 ? -7.676 23.009 -16.907 1.00 94.62 681 PRO A CA 1
ATOM 5392 C C . PRO A 1 681 ? -7.160 22.248 -18.136 1.00 94.62 681 PRO A C 1
ATOM 5394 O O . PRO A 1 681 ? -7.111 22.826 -19.219 1.00 94.62 681 PRO A O 1
ATOM 5397 N N . LYS A 1 682 ? -6.861 20.946 -18.024 1.00 94.38 682 LYS A N 1
ATOM 5398 C CA . LYS A 1 682 ? -6.420 20.132 -19.170 1.00 94.38 682 LYS A CA 1
ATOM 5399 C C . LYS A 1 682 ? -7.483 20.067 -20.269 1.00 94.38 682 LYS A C 1
ATOM 5401 O O . LYS A 1 682 ? -7.189 20.249 -21.451 1.00 94.38 682 LYS A O 1
ATOM 5406 N N . ILE A 1 683 ? -8.740 19.878 -19.864 1.00 96.00 683 ILE A N 1
ATOM 5407 C CA . ILE A 1 683 ? -9.909 19.903 -20.754 1.00 96.00 683 ILE A CA 1
ATOM 5408 C C . ILE A 1 683 ? -10.115 21.311 -21.314 1.00 96.00 683 ILE A C 1
ATOM 5410 O O . ILE A 1 683 ? -10.335 21.466 -22.516 1.00 96.00 683 ILE A O 1
ATOM 5414 N N . PHE A 1 684 ? -10.025 22.332 -20.456 1.00 96.62 684 PHE A N 1
ATOM 5415 C CA . PHE A 1 684 ? -10.199 23.726 -20.854 1.00 96.62 684 PHE A CA 1
ATOM 5416 C C . PHE A 1 684 ? -9.226 24.120 -21.967 1.00 96.62 684 PHE A C 1
ATOM 5418 O O . PHE A 1 684 ? -9.660 24.633 -22.995 1.00 96.62 684 PHE A O 1
ATOM 5425 N N . TYR A 1 685 ? -7.934 23.831 -21.804 1.00 95.88 685 TYR A N 1
ATOM 5426 C CA . TYR A 1 685 ? -6.897 24.143 -22.790 1.00 95.88 685 TYR A CA 1
ATOM 5427 C C . TYR A 1 685 ? -7.123 23.410 -24.113 1.00 95.88 685 TYR A C 1
ATOM 5429 O O . TYR A 1 685 ? -7.076 24.031 -25.177 1.00 95.88 685 TYR A O 1
ATOM 5437 N N . MET A 1 686 ? -7.431 22.111 -24.052 1.00 94.69 686 MET A N 1
ATOM 5438 C CA . MET A 1 686 ? -7.724 21.309 -25.239 1.00 94.69 686 MET A CA 1
ATOM 5439 C C . MET A 1 686 ? -8.929 21.872 -26.007 1.00 94.69 686 MET A C 1
ATOM 5441 O O . MET A 1 686 ? -8.800 22.206 -27.186 1.00 94.69 686 MET A O 1
ATOM 5445 N N . LEU A 1 687 ? -10.075 22.070 -25.346 1.00 95.19 687 LEU A N 1
ATOM 5446 C CA . LEU A 1 687 ? -11.287 22.565 -26.006 1.00 95.19 687 LEU A CA 1
ATOM 5447 C C . LEU A 1 687 ? -11.152 24.012 -26.477 1.00 95.19 687 LEU A C 1
ATOM 5449 O O . LEU A 1 687 ? -11.715 24.366 -27.510 1.00 95.19 687 LEU A O 1
ATOM 5453 N N . LYS A 1 688 ? -10.416 24.861 -25.753 1.00 95.56 688 LYS A N 1
ATOM 5454 C CA . LYS A 1 688 ? -10.161 26.241 -26.182 1.00 95.56 688 LYS A CA 1
ATOM 5455 C C . LYS A 1 688 ? -9.250 26.318 -27.401 1.00 95.56 688 LYS A C 1
ATOM 5457 O O . LYS A 1 688 ? -9.462 27.206 -28.220 1.00 95.56 688 LYS A O 1
ATOM 5462 N N . SER A 1 689 ? -8.276 25.416 -27.525 1.00 91.56 689 SER A N 1
ATOM 5463 C CA . SER A 1 689 ? -7.364 25.388 -28.674 1.00 91.56 689 SER A CA 1
ATOM 5464 C C . SER A 1 689 ? -8.000 24.735 -29.907 1.00 91.56 689 SER A C 1
ATOM 5466 O O . SER A 1 689 ? -7.973 25.304 -30.997 1.00 91.56 689 SER A O 1
ATOM 5468 N N . TYR A 1 690 ? -8.627 23.566 -29.743 1.00 89.94 690 TYR A N 1
ATOM 5469 C CA . TYR A 1 690 ? -9.173 22.783 -30.860 1.00 89.94 690 TYR A CA 1
ATOM 5470 C C . TYR A 1 690 ? -10.601 23.190 -31.237 1.00 89.94 690 TYR A C 1
ATOM 5472 O O . TYR A 1 690 ? -11.017 23.014 -32.384 1.00 89.94 690 TYR A O 1
ATOM 5480 N N . GLY A 1 691 ? -11.373 23.711 -30.283 1.00 92.81 691 GLY A N 1
ATOM 5481 C CA . GLY A 1 691 ? -12.811 23.892 -30.435 1.00 92.81 691 GLY A CA 1
ATOM 5482 C C . GLY A 1 691 ? -13.571 22.563 -30.538 1.00 92.81 691 GLY A C 1
ATOM 5483 O O . GLY A 1 691 ? -13.000 21.484 -30.710 1.00 92.81 691 GLY A O 1
ATOM 5484 N N . ALA A 1 692 ? -14.901 22.643 -30.467 1.00 94.81 692 ALA A N 1
ATOM 5485 C CA . ALA A 1 692 ? -15.769 21.477 -30.636 1.00 94.81 692 ALA A CA 1
ATOM 5486 C C . ALA A 1 692 ? -15.609 20.833 -32.025 1.00 94.81 692 ALA A C 1
ATOM 5488 O O . ALA A 1 692 ? -15.612 19.610 -32.144 1.00 94.81 692 ALA A O 1
ATOM 5489 N N . ASP A 1 693 ? -15.436 21.642 -33.073 1.00 94.81 693 ASP A N 1
ATOM 5490 C CA . ASP A 1 693 ? -15.329 21.139 -34.444 1.00 94.81 693 ASP A CA 1
ATOM 5491 C C . ASP A 1 693 ? -13.976 20.484 -34.726 1.00 94.81 693 ASP A C 1
ATOM 5493 O O . ASP A 1 693 ? -13.944 19.417 -35.335 1.00 94.81 693 ASP A O 1
ATOM 5497 N N . GLY A 1 694 ? -12.871 21.038 -34.213 1.00 92.94 694 GLY A N 1
ATOM 5498 C CA . GLY A 1 694 ? -11.564 20.383 -34.300 1.00 92.94 694 GLY A CA 1
ATOM 5499 C C . GLY A 1 694 ? -11.531 19.060 -33.533 1.00 92.94 694 GLY A C 1
ATOM 5500 O O . GLY A 1 694 ? -10.984 18.073 -34.027 1.00 92.94 694 GLY A O 1
ATOM 5501 N N . PHE A 1 695 ? -12.187 19.000 -32.369 1.00 94.62 695 PHE A N 1
ATOM 5502 C CA . PHE A 1 695 ? -12.353 17.756 -31.614 1.00 94.62 695 PHE A CA 1
ATOM 5503 C C . PHE A 1 695 ? -13.165 16.707 -32.393 1.00 94.62 695 PHE A C 1
ATOM 5505 O O . PHE A 1 695 ? -12.745 15.557 -32.522 1.00 94.62 695 PHE A O 1
ATOM 5512 N N . ARG A 1 696 ? -14.306 17.102 -32.974 1.00 95.62 696 ARG A N 1
ATOM 5513 C CA . ARG A 1 696 ? -15.123 16.224 -33.832 1.00 95.62 696 ARG A CA 1
ATOM 5514 C C . ARG A 1 696 ? -14.333 15.714 -35.030 1.00 95.62 696 ARG A C 1
ATOM 5516 O O . ARG A 1 696 ? -14.406 14.530 -35.352 1.00 95.62 696 ARG A O 1
ATOM 5523 N N . GLU A 1 697 ? -13.561 16.586 -35.670 1.00 94.19 697 GLU A N 1
ATOM 5524 C CA . GLU A 1 697 ? -12.762 16.217 -36.833 1.00 94.19 697 GLU A CA 1
ATOM 5525 C C . GLU A 1 697 ? -11.638 15.235 -36.481 1.00 94.19 697 GLU A C 1
ATOM 5527 O O . GLU A 1 697 ? -11.377 14.307 -37.244 1.00 94.19 697 GLU A O 1
ATOM 5532 N N . HIS A 1 698 ? -11.030 15.350 -35.295 1.00 92.38 698 HIS A N 1
ATOM 5533 C CA . HIS A 1 698 ? -10.084 14.349 -34.792 1.00 92.38 698 HIS A CA 1
ATOM 5534 C C . HIS A 1 698 ? -10.713 12.945 -34.698 1.00 92.38 698 HIS A C 1
ATOM 5536 O O . HIS A 1 698 ? -10.114 11.961 -35.156 1.00 92.38 698 HIS A O 1
ATOM 5542 N N . ILE A 1 699 ? -11.930 12.848 -34.153 1.00 93.69 699 ILE A N 1
ATOM 5543 C CA . ILE A 1 699 ? -12.660 11.577 -34.060 1.00 93.69 699 ILE A CA 1
ATOM 5544 C C . ILE A 1 699 ? -12.993 11.046 -35.460 1.00 93.69 699 ILE A C 1
ATOM 5546 O O . ILE A 1 699 ? -12.662 9.901 -35.771 1.00 93.69 699 ILE A O 1
ATOM 5550 N N . ARG A 1 700 ? -13.558 11.882 -36.343 1.00 94.94 700 ARG A N 1
ATOM 5551 C CA . ARG A 1 700 ? -13.871 11.496 -37.732 1.00 94.94 700 ARG A CA 1
ATOM 5552 C C . ARG A 1 700 ? -12.645 10.992 -38.477 1.00 94.94 700 ARG A C 1
ATOM 5554 O O . ARG A 1 700 ? -12.709 9.960 -39.138 1.00 94.94 700 ARG A O 1
ATOM 5561 N N . LYS A 1 701 ? -11.512 11.680 -38.353 1.00 91.19 701 LYS A N 1
ATOM 5562 C CA . LYS A 1 701 ? -10.262 11.274 -38.999 1.00 91.19 701 LYS A CA 1
ATOM 5563 C C . LYS A 1 701 ? -9.775 9.915 -38.503 1.00 91.19 701 LYS A C 1
ATOM 5565 O O . LYS A 1 701 ? -9.335 9.103 -39.311 1.00 91.19 701 LYS A O 1
ATOM 5570 N N . SER A 1 702 ? -9.888 9.649 -37.204 1.00 90.38 702 SER A N 1
ATOM 5571 C CA . SER A 1 702 ? -9.528 8.348 -36.627 1.00 90.38 702 SER A CA 1
ATOM 5572 C C . SER A 1 702 ? -10.419 7.221 -37.168 1.00 90.38 702 SER A C 1
ATOM 5574 O O . SER A 1 702 ? -9.913 6.150 -37.498 1.00 90.38 702 SER A O 1
ATOM 5576 N N . ILE A 1 703 ? -11.718 7.482 -37.356 1.00 93.00 703 ILE A N 1
ATOM 5577 C CA . ILE A 1 703 ? -12.654 6.546 -38.003 1.00 93.00 703 ILE A CA 1
ATOM 5578 C C . ILE A 1 703 ? -12.275 6.315 -39.470 1.00 93.00 703 ILE A C 1
ATOM 5580 O O . ILE A 1 703 ? -12.124 5.166 -39.872 1.00 93.00 703 ILE A O 1
ATOM 5584 N N . ARG A 1 704 ? -12.016 7.377 -40.249 1.00 94.06 704 ARG A N 1
ATOM 5585 C CA . ARG A 1 704 ? -11.583 7.255 -41.657 1.00 94.06 704 ARG A CA 1
ATOM 5586 C C . ARG A 1 704 ? -10.302 6.428 -41.802 1.00 94.06 704 ARG A C 1
ATOM 5588 O O . ARG A 1 704 ? -10.195 5.625 -42.721 1.00 94.06 704 ARG A O 1
ATOM 5595 N N . LEU A 1 705 ? -9.338 6.579 -40.890 1.00 88.75 705 LEU A N 1
ATOM 5596 C CA . LEU A 1 705 ? -8.133 5.738 -40.869 1.00 88.75 705 LEU A CA 1
ATOM 5597 C C . LEU A 1 705 ? -8.461 4.267 -40.568 1.00 88.75 705 LEU A C 1
ATOM 5599 O O . LEU A 1 705 ? -7.902 3.376 -41.205 1.00 88.75 705 LEU A O 1
ATOM 5603 N N . GLY A 1 706 ? -9.393 4.015 -39.646 1.00 90.38 706 GLY A N 1
ATOM 5604 C CA . GLY A 1 706 ? -9.910 2.671 -39.380 1.00 90.38 706 GLY A CA 1
ATOM 5605 C C . GLY A 1 706 ? -10.595 2.053 -40.600 1.00 90.38 706 GLY A C 1
ATOM 5606 O O . GLY A 1 706 ? -10.393 0.877 -40.889 1.00 90.38 706 GLY A O 1
ATOM 5607 N N . GLU A 1 707 ? -11.343 2.844 -41.370 1.00 91.62 707 GLU A N 1
ATOM 5608 C CA . GLU A 1 707 ? -11.954 2.405 -42.629 1.00 91.62 707 GLU A CA 1
ATOM 5609 C C . GLU A 1 707 ? -10.916 2.078 -43.704 1.00 91.62 707 GLU A C 1
ATOM 5611 O O . GLU A 1 707 ? -11.074 1.086 -44.411 1.00 91.62 707 GLU A O 1
ATOM 5616 N N . VAL A 1 708 ? -9.846 2.872 -43.827 1.00 90.81 708 VAL A N 1
ATOM 5617 C CA . VAL A 1 708 ? -8.735 2.559 -44.741 1.00 90.81 708 VAL A CA 1
ATOM 5618 C C . VAL A 1 708 ? -8.101 1.224 -44.359 1.00 90.81 708 VAL A C 1
ATOM 5620 O O . VAL A 1 708 ? -7.950 0.359 -45.219 1.00 90.81 708 VAL A O 1
ATOM 5623 N N . PHE A 1 709 ? -7.795 1.020 -43.074 1.00 90.81 709 PHE A N 1
ATOM 5624 C CA . PHE A 1 709 ? -7.259 -0.253 -42.590 1.00 90.81 709 PHE A CA 1
ATOM 5625 C C . PHE A 1 709 ? -8.210 -1.420 -42.879 1.00 90.81 709 PHE A C 1
ATOM 5627 O O . PHE A 1 709 ? -7.786 -2.455 -43.388 1.00 90.81 709 PHE A O 1
ATOM 5634 N N . ARG A 1 710 ? -9.509 -1.237 -42.627 1.00 92.12 710 ARG A N 1
ATOM 5635 C CA . ARG A 1 710 ? -10.537 -2.239 -42.918 1.00 92.12 710 ARG A CA 1
ATOM 5636 C C . ARG A 1 710 ? -10.541 -2.634 -44.395 1.00 92.12 710 ARG A C 1
ATOM 5638 O O . ARG A 1 710 ? -10.507 -3.822 -44.682 1.00 92.12 710 ARG A O 1
ATOM 5645 N N . ARG A 1 711 ? -10.509 -1.666 -45.321 1.00 92.81 711 ARG A N 1
ATOM 5646 C CA . ARG A 1 711 ? -10.462 -1.945 -46.769 1.00 92.81 711 ARG A CA 1
ATOM 5647 C C . ARG A 1 711 ? -9.212 -2.727 -47.165 1.00 92.81 711 ARG A C 1
ATOM 5649 O O . ARG A 1 711 ? -9.298 -3.573 -48.044 1.00 92.81 711 ARG A O 1
ATOM 5656 N N . LEU A 1 712 ? -8.069 -2.458 -46.529 1.00 92.50 712 LEU A N 1
ATOM 5657 C CA . LEU A 1 712 ? -6.835 -3.215 -46.771 1.00 92.50 712 LEU A CA 1
ATOM 5658 C C . LEU A 1 712 ? -6.960 -4.668 -46.297 1.00 92.50 712 LEU A C 1
ATOM 5660 O O . LEU A 1 712 ? -6.535 -5.571 -47.007 1.00 92.50 712 LEU A O 1
ATOM 5664 N N . ILE A 1 713 ? -7.575 -4.891 -45.132 1.00 93.06 713 ILE A N 1
ATOM 5665 C CA . ILE A 1 713 ? -7.840 -6.237 -44.608 1.00 93.06 713 ILE A CA 1
ATOM 5666 C C . ILE A 1 713 ? -8.865 -6.980 -45.471 1.00 93.06 713 ILE A C 1
ATOM 5668 O O . ILE A 1 713 ? -8.673 -8.151 -45.767 1.00 93.06 713 ILE A O 1
ATOM 5672 N N . GLU A 1 714 ? -9.938 -6.313 -45.895 1.00 91.44 714 GLU A N 1
ATOM 5673 C CA . GLU A 1 714 ? -10.986 -6.904 -46.738 1.00 91.44 714 GLU A CA 1
ATOM 5674 C C . GLU A 1 714 ? -10.511 -7.182 -48.174 1.00 91.44 714 GLU A C 1
ATOM 5676 O O . GLU A 1 714 ? -11.076 -8.046 -48.840 1.00 91.44 714 GLU A O 1
ATOM 5681 N N . ALA A 1 715 ? -9.482 -6.477 -48.655 1.00 93.31 715 ALA A N 1
ATOM 5682 C CA . ALA A 1 715 ? -8.885 -6.704 -49.971 1.00 93.31 715 ALA A CA 1
ATOM 5683 C C . ALA A 1 715 ? -7.911 -7.897 -50.015 1.00 93.31 715 ALA A C 1
ATOM 5685 O O . ALA A 1 715 ? -7.557 -8.339 -51.109 1.00 93.31 715 ALA A O 1
ATOM 5686 N N . ASP A 1 716 ? -7.463 -8.411 -48.865 1.00 91.88 716 ASP A N 1
ATOM 5687 C CA . ASP A 1 716 ? -6.566 -9.567 -48.775 1.00 91.88 716 ASP A CA 1
ATOM 5688 C C . ASP A 1 716 ? -7.327 -10.806 -48.280 1.00 91.88 716 ASP A C 1
ATOM 5690 O O . ASP A 1 716 ? -7.660 -10.935 -47.101 1.00 91.88 716 ASP A O 1
ATOM 5694 N N . ASP A 1 717 ? -7.531 -11.771 -49.182 1.00 89.06 717 ASP A N 1
ATOM 5695 C CA . ASP A 1 717 ? -8.239 -13.035 -48.923 1.00 89.06 717 ASP A CA 1
ATOM 5696 C C . ASP A 1 717 ? -7.611 -13.900 -47.810 1.00 89.06 717 ASP A C 1
ATOM 5698 O O . ASP A 1 717 ? -8.193 -14.899 -47.369 1.00 89.06 717 ASP A O 1
ATOM 5702 N N . SER A 1 718 ? -6.404 -13.558 -47.353 1.00 91.44 718 SER A N 1
ATOM 5703 C CA . SER A 1 718 ? -5.731 -14.226 -46.239 1.00 91.44 718 SER A CA 1
ATOM 5704 C C . SER A 1 718 ? -6.337 -13.873 -44.883 1.00 91.44 718 SER A C 1
ATOM 5706 O O . SER A 1 718 ? -6.118 -14.624 -43.928 1.00 91.44 718 SER A O 1
ATOM 5708 N N . PHE A 1 719 ? -7.088 -12.774 -44.789 1.00 94.12 719 PHE A N 1
ATOM 5709 C CA . PHE A 1 719 ? -7.691 -12.290 -43.555 1.00 94.12 719 PHE A CA 1
ATOM 5710 C C . PHE A 1 719 ? -9.216 -12.388 -43.574 1.00 94.12 719 PHE A C 1
ATOM 5712 O O . PHE A 1 719 ? -9.869 -12.485 -44.610 1.00 94.12 719 PHE A O 1
ATOM 5719 N N . GLU A 1 720 ? -9.797 -12.363 -42.382 1.00 93.31 720 GLU A N 1
ATOM 5720 C CA . GLU A 1 720 ? -11.215 -12.110 -42.187 1.00 93.31 720 GLU A CA 1
ATOM 5721 C C . GLU A 1 720 ? -11.425 -11.100 -41.062 1.00 93.31 720 GLU A C 1
ATOM 5723 O O . GLU A 1 720 ? -10.728 -11.108 -40.043 1.00 93.31 720 GLU A O 1
ATOM 5728 N N . VAL A 1 721 ? -12.421 -10.238 -41.247 1.00 94.75 721 VAL A N 1
ATOM 5729 C CA . VAL A 1 721 ? -12.983 -9.408 -40.185 1.00 94.75 721 VAL A CA 1
ATOM 5730 C C . VAL A 1 721 ? -13.978 -10.272 -39.409 1.00 94.75 721 VAL A C 1
ATOM 5732 O O . VAL A 1 721 ? -14.962 -10.741 -39.975 1.00 94.75 721 VAL A O 1
ATOM 5735 N N . VAL A 1 722 ? -13.706 -10.516 -38.125 1.00 93.31 722 VAL A N 1
ATOM 5736 C CA . VAL A 1 722 ? -14.423 -11.541 -37.338 1.00 93.31 722 VAL A CA 1
ATOM 5737 C C . VAL A 1 722 ? -15.732 -11.018 -36.759 1.00 93.31 722 VAL A C 1
ATOM 5739 O O . VAL A 1 722 ? -16.717 -11.747 -36.688 1.00 93.31 722 VAL A O 1
ATOM 5742 N N . TYR A 1 723 ? -15.736 -9.755 -36.344 1.00 92.62 723 TYR A N 1
ATOM 5743 C CA . TYR A 1 723 ? -16.888 -9.080 -35.751 1.00 92.62 723 TYR A CA 1
ATOM 5744 C C . TYR A 1 723 ? -17.124 -7.764 -36.463 1.00 92.62 723 TYR A C 1
ATOM 5746 O O . TYR A 1 723 ? -16.162 -7.167 -36.948 1.00 92.62 723 TYR A O 1
ATOM 5754 N N . LYS A 1 724 ? -18.379 -7.295 -36.474 1.00 91.31 724 LYS A N 1
ATOM 5755 C CA . LYS A 1 724 ? -18.760 -5.994 -37.032 1.00 91.31 724 LYS A CA 1
ATOM 5756 C C . LYS A 1 724 ? -17.827 -4.906 -36.485 1.00 91.31 724 LYS A C 1
ATOM 5758 O O . LYS A 1 724 ? -17.876 -4.633 -35.287 1.00 91.31 724 LYS A O 1
ATOM 5763 N N . PRO A 1 725 ? -16.993 -4.271 -37.324 1.00 90.88 725 PRO A N 1
ATOM 5764 C CA . PRO A 1 725 ? -16.094 -3.236 -36.829 1.00 90.88 725 PRO A CA 1
ATOM 5765 C C . PRO A 1 725 ? -16.859 -1.987 -36.401 1.00 90.88 725 PRO A C 1
ATOM 5767 O O . PRO A 1 725 ? -17.846 -1.606 -37.039 1.00 90.88 725 PRO A O 1
ATOM 5770 N N . ARG A 1 726 ? -16.375 -1.359 -35.330 1.00 91.31 726 ARG A N 1
ATOM 5771 C CA . ARG A 1 726 ? -17.047 -0.285 -34.592 1.00 91.31 726 ARG A CA 1
ATOM 5772 C C . ARG A 1 726 ? -16.143 0.936 -34.530 1.00 91.31 726 ARG A C 1
ATOM 5774 O O . ARG A 1 726 ? -15.029 0.854 -34.010 1.00 91.31 726 ARG A O 1
ATOM 5781 N N . MET A 1 727 ? -16.622 2.066 -35.048 1.00 91.81 727 MET A N 1
ATOM 5782 C CA . MET A 1 727 ? -15.863 3.318 -35.112 1.00 91.81 727 MET A CA 1
ATOM 5783 C C . MET A 1 727 ? -14.469 3.084 -35.727 1.00 91.81 727 MET A C 1
ATOM 5785 O O . MET A 1 727 ? -14.384 2.641 -36.870 1.00 91.81 727 MET A O 1
ATOM 5789 N N . SER A 1 728 ? -13.378 3.338 -34.996 1.00 90.56 728 SER A N 1
ATOM 5790 C CA . SER A 1 728 ? -12.007 3.104 -35.476 1.00 90.56 728 SER A CA 1
ATOM 5791 C C . SER A 1 728 ? -11.399 1.747 -35.080 1.00 90.56 728 SER A C 1
ATOM 5793 O O . SER A 1 728 ? -10.208 1.520 -35.305 1.00 90.56 728 SER A O 1
ATOM 5795 N N . LEU A 1 729 ? -12.187 0.842 -34.488 1.00 93.81 729 LEU A N 1
ATOM 5796 C CA . LEU A 1 729 ? -11.748 -0.475 -34.028 1.00 93.81 729 LEU A CA 1
ATOM 5797 C C . LEU A 1 729 ? -12.140 -1.567 -35.027 1.00 93.81 729 LEU A C 1
ATOM 5799 O O . LEU A 1 729 ? -13.313 -1.730 -35.364 1.00 93.81 729 LEU A O 1
ATOM 5803 N N . THR A 1 730 ? -11.153 -2.366 -35.437 1.00 94.31 730 THR A N 1
ATOM 5804 C CA . THR A 1 730 ? -11.342 -3.558 -36.277 1.00 94.31 730 THR A CA 1
ATOM 5805 C C . THR A 1 730 ? -10.785 -4.798 -35.582 1.00 94.31 730 THR A C 1
ATOM 5807 O O . THR A 1 730 ? -9.645 -4.788 -35.114 1.00 94.31 730 THR A O 1
ATOM 5810 N N . VAL A 1 731 ? -11.586 -5.869 -35.527 1.00 95.38 731 VAL A N 1
ATOM 5811 C CA . VAL A 1 731 ? -11.179 -7.190 -35.023 1.00 95.38 731 VAL A CA 1
ATOM 5812 C C . VAL A 1 731 ? -11.073 -8.152 -36.195 1.00 95.38 731 VAL A C 1
ATOM 5814 O O . VAL A 1 731 ? -12.051 -8.388 -36.904 1.00 95.38 731 VAL A O 1
ATOM 5817 N N . PHE A 1 732 ? -9.883 -8.695 -36.404 1.00 95.31 732 PHE A N 1
ATOM 5818 C CA . PHE A 1 732 ? -9.545 -9.478 -37.584 1.00 95.31 732 PHE A CA 1
ATOM 5819 C C . PHE A 1 732 ? -8.619 -10.636 -37.220 1.00 95.31 732 PHE A C 1
ATOM 5821 O O . PHE A 1 732 ? -8.027 -10.675 -36.137 1.00 95.31 732 PHE A O 1
ATOM 5828 N N . ARG A 1 733 ? -8.507 -11.603 -38.126 1.00 94.81 733 ARG A N 1
ATOM 5829 C CA . ARG A 1 733 ? -7.615 -12.752 -37.974 1.00 94.81 733 ARG A CA 1
ATOM 5830 C C . ARG A 1 733 ? -7.261 -13.345 -39.336 1.00 94.81 733 ARG A C 1
ATOM 5832 O O . ARG A 1 733 ? -7.903 -13.029 -40.332 1.00 94.81 733 ARG A O 1
ATOM 5839 N N . LEU A 1 734 ? -6.256 -14.211 -39.387 1.00 93.69 734 LEU A N 1
ATOM 5840 C CA . LEU A 1 734 ? -5.974 -15.036 -40.559 1.00 93.69 734 LEU A CA 1
ATOM 5841 C C . LEU A 1 734 ? -7.081 -16.071 -40.772 1.00 93.69 734 LEU A C 1
ATOM 5843 O O . LEU A 1 734 ? -7.495 -16.745 -39.828 1.00 93.69 734 LEU A O 1
ATOM 5847 N N . LYS A 1 735 ? -7.485 -16.229 -42.033 1.00 87.19 735 LYS A N 1
ATOM 5848 C CA . LYS A 1 735 ? -8.567 -17.109 -42.494 1.00 87.19 735 LYS A CA 1
ATOM 5849 C C . LYS A 1 735 ? -8.076 -18.477 -43.005 1.00 87.19 735 LYS A C 1
ATOM 5851 O O . LYS A 1 735 ? -8.876 -19.357 -43.307 1.00 87.19 735 LYS A O 1
ATOM 5856 N N . ARG A 1 736 ? -6.760 -18.679 -43.148 1.00 73.00 736 ARG A N 1
ATOM 5857 C CA . ARG A 1 736 ? -6.180 -19.902 -43.743 1.00 73.00 736 ARG A CA 1
ATOM 5858 C C . ARG A 1 736 ? -6.159 -21.065 -42.736 1.00 73.00 736 ARG A C 1
ATOM 5860 O O . ARG A 1 736 ? -5.654 -20.900 -41.639 1.00 73.00 736 ARG A O 1
ATOM 5867 N N . GLY A 1 737 ? -6.665 -22.244 -43.101 1.00 61.94 737 GLY A N 1
ATOM 5868 C CA . GLY A 1 737 ? -6.695 -23.440 -42.239 1.00 61.94 737 GLY A CA 1
ATOM 5869 C C . GLY A 1 737 ? -7.619 -24.535 -42.790 1.00 61.94 737 GLY A C 1
ATOM 5870 O O . GLY A 1 737 ? -8.279 -24.321 -43.804 1.00 61.94 737 GLY A O 1
ATOM 5871 N N . ASP A 1 738 ? -7.696 -25.697 -42.132 1.00 59.31 738 ASP A N 1
ATOM 5872 C CA . ASP A 1 738 ? -8.590 -26.813 -42.513 1.00 59.31 738 ASP A CA 1
ATOM 5873 C C . ASP A 1 738 ? -10.076 -26.584 -42.144 1.00 59.31 738 ASP A C 1
ATOM 5875 O O . ASP A 1 738 ? -10.922 -27.453 -42.358 1.00 59.31 738 ASP A O 1
ATOM 5879 N N . GLY A 1 739 ? -10.393 -25.406 -41.593 1.00 61.75 739 GLY A N 1
ATOM 5880 C CA . GLY A 1 739 ? -11.729 -24.987 -41.172 1.00 61.75 739 GLY A CA 1
ATOM 5881 C C . GLY A 1 739 ? -12.064 -25.268 -39.703 1.00 61.75 739 GLY A C 1
ATOM 5882 O O . GLY A 1 739 ? -13.128 -24.846 -39.253 1.00 61.75 739 GLY A O 1
ATOM 5883 N N . LYS A 1 740 ? -11.196 -25.941 -38.929 1.00 82.56 740 LYS A N 1
ATOM 5884 C CA . LYS A 1 740 ? -11.433 -26.180 -37.493 1.00 82.56 740 LYS A CA 1
ATOM 5885 C C . LYS A 1 740 ? -10.978 -24.994 -36.638 1.00 82.56 740 LYS A C 1
ATOM 5887 O O . LYS A 1 740 ? -9.844 -24.532 -36.748 1.00 82.56 740 LYS A O 1
ATOM 5892 N N . GLU A 1 741 ? -11.850 -24.551 -35.734 1.00 89.00 741 GLU A N 1
ATOM 5893 C CA . GLU A 1 741 ? -11.653 -23.353 -34.901 1.00 89.00 741 GLU A CA 1
ATOM 5894 C C . GLU A 1 741 ? -10.381 -23.422 -34.031 1.00 89.00 741 GLU A C 1
ATOM 5896 O O . GLU A 1 741 ? -9.628 -22.454 -33.975 1.00 89.00 741 GLU A O 1
ATOM 5901 N N . ASP A 1 742 ? -10.059 -24.583 -33.449 1.00 88.19 742 ASP A N 1
ATOM 5902 C CA . ASP A 1 742 ? -8.837 -24.759 -32.648 1.00 88.19 742 ASP A CA 1
ATOM 5903 C C . ASP A 1 742 ? -7.555 -24.548 -33.466 1.00 88.19 742 ASP A C 1
ATOM 5905 O O . ASP A 1 742 ? -6.608 -23.921 -32.995 1.00 88.19 742 ASP A O 1
ATOM 5909 N N . GLN A 1 743 ? -7.525 -25.013 -34.719 1.00 86.50 743 GLN A N 1
ATOM 5910 C CA . GLN A 1 743 ? -6.366 -24.816 -35.593 1.00 86.50 743 GLN A CA 1
ATOM 5911 C C . GLN A 1 743 ? -6.249 -23.365 -36.061 1.00 86.50 743 GLN A C 1
ATOM 5913 O O . GLN A 1 743 ? -5.143 -22.828 -36.112 1.00 86.50 743 GLN A O 1
ATOM 5918 N N . LEU A 1 744 ? -7.378 -22.708 -36.357 1.00 88.94 744 LEU A N 1
ATOM 5919 C CA . LEU A 1 744 ? -7.402 -21.275 -36.667 1.00 88.94 744 LEU A CA 1
ATOM 5920 C C . LEU A 1 744 ? -6.924 -20.437 -35.477 1.00 88.94 744 LEU A C 1
ATOM 5922 O O . LEU A 1 744 ? -6.211 -19.450 -35.669 1.00 88.94 744 LEU A O 1
ATOM 5926 N N . ASN A 1 745 ? -7.264 -20.840 -34.254 1.00 94.06 745 ASN A N 1
ATOM 5927 C CA . ASN A 1 745 ? -6.783 -20.199 -33.037 1.00 94.06 745 ASN A CA 1
ATOM 5928 C C . ASN A 1 745 ? -5.272 -20.363 -32.861 1.00 94.06 745 ASN A C 1
ATOM 5930 O O . ASN A 1 745 ? -4.593 -19.371 -32.610 1.00 94.06 745 ASN A O 1
ATOM 5934 N N . GLU A 1 746 ? -4.725 -21.570 -33.030 1.00 91.44 746 GLU A N 1
ATOM 5935 C CA . GLU A 1 746 ? -3.272 -21.789 -32.965 1.00 91.44 746 GLU A CA 1
ATOM 5936 C C . GLU A 1 746 ? -2.523 -21.026 -34.064 1.00 91.44 746 GLU A C 1
ATOM 5938 O O . GLU A 1 746 ? -1.512 -20.377 -33.786 1.00 91.44 746 GLU A O 1
ATOM 5943 N N . LEU A 1 747 ? -3.054 -20.994 -35.292 1.00 91.00 747 LEU A N 1
ATOM 5944 C CA . LEU A 1 747 ? -2.485 -20.175 -36.361 1.00 91.00 747 LEU A CA 1
ATOM 5945 C C . LEU A 1 747 ? -2.452 -18.694 -35.972 1.00 91.00 747 LEU A C 1
ATOM 5947 O O . LEU A 1 747 ? -1.443 -18.022 -36.174 1.00 91.00 747 LEU A O 1
ATOM 5951 N N . ASN A 1 748 ? -3.544 -18.172 -35.417 1.00 93.19 748 ASN A N 1
ATOM 5952 C CA . ASN A 1 748 ? -3.623 -16.763 -35.052 1.00 93.19 748 ASN A CA 1
ATOM 5953 C C . ASN A 1 748 ? -2.803 -16.413 -33.802 1.00 93.19 748 ASN A C 1
ATOM 5955 O O . ASN A 1 748 ? -2.308 -15.290 -33.706 1.00 93.19 748 ASN A O 1
ATOM 5959 N N . LYS A 1 749 ? -2.563 -17.370 -32.897 1.00 93.25 749 LYS A N 1
ATOM 5960 C CA . LYS A 1 749 ? -1.564 -17.238 -31.824 1.00 93.25 749 LYS A CA 1
ATOM 5961 C C . LYS A 1 749 ? -0.152 -17.131 -32.392 1.00 93.25 749 LYS A C 1
ATOM 5963 O O . LYS A 1 749 ? 0.597 -16.263 -31.958 1.00 93.25 749 LYS A O 1
ATOM 5968 N N . LEU A 1 750 ? 0.200 -17.952 -33.385 1.00 91.62 750 LEU A N 1
ATOM 5969 C CA . LEU A 1 750 ? 1.493 -17.863 -34.076 1.00 91.62 750 LEU A CA 1
ATOM 5970 C C . LEU A 1 750 ? 1.630 -16.554 -34.863 1.00 91.62 750 LEU A C 1
ATOM 5972 O O . LEU A 1 750 ? 2.669 -15.902 -34.803 1.00 91.62 750 LEU A O 1
ATOM 5976 N N . PHE A 1 751 ? 0.570 -16.130 -35.554 1.00 91.06 751 PHE A N 1
ATOM 5977 C CA . PHE A 1 751 ? 0.516 -14.836 -36.233 1.00 91.06 751 PHE A CA 1
ATOM 5978 C C . PHE A 1 751 ? 0.749 -13.683 -35.256 1.00 91.06 751 PHE A C 1
ATOM 5980 O O . PHE A 1 751 ? 1.604 -12.834 -35.498 1.00 91.06 751 PHE A O 1
ATOM 5987 N N . TYR A 1 752 ? 0.054 -13.684 -34.118 1.00 92.25 752 TYR A N 1
ATOM 5988 C CA . TYR A 1 752 ? 0.260 -12.678 -33.086 1.00 92.25 752 TYR A CA 1
ATOM 5989 C C . TYR A 1 752 ? 1.658 -12.767 -32.457 1.00 92.25 752 TYR A C 1
ATOM 5991 O O . TYR A 1 752 ? 2.279 -11.733 -32.238 1.00 92.25 752 TYR A O 1
ATOM 5999 N N . ALA A 1 753 ? 2.208 -13.964 -32.233 1.00 87.62 753 ALA A N 1
ATOM 6000 C CA . ALA A 1 753 ? 3.581 -14.135 -31.754 1.00 87.62 753 ALA A CA 1
ATOM 6001 C C . ALA A 1 753 ? 4.612 -13.538 -32.731 1.00 87.62 753 ALA A C 1
ATOM 6003 O O . ALA A 1 753 ? 5.556 -12.880 -32.298 1.00 87.62 753 ALA A O 1
ATOM 6004 N N . ASN A 1 754 ? 4.392 -13.678 -34.042 1.00 88.25 754 ASN A N 1
ATOM 6005 C CA . ASN A 1 754 ? 5.217 -13.033 -35.066 1.00 88.25 754 ASN A CA 1
ATOM 6006 C C . ASN A 1 754 ? 5.074 -11.505 -35.055 1.00 88.25 754 ASN A C 1
ATOM 6008 O O . ASN A 1 754 ? 6.064 -10.803 -35.253 1.00 88.25 754 ASN A O 1
ATOM 6012 N N . LEU A 1 755 ? 3.874 -10.976 -34.800 1.00 86.19 755 LEU A N 1
ATOM 6013 C CA . LEU A 1 755 ? 3.674 -9.536 -34.604 1.00 86.19 755 LEU A CA 1
ATOM 6014 C C . LEU A 1 755 ? 4.408 -9.041 -33.348 1.00 86.19 755 LEU A C 1
ATOM 6016 O O . LEU A 1 755 ? 5.063 -8.007 -33.395 1.00 86.19 755 LEU A O 1
ATOM 6020 N N . VAL A 1 756 ? 4.375 -9.806 -32.251 1.00 83.31 756 VAL A N 1
ATOM 6021 C CA . VAL A 1 756 ? 5.109 -9.505 -31.008 1.00 83.31 756 VAL A CA 1
ATOM 6022 C C . VAL A 1 756 ? 6.627 -9.570 -31.208 1.00 83.31 756 VAL A C 1
ATOM 6024 O O . VAL A 1 756 ? 7.349 -8.801 -30.581 1.00 83.31 756 VAL A O 1
ATOM 6027 N N . ALA A 1 757 ? 7.131 -10.419 -32.105 1.00 84.44 757 ALA A N 1
ATOM 6028 C CA . ALA A 1 757 ? 8.549 -10.416 -32.478 1.00 84.44 757 ALA A CA 1
ATOM 6029 C C . ALA A 1 757 ? 8.986 -9.111 -33.175 1.00 84.44 757 ALA A C 1
ATOM 6031 O O . ALA A 1 757 ? 10.173 -8.810 -33.192 1.00 84.44 757 ALA A O 1
ATOM 6032 N N . HIS A 1 758 ? 8.030 -8.333 -33.699 1.00 87.56 758 HIS A N 1
ATOM 6033 C CA . HIS A 1 758 ? 8.229 -7.013 -34.308 1.00 87.56 758 HIS A CA 1
ATOM 6034 C C . HIS A 1 758 ? 7.607 -5.891 -33.458 1.00 87.56 758 HIS A C 1
ATOM 6036 O O . HIS A 1 758 ? 7.184 -4.853 -33.980 1.00 87.56 758 HIS A O 1
ATOM 6042 N N . LYS A 1 759 ? 7.518 -6.105 -32.137 1.00 85.38 759 LYS A N 1
ATOM 6043 C CA . LYS A 1 759 ? 6.971 -5.139 -31.171 1.00 85.38 759 LYS A CA 1
ATOM 6044 C C . LYS A 1 759 ? 7.716 -3.801 -31.151 1.00 85.38 759 LYS A C 1
ATOM 6046 O O . LYS A 1 759 ? 7.170 -2.807 -30.685 1.00 85.38 759 LYS A O 1
ATOM 6051 N N . ASP A 1 760 ? 8.951 -3.778 -31.642 1.00 87.81 760 ASP A N 1
ATOM 6052 C CA . ASP A 1 760 ? 9.770 -2.587 -31.849 1.00 87.81 760 ASP A CA 1
ATOM 6053 C C . ASP A 1 760 ? 9.235 -1.705 -32.988 1.00 87.81 760 ASP A C 1
ATOM 6055 O O . ASP A 1 760 ? 9.448 -0.501 -32.959 1.00 87.81 760 ASP A O 1
ATOM 6059 N N . LYS A 1 761 ? 8.486 -2.267 -33.946 1.00 87.50 761 LYS A N 1
ATOM 6060 C CA . LYS A 1 761 ? 7.958 -1.548 -35.123 1.00 87.50 761 LYS A CA 1
ATOM 6061 C C . LYS A 1 761 ? 6.471 -1.245 -35.044 1.00 87.50 761 LYS A C 1
ATOM 6063 O O . LYS A 1 761 ? 6.009 -0.219 -35.541 1.00 87.50 761 LYS A O 1
ATOM 6068 N N . VAL A 1 762 ? 5.697 -2.151 -34.454 1.00 88.25 762 VAL A N 1
ATOM 6069 C CA . VAL A 1 762 ? 4.245 -2.012 -34.328 1.00 88.25 762 VAL A CA 1
ATOM 6070 C C . VAL A 1 762 ? 3.757 -2.730 -33.083 1.00 88.25 762 VAL A C 1
ATOM 6072 O O . VAL A 1 762 ? 4.221 -3.816 -32.750 1.00 88.25 762 VAL A O 1
ATOM 6075 N N . SER A 1 763 ? 2.779 -2.145 -32.398 1.00 88.62 763 SER A N 1
ATOM 6076 C CA . SER A 1 763 ? 2.138 -2.793 -31.255 1.00 88.62 763 SER A CA 1
ATOM 6077 C C . SER A 1 763 ? 0.647 -2.966 -31.489 1.00 88.62 763 SER A C 1
ATOM 6079 O O . SER A 1 763 ? -0.054 -2.038 -31.888 1.00 88.62 763 SER A O 1
ATOM 6081 N N . LEU A 1 764 ? 0.164 -4.179 -31.236 1.00 90.38 764 LEU A N 1
ATOM 6082 C CA . LEU A 1 764 ? -1.224 -4.597 -31.411 1.00 90.38 764 LEU A CA 1
ATOM 6083 C C . LEU A 1 764 ? -1.668 -5.378 -30.174 1.00 90.38 764 LEU A C 1
ATOM 6085 O O . LEU A 1 764 ? -0.851 -5.751 -29.335 1.00 90.38 764 LEU A O 1
ATOM 6089 N N . THR A 1 765 ? -2.968 -5.641 -30.062 1.00 90.62 765 THR A N 1
ATOM 6090 C CA . THR A 1 765 ? -3.527 -6.466 -28.977 1.00 90.62 765 THR A CA 1
ATOM 6091 C C . THR A 1 765 ? -4.334 -7.618 -29.527 1.00 90.62 765 THR A C 1
ATOM 6093 O O . THR A 1 765 ? -5.096 -7.436 -30.477 1.00 90.62 765 THR A O 1
ATOM 6096 N N . HIS A 1 766 ? -4.225 -8.777 -28.888 1.00 93.44 766 HIS A N 1
ATOM 6097 C CA . HIS A 1 766 ? -5.116 -9.902 -29.140 1.00 93.44 766 HIS A CA 1
ATOM 6098 C C . HIS A 1 766 ? -6.332 -9.869 -28.208 1.00 93.44 766 HIS A C 1
ATOM 6100 O O . HIS A 1 766 ? -6.319 -9.217 -27.162 1.00 93.44 766 HIS A O 1
ATOM 6106 N N . THR A 1 767 ? -7.385 -10.581 -28.591 1.00 93.31 767 THR A N 1
ATOM 6107 C CA . THR A 1 767 ? -8.559 -10.841 -27.755 1.00 93.31 767 THR A CA 1
ATOM 6108 C C . THR A 1 767 ? -9.126 -12.225 -28.062 1.00 93.31 767 THR A C 1
ATOM 6110 O O . THR A 1 767 ? -8.904 -12.764 -29.148 1.00 93.31 767 THR A O 1
ATOM 6113 N N . VAL A 1 768 ? -9.847 -12.805 -27.104 1.00 93.31 768 VAL A N 1
ATOM 6114 C CA . VAL A 1 768 ? -10.586 -14.057 -27.283 1.00 93.31 768 VAL A CA 1
ATOM 6115 C C . VAL A 1 768 ? -12.052 -13.783 -27.004 1.00 93.31 768 VAL A C 1
ATOM 6117 O O . VAL A 1 768 ? -12.413 -13.396 -25.896 1.00 93.31 768 VAL A O 1
ATOM 6120 N N . VAL A 1 769 ? -12.892 -13.986 -28.013 1.00 89.25 769 VAL A N 1
ATOM 6121 C CA . VAL A 1 769 ? -14.338 -13.753 -27.924 1.00 89.25 769 VAL A CA 1
ATOM 6122 C C . VAL A 1 769 ? -15.045 -14.943 -28.549 1.00 89.25 769 VAL A C 1
ATOM 6124 O O . VAL A 1 769 ? -14.658 -15.368 -29.636 1.00 89.25 769 VAL A O 1
ATOM 6127 N N . ASN A 1 770 ? -16.033 -15.511 -27.852 1.00 89.00 770 ASN A N 1
ATOM 6128 C CA . ASN A 1 770 ? -16.763 -16.718 -28.268 1.00 89.00 770 ASN A CA 1
ATOM 6129 C C . ASN A 1 770 ? -15.835 -17.865 -28.717 1.00 89.00 770 ASN A C 1
ATOM 6131 O O . ASN A 1 770 ? -16.084 -18.533 -29.717 1.00 89.00 770 ASN A O 1
ATOM 6135 N N . GLY A 1 771 ? -14.720 -18.053 -28.000 1.00 89.31 771 GLY A N 1
ATOM 6136 C CA . GLY A 1 771 ? -13.716 -19.076 -28.305 1.00 89.31 771 GLY A CA 1
ATOM 6137 C C . GLY A 1 771 ? -12.806 -18.768 -29.500 1.00 89.31 771 GLY A C 1
ATOM 6138 O O . GLY A 1 771 ? -11.929 -19.574 -29.784 1.00 89.31 771 GLY A O 1
ATOM 6139 N N . LYS A 1 772 ? -12.957 -17.619 -30.171 1.00 92.75 772 LYS A N 1
ATOM 6140 C CA . LYS A 1 772 ? -12.146 -17.212 -31.329 1.00 92.75 772 LYS A CA 1
ATOM 6141 C C . LYS A 1 772 ? -10.997 -16.297 -30.912 1.00 92.75 772 LYS A C 1
ATOM 6143 O O . LYS A 1 772 ? -11.234 -15.206 -30.390 1.00 92.75 772 LYS A O 1
ATOM 6148 N N . TYR A 1 773 ? -9.761 -16.703 -31.183 1.00 94.94 773 TYR A N 1
ATOM 6149 C CA . TYR A 1 773 ? -8.558 -15.897 -30.981 1.00 94.94 773 TYR A CA 1
ATOM 6150 C C . TYR A 1 773 ? -8.376 -14.924 -32.150 1.00 94.94 773 TYR A C 1
ATOM 6152 O O . TYR A 1 773 ? -8.233 -15.333 -33.304 1.00 94.94 773 TYR A O 1
ATOM 6160 N N . CYS A 1 774 ? -8.392 -13.630 -31.843 1.00 94.88 774 CYS A N 1
ATOM 6161 C CA . CYS A 1 774 ? -8.384 -12.555 -32.829 1.00 94.88 774 CYS A CA 1
ATOM 6162 C C . CYS A 1 774 ? -7.332 -11.498 -32.488 1.00 94.88 774 CYS A C 1
ATOM 6164 O O . CYS A 1 774 ? -6.947 -11.332 -31.329 1.00 94.88 774 CYS A O 1
ATOM 6166 N N . VAL A 1 775 ? -6.927 -10.723 -33.491 1.00 94.00 775 VAL A N 1
ATOM 6167 C CA . VAL A 1 775 ? -6.128 -9.506 -33.326 1.00 94.00 775 VAL A CA 1
ATOM 6168 C C . VAL A 1 775 ? -7.049 -8.297 -33.468 1.00 94.00 775 VAL A C 1
ATOM 6170 O O . VAL A 1 775 ? -8.025 -8.312 -34.216 1.00 94.00 775 VAL A O 1
ATOM 6173 N N . SER A 1 776 ? -6.765 -7.238 -32.720 1.00 91.19 776 SER A N 1
ATOM 6174 C CA . SER A 1 776 ? -7.527 -5.993 -32.757 1.00 91.19 776 SER A CA 1
ATOM 6175 C C . SER A 1 776 ? -6.612 -4.809 -33.040 1.00 91.19 776 SER A C 1
ATOM 6177 O O . SER A 1 776 ? -5.546 -4.678 -32.430 1.00 91.19 776 SER A O 1
ATOM 6179 N N . VAL A 1 777 ? -7.061 -3.941 -33.945 1.00 89.69 777 VAL A N 1
ATOM 6180 C CA . VAL A 1 777 ? -6.417 -2.667 -34.288 1.00 89.69 777 VAL A CA 1
ATOM 6181 C C . VAL A 1 777 ? -7.382 -1.548 -33.957 1.00 89.69 777 VAL A C 1
ATOM 6183 O O . VAL A 1 777 ? -8.568 -1.630 -34.280 1.00 89.69 777 VAL A O 1
ATOM 6186 N N . LYS A 1 778 ? -6.873 -0.508 -33.300 1.00 86.12 778 LYS A N 1
ATOM 6187 C CA . LYS A 1 778 ? -7.610 0.722 -33.025 1.00 86.12 778 LYS A CA 1
ATOM 6188 C C . LYS A 1 778 ? -6.873 1.849 -33.729 1.00 86.12 778 LYS A C 1
ATOM 6190 O O . LYS A 1 778 ? -5.784 2.218 -33.305 1.00 86.12 778 LYS A O 1
ATOM 6195 N N . SER A 1 779 ? -7.429 2.353 -34.826 1.00 76.44 779 SER A N 1
ATOM 6196 C CA . SER A 1 779 ? -6.795 3.410 -35.617 1.00 76.44 779 SER A CA 1
ATOM 6197 C C . SER A 1 779 ? -7.030 4.773 -34.980 1.00 76.44 779 SER A C 1
ATOM 6199 O O . SER A 1 779 ? -8.143 5.097 -34.556 1.00 76.44 779 SER A O 1
ATOM 6201 N N . VAL A 1 780 ? -5.969 5.573 -34.880 1.00 68.38 780 VAL A N 1
ATOM 6202 C CA . VAL A 1 780 ? -6.003 6.839 -34.148 1.00 68.38 780 VAL A CA 1
ATOM 6203 C C . VAL A 1 780 ? -5.083 7.846 -34.815 1.00 68.38 780 VAL A C 1
ATOM 6205 O O . VAL A 1 780 ? -3.961 7.524 -35.194 1.00 68.38 780 VAL A O 1
ATOM 6208 N N . PHE A 1 781 ? -5.551 9.085 -34.938 1.00 58.56 781 PHE A N 1
ATOM 6209 C CA . PHE A 1 781 ? -4.721 10.191 -35.397 1.00 58.56 781 PHE A CA 1
ATOM 6210 C C . PHE A 1 781 ? -3.992 10.868 -34.221 1.00 58.56 781 PHE A C 1
ATOM 6212 O O . PHE A 1 781 ? -4.634 11.509 -33.391 1.00 58.56 781 PHE A O 1
ATOM 6219 N N . GLY A 1 782 ? -2.661 10.769 -34.157 1.00 49.81 782 GLY A N 1
ATOM 6220 C CA . GLY A 1 782 ? -1.823 11.599 -33.278 1.00 49.81 782 GLY A CA 1
ATOM 6221 C C . GLY A 1 782 ? -1.453 12.920 -33.969 1.00 49.81 782 GLY A C 1
ATOM 6222 O O . GLY A 1 782 ? -0.939 12.903 -35.086 1.00 49.81 782 GLY A O 1
ATOM 6223 N N . GLY A 1 783 ? -1.737 14.078 -33.362 1.00 36.31 783 GLY A N 1
ATOM 6224 C CA . GLY A 1 783 ? -1.351 15.387 -33.923 1.00 36.31 783 GLY A CA 1
ATOM 6225 C C . GLY A 1 783 ? 0.178 15.506 -34.035 1.00 36.31 783 GLY A C 1
ATOM 6226 O O . GLY A 1 783 ? 0.893 15.240 -33.082 1.00 36.31 783 GLY A O 1
ATOM 6227 N N . SER A 1 784 ? 0.757 15.857 -35.186 1.00 30.88 784 SER A N 1
ATOM 6228 C CA . SER A 1 784 ? 0.821 17.239 -35.663 1.00 30.88 784 SER A CA 1
ATOM 6229 C C . SER A 1 784 ? 0.873 17.329 -37.199 1.00 30.88 784 SER A C 1
ATOM 6231 O O . SER A 1 784 ? 1.901 17.097 -37.835 1.00 30.88 784 SER A O 1
ATOM 6233 N N . LYS A 1 785 ? -0.216 17.799 -37.812 1.00 34.44 785 LYS A N 1
ATOM 6234 C CA . LYS A 1 785 ? -0.156 18.480 -39.112 1.00 34.44 785 LYS A CA 1
ATOM 6235 C C . LYS A 1 785 ? -1.046 19.721 -39.036 1.00 34.44 785 LYS A C 1
ATOM 6237 O O . LYS A 1 785 ? -2.264 19.615 -39.048 1.00 34.44 785 LYS A O 1
ATOM 6242 N N . LYS A 1 786 ? -0.419 20.896 -38.974 1.00 35.84 786 LYS A N 1
ATOM 6243 C CA . LYS A 1 786 ? -0.802 21.990 -39.864 1.00 35.84 786 LYS A CA 1
ATOM 6244 C C . LYS A 1 786 ? 0.121 21.843 -41.068 1.00 35.84 786 LYS A C 1
ATOM 6246 O O . LYS A 1 786 ? 1.280 22.232 -40.992 1.00 35.84 786 LYS A O 1
ATOM 6251 N N . SER A 1 787 ? -0.346 21.214 -42.135 1.00 32.53 787 SER A N 1
ATOM 6252 C CA . SER A 1 787 ? 0.173 21.538 -43.459 1.00 32.53 787 SER A CA 1
ATOM 6253 C C . SER A 1 787 ? -1.002 21.540 -44.416 1.00 32.53 787 SER A C 1
ATOM 6255 O O . SER A 1 787 ? -1.843 20.644 -44.413 1.00 32.53 787 SER A O 1
ATOM 6257 N N . SER A 1 788 ? -1.060 22.634 -45.146 1.00 28.94 788 SER A N 1
ATOM 6258 C CA . SER A 1 788 ? -1.979 22.998 -46.202 1.00 28.94 788 SER A CA 1
ATOM 6259 C C . SER A 1 788 ? -1.754 22.157 -47.458 1.00 28.94 788 SER A C 1
ATOM 6261 O O . SER A 1 788 ? -1.475 22.729 -48.499 1.00 28.94 788 SER A O 1
ATOM 6263 N N . ASP A 1 789 ? -1.856 20.832 -47.361 1.00 31.73 789 ASP A N 1
ATOM 6264 C CA . ASP A 1 789 ? -1.832 19.942 -48.528 1.00 31.73 789 ASP A CA 1
ATOM 6265 C C . ASP A 1 789 ? -2.931 18.890 -48.370 1.00 31.73 789 ASP A C 1
ATOM 6267 O O . ASP A 1 789 ? -2.690 17.759 -47.948 1.00 31.73 789 ASP A O 1
ATOM 6271 N N . ASP A 1 790 ? -4.151 19.333 -48.674 1.00 34.66 790 ASP A N 1
ATOM 6272 C CA . ASP A 1 790 ? -5.324 18.509 -48.996 1.00 34.66 790 ASP A CA 1
ATOM 6273 C C . ASP A 1 790 ? -5.368 18.171 -50.504 1.00 34.66 790 ASP A C 1
ATOM 6275 O O . ASP A 1 790 ? -6.425 17.890 -51.054 1.00 34.66 790 ASP A O 1
ATOM 6279 N N . ASN A 1 791 ? -4.223 18.184 -51.193 1.00 31.92 791 ASN A N 1
ATOM 6280 C CA . ASN A 1 791 ? -4.114 17.778 -52.594 1.00 31.92 791 ASN A CA 1
ATOM 6281 C C . ASN A 1 791 ? -2.915 16.841 -52.763 1.00 31.92 791 ASN A C 1
ATOM 6283 O O . ASN A 1 791 ? -1.821 17.308 -53.051 1.00 31.92 791 ASN A O 1
ATOM 6287 N N . ASP A 1 792 ? -3.113 15.543 -52.547 1.00 31.11 792 ASP A N 1
ATOM 6288 C CA . ASP A 1 792 ? -2.459 14.509 -53.361 1.00 31.11 792 ASP A CA 1
ATOM 6289 C C . ASP A 1 792 ? -3.096 13.146 -53.058 1.00 31.11 792 ASP A C 1
ATOM 6291 O O . ASP A 1 792 ? -2.671 12.375 -52.195 1.00 31.11 792 ASP A O 1
ATOM 6295 N N . ASP A 1 793 ? -4.167 12.869 -53.800 1.00 39.34 793 ASP A N 1
ATOM 6296 C CA . ASP A 1 793 ? -4.486 11.510 -54.216 1.00 39.34 793 ASP A CA 1
ATOM 6297 C C . ASP A 1 793 ? -3.342 11.016 -55.124 1.00 39.34 793 ASP A C 1
ATOM 6299 O O . ASP A 1 793 ? -2.990 11.682 -56.094 1.00 39.34 793 ASP A O 1
ATOM 6303 N N . ASN A 1 794 ? -2.822 9.816 -54.846 1.00 37.34 794 ASN A N 1
ATOM 6304 C CA . ASN A 1 794 ? -1.759 9.091 -55.566 1.00 37.34 794 ASN A CA 1
ATOM 6305 C C . ASN A 1 794 ? -0.305 9.523 -55.310 1.00 37.34 794 ASN A C 1
ATOM 6307 O O . ASN A 1 794 ? 0.260 10.293 -56.078 1.00 37.34 794 ASN A O 1
ATOM 6311 N N . GLN A 1 795 ? 0.381 8.834 -54.388 1.00 28.38 795 GLN A N 1
ATOM 6312 C CA . GLN A 1 795 ? 1.774 8.421 -54.622 1.00 28.38 795 GLN A CA 1
ATOM 6313 C C . GLN A 1 795 ? 2.200 7.264 -53.701 1.00 28.38 795 GLN A C 1
ATOM 6315 O O . GLN A 1 795 ? 2.267 7.376 -52.481 1.00 28.38 795 GLN A O 1
ATOM 6320 N N . THR A 1 796 ? 2.480 6.121 -54.324 1.00 35.28 796 THR A N 1
ATOM 6321 C CA . THR A 1 796 ? 3.098 4.921 -53.746 1.00 35.28 796 THR A CA 1
ATOM 6322 C C . THR A 1 796 ? 4.550 5.195 -53.340 1.00 35.28 796 THR A C 1
ATOM 6324 O O . THR A 1 796 ? 5.369 5.494 -54.207 1.00 35.28 796 THR A O 1
ATOM 6327 N N . MET A 1 797 ? 4.895 5.030 -52.059 1.00 25.81 797 MET A N 1
ATOM 6328 C CA . MET A 1 797 ? 6.286 5.036 -51.581 1.00 25.81 797 MET A CA 1
ATOM 6329 C C . MET A 1 797 ? 6.795 3.606 -51.349 1.00 25.81 797 MET A C 1
ATOM 6331 O O . MET A 1 797 ? 6.285 2.887 -50.493 1.00 25.81 797 MET A O 1
ATOM 6335 N N . GLN A 1 798 ? 7.826 3.215 -52.103 1.00 30.36 798 GLN A N 1
ATOM 6336 C CA . GLN A 1 798 ? 8.731 2.098 -51.797 1.00 30.36 798 GLN A CA 1
ATOM 6337 C C . GLN A 1 798 ? 10.012 2.652 -51.136 1.00 30.36 798 GLN A C 1
ATOM 6339 O O . GLN A 1 798 ? 10.485 3.701 -51.580 1.00 30.36 798 GLN A O 1
ATOM 6344 N N . PRO A 1 799 ? 10.608 1.986 -50.126 1.00 26.67 799 PRO A N 1
ATOM 6345 C CA . PRO A 1 799 ? 11.861 2.438 -49.519 1.00 26.67 799 PRO A CA 1
ATOM 6346 C C . PRO A 1 799 ? 13.126 1.887 -50.229 1.00 26.67 799 PRO A C 1
ATOM 6348 O O . PRO A 1 799 ? 13.071 0.795 -50.800 1.00 26.67 799 PRO A O 1
ATOM 6351 N N . PRO A 1 800 ? 14.263 2.625 -50.195 1.00 28.50 800 PRO A N 1
ATOM 6352 C CA . PRO A 1 800 ? 15.479 2.342 -50.962 1.00 28.50 800 PRO A CA 1
ATOM 6353 C C . PRO A 1 800 ? 16.543 1.573 -50.159 1.00 28.50 800 PRO A C 1
ATOM 6355 O O . PRO A 1 800 ? 16.535 1.563 -48.928 1.00 28.50 800 PRO A O 1
ATOM 6358 N N . ALA A 1 801 ? 17.497 0.980 -50.875 1.00 29.19 801 ALA A N 1
ATOM 6359 C CA . ALA A 1 801 ? 18.548 0.127 -50.337 1.00 29.19 801 ALA A CA 1
ATOM 6360 C C . ALA A 1 801 ? 19.962 0.716 -50.547 1.00 29.19 801 ALA A C 1
ATOM 6362 O O . ALA A 1 801 ? 20.175 1.556 -51.426 1.00 29.19 801 ALA A O 1
ATOM 6363 N N . ALA A 1 802 ? 20.911 0.332 -49.682 1.00 27.56 802 ALA A N 1
ATOM 6364 C CA . ALA A 1 802 ? 22.314 0.745 -49.749 1.00 27.56 802 ALA A CA 1
ATOM 6365 C C . ALA A 1 802 ? 23.270 -0.371 -49.273 1.00 27.56 802 ALA A C 1
ATOM 6367 O O . ALA A 1 802 ? 23.158 -0.870 -48.152 1.00 27.56 802 ALA A O 1
ATOM 6368 N N . GLN A 1 803 ? 24.250 -0.691 -50.127 1.00 32.03 803 GLN A N 1
ATOM 6369 C CA . GLN A 1 803 ? 25.381 -1.616 -49.937 1.00 32.03 803 GLN A CA 1
ATOM 6370 C C . GLN A 1 803 ? 26.689 -0.905 -49.550 1.00 32.03 803 GLN A C 1
ATOM 6372 O O . GLN A 1 803 ? 27.030 0.103 -50.165 1.00 32.03 803 GLN A O 1
ATOM 6377 N N . LEU A 1 804 ? 27.497 -1.512 -48.663 1.00 28.72 804 LEU A N 1
ATOM 6378 C CA . LEU A 1 804 ? 28.956 -1.301 -48.522 1.00 28.72 804 LEU A CA 1
ATOM 6379 C C . LEU A 1 804 ? 29.659 -2.618 -48.093 1.00 28.72 804 LEU A C 1
ATOM 6381 O O . LEU A 1 804 ? 29.121 -3.341 -47.255 1.00 28.72 804 LEU A O 1
ATOM 6385 N N . GLU A 1 805 ? 30.871 -2.898 -48.610 1.00 31.14 805 GLU A N 1
ATOM 6386 C CA . GLU A 1 805 ? 31.755 -4.026 -48.207 1.00 31.14 805 GLU A CA 1
ATOM 6387 C C . GLU A 1 805 ? 33.136 -3.590 -47.644 1.00 31.14 805 GLU A C 1
ATOM 6389 O O . GLU A 1 805 ? 33.695 -2.619 -48.166 1.00 31.14 805 GLU A O 1
ATOM 6394 N N . PRO A 1 806 ? 33.739 -4.334 -46.669 1.00 34.38 806 PRO A N 1
ATOM 6395 C CA . PRO A 1 806 ? 35.108 -4.132 -46.138 1.00 34.38 806 PRO A CA 1
ATOM 6396 C C . PRO A 1 806 ? 36.103 -5.349 -46.288 1.00 34.38 806 PRO A C 1
ATOM 6398 O O . PRO A 1 806 ? 35.713 -6.391 -46.811 1.00 34.38 806 PRO A O 1
ATOM 6401 N N . PRO A 1 807 ? 37.407 -5.235 -45.880 1.00 39.31 807 PRO A N 1
ATOM 6402 C CA . PRO A 1 807 ? 38.551 -6.084 -46.310 1.00 39.31 807 PRO A CA 1
ATOM 6403 C C . PRO A 1 807 ? 38.934 -7.305 -45.420 1.00 39.31 807 PRO A C 1
ATOM 6405 O O . PRO A 1 807 ? 38.419 -7.481 -44.324 1.00 39.31 807 PRO A O 1
ATOM 6408 N N . LYS A 1 808 ? 39.875 -8.133 -45.932 1.00 51.75 808 LYS A N 1
ATOM 6409 C CA . LYS A 1 808 ? 40.202 -9.543 -45.586 1.00 51.75 808 LYS A CA 1
ATOM 6410 C C . LYS A 1 808 ? 40.987 -9.794 -44.275 1.00 51.75 808 LYS A C 1
ATOM 6412 O O . LYS A 1 808 ? 41.923 -9.062 -43.974 1.00 51.75 808 LYS A O 1
ATOM 6417 N N . ASP A 1 809 ? 40.687 -10.940 -43.639 1.00 55.31 809 ASP A N 1
ATOM 6418 C CA . ASP A 1 809 ? 41.292 -11.575 -42.436 1.00 55.31 809 ASP A CA 1
ATOM 6419 C C . ASP A 1 809 ? 40.855 -11.053 -41.054 1.00 55.31 809 ASP A C 1
ATOM 6421 O O . ASP A 1 809 ? 41.509 -11.277 -40.032 1.00 55.31 809 ASP A O 1
ATOM 6425 N N . THR A 1 810 ? 39.667 -10.460 -40.989 1.00 57.66 810 THR A N 1
ATOM 6426 C CA . THR A 1 810 ? 38.990 -10.154 -39.725 1.00 57.66 810 THR A CA 1
ATOM 6427 C C . THR A 1 810 ? 38.370 -11.428 -39.118 1.00 57.66 810 THR A C 1
ATOM 6429 O O . THR A 1 810 ? 37.799 -12.243 -39.852 1.00 57.66 810 THR A O 1
ATOM 6432 N N . PRO A 1 811 ? 38.477 -11.658 -37.795 1.00 61.12 811 PRO A N 1
ATOM 6433 C CA . PRO A 1 811 ? 37.705 -12.701 -37.124 1.00 61.12 811 PRO A CA 1
ATOM 6434 C C . PRO A 1 811 ? 36.212 -12.360 -37.203 1.00 61.12 811 PRO A C 1
ATOM 6436 O O . PRO A 1 811 ? 35.813 -11.266 -36.818 1.00 61.12 811 PRO A O 1
ATOM 6439 N N . ILE A 1 812 ? 35.406 -13.285 -37.723 1.00 70.25 812 ILE A N 1
ATOM 6440 C CA . ILE A 1 812 ? 33.961 -13.119 -37.929 1.00 70.25 812 ILE A CA 1
ATOM 6441 C C . ILE A 1 812 ? 33.246 -14.153 -37.065 1.00 70.25 812 ILE A C 1
ATOM 6443 O O . ILE A 1 812 ? 33.430 -15.356 -37.235 1.00 70.25 812 ILE A O 1
ATOM 6447 N N . THR A 1 813 ? 32.422 -13.715 -36.125 1.00 73.25 813 THR A N 1
ATOM 6448 C CA . THR A 1 813 ? 31.605 -14.626 -35.314 1.00 73.25 813 THR A CA 1
ATOM 6449 C C . THR A 1 813 ? 30.490 -15.265 -36.160 1.00 73.25 813 THR A C 1
ATOM 6451 O O . THR A 1 813 ? 30.052 -14.677 -37.149 1.00 73.25 813 THR A O 1
ATOM 6454 N N . PRO A 1 814 ? 29.958 -16.450 -35.798 1.00 72.94 814 PRO A N 1
ATOM 6455 C CA . PRO A 1 814 ? 28.834 -17.054 -36.527 1.00 72.94 814 PRO A CA 1
ATOM 6456 C C . PRO A 1 814 ? 27.595 -16.146 -36.630 1.00 72.94 814 PRO A C 1
ATOM 6458 O O . PRO A 1 814 ? 26.889 -16.181 -37.635 1.00 72.94 814 PRO A O 1
ATOM 6461 N N . ALA A 1 815 ? 27.352 -15.309 -35.614 1.00 70.44 815 ALA A N 1
ATOM 6462 C CA . ALA A 1 815 ? 26.270 -14.327 -35.621 1.00 70.44 815 ALA A CA 1
ATOM 6463 C C . ALA A 1 815 ? 26.525 -13.205 -36.641 1.00 70.44 815 ALA A C 1
ATOM 6465 O O . ALA A 1 815 ? 25.611 -12.847 -37.377 1.00 70.44 815 ALA A O 1
ATOM 6466 N N . GLU A 1 816 ? 27.759 -12.705 -36.744 1.00 75.38 816 GLU A N 1
ATOM 6467 C CA . GLU A 1 816 ? 28.145 -11.726 -37.770 1.00 75.38 816 GLU A CA 1
ATOM 6468 C C . GLU A 1 816 ? 28.087 -12.338 -39.175 1.00 75.38 816 GLU A C 1
ATOM 6470 O O . GLU A 1 816 ? 27.543 -11.718 -40.084 1.00 75.38 816 GLU A O 1
ATOM 6475 N N . LEU A 1 817 ? 28.540 -13.586 -39.353 1.00 81.19 817 LEU A N 1
ATOM 6476 C CA . LEU A 1 817 ? 28.442 -14.297 -40.631 1.00 81.19 817 LEU A CA 1
ATOM 6477 C C . LEU A 1 817 ? 26.982 -14.433 -41.104 1.00 81.19 817 LEU A C 1
ATOM 6479 O O . LEU A 1 817 ? 26.711 -14.201 -42.280 1.00 81.19 817 LEU A O 1
ATOM 6483 N N . SER A 1 818 ? 26.042 -14.724 -40.192 1.00 78.75 818 SER A N 1
ATOM 6484 C CA . SER A 1 818 ? 24.606 -14.874 -40.503 1.00 78.75 818 SER A CA 1
ATOM 6485 C C . SER A 1 818 ? 23.919 -13.609 -41.007 1.00 78.75 818 SER A C 1
ATOM 6487 O O . SER A 1 818 ? 22.846 -13.693 -41.596 1.00 78.75 818 SER A O 1
ATOM 6489 N N . GLN A 1 819 ? 24.555 -12.447 -40.842 1.00 80.50 819 GLN A N 1
ATOM 6490 C CA . GLN A 1 819 ? 24.059 -11.170 -41.355 1.00 80.50 819 GLN A CA 1
ATOM 6491 C C . GLN A 1 819 ? 24.474 -10.901 -42.813 1.00 80.50 819 GLN A C 1
ATOM 6493 O O . GLN A 1 819 ? 24.065 -9.883 -43.375 1.00 80.50 819 GLN A O 1
ATOM 6498 N N . HIS A 1 820 ? 25.274 -11.790 -43.415 1.00 83.12 820 HIS A N 1
ATOM 6499 C CA . HIS A 1 820 ? 25.796 -11.696 -44.780 1.00 83.12 820 HIS A CA 1
ATOM 6500 C C . HIS A 1 820 ? 25.250 -12.828 -45.673 1.00 83.12 820 HIS A C 1
ATOM 6502 O O . HIS A 1 820 ? 26.001 -13.562 -46.312 1.00 83.12 820 HIS A O 1
ATOM 6508 N N . ASP A 1 821 ? 23.930 -13.011 -45.701 1.00 77.50 821 ASP A N 1
ATOM 6509 C CA . ASP A 1 821 ? 23.231 -14.032 -46.499 1.00 77.50 821 ASP A CA 1
ATOM 6510 C C . ASP A 1 821 ? 22.655 -13.501 -47.831 1.00 77.50 821 ASP A C 1
ATOM 6512 O O . ASP A 1 821 ? 21.954 -14.215 -48.555 1.00 77.50 821 ASP A O 1
ATOM 6516 N N . GLY A 1 822 ? 22.957 -12.246 -48.176 1.00 72.81 822 GLY A N 1
ATOM 6517 C CA . GLY A 1 822 ? 22.403 -11.566 -49.349 1.00 72.81 822 GLY A CA 1
ATOM 6518 C C . GLY A 1 822 ? 21.090 -10.830 -49.131 1.00 72.81 822 GLY A C 1
ATOM 6519 O O . GLY A 1 822 ? 20.597 -10.206 -50.073 1.00 72.81 822 GLY A O 1
ATOM 6520 N N . SER A 1 823 ? 20.496 -10.901 -47.936 1.00 67.25 823 SER A N 1
ATOM 6521 C CA . SER A 1 823 ? 19.288 -10.138 -47.609 1.00 67.25 823 SER A CA 1
ATOM 6522 C C . SER A 1 823 ? 19.592 -8.638 -47.431 1.00 67.25 823 SER A C 1
ATOM 6524 O O . SER A 1 823 ? 20.685 -8.249 -47.020 1.00 67.25 823 SER A O 1
ATOM 6526 N N . ASN A 1 824 ? 18.627 -7.768 -47.763 1.00 65.44 824 ASN A N 1
ATOM 6527 C CA . ASN A 1 824 ? 18.730 -6.295 -47.677 1.00 65.44 824 ASN A CA 1
ATOM 6528 C C . ASN A 1 824 ? 19.916 -5.685 -48.439 1.00 65.44 824 ASN A C 1
ATOM 6530 O O . ASN A 1 824 ? 20.611 -4.808 -47.930 1.00 65.44 824 ASN A O 1
ATOM 6534 N N . GLU A 1 825 ? 20.159 -6.199 -49.646 1.00 65.00 825 GLU A N 1
ATOM 6535 C CA . GLU A 1 825 ? 21.327 -5.899 -50.473 1.00 65.00 825 GLU A CA 1
ATOM 6536 C C . GLU A 1 825 ? 22.664 -6.158 -49.769 1.00 65.00 825 GLU A C 1
ATOM 6538 O O . GLU A 1 825 ? 23.695 -5.818 -50.303 1.00 65.00 825 GLU A O 1
ATOM 6543 N N . LYS A 1 826 ? 22.750 -6.806 -48.612 1.00 69.94 826 LYS A N 1
ATOM 6544 C CA . LYS A 1 826 ? 24.059 -7.066 -48.003 1.00 69.94 826 LYS A CA 1
ATOM 6545 C C . LYS A 1 826 ? 24.892 -8.058 -48.834 1.00 69.94 826 LYS A C 1
ATOM 6547 O O . LYS A 1 826 ? 24.345 -8.816 -49.637 1.00 69.94 826 LYS A O 1
ATOM 6552 N N . PRO A 1 827 ? 26.218 -8.076 -48.638 1.00 79.88 827 PRO A N 1
ATOM 6553 C CA . PRO A 1 827 ? 27.099 -9.094 -49.202 1.00 79.88 827 PRO A CA 1
ATOM 6554 C C . PRO A 1 827 ? 26.640 -10.520 -48.909 1.00 79.88 827 PRO A C 1
ATOM 6556 O O . PRO A 1 827 ? 26.121 -10.785 -47.825 1.00 79.88 827 PRO A O 1
ATOM 6559 N N . ILE A 1 828 ? 26.872 -11.440 -49.844 1.00 85.19 828 ILE A N 1
ATOM 6560 C CA . ILE A 1 828 ? 26.662 -12.877 -49.660 1.00 85.19 828 ILE A CA 1
ATOM 6561 C C . ILE A 1 828 ? 27.994 -13.518 -49.310 1.00 85.19 828 ILE A C 1
ATOM 6563 O O . ILE A 1 828 ? 28.857 -13.704 -50.173 1.00 85.19 828 ILE A O 1
ATOM 6567 N N . TYR A 1 829 ? 28.140 -13.910 -48.054 1.00 91.75 829 TYR A N 1
ATOM 6568 C CA . TYR A 1 829 ? 29.298 -14.625 -47.553 1.00 91.75 829 TYR A CA 1
ATOM 6569 C C . TYR A 1 829 ? 28.948 -16.085 -47.292 1.00 91.75 829 TYR A C 1
ATOM 6571 O O . TYR A 1 829 ? 27.869 -16.412 -46.805 1.00 91.75 829 TYR A O 1
ATOM 6579 N N . VAL A 1 830 ? 29.878 -16.978 -47.613 1.00 91.12 830 VAL A N 1
ATOM 6580 C CA . VAL A 1 830 ? 29.770 -18.406 -47.298 1.00 91.12 830 VAL A CA 1
ATOM 6581 C C . VAL A 1 830 ? 31.053 -18.827 -46.605 1.00 91.12 830 VAL A C 1
ATOM 6583 O O . VAL A 1 830 ? 32.145 -18.580 -47.124 1.00 91.12 830 VAL A O 1
ATOM 6586 N N . ALA A 1 831 ? 30.935 -19.466 -45.441 1.00 90.69 831 ALA A N 1
ATOM 6587 C CA . ALA A 1 831 ? 32.089 -20.054 -44.775 1.00 90.69 831 ALA A CA 1
ATOM 6588 C C . ALA A 1 831 ? 32.261 -21.525 -45.161 1.00 90.69 831 ALA A C 1
ATOM 6590 O O . ALA A 1 831 ? 31.298 -22.288 -45.230 1.00 90.69 831 ALA A O 1
ATOM 6591 N N . ILE A 1 832 ? 33.507 -21.912 -45.434 1.00 89.69 832 ILE A N 1
ATOM 6592 C CA . ILE A 1 832 ? 33.900 -23.296 -45.702 1.00 89.69 832 ILE A CA 1
ATOM 6593 C C . ILE A 1 832 ? 35.150 -23.587 -44.876 1.00 89.69 832 ILE A C 1
ATOM 6595 O O . ILE A 1 832 ? 36.150 -22.870 -44.964 1.00 89.69 832 ILE A O 1
ATOM 6599 N N . LYS A 1 833 ? 35.083 -24.627 -44.045 1.00 85.25 833 LYS A N 1
ATOM 6600 C CA . LYS A 1 833 ? 36.074 -24.996 -43.025 1.00 85.25 833 LYS A CA 1
ATOM 6601 C C . LYS A 1 833 ? 36.483 -23.786 -42.173 1.00 85.25 833 LYS A C 1
ATOM 6603 O O . LYS A 1 833 ? 37.670 -23.558 -41.940 1.00 85.25 833 LYS A O 1
ATOM 6608 N N . GLY A 1 834 ? 35.510 -22.959 -41.783 1.00 75.56 834 GLY A N 1
ATOM 6609 C CA . GLY A 1 834 ? 35.738 -21.734 -41.019 1.00 75.56 834 GLY A CA 1
ATOM 6610 C C . GLY A 1 834 ? 36.449 -20.597 -41.767 1.00 75.56 834 GLY A C 1
ATOM 6611 O O . GLY A 1 834 ? 36.762 -19.590 -41.143 1.00 75.56 834 GLY A O 1
ATOM 6612 N N . THR A 1 835 ? 36.724 -20.696 -43.074 1.00 84.31 835 THR A N 1
ATOM 6613 C CA . THR A 1 835 ? 37.205 -19.559 -43.892 1.00 84.31 835 THR A CA 1
ATOM 6614 C C . THR A 1 835 ? 36.024 -18.922 -44.615 1.00 84.31 835 THR A C 1
ATOM 6616 O O . THR A 1 835 ? 35.292 -19.631 -45.300 1.00 84.31 835 THR A O 1
ATOM 6619 N N . VAL A 1 836 ? 35.836 -17.610 -44.477 1.00 87.06 836 VAL A N 1
ATOM 6620 C CA . VAL A 1 836 ? 34.695 -16.877 -45.044 1.00 87.06 836 VAL A CA 1
ATOM 6621 C C . VAL A 1 836 ? 35.060 -16.319 -46.417 1.00 87.06 836 VAL A C 1
ATOM 6623 O O . VAL A 1 836 ? 36.031 -15.572 -46.540 1.00 87.06 836 VAL A O 1
ATOM 6626 N N . PHE A 1 837 ? 34.279 -16.659 -47.440 1.00 88.25 837 PHE A N 1
ATOM 6627 C CA . PHE A 1 837 ? 34.451 -16.188 -48.813 1.00 88.25 837 PHE A CA 1
ATOM 6628 C C . PHE A 1 837 ? 33.294 -15.277 -49.226 1.00 88.25 837 PHE A C 1
ATOM 6630 O O . PHE A 1 837 ? 32.132 -15.637 -49.045 1.00 88.25 837 PHE A O 1
ATOM 6637 N N . ASP A 1 838 ? 33.617 -14.141 -49.840 1.00 88.75 838 ASP A N 1
ATOM 6638 C CA . ASP A 1 838 ? 32.660 -13.275 -50.519 1.00 88.75 838 ASP A CA 1
ATOM 6639 C C . ASP A 1 838 ? 32.276 -13.861 -51.882 1.00 88.75 838 ASP A C 1
ATOM 6641 O O . ASP A 1 838 ? 33.073 -13.914 -52.828 1.00 88.75 838 ASP A O 1
ATOM 6645 N N . VAL A 1 839 ? 31.025 -14.311 -51.966 1.00 87.81 839 VAL A N 1
ATOM 6646 C CA . VAL A 1 839 ? 30.408 -14.864 -53.170 1.00 87.81 839 VAL A CA 1
ATOM 6647 C C . VAL A 1 839 ? 29.321 -13.950 -53.736 1.00 87.81 839 VAL A C 1
ATOM 6649 O O . VAL A 1 839 ? 28.568 -14.379 -54.611 1.00 87.81 839 VAL A O 1
ATOM 6652 N N . THR A 1 840 ? 29.262 -12.681 -53.320 1.00 83.75 840 THR A N 1
ATOM 6653 C CA . THR A 1 840 ? 28.243 -11.695 -53.726 1.00 83.75 840 THR A CA 1
ATOM 6654 C C . THR A 1 840 ? 28.144 -11.552 -55.245 1.00 83.75 840 THR A C 1
ATOM 6656 O O . THR A 1 840 ? 27.052 -11.490 -55.809 1.00 83.75 840 THR A O 1
ATOM 6659 N N . LYS A 1 841 ? 29.276 -11.643 -55.961 1.00 80.62 841 LYS A N 1
ATOM 6660 C CA . LYS A 1 841 ? 29.329 -11.648 -57.442 1.00 80.62 841 LYS A CA 1
ATOM 6661 C C . LYS A 1 841 ? 28.627 -12.849 -58.103 1.00 80.62 841 LYS A C 1
ATOM 6663 O O . LYS A 1 841 ? 28.558 -12.918 -59.330 1.00 80.62 841 LYS A O 1
ATOM 6668 N N . LYS A 1 842 ? 28.151 -13.810 -57.310 1.00 83.06 842 LYS A N 1
ATOM 6669 C CA . LYS A 1 842 ? 27.384 -14.998 -57.704 1.00 83.06 842 LYS A CA 1
ATOM 6670 C C . LYS A 1 842 ? 26.036 -15.097 -56.974 1.00 83.06 842 LYS A C 1
ATOM 6672 O O . LYS A 1 842 ? 25.559 -16.192 -56.669 1.00 83.06 842 LYS A O 1
ATOM 6677 N N . ALA A 1 843 ? 25.392 -13.952 -56.739 1.00 78.88 843 ALA A N 1
ATOM 6678 C CA . ALA A 1 843 ? 24.031 -13.868 -56.202 1.00 78.88 843 ALA A CA 1
ATOM 6679 C C . ALA A 1 843 ? 22.978 -14.619 -57.041 1.00 78.88 843 ALA A C 1
ATOM 6681 O O . ALA A 1 843 ? 21.954 -15.039 -56.510 1.00 78.88 843 ALA A O 1
ATOM 6682 N N . ASP A 1 844 ? 23.249 -14.877 -58.324 1.00 82.25 844 ASP A N 1
ATOM 6683 C CA . ASP A 1 844 ? 22.437 -15.740 -59.186 1.00 82.25 844 ASP A CA 1
ATOM 6684 C C . ASP A 1 844 ? 22.364 -17.200 -58.702 1.00 82.25 844 ASP A C 1
ATOM 6686 O O . ASP A 1 844 ? 21.400 -17.894 -59.026 1.00 82.25 844 ASP A O 1
ATOM 6690 N N . MET A 1 845 ? 23.341 -17.654 -57.906 1.00 80.75 845 MET A N 1
ATOM 6691 C CA . MET A 1 845 ? 23.397 -19.008 -57.341 1.00 80.75 845 MET A CA 1
ATOM 6692 C C . MET A 1 845 ? 23.179 -19.059 -55.824 1.00 80.75 845 MET A C 1
ATOM 6694 O O . MET A 1 845 ? 22.532 -19.993 -55.350 1.00 80.75 845 MET A O 1
ATOM 6698 N N . TYR A 1 846 ? 23.704 -18.083 -55.075 1.00 85.44 846 TYR A N 1
ATOM 6699 C CA . TYR A 1 846 ? 23.669 -18.068 -53.602 1.00 85.44 846 TYR A CA 1
ATOM 6700 C C . TYR A 1 846 ? 22.631 -17.093 -53.011 1.00 85.44 846 TYR A C 1
ATOM 6702 O O . TYR A 1 846 ? 22.388 -17.116 -51.809 1.00 85.44 846 TYR A O 1
ATOM 6710 N N . GLY A 1 847 ? 21.987 -16.249 -53.826 1.00 77.38 847 GLY A N 1
ATOM 6711 C CA . GLY A 1 847 ? 20.955 -15.309 -53.367 1.00 77.38 847 GLY A CA 1
ATOM 6712 C C . GLY A 1 847 ? 19.614 -15.980 -53.050 1.00 77.38 847 GLY A C 1
ATOM 6713 O O . GLY A 1 847 ? 19.380 -17.122 -53.442 1.00 77.38 847 GLY A O 1
ATOM 6714 N N . ALA A 1 848 ? 18.723 -15.276 -52.345 1.00 77.00 848 ALA A N 1
ATOM 6715 C CA . ALA A 1 848 ? 17.445 -15.815 -51.862 1.00 77.00 848 ALA A CA 1
ATOM 6716 C C . ALA A 1 848 ? 16.644 -16.551 -52.956 1.00 77.00 848 ALA A C 1
ATOM 6718 O O . ALA A 1 848 ? 16.422 -16.031 -54.051 1.00 77.00 848 ALA A O 1
ATOM 6719 N N . GLY A 1 849 ? 16.229 -17.791 -52.666 1.00 69.69 849 GLY A N 1
ATOM 6720 C CA . GLY A 1 849 ? 15.467 -18.639 -53.595 1.00 69.69 849 GLY A CA 1
ATOM 6721 C C . GLY A 1 849 ? 16.279 -19.273 -54.735 1.00 69.69 849 GLY A C 1
ATOM 6722 O O . GLY A 1 849 ? 15.698 -19.888 -55.630 1.00 69.69 849 GLY A O 1
ATOM 6723 N N . LYS A 1 850 ? 17.609 -19.133 -54.733 1.00 82.75 850 LYS A N 1
ATOM 6724 C CA . LYS A 1 850 ? 18.518 -19.809 -55.670 1.00 82.75 850 LYS A CA 1
ATOM 6725 C C . LYS A 1 850 ? 19.061 -21.106 -55.082 1.00 82.75 850 LYS A C 1
ATOM 6727 O O . LYS A 1 850 ? 19.013 -21.330 -53.874 1.00 82.75 850 LYS A O 1
ATOM 6732 N N . SER A 1 851 ? 19.588 -21.964 -55.952 1.00 80.50 851 SER A N 1
ATOM 6733 C CA . SER A 1 851 ? 19.905 -23.356 -55.621 1.00 80.50 851 SER A CA 1
ATOM 6734 C C . SER A 1 851 ? 20.849 -23.524 -54.427 1.00 80.50 851 SER A C 1
ATOM 6736 O O . SER A 1 851 ? 20.722 -24.504 -53.707 1.00 80.50 851 SER A O 1
ATOM 6738 N N . TYR A 1 852 ? 21.764 -22.580 -54.184 1.00 84.94 852 TYR A N 1
ATOM 6739 C CA . TYR A 1 852 ? 22.745 -22.656 -53.096 1.00 84.94 852 TYR A CA 1
ATOM 6740 C C . TYR A 1 852 ? 22.494 -21.649 -51.967 1.00 84.94 852 TYR A C 1
ATOM 6742 O O . TYR A 1 852 ? 23.358 -21.449 -51.113 1.00 84.94 852 TYR A O 1
ATOM 6750 N N . ASN A 1 853 ? 21.310 -21.033 -51.926 1.00 83.19 853 ASN A N 1
ATOM 6751 C CA . ASN A 1 853 ? 20.971 -20.022 -50.926 1.00 83.19 853 ASN A CA 1
ATOM 6752 C C . ASN A 1 853 ? 21.052 -20.521 -49.483 1.00 83.19 853 ASN A C 1
ATOM 6754 O O . ASN A 1 853 ? 21.356 -19.757 -48.577 1.00 83.19 853 ASN A O 1
ATOM 6758 N N . ILE A 1 854 ? 20.845 -21.817 -49.277 1.00 86.94 854 ILE A N 1
ATOM 6759 C CA . ILE A 1 854 ? 20.910 -22.438 -47.956 1.00 86.94 854 ILE A CA 1
ATOM 6760 C C . ILE A 1 854 ? 22.272 -22.268 -47.256 1.00 86.94 854 ILE A C 1
ATOM 6762 O O . ILE A 1 854 ? 22.326 -22.382 -46.034 1.00 86.94 854 ILE A O 1
ATOM 6766 N N . PHE A 1 855 ? 23.344 -21.977 -48.004 1.00 90.44 855 PHE A N 1
ATOM 6767 C CA . PHE A 1 855 ? 24.693 -21.744 -47.478 1.00 90.44 855 PHE A CA 1
ATOM 6768 C C . PHE A 1 855 ? 25.022 -20.266 -47.233 1.00 90.44 855 PHE A C 1
ATOM 6770 O O . PHE A 1 855 ? 26.043 -19.968 -46.617 1.00 90.44 855 PHE A O 1
ATOM 6777 N N . ALA A 1 856 ? 24.188 -19.346 -47.715 1.00 89.56 856 ALA A N 1
ATOM 6778 C CA . ALA A 1 856 ? 24.404 -17.916 -47.569 1.00 89.56 856 ALA A CA 1
ATOM 6779 C C . ALA A 1 856 ? 24.347 -17.506 -46.087 1.00 89.56 856 ALA A C 1
ATOM 6781 O O . ALA A 1 856 ? 23.445 -17.914 -45.356 1.00 89.56 856 ALA A O 1
ATOM 6782 N N . GLY A 1 857 ? 25.347 -16.748 -45.633 1.00 86.12 857 GLY A N 1
ATOM 6783 C CA . GLY A 1 857 ? 25.506 -16.327 -44.240 1.00 86.12 857 GLY A CA 1
ATOM 6784 C C . GLY A 1 857 ? 25.801 -17.471 -43.262 1.00 86.12 857 GLY A C 1
ATOM 6785 O O . GLY A 1 857 ? 25.724 -17.299 -42.049 1.00 86.12 857 GLY A O 1
ATOM 6786 N N . LYS A 1 858 ? 26.128 -18.670 -43.747 1.00 89.00 858 LYS A N 1
ATOM 6787 C CA . LYS A 1 858 ? 26.370 -19.841 -42.896 1.00 89.00 858 LYS A CA 1
ATOM 6788 C C . LYS A 1 858 ? 27.715 -20.478 -43.204 1.00 89.00 858 LYS A C 1
ATOM 6790 O O . LYS A 1 858 ? 28.318 -20.250 -44.254 1.00 89.00 858 LYS A O 1
ATOM 6795 N N . ASP A 1 859 ? 28.186 -21.303 -42.272 1.00 88.19 859 ASP A N 1
ATOM 6796 C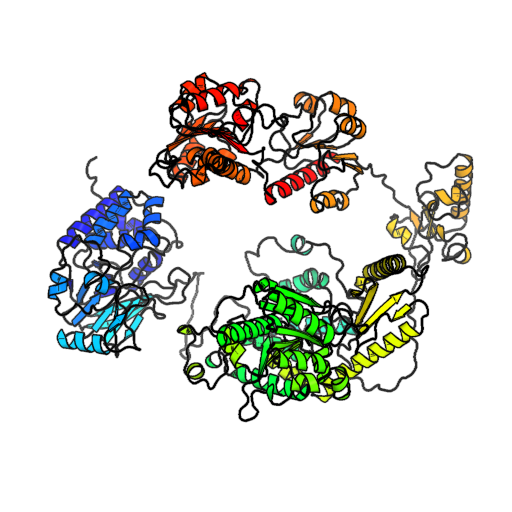 CA . ASP A 1 859 ? 29.250 -22.254 -42.574 1.00 88.19 859 ASP A CA 1
ATOM 6797 C C . ASP A 1 859 ? 28.615 -23.496 -43.202 1.00 88.19 859 ASP A C 1
ATOM 6799 O O . ASP A 1 859 ? 27.928 -24.271 -42.542 1.00 88.19 859 ASP A O 1
ATOM 6803 N N . GLY A 1 860 ? 28.790 -23.626 -44.515 1.00 87.88 860 GLY A N 1
ATOM 6804 C CA . GLY A 1 860 ? 28.186 -24.678 -45.325 1.00 87.88 860 GLY A CA 1
ATOM 6805 C C . GLY A 1 860 ? 29.000 -25.965 -45.368 1.00 87.88 860 GLY A C 1
ATOM 6806 O O . GLY A 1 860 ? 28.707 -26.824 -46.197 1.00 87.88 860 GLY A O 1
ATOM 6807 N N . SER A 1 861 ? 30.036 -26.103 -44.534 1.00 89.50 861 SER A N 1
ATOM 6808 C CA . SER A 1 861 ? 31.006 -27.199 -44.624 1.00 89.50 861 SER A CA 1
ATOM 6809 C C . SER A 1 861 ? 30.356 -28.577 -44.661 1.00 89.50 861 SER A C 1
ATOM 6811 O O . SER A 1 861 ? 30.686 -29.393 -45.520 1.00 89.50 861 SER A O 1
ATOM 6813 N N . ARG A 1 862 ? 29.398 -28.835 -43.766 1.00 85.88 862 ARG A N 1
ATOM 6814 C CA . ARG A 1 862 ? 28.731 -30.135 -43.705 1.00 85.88 862 ARG A CA 1
ATOM 6815 C C . ARG A 1 862 ? 27.899 -30.405 -44.963 1.00 85.88 862 ARG A C 1
ATOM 6817 O O . ARG A 1 862 ? 28.116 -31.413 -45.634 1.00 85.88 862 ARG A O 1
ATOM 6824 N N . GLY A 1 863 ? 26.999 -29.492 -45.324 1.00 88.12 863 GLY A N 1
ATOM 6825 C CA . GLY A 1 863 ? 26.136 -29.651 -46.494 1.00 88.12 863 GLY A CA 1
ATOM 6826 C C . GLY A 1 863 ? 26.908 -29.724 -47.815 1.00 88.12 863 GLY A C 1
ATOM 6827 O O . GLY A 1 863 ? 26.569 -30.543 -48.661 1.00 88.12 863 GLY A O 1
ATOM 6828 N N . LEU A 1 864 ? 27.998 -28.969 -47.986 1.00 89.94 864 LEU A N 1
ATOM 6829 C CA . LEU A 1 864 ? 28.841 -29.053 -49.188 1.00 89.94 864 LEU A CA 1
ATOM 6830 C C . LEU A 1 864 ? 29.605 -30.380 -49.278 1.00 89.94 864 LEU A C 1
ATOM 6832 O O . LEU A 1 864 ? 29.696 -30.950 -50.366 1.00 89.94 864 LEU A O 1
ATOM 6836 N N . GLY A 1 865 ? 30.101 -30.907 -48.153 1.00 87.31 865 GLY A N 1
ATOM 6837 C CA . GLY A 1 865 ? 30.730 -32.232 -48.105 1.00 87.31 865 GLY A CA 1
ATOM 6838 C C . GLY A 1 865 ? 29.757 -33.367 -48.430 1.00 87.31 865 GLY A C 1
ATOM 6839 O O . GLY A 1 865 ? 30.097 -34.284 -49.174 1.00 87.31 865 GLY A O 1
ATOM 6840 N N . MET A 1 866 ? 28.511 -33.259 -47.959 1.00 86.75 866 MET A N 1
ATOM 6841 C CA . MET A 1 866 ? 27.435 -34.218 -48.251 1.00 86.75 866 MET A CA 1
ATOM 6842 C C . MET A 1 866 ? 26.748 -33.978 -49.603 1.00 86.75 866 MET A C 1
ATOM 6844 O O . MET A 1 866 ? 25.881 -34.754 -49.998 1.00 86.75 866 MET A O 1
ATOM 6848 N N . SER A 1 867 ? 27.094 -32.894 -50.310 1.00 88.31 867 SER A N 1
ATOM 6849 C CA . SER A 1 867 ? 26.340 -32.389 -51.472 1.00 88.31 867 SER A CA 1
ATOM 6850 C C . SER A 1 867 ? 24.834 -32.217 -51.188 1.00 88.31 867 SER A C 1
ATOM 6852 O O . SER A 1 867 ? 23.995 -32.390 -52.071 1.00 88.31 867 SER A O 1
ATOM 6854 N N . SER A 1 868 ? 24.498 -31.887 -49.939 1.00 85.00 868 SER A N 1
ATOM 6855 C CA . SER A 1 868 ? 23.141 -31.714 -49.427 1.00 85.00 868 SER A CA 1
ATOM 6856 C C . SER A 1 868 ? 22.726 -30.250 -49.498 1.00 85.00 868 SER A C 1
ATOM 6858 O O . SER A 1 868 ? 23.446 -29.364 -49.040 1.00 85.00 868 SER A O 1
ATOM 6860 N N . LEU A 1 869 ? 21.532 -30.005 -50.042 1.00 83.31 869 LEU A N 1
ATOM 6861 C CA . LEU A 1 869 ? 20.875 -28.695 -50.026 1.00 83.31 869 LEU A CA 1
ATOM 6862 C C . LEU A 1 869 ? 19.813 -28.581 -48.919 1.00 83.31 869 LEU A C 1
ATOM 6864 O O . LEU A 1 869 ? 18.975 -27.682 -48.949 1.00 83.31 869 LEU A O 1
ATOM 6868 N N . ASN A 1 870 ? 19.839 -29.490 -47.939 1.00 80.94 870 ASN A N 1
ATOM 6869 C CA . ASN A 1 870 ? 18.971 -29.424 -46.772 1.00 80.94 870 ASN A CA 1
ATOM 6870 C C . ASN A 1 870 ? 19.468 -28.323 -45.814 1.00 80.94 870 ASN A C 1
ATOM 6872 O O . ASN A 1 870 ? 20.620 -28.369 -45.378 1.00 80.94 870 ASN A O 1
ATOM 6876 N N . PRO A 1 871 ? 18.618 -27.355 -45.431 1.00 75.25 871 PRO A N 1
ATOM 6877 C CA . PRO A 1 871 ? 18.995 -26.284 -44.512 1.00 75.25 871 PRO A CA 1
ATOM 6878 C C . PRO A 1 871 ? 19.555 -26.754 -43.162 1.00 75.25 871 PRO A C 1
ATOM 6880 O O . PRO A 1 871 ? 20.351 -26.031 -42.566 1.00 75.25 871 PRO A O 1
ATOM 6883 N N . ALA A 1 872 ? 19.161 -27.941 -42.683 1.00 78.88 872 ALA A N 1
ATOM 6884 C CA . ALA A 1 872 ? 19.676 -28.518 -41.439 1.00 78.88 872 ALA A CA 1
ATOM 6885 C C . ALA A 1 872 ? 21.159 -28.927 -41.530 1.00 78.88 872 ALA A C 1
ATOM 6887 O O . ALA A 1 872 ? 21.850 -28.955 -40.515 1.00 78.88 872 ALA A O 1
ATOM 6888 N N . ASP A 1 873 ? 21.656 -29.191 -42.742 1.00 81.44 873 ASP A N 1
ATOM 6889 C CA . ASP A 1 873 ? 23.050 -29.566 -42.992 1.00 81.44 873 ASP A CA 1
ATOM 6890 C C . ASP A 1 873 ? 23.947 -28.343 -43.264 1.00 81.44 873 ASP A C 1
ATOM 6892 O O . ASP A 1 873 ? 25.165 -28.478 -43.377 1.00 81.44 873 ASP A O 1
ATOM 6896 N N . ALA A 1 874 ? 23.384 -27.133 -43.349 1.00 82.75 874 ALA A N 1
ATOM 6897 C CA . ALA A 1 874 ? 24.128 -25.882 -43.517 1.00 82.75 874 ALA A CA 1
ATOM 6898 C C . ALA A 1 874 ? 24.690 -25.378 -42.174 1.00 82.75 874 ALA A C 1
ATOM 6900 O O . ALA A 1 874 ? 24.360 -24.287 -41.704 1.00 82.75 874 ALA A O 1
ATOM 6901 N N . VAL A 1 875 ? 25.498 -26.225 -41.535 1.00 80.56 875 VAL A N 1
ATOM 6902 C CA . VAL A 1 875 ? 26.110 -25.995 -40.224 1.00 80.56 875 VAL A CA 1
ATOM 6903 C C . VAL A 1 875 ? 27.624 -26.207 -40.271 1.00 80.56 875 VAL A C 1
ATOM 6905 O O . VAL A 1 875 ? 28.145 -26.990 -41.071 1.00 80.56 875 VAL A O 1
ATOM 6908 N N . ALA A 1 876 ? 28.325 -25.546 -39.347 1.00 78.69 876 ALA A N 1
ATOM 6909 C CA . ALA A 1 876 ? 29.782 -25.605 -39.233 1.00 78.69 876 ALA A CA 1
ATOM 6910 C C . ALA A 1 876 ? 30.319 -26.973 -38.779 1.00 78.69 876 ALA A C 1
ATOM 6912 O O . ALA A 1 876 ? 31.513 -27.235 -38.910 1.00 78.69 876 ALA A O 1
ATOM 6913 N N . ASP A 1 877 ? 29.468 -27.839 -38.220 1.00 79.06 877 ASP A N 1
ATOM 6914 C CA . ASP A 1 877 ? 29.877 -29.146 -37.708 1.00 79.06 877 ASP A CA 1
ATOM 6915 C C . ASP A 1 877 ? 29.886 -30.224 -38.806 1.00 79.06 877 ASP A C 1
ATOM 6917 O O . ASP A 1 877 ? 28.880 -30.867 -39.122 1.00 79.06 877 ASP A O 1
ATOM 6921 N N . TYR A 1 878 ? 31.068 -30.444 -39.375 1.00 78.88 878 TYR A N 1
ATOM 6922 C CA . TYR A 1 878 ? 31.356 -31.507 -40.340 1.00 78.88 878 TYR A CA 1
ATOM 6923 C C . TYR A 1 878 ? 32.120 -32.689 -39.716 1.00 78.88 878 TYR A C 1
ATOM 6925 O O . TYR A 1 878 ? 32.642 -33.533 -40.441 1.00 78.88 878 TYR A O 1
ATOM 6933 N N . SER A 1 879 ? 32.184 -32.782 -38.380 1.00 76.12 879 SER A N 1
ATOM 6934 C CA . SER A 1 879 ? 32.981 -33.802 -37.674 1.00 76.12 879 SER A CA 1
ATOM 6935 C C . SER A 1 879 ? 32.491 -35.240 -37.880 1.00 76.12 879 SER A C 1
ATOM 6937 O O . SER A 1 879 ? 33.253 -36.184 -37.680 1.00 76.12 879 SER A O 1
ATOM 6939 N N . THR A 1 880 ? 31.239 -35.416 -38.309 1.00 76.31 880 THR A N 1
ATOM 6940 C CA . THR A 1 880 ? 30.619 -36.730 -38.541 1.00 76.31 880 THR A CA 1
ATOM 6941 C C . THR A 1 880 ? 30.558 -37.147 -40.019 1.00 76.31 880 THR A C 1
ATOM 6943 O O . THR A 1 880 ? 29.887 -38.128 -40.329 1.00 76.31 880 THR A O 1
ATOM 6946 N N . LEU A 1 881 ? 31.241 -36.434 -40.930 1.00 81.94 881 LEU A N 1
ATOM 6947 C CA . LEU A 1 881 ? 31.345 -36.807 -42.352 1.00 81.94 881 LEU A CA 1
ATOM 6948 C C . LEU A 1 881 ? 32.345 -37.952 -42.590 1.00 81.94 881 LEU A C 1
ATOM 6950 O O . LEU A 1 881 ? 33.393 -38.014 -41.947 1.00 81.94 881 LEU A O 1
ATOM 6954 N N . GLY A 1 882 ? 32.057 -38.837 -43.549 1.00 84.25 882 GLY A N 1
ATOM 6955 C CA . GLY A 1 882 ? 32.964 -39.923 -43.950 1.00 84.25 882 GLY A CA 1
ATOM 6956 C C . GLY A 1 882 ? 34.101 -39.471 -44.884 1.00 84.25 882 GLY A C 1
ATOM 6957 O O . GLY A 1 882 ? 34.053 -38.390 -45.466 1.00 84.25 882 GLY A O 1
ATOM 6958 N N . GLU A 1 883 ? 35.119 -40.317 -45.108 1.00 83.94 883 GLU A N 1
ATOM 6959 C CA . GLU A 1 883 ? 36.309 -39.975 -45.925 1.00 83.94 883 GLU A CA 1
ATOM 6960 C C . GLU A 1 883 ? 35.976 -39.482 -47.343 1.00 83.94 883 GLU A C 1
ATOM 6962 O O . GLU A 1 883 ? 36.593 -38.543 -47.849 1.00 83.94 883 GLU A O 1
ATOM 6967 N N . LYS A 1 884 ? 34.976 -40.091 -47.989 1.00 84.25 884 LYS A N 1
ATOM 6968 C CA . LYS A 1 884 ? 34.560 -39.714 -49.346 1.00 84.25 884 LYS A CA 1
ATOM 6969 C C . LYS A 1 884 ? 33.910 -38.325 -49.388 1.00 84.25 884 LYS A C 1
ATOM 6971 O O . LYS A 1 884 ? 34.170 -37.563 -50.312 1.00 84.25 884 LYS A O 1
ATOM 6976 N N . GLU A 1 885 ? 33.093 -37.996 -48.391 1.00 88.25 885 GLU A N 1
ATOM 6977 C CA . GLU A 1 885 ? 32.418 -36.695 -48.252 1.00 88.25 885 GLU A CA 1
ATOM 6978 C C . GLU A 1 885 ? 33.420 -35.606 -47.859 1.00 88.25 885 GLU A C 1
ATOM 6980 O O . GLU A 1 885 ? 33.352 -34.475 -48.343 1.00 88.25 885 GLU A O 1
ATOM 6985 N N . MET A 1 886 ? 34.427 -35.971 -47.062 1.00 84.88 886 MET A N 1
ATOM 6986 C CA . MET A 1 886 ? 35.526 -35.070 -46.752 1.00 84.88 886 MET A CA 1
ATOM 6987 C C . MET A 1 886 ? 36.390 -34.726 -47.968 1.00 84.88 886 MET A C 1
ATOM 6989 O O . MET A 1 886 ? 36.773 -33.567 -48.122 1.00 84.88 886 MET A O 1
ATOM 6993 N N . GLY A 1 887 ? 36.633 -35.678 -48.875 1.00 84.50 887 GLY A N 1
ATOM 6994 C CA . GLY A 1 887 ? 37.298 -35.390 -50.151 1.00 84.50 887 GLY A CA 1
ATOM 6995 C C . GLY A 1 887 ? 36.529 -34.374 -51.008 1.00 84.50 887 GLY A C 1
ATOM 6996 O O . GLY A 1 887 ? 37.126 -33.453 -51.563 1.00 84.50 887 GLY A O 1
ATOM 6997 N N . VAL A 1 888 ? 35.196 -34.483 -51.050 1.00 88.81 888 VAL A N 1
ATOM 6998 C CA . VAL A 1 888 ? 34.319 -33.538 -51.769 1.00 88.81 888 VAL A CA 1
ATOM 6999 C C . VAL A 1 888 ? 34.372 -32.140 -51.144 1.00 88.81 888 VAL A C 1
ATOM 7001 O O . VAL A 1 888 ? 34.472 -31.145 -51.865 1.00 88.81 888 VAL A O 1
ATOM 7004 N N . LEU A 1 889 ? 34.362 -32.045 -49.811 1.00 89.25 889 LEU A N 1
ATOM 7005 C CA . LEU A 1 889 ? 34.484 -30.767 -49.105 1.00 89.25 889 LEU A CA 1
ATOM 7006 C C . LEU A 1 889 ? 35.833 -30.076 -49.378 1.00 89.25 889 LEU A C 1
ATOM 7008 O O . LEU A 1 889 ? 35.881 -28.859 -49.573 1.00 89.25 889 LEU A O 1
ATOM 7012 N N . ASP A 1 890 ? 36.929 -30.833 -49.439 1.00 87.12 890 ASP A N 1
ATOM 7013 C CA . ASP A 1 890 ? 38.259 -30.290 -49.735 1.00 87.12 890 ASP A CA 1
ATOM 7014 C C . ASP A 1 890 ? 38.383 -29.754 -51.168 1.00 87.12 890 ASP A C 1
ATOM 7016 O O . ASP A 1 890 ? 39.042 -28.732 -51.401 1.00 87.12 890 ASP A O 1
ATOM 7020 N N . ASP A 1 891 ? 37.723 -30.396 -52.129 1.00 88.12 891 ASP A N 1
ATOM 7021 C CA . ASP A 1 891 ? 37.675 -29.922 -53.510 1.00 88.12 891 ASP A CA 1
ATOM 7022 C C . ASP A 1 891 ? 36.824 -28.650 -53.648 1.00 88.12 891 ASP A C 1
ATOM 7024 O O . ASP A 1 891 ? 37.242 -27.708 -54.332 1.00 88.12 891 ASP A O 1
ATOM 7028 N N . TRP A 1 892 ? 35.705 -28.549 -52.919 1.00 90.69 892 TRP A N 1
ATOM 7029 C CA . TRP A 1 892 ? 34.936 -27.303 -52.811 1.00 90.69 892 TRP A CA 1
ATOM 7030 C C . TRP A 1 892 ? 35.755 -26.171 -52.182 1.00 90.69 892 TRP A C 1
ATOM 7032 O O . TRP A 1 892 ? 35.771 -25.058 -52.712 1.00 90.69 892 TRP A O 1
ATOM 7042 N N . TYR A 1 893 ? 36.513 -26.446 -51.118 1.00 85.75 893 TYR A N 1
ATOM 7043 C CA . TYR A 1 893 ? 37.387 -25.453 -50.489 1.00 85.75 893 TYR A CA 1
ATOM 7044 C C . TYR A 1 893 ? 38.472 -24.937 -51.453 1.00 85.75 893 TYR A C 1
ATOM 7046 O O . TYR A 1 893 ? 38.698 -23.726 -51.560 1.00 85.75 893 TYR A O 1
ATOM 7054 N N . LYS A 1 894 ? 39.114 -25.829 -52.223 1.00 84.31 894 LYS A N 1
ATOM 7055 C CA . LYS A 1 894 ? 40.090 -25.449 -53.265 1.00 84.31 894 LYS A CA 1
ATOM 7056 C C . LYS A 1 894 ? 39.448 -24.655 -54.404 1.00 84.31 894 LYS A C 1
ATOM 7058 O O . LYS A 1 894 ? 40.074 -23.725 -54.919 1.00 84.31 894 LYS A O 1
ATOM 7063 N N . PHE A 1 895 ? 38.227 -25.012 -54.808 1.00 86.44 895 PHE A N 1
ATOM 7064 C CA . PHE A 1 895 ? 37.467 -24.294 -55.832 1.00 86.44 895 PHE A CA 1
ATOM 7065 C C . PHE A 1 895 ? 37.144 -22.860 -55.389 1.00 86.44 895 PHE A C 1
ATOM 7067 O O . PHE A 1 895 ? 37.419 -21.916 -56.134 1.00 86.44 895 PHE A O 1
ATOM 7074 N N . PHE A 1 896 ? 36.641 -22.680 -54.164 1.00 86.50 896 PHE A N 1
ATOM 7075 C CA . PHE A 1 896 ? 36.290 -21.360 -53.634 1.00 86.50 896 PHE A CA 1
ATOM 7076 C C . PHE A 1 896 ? 37.519 -20.471 -53.429 1.00 86.50 896 PHE A C 1
ATOM 7078 O O . PHE A 1 896 ? 37.519 -19.315 -53.853 1.00 86.50 896 PHE A O 1
ATOM 7085 N N . SER A 1 897 ? 38.606 -21.037 -52.900 1.00 78.81 897 SER A N 1
ATOM 7086 C CA . SER A 1 897 ? 39.854 -20.308 -52.630 1.00 78.81 897 SER A CA 1
ATOM 7087 C C . SER A 1 897 ? 40.546 -19.751 -53.880 1.00 78.81 897 SER A C 1
ATOM 7089 O O . SER A 1 897 ? 41.312 -18.797 -53.782 1.00 78.81 897 SER A O 1
ATOM 7091 N N . LYS A 1 898 ? 40.287 -20.319 -55.067 1.00 79.06 898 LYS A N 1
ATOM 7092 C CA . LYS A 1 898 ? 40.815 -19.812 -56.347 1.00 79.06 898 LYS A CA 1
ATOM 7093 C C . LYS A 1 898 ? 39.910 -18.779 -57.024 1.00 79.06 898 LYS A C 1
ATOM 7095 O O . LYS A 1 898 ? 40.370 -18.098 -57.937 1.00 79.06 898 LYS A O 1
ATOM 7100 N N . ARG A 1 899 ? 38.626 -18.708 -56.653 1.00 77.31 899 ARG A N 1
ATOM 7101 C CA . ARG A 1 899 ? 37.586 -18.000 -57.424 1.00 77.31 899 ARG A CA 1
ATOM 7102 C C . ARG A 1 899 ? 36.945 -16.827 -56.684 1.00 77.31 899 ARG A C 1
ATOM 7104 O O . ARG A 1 899 ? 36.438 -15.924 -57.346 1.00 77.31 899 ARG A O 1
ATOM 7111 N N . TYR A 1 900 ? 36.983 -16.828 -55.356 1.00 82.12 900 TYR A N 1
ATOM 7112 C CA . TYR A 1 900 ? 36.306 -15.842 -54.517 1.00 82.12 900 TYR A CA 1
ATOM 7113 C C . TYR A 1 900 ? 37.268 -15.171 -53.538 1.00 82.12 900 TYR A C 1
ATOM 7115 O O . TYR A 1 900 ? 38.326 -15.704 -53.196 1.00 82.12 900 TYR A O 1
ATOM 7123 N N . ASN A 1 901 ? 36.910 -13.967 -53.100 1.00 78.81 901 ASN A N 1
ATOM 7124 C CA . ASN A 1 901 ? 37.714 -13.201 -52.161 1.00 78.81 901 ASN A CA 1
ATOM 7125 C C . ASN A 1 901 ? 37.477 -13.706 -50.733 1.00 78.81 901 ASN A C 1
ATOM 7127 O O . ASN A 1 901 ? 36.345 -13.753 -50.285 1.00 78.81 901 ASN A O 1
ATOM 7131 N N . ILE A 1 902 ? 38.533 -14.057 -49.998 1.00 82.56 902 ILE A N 1
ATOM 7132 C CA . ILE A 1 902 ? 38.436 -14.362 -48.558 1.00 82.56 902 ILE A CA 1
ATOM 7133 C C . ILE A 1 902 ? 38.137 -13.071 -47.798 1.00 82.56 902 ILE A C 1
ATOM 7135 O O . ILE A 1 902 ? 38.853 -12.115 -48.021 1.00 82.56 902 ILE A O 1
ATOM 7139 N N . VAL A 1 903 ? 37.148 -13.019 -46.913 1.00 75.00 903 VAL A N 1
ATOM 7140 C CA . VAL A 1 903 ? 36.795 -11.805 -46.146 1.00 75.00 903 VAL A CA 1
ATOM 7141 C C . VAL A 1 903 ? 37.004 -11.951 -44.636 1.00 75.00 903 VAL A C 1
ATOM 7143 O O . VAL A 1 903 ? 37.074 -10.950 -43.936 1.00 75.00 903 VAL A O 1
ATOM 7146 N N . GLY A 1 904 ? 37.215 -13.167 -44.126 1.00 75.12 904 GLY A N 1
ATOM 7147 C CA . GLY A 1 904 ? 37.510 -13.394 -42.707 1.00 75.12 904 GLY A CA 1
ATOM 7148 C C . GLY A 1 904 ? 37.567 -14.872 -42.317 1.00 75.12 904 GLY A C 1
ATOM 7149 O O . GLY A 1 904 ? 37.531 -15.750 -43.183 1.00 75.12 904 GLY A O 1
ATOM 7150 N N . ARG A 1 905 ? 37.644 -15.168 -41.011 1.00 79.69 905 ARG A N 1
ATOM 7151 C CA . ARG A 1 905 ? 37.586 -16.543 -40.466 1.00 79.69 905 ARG A CA 1
ATOM 7152 C C . ARG A 1 905 ? 36.641 -16.667 -39.270 1.00 79.69 905 ARG A C 1
ATOM 7154 O O . ARG A 1 905 ? 36.613 -15.781 -38.424 1.00 79.69 905 ARG A O 1
ATOM 7161 N N . VAL A 1 906 ? 35.933 -17.796 -39.180 1.00 73.81 906 VAL A N 1
ATOM 7162 C CA . VAL A 1 906 ? 34.974 -18.115 -38.113 1.00 73.81 906 VAL A CA 1
ATOM 7163 C C . VAL A 1 906 ? 35.660 -18.757 -36.908 1.00 73.81 906 VAL A C 1
ATOM 7165 O O . VAL A 1 906 ? 36.296 -19.803 -37.031 1.00 73.81 906 VAL A O 1
ATOM 7168 N N . THR A 1 907 ? 35.508 -18.156 -35.727 1.00 55.78 907 THR A N 1
ATOM 7169 C CA . THR A 1 907 ? 36.011 -18.669 -34.439 1.00 55.78 907 THR A CA 1
ATOM 7170 C C . THR A 1 907 ? 34.949 -19.545 -33.755 1.00 55.78 907 THR A C 1
ATOM 7172 O O . THR A 1 907 ? 33.880 -19.049 -33.408 1.00 55.78 907 THR A O 1
ATOM 7175 N N . ILE A 1 908 ? 35.221 -20.839 -33.526 1.00 49.19 908 ILE A N 1
ATOM 7176 C CA . ILE A 1 908 ? 34.301 -21.779 -32.843 1.00 49.19 908 ILE A CA 1
ATOM 7177 C C . ILE A 1 908 ? 34.909 -22.228 -31.504 1.00 49.19 908 ILE A C 1
ATOM 7179 O O . ILE A 1 908 ? 36.014 -22.764 -31.477 1.00 49.19 908 ILE A O 1
ATOM 7183 N N . ILE A 1 909 ? 34.170 -22.052 -30.400 1.00 39.34 909 ILE A N 1
ATOM 7184 C CA . ILE A 1 909 ? 34.462 -22.638 -29.079 1.00 39.34 909 ILE A CA 1
ATOM 7185 C C . ILE A 1 909 ? 33.386 -23.696 -28.793 1.00 39.34 909 ILE A C 1
ATOM 7187 O O . ILE A 1 909 ? 32.208 -23.367 -28.684 1.00 39.34 909 ILE A O 1
ATOM 7191 N N . ILE A 1 910 ? 33.777 -24.967 -28.663 1.00 39.50 910 ILE A N 1
ATOM 7192 C CA . ILE A 1 910 ? 32.888 -26.064 -28.245 1.00 39.50 910 ILE A CA 1
ATOM 7193 C C . ILE A 1 910 ? 32.624 -25.918 -26.736 1.00 39.50 910 ILE A C 1
ATOM 7195 O O . ILE A 1 910 ? 33.550 -26.048 -25.935 1.00 39.50 910 ILE A O 1
ATOM 7199 N N . MET A 1 911 ? 31.381 -25.633 -26.329 1.00 46.22 911 MET A N 1
ATOM 7200 C CA . MET A 1 911 ? 30.992 -25.557 -24.912 1.00 46.22 911 MET A CA 1
ATOM 7201 C C . MET A 1 911 ? 30.541 -26.927 -24.387 1.00 46.22 911 MET A C 1
ATOM 7203 O O . MET A 1 911 ? 29.604 -27.524 -24.907 1.00 46.22 911 MET A O 1
ATOM 7207 N N . ASN A 1 912 ? 31.185 -27.405 -23.321 1.00 60.81 912 ASN A N 1
ATOM 7208 C CA . ASN A 1 912 ? 30.768 -28.583 -22.557 1.00 60.81 912 ASN A CA 1
ATOM 7209 C C . ASN A 1 912 ? 29.548 -28.215 -21.678 1.00 60.81 912 ASN A C 1
ATOM 7211 O O . ASN A 1 912 ? 29.678 -27.347 -20.811 1.00 60.81 912 ASN A O 1
ATOM 7215 N N . ILE A 1 913 ? 28.376 -28.816 -21.923 1.00 83.38 913 ILE A N 1
ATOM 7216 C CA . ILE A 1 913 ? 27.096 -28.496 -21.252 1.00 83.38 913 ILE A CA 1
ATOM 7217 C C . ILE A 1 913 ? 26.900 -29.433 -20.045 1.00 83.38 913 ILE A C 1
ATOM 7219 O O . ILE A 1 913 ? 26.726 -30.633 -20.259 1.00 83.38 913 ILE A O 1
ATOM 7223 N N . PRO A 1 914 ? 26.895 -28.935 -18.793 1.00 89.69 914 PRO A N 1
ATOM 7224 C CA . PRO A 1 914 ? 26.774 -29.795 -17.617 1.00 89.69 914 PRO A CA 1
ATOM 7225 C C . PRO A 1 914 ? 25.395 -30.441 -17.465 1.00 89.69 914 PRO A C 1
ATOM 7227 O O . PRO A 1 914 ? 24.371 -29.797 -17.710 1.00 89.69 914 PRO A O 1
ATOM 7230 N N . LYS A 1 915 ? 25.362 -31.685 -16.979 1.00 95.50 915 LYS A N 1
ATOM 7231 C CA . LYS A 1 915 ? 24.133 -32.411 -16.629 1.00 95.50 915 LYS A CA 1
ATOM 7232 C C . LYS A 1 915 ? 23.761 -32.190 -15.161 1.00 95.50 915 LYS A C 1
ATOM 7234 O O . LYS A 1 915 ? 24.553 -32.484 -14.267 1.00 95.50 915 LYS A O 1
ATOM 7239 N N . ILE A 1 916 ? 22.538 -31.730 -14.905 1.00 97.12 916 ILE A N 1
ATOM 7240 C CA . ILE A 1 916 ? 21.987 -31.530 -13.557 1.00 97.12 916 ILE A CA 1
ATOM 7241 C C . ILE A 1 916 ? 20.790 -32.457 -13.359 1.00 97.12 916 ILE A C 1
ATOM 7243 O O . ILE A 1 916 ? 19.883 -32.472 -14.190 1.00 97.12 916 ILE A O 1
ATOM 7247 N N . VAL A 1 917 ? 20.771 -33.211 -12.257 1.00 97.25 917 VAL A N 1
ATOM 7248 C CA . VAL A 1 917 ? 19.649 -34.101 -11.910 1.00 97.25 917 VAL A CA 1
ATOM 7249 C C . VAL A 1 917 ? 18.895 -33.563 -10.700 1.00 97.25 917 VAL A C 1
ATOM 7251 O O . VAL A 1 917 ? 19.502 -33.280 -9.670 1.00 97.25 917 VAL A O 1
ATOM 7254 N N . LEU A 1 918 ? 17.573 -33.458 -10.818 1.00 96.31 918 LEU A N 1
ATOM 7255 C CA . LEU A 1 918 ? 16.668 -32.948 -9.792 1.00 96.31 918 LEU A CA 1
ATOM 7256 C C . LEU A 1 918 ? 15.651 -34.028 -9.382 1.00 96.31 918 LEU A C 1
ATOM 7258 O O . LEU A 1 918 ? 14.908 -34.554 -10.208 1.00 96.31 918 LEU A O 1
ATOM 7262 N N . THR A 1 919 ? 15.589 -34.359 -8.093 1.00 94.38 919 THR A N 1
ATOM 7263 C CA . THR A 1 919 ? 14.747 -35.463 -7.580 1.00 94.38 919 THR A CA 1
ATOM 7264 C C . THR A 1 919 ? 13.288 -35.083 -7.305 1.00 94.38 919 THR A C 1
ATOM 7266 O O . THR A 1 919 ? 12.479 -35.947 -6.950 1.00 94.38 919 THR A O 1
ATOM 7269 N N . ARG A 1 920 ? 12.931 -33.801 -7.448 1.00 92.62 920 ARG A N 1
ATOM 7270 C CA . ARG A 1 920 ? 11.568 -33.291 -7.247 1.00 92.62 920 ARG A CA 1
ATOM 7271 C C . ARG A 1 920 ? 11.311 -32.040 -8.085 1.00 92.62 920 ARG A C 1
ATOM 7273 O O . ARG A 1 920 ? 12.192 -31.181 -8.089 1.00 92.62 920 ARG A O 1
ATOM 7280 N N . PRO A 1 921 ? 10.145 -31.869 -8.733 1.00 89.69 921 PRO A N 1
ATOM 7281 C CA . PRO A 1 921 ? 9.860 -30.604 -9.387 1.00 89.69 921 PRO A CA 1
ATOM 7282 C C . PRO A 1 921 ? 9.752 -29.500 -8.326 1.00 89.69 921 PRO A C 1
ATOM 7284 O O . PRO A 1 921 ? 9.215 -29.710 -7.238 1.00 89.69 921 PRO A O 1
ATOM 7287 N N . LEU A 1 922 ? 10.303 -28.330 -8.638 1.00 92.19 922 LEU A N 1
ATOM 7288 C CA . LEU A 1 922 ? 10.162 -27.123 -7.824 1.00 92.19 922 LEU A CA 1
ATOM 7289 C C . LEU A 1 922 ? 9.024 -26.257 -8.388 1.00 92.19 922 LEU A C 1
ATOM 7291 O O . LEU A 1 922 ? 8.451 -26.567 -9.434 1.00 92.19 922 LEU A O 1
ATOM 7295 N N . MET A 1 923 ? 8.695 -25.153 -7.716 1.00 93.12 923 MET A N 1
ATOM 7296 C CA . MET A 1 923 ? 7.658 -24.224 -8.176 1.00 93.12 923 MET A CA 1
ATOM 7297 C C . MET A 1 923 ? 7.975 -23.705 -9.595 1.00 93.12 923 MET A C 1
ATOM 7299 O O . MET A 1 923 ? 9.153 -23.470 -9.883 1.00 93.12 923 MET A O 1
ATOM 7303 N N . PRO A 1 924 ? 6.974 -23.481 -10.476 1.00 87.25 924 PRO A N 1
ATOM 7304 C CA . PRO A 1 924 ? 7.202 -23.151 -11.891 1.00 87.25 924 PRO A CA 1
ATOM 7305 C C . PRO A 1 924 ? 8.166 -21.980 -12.122 1.00 87.25 924 PRO A C 1
ATOM 7307 O O . PRO A 1 924 ? 9.028 -22.038 -12.994 1.00 87.25 924 PRO A O 1
ATOM 7310 N N . GLU A 1 925 ? 8.075 -20.947 -11.287 1.00 86.94 925 GLU A N 1
ATOM 7311 C CA . GLU A 1 925 ? 8.947 -19.767 -11.328 1.00 86.94 925 GLU A CA 1
ATOM 7312 C C . GLU A 1 925 ? 10.411 -20.092 -10.992 1.00 86.94 925 GLU A C 1
ATOM 7314 O O . GLU A 1 925 ? 11.332 -19.515 -11.567 1.00 86.94 925 GLU A O 1
ATOM 7319 N N . ILE A 1 926 ? 10.640 -21.044 -10.082 1.00 92.56 926 ILE A N 1
ATOM 7320 C CA . ILE A 1 926 ? 11.979 -21.524 -9.729 1.00 92.56 926 ILE A CA 1
ATOM 7321 C C . ILE A 1 926 ? 12.512 -22.453 -10.821 1.00 92.56 926 ILE A C 1
ATOM 7323 O O . ILE A 1 926 ? 13.673 -22.344 -11.209 1.00 92.56 926 ILE A O 1
ATOM 7327 N N . MET A 1 927 ? 11.659 -23.318 -11.376 1.00 90.62 927 MET A N 1
ATOM 7328 C CA . MET A 1 927 ? 12.018 -24.183 -12.505 1.00 90.62 927 MET A CA 1
ATOM 7329 C C . MET A 1 927 ? 12.417 -23.370 -13.745 1.00 90.62 927 MET A C 1
ATOM 7331 O O . MET A 1 927 ? 13.379 -23.725 -14.428 1.00 90.62 927 MET A O 1
ATOM 7335 N N . ALA A 1 928 ? 11.760 -22.230 -13.991 1.00 85.50 928 ALA A N 1
ATOM 7336 C CA . ALA A 1 928 ? 12.105 -21.314 -15.077 1.00 85.50 928 ALA A CA 1
ATOM 7337 C C . ALA A 1 928 ? 13.552 -20.787 -14.990 1.00 85.50 928 ALA A C 1
ATOM 7339 O O . ALA A 1 928 ? 14.140 -20.462 -16.021 1.00 85.50 928 ALA A O 1
ATOM 7340 N N . LYS A 1 929 ? 14.176 -20.773 -13.800 1.00 87.75 929 LYS A N 1
ATOM 7341 C CA . LYS A 1 929 ? 15.572 -20.330 -13.628 1.00 87.75 929 LYS A CA 1
ATOM 7342 C C . LYS A 1 929 ? 16.589 -21.239 -14.312 1.00 87.75 929 LYS A C 1
ATOM 7344 O O . LYS A 1 929 ? 17.617 -20.743 -14.758 1.00 87.75 929 LYS A O 1
ATOM 7349 N N . PHE A 1 930 ? 16.304 -22.535 -14.457 1.00 86.62 930 PHE A N 1
ATOM 7350 C CA . PHE A 1 930 ? 17.161 -23.428 -15.245 1.00 86.62 930 PHE A CA 1
ATOM 7351 C C . PHE A 1 930 ? 17.117 -23.085 -16.740 1.00 86.62 930 PHE A C 1
ATOM 7353 O O . PHE A 1 930 ? 18.142 -23.156 -17.407 1.00 86.62 930 PHE A O 1
ATOM 7360 N N . SER A 1 931 ? 15.952 -22.665 -17.252 1.00 78.06 931 SER A N 1
ATOM 7361 C CA . SER A 1 931 ? 15.780 -22.251 -18.657 1.00 78.06 931 SER A CA 1
ATOM 7362 C C . SER A 1 931 ? 16.296 -20.833 -18.923 1.00 78.06 931 SER A C 1
ATOM 7364 O O . SER A 1 931 ? 16.758 -20.536 -20.018 1.00 78.06 931 SER A O 1
ATOM 7366 N N . ALA A 1 932 ? 16.239 -19.958 -17.916 1.00 72.19 932 ALA A N 1
ATOM 7367 C CA . ALA A 1 932 ? 16.747 -18.589 -17.973 1.00 72.19 932 ALA A CA 1
ATOM 7368 C C . ALA A 1 932 ? 18.248 -18.471 -17.640 1.00 72.19 932 ALA A C 1
ATOM 7370 O O . ALA A 1 932 ? 18.793 -17.364 -17.661 1.00 72.19 932 ALA A O 1
ATOM 7371 N N . ALA A 1 933 ? 18.920 -19.578 -17.303 1.00 74.12 933 ALA A N 1
ATOM 7372 C CA . ALA A 1 933 ? 20.340 -19.578 -16.979 1.00 74.12 933 ALA A CA 1
ATOM 7373 C C . ALA A 1 933 ? 21.173 -19.112 -18.187 1.00 74.12 933 ALA A C 1
ATOM 7375 O O . ALA A 1 933 ? 20.985 -19.567 -19.312 1.00 74.12 933 ALA A O 1
ATOM 7376 N N . THR A 1 934 ? 22.135 -18.218 -17.948 1.00 70.00 934 THR A N 1
ATOM 7377 C CA . THR A 1 934 ? 23.019 -17.656 -18.989 1.00 70.00 934 THR A CA 1
ATOM 7378 C C . THR A 1 934 ? 23.919 -18.698 -19.650 1.00 70.00 934 THR A C 1
ATOM 7380 O O . THR A 1 934 ? 24.410 -18.479 -20.756 1.00 70.00 934 THR A O 1
ATOM 7383 N N . ARG A 1 935 ? 24.144 -19.831 -18.977 1.00 80.38 935 ARG A N 1
ATOM 7384 C CA . ARG A 1 935 ? 24.897 -20.978 -19.484 1.00 80.38 935 ARG A CA 1
ATOM 7385 C C . ARG A 1 935 ? 23.937 -22.161 -19.613 1.00 80.38 935 ARG A C 1
ATOM 7387 O O . ARG A 1 935 ? 23.266 -22.474 -18.628 1.00 80.38 935 ARG A O 1
ATOM 7394 N N . PRO A 1 936 ? 23.881 -22.831 -20.777 1.00 79.69 936 PRO A N 1
ATOM 7395 C CA . PRO A 1 936 ? 22.993 -23.968 -20.959 1.00 79.69 936 PRO A CA 1
ATOM 7396 C C . PRO A 1 936 ? 23.377 -25.104 -20.006 1.00 79.69 936 PRO A C 1
ATOM 7398 O O . PRO A 1 936 ? 24.560 -25.344 -19.749 1.00 79.69 936 PRO A O 1
ATOM 7401 N N . VAL A 1 937 ? 22.364 -25.812 -19.509 1.00 87.44 937 VAL A N 1
ATOM 7402 C CA . VAL A 1 937 ? 22.493 -27.022 -18.688 1.00 87.44 937 VAL A CA 1
ATOM 7403 C C . VAL A 1 937 ? 21.541 -28.088 -19.218 1.00 87.44 937 VAL A C 1
ATOM 7405 O O . VAL A 1 937 ? 20.454 -27.777 -19.700 1.00 87.44 937 VAL A O 1
ATOM 7408 N N . ASN A 1 938 ? 21.934 -29.354 -19.122 1.00 92.00 938 ASN A N 1
ATOM 7409 C CA . ASN A 1 938 ? 21.052 -30.479 -19.402 1.00 92.00 938 ASN A CA 1
ATOM 7410 C C . ASN A 1 938 ? 20.326 -30.870 -18.107 1.00 92.00 938 ASN A C 1
ATOM 7412 O O . ASN A 1 938 ? 20.913 -31.525 -17.243 1.00 92.00 938 ASN A O 1
ATOM 7416 N N . LEU A 1 939 ? 19.078 -30.422 -17.949 1.00 94.19 939 LEU A N 1
ATOM 7417 C CA . LEU A 1 939 ? 18.271 -30.693 -16.760 1.00 94.19 939 LEU A CA 1
ATOM 7418 C C . LEU A 1 939 ? 17.475 -31.994 -16.922 1.00 94.19 939 LEU A C 1
ATOM 7420 O O . LEU A 1 939 ? 16.583 -32.087 -17.762 1.00 94.19 939 LEU A O 1
ATOM 7424 N N . VAL A 1 940 ? 17.731 -32.958 -16.043 1.00 94.81 940 VAL A N 1
ATOM 7425 C CA . VAL A 1 940 ? 16.927 -34.175 -15.887 1.00 94.81 940 VAL A CA 1
ATOM 7426 C C . VAL A 1 940 ? 16.187 -34.083 -14.562 1.00 94.81 940 VAL A C 1
ATOM 7428 O O . VAL A 1 940 ? 16.818 -33.913 -13.522 1.00 94.81 940 VAL A O 1
ATOM 7431 N N . HIS A 1 941 ? 14.861 -34.187 -14.563 1.00 94.50 941 HIS A N 1
ATOM 7432 C CA . HIS A 1 941 ? 14.092 -34.083 -13.326 1.00 94.50 941 HIS A CA 1
ATOM 7433 C C . HIS A 1 941 ? 12.982 -35.122 -13.235 1.00 94.50 941 HIS A C 1
ATOM 7435 O O . HIS A 1 941 ? 12.472 -35.612 -14.239 1.00 94.50 941 HIS A O 1
ATOM 7441 N N . TRP A 1 942 ? 12.632 -35.470 -12.002 1.00 94.94 942 TRP A N 1
ATOM 7442 C CA . TRP A 1 942 ? 11.463 -36.282 -11.708 1.00 94.94 942 TRP A CA 1
ATOM 7443 C C . TRP A 1 942 ? 10.206 -35.413 -11.809 1.00 94.94 942 TRP A C 1
ATOM 7445 O O . TRP A 1 942 ? 10.144 -34.356 -11.189 1.00 94.94 942 TRP A O 1
ATOM 7455 N N . GLU A 1 943 ? 9.212 -35.837 -12.590 1.00 88.00 943 GLU A N 1
ATOM 7456 C CA . GLU A 1 943 ? 8.048 -34.998 -12.929 1.00 88.00 943 GLU A CA 1
ATOM 7457 C C . GLU A 1 943 ? 6.946 -34.997 -11.861 1.00 88.00 943 GLU A C 1
ATOM 7459 O O . GLU A 1 943 ? 6.060 -34.145 -11.879 1.00 88.00 943 GLU A O 1
ATOM 7464 N N . LYS A 1 944 ? 6.962 -35.960 -10.931 1.00 88.12 944 LYS A N 1
ATOM 7465 C CA . LYS A 1 944 ? 5.907 -36.087 -9.918 1.00 88.12 944 LYS A CA 1
ATOM 7466 C C . LYS A 1 944 ? 6.295 -35.375 -8.636 1.00 88.12 944 LYS A C 1
ATOM 7468 O O . LYS A 1 944 ? 7.437 -35.457 -8.188 1.00 88.12 944 LYS A O 1
ATOM 7473 N N . ASP A 1 945 ? 5.304 -34.805 -7.962 1.00 81.69 945 ASP A N 1
ATOM 7474 C CA . ASP A 1 945 ? 5.451 -34.305 -6.595 1.00 81.69 945 ASP A CA 1
ATOM 7475 C C . ASP A 1 945 ? 5.436 -35.452 -5.557 1.00 81.69 945 ASP A C 1
ATOM 7477 O O . ASP A 1 945 ? 4.673 -35.488 -4.597 1.00 81.69 945 ASP A O 1
ATOM 7481 N N . SER A 1 946 ? 6.268 -36.470 -5.782 1.00 84.62 946 SER A N 1
ATOM 7482 C CA . SER A 1 946 ? 6.445 -37.641 -4.914 1.00 84.62 946 SER A CA 1
ATOM 7483 C C . SER A 1 946 ? 7.915 -38.067 -4.921 1.00 84.62 946 SER A C 1
ATOM 7485 O O . SER A 1 946 ? 8.596 -37.787 -5.905 1.00 84.62 946 SER A O 1
ATOM 7487 N N . PRO A 1 947 ? 8.448 -38.726 -3.870 1.00 85.12 947 PRO A N 1
ATOM 7488 C CA . PRO A 1 947 ? 9.837 -39.189 -3.870 1.00 85.12 947 PRO A CA 1
ATOM 7489 C C . PRO A 1 947 ? 10.182 -39.976 -5.126 1.00 85.12 947 PRO A C 1
ATOM 7491 O O . PRO A 1 947 ? 9.441 -40.882 -5.517 1.00 85.12 947 PRO A O 1
ATOM 7494 N N . ALA A 1 948 ? 11.288 -39.595 -5.768 1.00 89.69 948 ALA A N 1
ATOM 7495 C CA . ALA A 1 948 ? 11.788 -40.313 -6.923 1.00 89.69 948 ALA A CA 1
ATOM 7496 C C . ALA A 1 948 ? 12.193 -41.731 -6.482 1.00 89.69 948 ALA A C 1
ATOM 7498 O O . ALA A 1 948 ? 12.883 -41.881 -5.466 1.00 89.69 948 ALA A O 1
ATOM 7499 N N . PRO A 1 949 ? 11.792 -42.788 -7.211 1.00 93.38 949 PRO A N 1
ATOM 7500 C CA . PRO A 1 949 ? 12.237 -44.137 -6.900 1.00 93.38 949 PRO A CA 1
ATOM 7501 C C . PRO A 1 949 ? 13.765 -44.209 -6.871 1.00 93.38 949 PRO A C 1
ATOM 7503 O O . PRO A 1 949 ? 14.434 -43.656 -7.744 1.00 93.38 949 PRO A O 1
ATOM 7506 N N . ARG A 1 950 ? 14.334 -44.937 -5.904 1.00 92.81 950 ARG A N 1
ATOM 7507 C CA . ARG A 1 950 ? 15.795 -45.051 -5.758 1.00 92.81 950 ARG A CA 1
ATOM 7508 C C . ARG A 1 950 ? 16.480 -45.491 -7.054 1.00 92.81 950 ARG A C 1
ATOM 7510 O O . ARG A 1 950 ? 17.513 -44.933 -7.408 1.00 92.81 950 ARG A O 1
ATOM 7517 N N . GLN A 1 951 ? 15.886 -46.452 -7.761 1.00 93.06 951 GLN A N 1
ATOM 7518 C CA . GLN A 1 951 ? 16.414 -46.928 -9.037 1.00 93.06 951 GLN A CA 1
ATOM 7519 C C . GLN A 1 951 ? 16.429 -45.820 -10.098 1.00 93.06 951 GLN A C 1
ATOM 7521 O O . GLN A 1 951 ? 17.439 -45.640 -10.762 1.00 93.06 951 GLN A O 1
ATOM 7526 N N . TRP A 1 952 ? 15.372 -45.003 -10.174 1.00 95.50 952 TRP A N 1
ATOM 7527 C CA . TRP A 1 952 ? 15.311 -43.871 -11.102 1.00 95.50 952 TRP A CA 1
ATOM 7528 C C . TRP A 1 952 ? 16.437 -42.864 -10.842 1.00 95.50 952 TRP A C 1
ATOM 7530 O O . TRP A 1 952 ? 17.074 -42.399 -11.785 1.00 95.50 952 TRP A O 1
ATOM 7540 N N . LEU A 1 953 ? 16.717 -42.549 -9.571 1.00 95.31 953 LEU A N 1
ATOM 7541 C CA . LEU A 1 953 ? 17.815 -41.646 -9.222 1.00 95.31 953 LEU A CA 1
ATOM 7542 C C . LEU A 1 953 ? 19.172 -42.233 -9.636 1.00 95.31 953 LEU A C 1
ATOM 7544 O O . LEU A 1 953 ? 19.987 -41.513 -10.201 1.00 95.31 953 LEU A O 1
ATOM 7548 N N . LEU A 1 954 ? 19.406 -43.526 -9.399 1.00 95.19 954 LEU A N 1
ATOM 7549 C CA . LEU A 1 954 ? 20.643 -44.194 -9.816 1.00 95.19 954 LEU A CA 1
ATOM 7550 C C . LEU A 1 954 ? 20.814 -44.163 -11.343 1.00 95.19 954 LEU A C 1
ATOM 7552 O O . LEU A 1 954 ? 21.863 -43.739 -11.821 1.00 95.19 954 LEU A O 1
ATOM 7556 N N . ASP A 1 955 ? 19.773 -44.517 -12.097 1.00 93.31 955 ASP A N 1
ATOM 7557 C CA . ASP A 1 955 ? 19.814 -44.559 -13.564 1.00 93.31 955 ASP A CA 1
ATOM 7558 C C . ASP A 1 955 ? 20.098 -43.172 -14.168 1.00 93.31 955 ASP A C 1
ATOM 7560 O O . ASP A 1 955 ? 20.852 -43.037 -15.132 1.00 93.31 955 ASP A O 1
ATOM 7564 N N . ASN A 1 956 ? 19.532 -42.115 -13.575 1.00 95.56 956 ASN A N 1
ATOM 7565 C CA . ASN A 1 956 ? 19.674 -40.752 -14.085 1.00 95.56 956 ASN A CA 1
ATOM 7566 C C . ASN A 1 956 ? 20.911 -40.021 -13.553 1.00 95.56 956 ASN A C 1
ATOM 7568 O O . ASN A 1 956 ? 21.376 -39.093 -14.216 1.00 95.56 956 ASN A O 1
ATOM 7572 N N . ALA A 1 957 ? 21.480 -40.439 -12.419 1.00 94.94 957 ALA A N 1
ATOM 7573 C CA . ALA A 1 957 ? 22.693 -39.843 -11.862 1.00 94.94 957 ALA A CA 1
ATOM 7574 C C . ALA A 1 957 ? 23.943 -40.115 -12.712 1.00 94.94 957 ALA A C 1
ATOM 7576 O O . ALA A 1 957 ? 24.891 -39.337 -12.631 1.00 94.94 957 ALA A O 1
ATOM 7577 N N . VAL A 1 958 ? 23.952 -41.166 -13.542 1.00 93.38 958 VAL A N 1
ATOM 7578 C CA . VAL A 1 958 ? 25.100 -41.536 -14.389 1.00 93.38 958 VAL A CA 1
ATOM 7579 C C . VAL A 1 958 ? 25.558 -40.349 -15.242 1.00 93.38 958 VAL A C 1
ATOM 7581 O O . VAL A 1 958 ? 24.790 -39.817 -16.053 1.00 93.38 958 VAL A O 1
ATOM 7584 N N . GLY A 1 959 ? 26.809 -39.924 -15.054 1.00 89.94 959 GLY A N 1
ATOM 7585 C CA . GLY A 1 959 ? 27.407 -38.809 -15.790 1.00 89.94 959 GLY A CA 1
ATOM 7586 C C . GLY A 1 959 ? 26.857 -37.430 -15.411 1.00 89.94 959 GLY A C 1
ATOM 7587 O O . GLY A 1 959 ? 26.981 -36.498 -16.198 1.00 89.94 959 GLY A O 1
ATOM 7588 N N . ALA A 1 960 ? 26.199 -37.287 -14.256 1.00 95.44 960 ALA A N 1
ATOM 7589 C CA . ALA A 1 960 ? 25.767 -35.984 -13.758 1.00 95.44 960 ALA A CA 1
ATOM 7590 C C . ALA A 1 960 ? 26.970 -35.137 -13.308 1.00 95.44 960 ALA A C 1
ATOM 7592 O O . ALA A 1 960 ? 27.927 -35.656 -12.733 1.00 95.44 960 ALA A O 1
ATOM 7593 N N . ASP A 1 961 ? 26.900 -33.826 -13.537 1.00 96.44 961 ASP A N 1
ATOM 7594 C CA . ASP A 1 961 ? 27.845 -32.835 -13.015 1.00 96.44 961 ASP A CA 1
ATOM 7595 C C . ASP A 1 961 ? 27.384 -32.265 -11.671 1.00 96.44 961 ASP A C 1
ATOM 7597 O O . ASP A 1 961 ? 28.213 -31.906 -10.831 1.00 96.44 961 ASP A O 1
ATOM 7601 N N . ALA A 1 962 ? 26.068 -32.190 -11.447 1.00 97.25 962 ALA A N 1
ATOM 7602 C CA . ALA A 1 962 ? 25.506 -31.802 -10.161 1.00 97.25 962 ALA A CA 1
ATOM 7603 C C . ALA A 1 962 ? 24.159 -32.474 -9.861 1.00 97.25 962 ALA A C 1
ATOM 7605 O O . ALA A 1 962 ? 23.395 -32.809 -10.768 1.00 97.25 962 ALA A O 1
ATOM 7606 N N . LEU A 1 963 ? 23.858 -32.640 -8.571 1.00 97.81 963 LEU A N 1
ATOM 7607 C CA . LEU A 1 963 ? 22.584 -33.180 -8.086 1.00 97.81 963 LEU A CA 1
ATOM 7608 C C . LEU A 1 963 ? 21.873 -32.153 -7.198 1.00 97.81 963 LEU A C 1
ATOM 7610 O O . LEU A 1 963 ? 22.492 -31.579 -6.300 1.00 97.81 963 LEU A O 1
ATOM 7614 N N . LEU A 1 964 ? 20.570 -31.966 -7.411 1.00 97.50 964 LEU A N 1
ATOM 7615 C CA . LEU A 1 964 ? 19.676 -31.287 -6.479 1.00 97.50 964 LEU A CA 1
ATOM 7616 C C . LEU A 1 964 ? 18.772 -32.328 -5.818 1.00 97.50 964 LEU A C 1
ATOM 7618 O O . LEU A 1 964 ? 17.980 -32.988 -6.494 1.00 97.50 964 LEU A O 1
ATOM 7622 N N . VAL A 1 965 ? 18.906 -32.472 -4.502 1.00 96.12 965 VAL A N 1
ATOM 7623 C CA . VAL A 1 965 ? 18.260 -33.535 -3.720 1.00 96.12 965 VAL A CA 1
ATOM 7624 C C . VAL A 1 965 ? 17.380 -32.974 -2.602 1.00 96.12 965 VAL A C 1
ATOM 7626 O O . VAL A 1 965 ? 17.556 -31.840 -2.155 1.00 96.12 965 VAL A O 1
ATOM 7629 N N . MET A 1 966 ? 16.417 -33.773 -2.152 1.00 92.25 966 MET A N 1
ATOM 7630 C CA . MET A 1 966 ? 15.557 -33.498 -1.001 1.00 92.25 966 MET A CA 1
ATOM 7631 C C . MET A 1 966 ? 16.068 -34.252 0.232 1.00 92.25 966 MET A C 1
ATOM 7633 O O . MET A 1 966 ? 16.829 -35.210 0.118 1.00 92.25 966 MET A O 1
ATOM 7637 N N . LEU A 1 967 ? 15.570 -33.898 1.423 1.00 86.75 967 LEU A N 1
ATOM 7638 C CA . LEU A 1 967 ? 15.949 -34.573 2.676 1.00 86.75 967 LEU A CA 1
ATOM 7639 C C . LEU A 1 967 ? 15.684 -36.092 2.678 1.00 86.75 967 LEU A C 1
ATOM 7641 O O . LEU A 1 967 ? 16.312 -36.823 3.440 1.00 86.75 967 LEU A O 1
ATOM 7645 N N . SER A 1 968 ? 14.738 -36.557 1.856 1.00 85.94 968 SER A N 1
ATOM 7646 C CA . SER A 1 968 ? 14.371 -37.969 1.713 1.00 85.94 968 SER A CA 1
ATOM 7647 C C . SER A 1 968 ? 15.348 -38.774 0.856 1.00 85.94 968 SER A C 1
ATOM 7649 O O . SER A 1 968 ? 15.300 -40.004 0.864 1.00 85.94 968 SER A O 1
ATOM 7651 N N . ASP A 1 969 ? 16.208 -38.107 0.089 1.00 91.06 969 ASP A N 1
ATOM 7652 C CA . ASP A 1 969 ? 17.062 -38.755 -0.895 1.00 91.06 969 ASP A CA 1
ATOM 7653 C C . ASP A 1 969 ? 18.412 -39.089 -0.267 1.00 91.06 969 ASP A C 1
ATOM 7655 O O . ASP A 1 969 ? 19.192 -38.218 0.110 1.00 91.06 969 ASP A O 1
ATOM 7659 N N . LYS A 1 970 ? 18.713 -40.381 -0.150 1.00 92.38 970 LYS A N 1
ATOM 7660 C CA . LYS A 1 970 ? 19.957 -40.831 0.474 1.00 92.38 970 LYS A CA 1
ATOM 7661 C C . LYS A 1 970 ? 21.149 -40.654 -0.471 1.00 92.38 970 LYS A C 1
ATOM 7663 O O . LYS A 1 970 ? 21.227 -41.320 -1.504 1.00 92.38 970 LYS A O 1
ATOM 7668 N N . VAL A 1 971 ? 22.119 -39.829 -0.093 1.00 95.12 971 VAL A N 1
ATOM 7669 C CA . VAL A 1 971 ? 23.383 -39.654 -0.819 1.00 95.12 971 VAL A CA 1
ATOM 7670 C C . VAL A 1 971 ? 24.457 -40.503 -0.145 1.00 95.12 971 VAL A C 1
ATOM 7672 O O . VAL A 1 971 ? 25.166 -40.061 0.756 1.00 95.12 971 VAL A O 1
ATOM 7675 N N . ASP A 1 972 ? 24.547 -41.758 -0.572 1.00 94.12 972 ASP A N 1
ATOM 7676 C CA . ASP A 1 972 ? 25.492 -42.752 -0.067 1.00 94.12 972 ASP A CA 1
ATOM 7677 C C . ASP A 1 972 ? 26.515 -43.161 -1.137 1.00 94.12 972 ASP A C 1
ATOM 7679 O O . ASP A 1 972 ? 26.465 -42.728 -2.291 1.00 94.12 972 ASP A O 1
ATOM 7683 N N . LYS A 1 973 ? 27.452 -44.035 -0.753 1.00 93.94 973 LYS A N 1
ATOM 7684 C CA . LYS A 1 973 ? 28.499 -44.544 -1.644 1.00 93.94 973 LYS A CA 1
ATOM 7685 C C . LYS A 1 973 ? 27.949 -45.086 -2.972 1.00 93.94 973 LYS A C 1
ATOM 7687 O O . LYS A 1 973 ? 28.543 -44.822 -4.008 1.00 93.94 973 LYS A O 1
ATOM 7692 N N . GLN A 1 974 ? 26.814 -45.790 -2.962 1.00 95.44 974 GLN A N 1
ATOM 7693 C CA . GLN A 1 974 ? 26.226 -46.363 -4.177 1.00 95.44 974 GLN A CA 1
ATOM 7694 C C . GLN A 1 974 ? 25.828 -45.274 -5.181 1.00 95.44 974 GLN A C 1
ATOM 7696 O O . GLN A 1 974 ? 26.143 -45.394 -6.364 1.00 95.44 974 GLN A O 1
ATOM 7701 N N . LEU A 1 975 ? 25.161 -44.208 -4.722 1.00 96.12 975 LEU A N 1
ATOM 7702 C CA . LEU A 1 975 ? 24.776 -43.097 -5.596 1.00 96.12 975 LEU A CA 1
ATOM 7703 C C . LEU A 1 975 ? 26.006 -42.372 -6.149 1.00 96.12 975 LEU A C 1
ATOM 7705 O O . LEU A 1 975 ? 26.059 -42.079 -7.339 1.00 96.12 975 LEU A O 1
ATOM 7709 N N . LEU A 1 976 ? 27.003 -42.125 -5.296 1.00 96.00 976 LEU A N 1
ATOM 7710 C CA . LEU A 1 976 ? 28.235 -41.437 -5.686 1.00 96.00 976 LEU A CA 1
ATOM 7711 C C . LEU A 1 976 ? 29.067 -42.253 -6.687 1.00 96.00 976 LEU A C 1
ATOM 7713 O O . LEU A 1 976 ? 29.596 -41.686 -7.639 1.00 96.00 976 LEU A O 1
ATOM 7717 N N . ASP A 1 977 ? 29.151 -43.573 -6.507 1.00 92.56 977 ASP A N 1
ATOM 7718 C CA . ASP A 1 977 ? 29.840 -44.471 -7.441 1.00 92.56 977 ASP A CA 1
ATOM 7719 C C . ASP A 1 977 ? 29.102 -44.543 -8.792 1.00 92.56 977 ASP A C 1
ATOM 7721 O O . ASP A 1 977 ? 29.740 -44.584 -9.841 1.00 92.56 977 ASP A O 1
ATOM 7725 N N . THR A 1 978 ? 27.764 -44.495 -8.774 1.00 93.25 978 THR A N 1
ATOM 7726 C CA . THR A 1 978 ? 26.922 -44.514 -9.985 1.00 93.25 978 THR A CA 1
ATOM 7727 C C . THR A 1 978 ? 27.004 -43.205 -10.768 1.00 93.25 978 THR A C 1
ATOM 7729 O O . THR A 1 978 ? 27.071 -43.224 -11.996 1.00 93.25 978 THR A O 1
ATOM 7732 N N . ALA A 1 979 ? 27.023 -42.061 -10.074 1.00 93.06 979 ALA A N 1
ATOM 7733 C CA . ALA A 1 979 ? 27.136 -40.756 -10.718 1.00 93.06 979 ALA A CA 1
ATOM 7734 C C . ALA A 1 979 ? 28.458 -40.597 -11.484 1.00 93.06 979 ALA A C 1
ATOM 7736 O O . ALA A 1 979 ? 28.492 -39.993 -12.558 1.00 93.06 979 ALA A O 1
ATOM 7737 N N . GLY A 1 980 ? 29.523 -41.215 -10.968 1.00 88.81 980 GLY A N 1
ATOM 7738 C CA . GLY A 1 980 ? 30.828 -41.256 -11.610 1.00 88.81 980 GLY A CA 1
ATOM 7739 C C . GLY A 1 980 ? 31.668 -39.993 -11.374 1.00 88.81 980 GLY A C 1
ATOM 7740 O O . GLY A 1 980 ? 31.293 -39.108 -10.604 1.00 88.81 980 GLY A O 1
ATOM 7741 N N . PRO A 1 981 ? 32.843 -39.898 -12.021 1.00 89.06 981 PRO A N 1
ATOM 7742 C CA . PRO A 1 981 ? 33.843 -38.867 -11.730 1.00 89.06 981 PRO A CA 1
ATOM 7743 C C . PRO A 1 981 ? 33.468 -37.456 -12.215 1.00 89.06 981 PRO A C 1
ATOM 7745 O O . PRO A 1 981 ? 34.171 -36.504 -11.890 1.00 89.06 981 PRO A O 1
ATOM 7748 N N . SER A 1 982 ? 32.396 -37.303 -13.001 1.00 90.81 982 SER A N 1
ATOM 7749 C CA . SER A 1 982 ? 31.913 -35.998 -13.476 1.00 90.81 982 SER A CA 1
ATOM 7750 C C . SER A 1 982 ? 31.231 -35.176 -12.384 1.00 90.81 982 SER A C 1
ATOM 7752 O O . SER A 1 982 ? 31.142 -33.956 -12.519 1.00 90.81 982 SER A O 1
ATOM 7754 N N . LEU A 1 983 ? 30.748 -35.824 -11.317 1.00 96.50 983 LEU A N 1
ATOM 7755 C CA . LEU A 1 983 ? 29.962 -35.173 -10.278 1.00 96.50 983 LEU A CA 1
ATOM 7756 C C . LEU A 1 983 ? 30.833 -34.207 -9.466 1.00 96.50 983 LEU A C 1
ATOM 7758 O O . LEU A 1 983 ? 31.769 -34.616 -8.786 1.00 96.50 983 LEU A O 1
ATOM 7762 N N . LYS A 1 984 ? 30.498 -32.916 -9.516 1.00 95.19 984 LYS A N 1
ATOM 7763 C CA . LYS A 1 984 ? 31.241 -31.829 -8.859 1.00 95.19 984 LYS A CA 1
ATOM 7764 C C . LYS A 1 984 ? 30.537 -31.302 -7.618 1.00 95.19 984 LYS A C 1
ATOM 7766 O O . LYS A 1 984 ? 31.202 -30.869 -6.674 1.00 95.19 984 LYS A O 1
ATOM 7771 N N . ALA A 1 985 ? 29.203 -31.294 -7.622 1.00 96.81 985 ALA A N 1
ATOM 7772 C CA . ALA A 1 985 ? 28.431 -30.645 -6.571 1.00 96.81 985 ALA A CA 1
ATOM 7773 C C . ALA A 1 985 ? 27.096 -31.328 -6.265 1.00 96.81 985 ALA A C 1
ATOM 7775 O O . ALA A 1 985 ? 26.436 -31.888 -7.136 1.00 96.81 985 ALA A O 1
ATOM 7776 N N . ILE A 1 986 ? 26.671 -31.211 -5.013 1.00 97.56 986 ILE A N 1
ATOM 7777 C CA . ILE A 1 986 ? 25.344 -31.596 -4.541 1.00 97.56 986 ILE A CA 1
ATOM 7778 C C . ILE A 1 986 ? 24.750 -30.410 -3.781 1.00 97.56 986 ILE A C 1
ATOM 7780 O O . ILE A 1 986 ? 25.404 -29.829 -2.911 1.00 97.56 986 ILE A O 1
ATOM 7784 N N . SER A 1 987 ? 23.513 -30.041 -4.104 1.00 97.25 987 SER A N 1
ATOM 7785 C CA . SER A 1 987 ? 22.739 -29.050 -3.356 1.00 97.25 987 SER A CA 1
ATOM 7786 C C . SER A 1 987 ? 21.500 -29.710 -2.764 1.00 97.25 987 SER A C 1
ATOM 7788 O O . SER A 1 987 ? 20.718 -30.313 -3.495 1.00 97.25 987 SER A O 1
ATOM 7790 N N . THR A 1 988 ? 21.341 -29.650 -1.443 1.00 95.62 988 THR A N 1
ATOM 7791 C CA . THR A 1 988 ? 20.186 -30.242 -0.760 1.00 95.62 988 THR A CA 1
ATOM 7792 C C . THR A 1 988 ? 19.210 -29.163 -0.305 1.00 95.62 988 THR A C 1
ATOM 7794 O O . THR A 1 988 ? 19.612 -28.165 0.301 1.00 95.62 988 THR A O 1
ATOM 7797 N N . LEU A 1 989 ? 17.919 -29.359 -0.593 1.00 93.56 989 LEU A N 1
ATOM 7798 C CA . LEU A 1 989 ? 16.829 -28.488 -0.143 1.00 93.56 989 LEU A CA 1
ATOM 7799 C C . LEU A 1 989 ? 16.462 -28.843 1.306 1.00 93.56 989 LEU A C 1
ATOM 7801 O O . LEU A 1 989 ? 15.387 -29.357 1.620 1.00 93.56 989 LEU A O 1
ATOM 7805 N N . SER A 1 990 ? 17.407 -28.612 2.209 1.00 89.38 990 SER A N 1
ATOM 7806 C CA . SER A 1 990 ? 17.262 -28.850 3.641 1.00 89.38 990 SER A CA 1
ATOM 7807 C C . SER A 1 990 ? 18.329 -28.088 4.427 1.00 89.38 990 SER A C 1
ATOM 7809 O O . SER A 1 990 ? 19.380 -27.721 3.906 1.00 89.38 990 SER A O 1
ATOM 7811 N N . VAL A 1 991 ? 18.094 -27.871 5.726 1.00 85.81 991 VAL A N 1
ATOM 7812 C CA . VAL A 1 991 ? 19.154 -27.399 6.640 1.00 85.81 991 VAL A CA 1
ATOM 7813 C C . VAL A 1 991 ? 20.042 -28.557 7.085 1.00 85.81 991 VAL A C 1
ATOM 7815 O O . VAL A 1 991 ? 21.264 -28.420 7.116 1.00 85.81 991 VAL A O 1
ATOM 7818 N N . GLY A 1 992 ? 19.432 -29.695 7.424 1.00 81.62 992 GLY A N 1
ATOM 7819 C CA . GLY A 1 992 ? 20.145 -30.915 7.788 1.00 81.62 992 GLY A CA 1
ATOM 7820 C C . GLY A 1 992 ? 20.611 -31.697 6.574 1.00 81.62 992 GLY A C 1
ATOM 7821 O O . GLY A 1 992 ? 19.815 -31.964 5.681 1.00 81.62 992 GLY A O 1
ATOM 7822 N N . TYR A 1 993 ? 21.864 -32.126 6.586 1.00 88.62 993 TYR A N 1
ATOM 7823 C CA . TYR A 1 993 ? 22.479 -32.931 5.530 1.00 88.62 993 TYR A CA 1
ATOM 7824 C C . TYR A 1 993 ? 22.897 -34.321 6.037 1.00 88.62 993 TYR A C 1
ATOM 7826 O O . TYR A 1 993 ? 23.798 -34.945 5.491 1.00 88.62 993 TYR A O 1
ATOM 7834 N N . ASP A 1 994 ? 22.218 -34.826 7.072 1.00 84.81 994 ASP A N 1
ATOM 7835 C CA . ASP A 1 994 ? 22.464 -36.145 7.681 1.00 84.81 994 ASP A CA 1
ATOM 7836 C C . ASP A 1 994 ? 22.243 -37.311 6.688 1.00 84.81 994 ASP A C 1
ATOM 7838 O O . ASP A 1 994 ? 22.748 -38.415 6.877 1.00 84.81 994 ASP A O 1
ATOM 7842 N N . HIS A 1 995 ? 21.496 -37.059 5.608 1.00 88.94 995 HIS A N 1
ATOM 7843 C CA . HIS A 1 995 ? 21.261 -37.988 4.501 1.00 88.94 995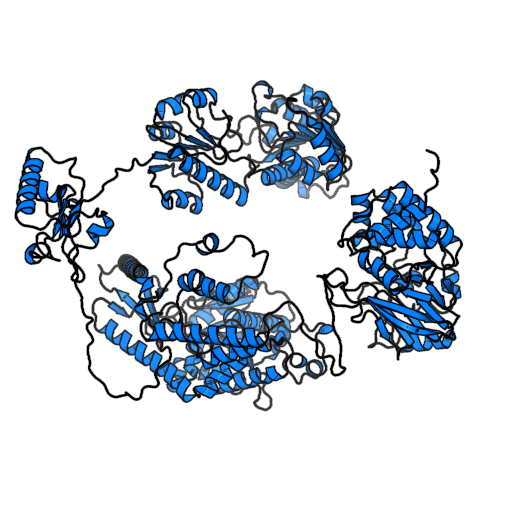 HIS A CA 1
ATOM 7844 C C . HIS A 1 995 ? 22.433 -38.057 3.501 1.00 88.94 995 HIS A C 1
ATOM 7846 O O . HIS A 1 995 ? 22.372 -38.861 2.569 1.00 88.94 995 HIS A O 1
ATOM 7852 N N . CYS A 1 996 ? 23.486 -37.250 3.692 1.00 92.75 996 CYS A N 1
ATOM 7853 C CA . CYS A 1 996 ? 24.681 -37.206 2.852 1.00 92.75 996 CYS A CA 1
ATOM 7854 C C . CYS A 1 996 ? 25.912 -37.786 3.563 1.00 92.75 996 CYS A C 1
ATOM 7856 O O . CYS A 1 996 ? 26.302 -37.326 4.635 1.00 92.75 996 CYS A O 1
ATOM 7858 N N . ASP A 1 997 ? 26.585 -38.751 2.930 1.00 92.75 997 ASP A N 1
ATOM 7859 C CA . ASP A 1 997 ? 27.833 -39.333 3.435 1.00 92.75 997 ASP A CA 1
ATOM 7860 C C . ASP A 1 997 ? 29.025 -38.377 3.230 1.00 92.75 997 ASP A C 1
ATOM 7862 O O . ASP A 1 997 ? 29.705 -38.380 2.200 1.00 92.75 997 ASP A O 1
ATOM 7866 N N . LEU A 1 998 ? 29.282 -37.538 4.238 1.00 92.06 998 LEU A N 1
ATOM 7867 C CA . LEU A 1 998 ? 30.320 -36.502 4.198 1.00 92.06 998 LEU A CA 1
ATOM 7868 C C . LEU A 1 998 ? 31.730 -37.066 3.974 1.00 92.06 998 LEU A C 1
ATOM 7870 O O . LEU A 1 998 ? 32.545 -36.424 3.311 1.00 92.06 998 LEU A O 1
ATOM 7874 N N . ALA A 1 999 ? 32.022 -38.265 4.488 1.00 90.19 999 ALA A N 1
ATOM 7875 C CA . ALA A 1 999 ? 33.330 -38.892 4.319 1.00 90.19 999 ALA A CA 1
ATOM 7876 C C . ALA A 1 999 ? 33.571 -39.266 2.849 1.00 90.19 999 ALA A C 1
ATOM 7878 O O . ALA A 1 999 ? 34.646 -39.000 2.306 1.00 90.19 999 ALA A O 1
ATOM 7879 N N . GLN A 1 1000 ? 32.552 -39.818 2.181 1.00 92.69 1000 GLN A N 1
ATOM 7880 C CA . GLN A 1 1000 ? 32.629 -40.167 0.760 1.00 92.69 1000 GLN A CA 1
ATOM 7881 C C . GLN A 1 1000 ? 32.688 -38.928 -0.143 1.00 92.69 1000 GLN A C 1
ATOM 7883 O O . GLN A 1 1000 ? 33.416 -38.947 -1.140 1.00 92.69 1000 GLN A O 1
ATOM 7888 N N . LEU A 1 1001 ? 31.960 -37.858 0.207 1.00 93.94 1001 LEU A N 1
ATOM 7889 C CA . LEU A 1 1001 ? 31.991 -36.582 -0.519 1.00 93.94 1001 LEU A CA 1
ATOM 7890 C C . LEU A 1 1001 ? 33.370 -35.924 -0.435 1.00 93.94 1001 LEU A C 1
ATOM 7892 O O . LEU A 1 1001 ? 33.933 -35.544 -1.463 1.00 93.94 1001 LEU A O 1
ATOM 7896 N N . LYS A 1 1002 ? 33.955 -35.872 0.768 1.00 92.25 1002 LYS A N 1
ATOM 7897 C CA . LYS A 1 1002 ? 35.300 -35.334 0.996 1.00 92.25 1002 LYS A CA 1
ATOM 7898 C C . LYS A 1 1002 ? 36.364 -36.119 0.233 1.00 92.25 1002 LYS A C 1
ATOM 7900 O O . LYS A 1 1002 ? 37.209 -35.521 -0.424 1.00 92.25 1002 LYS A O 1
ATOM 7905 N N . GLN A 1 1003 ? 36.294 -37.452 0.266 1.00 91.56 1003 GLN A N 1
ATOM 7906 C CA . GLN A 1 1003 ? 37.228 -38.319 -0.459 1.00 91.56 1003 GLN A CA 1
ATOM 7907 C C . GLN A 1 1003 ? 37.195 -38.085 -1.981 1.00 91.56 1003 GLN A C 1
ATOM 7909 O O . GLN A 1 1003 ? 38.225 -38.219 -2.637 1.00 91.56 1003 GLN A O 1
ATOM 7914 N N . ARG A 1 1004 ? 36.029 -37.736 -2.540 1.00 92.06 1004 ARG A N 1
ATOM 7915 C CA . ARG A 1 1004 ? 35.822 -37.498 -3.982 1.00 92.06 1004 ARG A CA 1
ATOM 7916 C C . ARG A 1 1004 ? 35.911 -36.026 -4.389 1.00 92.06 1004 ARG A C 1
ATOM 7918 O O . ARG A 1 1004 ? 35.721 -35.725 -5.560 1.00 92.06 1004 ARG A O 1
ATOM 7925 N N . ASN A 1 1005 ? 36.203 -35.121 -3.452 1.00 92.25 1005 ASN A N 1
ATOM 7926 C CA . ASN A 1 1005 ? 36.227 -33.672 -3.679 1.00 92.25 1005 ASN A CA 1
ATOM 7927 C C . ASN A 1 1005 ? 34.906 -33.117 -4.262 1.00 92.25 1005 ASN A C 1
ATOM 7929 O O . ASN A 1 1005 ? 34.908 -32.215 -5.100 1.00 92.25 1005 ASN A O 1
ATOM 7933 N N . ILE A 1 1006 ? 33.770 -33.666 -3.819 1.00 95.94 1006 ILE A N 1
ATOM 7934 C CA . ILE A 1 1006 ? 32.432 -33.232 -4.240 1.00 95.94 1006 ILE A CA 1
ATOM 7935 C C . ILE A 1 1006 ? 31.938 -32.176 -3.256 1.00 95.94 1006 ILE A C 1
ATOM 7937 O O . ILE A 1 1006 ? 31.858 -32.426 -2.053 1.00 95.94 1006 ILE A O 1
ATOM 7941 N N . LYS A 1 1007 ? 31.582 -30.993 -3.759 1.00 96.12 1007 LYS A N 1
ATOM 7942 C CA . LYS A 1 1007 ? 31.091 -29.900 -2.913 1.00 96.12 1007 LYS A CA 1
ATOM 7943 C C . LYS A 1 1007 ? 29.644 -30.165 -2.484 1.00 96.12 1007 LYS A C 1
ATOM 7945 O O . LYS A 1 1007 ? 28.824 -30.578 -3.297 1.00 96.12 1007 LYS A O 1
ATOM 7950 N N . LEU A 1 1008 ? 29.303 -29.846 -1.237 1.00 96.94 1008 LEU A N 1
ATOM 7951 C CA . LEU A 1 1008 ? 27.936 -29.928 -0.710 1.00 96.94 1008 LEU A CA 1
ATOM 7952 C C . LEU A 1 1008 ? 27.431 -28.532 -0.342 1.00 96.94 1008 LEU A C 1
ATOM 7954 O O . LEU A 1 1008 ? 28.179 -27.749 0.235 1.00 96.94 1008 LEU A O 1
ATOM 7958 N N . SER A 1 1009 ? 26.172 -28.220 -0.638 1.00 96.31 1009 SER A N 1
ATOM 7959 C CA . SER A 1 1009 ? 25.483 -27.029 -0.124 1.00 96.31 1009 SER A CA 1
ATOM 7960 C C . SER A 1 1009 ? 24.126 -27.375 0.472 1.00 96.31 1009 SER A C 1
ATOM 7962 O O . SER A 1 1009 ? 23.510 -28.368 0.087 1.00 96.31 1009 SER A O 1
ATOM 7964 N N . ASN A 1 1010 ? 23.677 -26.548 1.411 1.00 94.38 1010 ASN A N 1
ATOM 7965 C CA . ASN A 1 1010 ? 22.393 -26.665 2.099 1.00 94.38 1010 ASN A CA 1
ATOM 7966 C C . ASN A 1 1010 ? 21.687 -25.292 2.146 1.00 94.38 1010 ASN A C 1
ATOM 7968 O O . ASN A 1 1010 ? 22.155 -24.330 1.533 1.00 94.38 1010 ASN A O 1
ATOM 7972 N N . THR A 1 1011 ? 20.570 -25.172 2.870 1.00 92.62 1011 THR A N 1
ATOM 7973 C CA . THR A 1 1011 ? 19.793 -23.917 2.960 1.00 92.62 1011 THR A CA 1
ATOM 7974 C C . THR A 1 1011 ? 19.783 -23.326 4.379 1.00 92.62 1011 THR A C 1
ATOM 7976 O O . THR A 1 1011 ? 18.729 -23.311 5.027 1.00 92.62 1011 THR A O 1
ATOM 7979 N N . PRO A 1 1012 ? 20.933 -22.884 4.924 1.00 85.19 1012 PRO A N 1
ATOM 7980 C CA . PRO A 1 1012 ? 21.004 -22.354 6.280 1.00 85.19 1012 PRO A CA 1
ATOM 7981 C C . PRO A 1 1012 ? 20.202 -21.051 6.399 1.00 85.19 1012 PRO A C 1
ATOM 7983 O O . PRO A 1 1012 ? 19.995 -20.342 5.419 1.00 85.19 1012 PRO A O 1
ATOM 7986 N N . ASP A 1 1013 ? 19.760 -20.732 7.615 1.00 84.12 1013 ASP A N 1
ATOM 7987 C CA . ASP A 1 1013 ? 19.137 -19.458 8.016 1.00 84.12 1013 ASP A CA 1
ATOM 7988 C C . ASP A 1 1013 ? 17.736 -19.142 7.472 1.00 84.12 1013 ASP A C 1
ATOM 7990 O O . ASP A 1 1013 ? 16.941 -18.547 8.201 1.00 84.12 1013 ASP A O 1
ATOM 7994 N N . LEU A 1 1014 ? 17.384 -19.609 6.274 1.00 88.00 1014 LEU A N 1
ATOM 7995 C CA . LEU A 1 1014 ? 16.126 -19.270 5.594 1.00 88.00 1014 LEU A CA 1
ATOM 7996 C C . LEU A 1 1014 ? 14.859 -19.742 6.327 1.00 88.00 1014 LEU A C 1
ATOM 7998 O O . LEU A 1 1014 ? 13.810 -19.111 6.215 1.00 88.00 1014 LEU A O 1
ATOM 8002 N N . LEU A 1 1015 ? 14.949 -20.830 7.099 1.00 89.88 1015 LEU A N 1
ATOM 8003 C CA . LEU A 1 1015 ? 13.821 -21.388 7.863 1.00 89.88 1015 LEU A CA 1
ATOM 8004 C C . LEU A 1 1015 ? 13.756 -20.926 9.323 1.00 89.88 1015 LEU A C 1
ATOM 8006 O O . LEU A 1 1015 ? 12.887 -21.373 10.066 1.00 89.88 1015 LEU A O 1
ATOM 8010 N N . THR A 1 1016 ? 14.664 -20.043 9.756 1.00 92.38 1016 THR A N 1
ATOM 8011 C CA . THR A 1 1016 ? 14.826 -19.711 11.182 1.00 92.38 1016 THR A CA 1
ATOM 8012 C C . THR A 1 1016 ? 13.538 -19.199 11.820 1.00 92.38 1016 THR A C 1
ATOM 8014 O O . THR A 1 1016 ? 13.178 -19.649 12.906 1.00 92.38 1016 THR A O 1
ATOM 8017 N N . SER A 1 1017 ? 12.838 -18.282 11.147 1.00 93.25 1017 SER A N 1
ATOM 8018 C CA . SER A 1 1017 ? 11.567 -17.738 11.638 1.00 93.25 1017 SER A CA 1
ATOM 8019 C C . SER A 1 1017 ? 10.446 -18.778 11.604 1.00 93.25 1017 SER A C 1
ATOM 8021 O O . SER A 1 1017 ? 9.809 -18.980 12.634 1.00 93.25 1017 SER A O 1
ATOM 8023 N N . ALA A 1 1018 ? 10.273 -19.487 10.482 1.00 94.31 1018 ALA A N 1
ATOM 8024 C CA . ALA A 1 1018 ? 9.225 -20.498 10.313 1.00 94.31 1018 ALA A CA 1
ATOM 8025 C C . ALA A 1 1018 ? 9.310 -21.602 11.385 1.00 94.31 1018 ALA A C 1
ATOM 8027 O O . ALA A 1 1018 ? 8.331 -21.912 12.060 1.00 94.31 1018 ALA A O 1
ATOM 8028 N N . THR A 1 1019 ? 10.510 -22.135 11.630 1.00 94.25 1019 THR A N 1
ATOM 8029 C CA . THR A 1 1019 ? 10.699 -23.207 12.620 1.00 94.25 1019 THR A CA 1
ATOM 8030 C C . THR A 1 1019 ? 10.595 -22.707 14.053 1.00 94.25 1019 THR A C 1
ATOM 8032 O O . THR A 1 1019 ? 10.090 -23.425 14.917 1.00 94.25 1019 THR A O 1
ATOM 8035 N N . ALA A 1 1020 ? 11.010 -21.466 14.322 1.00 96.31 1020 ALA A N 1
ATOM 8036 C CA . ALA A 1 1020 ? 10.778 -20.847 15.621 1.00 96.31 1020 ALA A CA 1
ATOM 8037 C C . ALA A 1 1020 ? 9.277 -20.682 15.909 1.00 96.31 1020 ALA A C 1
ATOM 8039 O O . ALA A 1 1020 ? 8.850 -20.939 17.030 1.00 96.31 1020 ALA A O 1
ATOM 8040 N N . GLU A 1 1021 ? 8.474 -20.302 14.915 1.00 96.00 1021 GLU A N 1
ATOM 8041 C CA . GLU A 1 1021 ? 7.018 -20.163 15.050 1.00 96.00 1021 GLU A CA 1
ATOM 8042 C C . GLU A 1 1021 ? 6.335 -21.499 15.327 1.00 96.00 1021 GLU A C 1
ATOM 8044 O O . GLU A 1 1021 ? 5.522 -21.576 16.247 1.00 96.00 1021 GLU A O 1
ATOM 8049 N N . ILE A 1 1022 ? 6.730 -22.571 14.633 1.00 97.38 1022 ILE A N 1
ATOM 8050 C CA . ILE A 1 1022 ? 6.225 -23.920 14.919 1.00 97.38 1022 ILE A CA 1
ATOM 8051 C C . ILE A 1 1022 ? 6.624 -24.381 16.327 1.00 97.38 1022 ILE A C 1
ATOM 8053 O O . ILE A 1 1022 ? 5.792 -24.935 17.040 1.00 97.38 1022 ILE A O 1
ATOM 8057 N N . ALA A 1 1023 ? 7.843 -24.091 16.795 1.00 97.44 1023 ALA A N 1
ATOM 8058 C CA . ALA A 1 1023 ? 8.237 -24.410 18.170 1.00 97.44 1023 ALA A CA 1
ATOM 8059 C C . ALA A 1 1023 ? 7.359 -23.693 19.215 1.00 97.44 1023 ALA A C 1
ATOM 8061 O O . ALA A 1 1023 ? 6.957 -24.303 20.208 1.00 97.44 1023 ALA A O 1
ATOM 8062 N N . VAL A 1 1024 ? 7.030 -22.415 18.982 1.00 97.00 1024 VAL A N 1
ATOM 8063 C CA . VAL A 1 1024 ? 6.116 -21.644 19.842 1.00 97.00 1024 VAL A CA 1
ATOM 8064 C C . VAL A 1 1024 ? 4.697 -22.207 19.785 1.00 97.00 1024 VAL A C 1
ATOM 8066 O O . VAL A 1 1024 ? 4.094 -22.420 20.838 1.00 97.00 1024 VAL A O 1
ATOM 8069 N N . LEU A 1 1025 ? 4.182 -22.500 18.587 1.00 97.38 1025 LEU A N 1
ATOM 8070 C CA . LEU A 1 1025 ? 2.866 -23.110 18.389 1.00 97.38 1025 LEU A CA 1
ATOM 8071 C C . LEU A 1 1025 ? 2.749 -24.429 19.155 1.00 97.38 1025 LEU A C 1
ATOM 8073 O O . LEU A 1 1025 ? 1.803 -24.606 19.915 1.00 97.38 1025 LEU A O 1
ATOM 8077 N N . LEU A 1 1026 ? 3.716 -25.332 18.992 1.00 98.00 1026 LEU A N 1
ATOM 8078 C CA . LEU A 1 1026 ? 3.723 -26.640 19.645 1.00 98.00 1026 LEU A CA 1
ATOM 8079 C C . LEU A 1 1026 ? 3.783 -26.530 21.169 1.00 98.00 1026 LEU A C 1
ATOM 8081 O O . LEU A 1 1026 ? 3.064 -27.250 21.862 1.00 98.00 1026 LEU A O 1
ATOM 8085 N N . TYR A 1 1027 ? 4.602 -25.615 21.697 1.00 97.38 1027 TYR A N 1
ATOM 8086 C CA . TYR A 1 1027 ? 4.648 -25.352 23.133 1.00 97.38 1027 TYR A CA 1
ATOM 8087 C C . TYR A 1 1027 ? 3.295 -24.859 23.658 1.00 97.38 1027 TYR A C 1
ATOM 8089 O O . TYR A 1 1027 ? 2.770 -25.421 24.620 1.00 97.38 1027 TYR A O 1
ATOM 8097 N N . LEU A 1 1028 ? 2.711 -23.841 23.020 1.00 96.44 1028 LEU A N 1
ATOM 8098 C CA . LEU A 1 1028 ? 1.432 -23.272 23.445 1.00 96.44 1028 LEU A CA 1
ATOM 8099 C C . LEU A 1 1028 ? 0.287 -24.279 23.288 1.00 96.44 1028 LEU A C 1
ATOM 8101 O O . LEU A 1 1028 ? -0.542 -24.398 24.186 1.00 96.44 1028 LEU A O 1
ATOM 8105 N N . ALA A 1 1029 ? 0.258 -25.048 22.199 1.00 96.62 1029 ALA A N 1
ATOM 8106 C CA . ALA A 1 1029 ? -0.746 -26.080 21.959 1.00 96.62 1029 ALA A CA 1
ATOM 8107 C C . ALA A 1 1029 ? -0.696 -27.184 23.026 1.00 96.62 1029 ALA A C 1
ATOM 8109 O O . ALA A 1 1029 ? -1.741 -27.573 23.555 1.00 96.62 1029 ALA A O 1
ATOM 8110 N N . ALA A 1 1030 ? 0.506 -27.637 23.401 1.00 95.69 1030 ALA A N 1
ATOM 8111 C CA . ALA A 1 1030 ? 0.688 -28.588 24.493 1.00 95.69 1030 ALA A CA 1
ATOM 8112 C C . ALA A 1 1030 ? 0.274 -27.978 25.845 1.00 95.69 1030 ALA A C 1
ATOM 8114 O O . ALA A 1 1030 ? -0.528 -28.567 26.572 1.00 95.69 1030 ALA A O 1
ATOM 8115 N N . ALA A 1 1031 ? 0.737 -26.761 26.155 1.00 94.88 1031 ALA A N 1
ATOM 8116 C CA . ALA A 1 1031 ? 0.426 -26.071 27.408 1.00 94.88 1031 ALA A CA 1
ATOM 8117 C C . ALA A 1 1031 ? -1.073 -25.784 27.582 1.00 94.88 1031 ALA A C 1
ATOM 8119 O O . ALA A 1 1031 ? -1.584 -25.789 28.703 1.00 94.88 1031 ALA A O 1
ATOM 8120 N N . ARG A 1 1032 ? -1.791 -25.559 26.477 1.00 95.19 1032 ARG A N 1
ATOM 8121 C CA . ARG A 1 1032 ? -3.226 -25.249 26.445 1.00 95.19 1032 ARG A CA 1
ATOM 8122 C C . ARG A 1 1032 ? -4.120 -26.450 26.134 1.00 95.19 1032 ARG A C 1
ATOM 8124 O O . ARG A 1 1032 ? -5.314 -26.245 25.954 1.00 95.19 1032 ARG A O 1
ATOM 8131 N N . ARG A 1 1033 ? -3.574 -27.675 26.118 1.00 94.50 1033 ARG A N 1
ATOM 8132 C CA . ARG A 1 1033 ? -4.322 -28.933 25.901 1.00 94.50 1033 ARG A CA 1
ATOM 8133 C C . ARG A 1 1033 ? -5.141 -28.925 24.602 1.00 94.50 1033 ARG A C 1
ATOM 8135 O O . ARG A 1 1033 ? -6.270 -29.413 24.551 1.00 94.50 1033 ARG A O 1
ATOM 8142 N N . ALA A 1 1034 ? -4.566 -28.362 23.539 1.00 94.94 1034 ALA A N 1
ATOM 8143 C CA . ALA A 1 1034 ? -5.253 -28.196 22.260 1.00 94.94 1034 ALA A CA 1
ATOM 8144 C C . ALA A 1 1034 ? -5.607 -29.542 21.601 1.00 94.94 1034 ALA A C 1
ATOM 8146 O O . ALA A 1 1034 ? -6.714 -29.682 21.097 1.00 94.94 1034 ALA A O 1
ATOM 8147 N N . SER A 1 1035 ? -4.707 -30.537 21.643 1.00 93.62 1035 SER A N 1
ATOM 8148 C CA . SER A 1 1035 ? -4.939 -31.873 21.047 1.00 93.62 1035 SER A CA 1
ATOM 8149 C C . SER A 1 1035 ? -6.143 -32.570 21.685 1.00 93.62 1035 SER A C 1
ATOM 8151 O O . SER A 1 1035 ? -7.075 -32.961 20.987 1.00 93.62 1035 SER A O 1
ATOM 8153 N N . GLU A 1 1036 ? -6.165 -32.633 23.017 1.00 93.44 1036 GLU A N 1
ATOM 8154 C CA . GLU A 1 1036 ? -7.280 -33.177 23.792 1.00 93.44 1036 GLU A CA 1
ATOM 8155 C C . GLU A 1 1036 ? -8.588 -32.447 23.480 1.00 93.44 1036 GLU A C 1
ATOM 8157 O O . GLU A 1 1036 ? -9.596 -33.091 23.209 1.00 93.44 1036 GLU A O 1
ATOM 8162 N N . SER A 1 1037 ? -8.553 -31.110 23.428 1.00 92.38 1037 SER A N 1
ATOM 8163 C CA . SER A 1 1037 ? -9.731 -30.288 23.126 1.00 92.38 1037 SER A CA 1
ATOM 8164 C C . SER A 1 1037 ? -10.288 -30.548 21.724 1.00 92.38 1037 SER A C 1
ATOM 8166 O O . SER A 1 1037 ? -11.498 -30.680 21.558 1.00 92.38 1037 SER A O 1
ATOM 8168 N N . ILE A 1 1038 ? -9.420 -30.647 20.712 1.00 94.31 1038 ILE A N 1
ATOM 8169 C CA . ILE A 1 1038 ? -9.822 -30.931 19.328 1.00 94.31 1038 ILE A CA 1
ATOM 8170 C C . ILE A 1 1038 ? -10.440 -32.327 19.237 1.00 94.31 1038 ILE A C 1
ATOM 8172 O O . ILE A 1 1038 ? -11.545 -32.473 18.723 1.00 94.31 1038 ILE A O 1
ATOM 8176 N N . ARG A 1 1039 ? -9.787 -33.346 19.803 1.00 92.75 1039 ARG A N 1
ATOM 8177 C CA . ARG A 1 1039 ? -10.281 -34.731 19.751 1.00 92.75 1039 ARG A CA 1
ATOM 8178 C C . ARG A 1 1039 ? -11.580 -34.915 20.521 1.00 92.75 1039 ARG A C 1
ATOM 8180 O O . ARG A 1 1039 ? -12.449 -35.653 20.074 1.00 92.75 1039 ARG A O 1
ATOM 8187 N N . PHE A 1 1040 ? -11.733 -34.232 21.650 1.00 91.38 1040 PHE A N 1
ATOM 8188 C CA . PHE A 1 1040 ? -12.975 -34.200 22.416 1.00 91.38 1040 PHE A CA 1
ATOM 8189 C C . PHE A 1 1040 ? -14.153 -33.680 21.566 1.00 91.38 1040 PHE A C 1
ATOM 8191 O O . PHE A 1 1040 ? -15.249 -34.246 21.590 1.00 91.38 1040 PHE A O 1
ATOM 8198 N N . ILE A 1 1041 ? -13.915 -32.651 20.743 1.00 90.94 1041 ILE A N 1
ATOM 8199 C CA . ILE A 1 1041 ? -14.903 -32.143 19.779 1.00 90.94 1041 ILE A CA 1
ATOM 8200 C C . ILE A 1 1041 ? -15.139 -33.153 18.649 1.00 90.94 1041 ILE A C 1
ATOM 8202 O O . ILE A 1 1041 ? -16.290 -33.459 18.344 1.00 90.94 1041 ILE A O 1
ATOM 8206 N N . GLU A 1 1042 ? -14.079 -33.701 18.050 1.00 92.75 1042 GLU A N 1
ATOM 8207 C CA . GLU A 1 1042 ? -14.172 -34.666 16.941 1.00 92.75 1042 GLU A CA 1
ATOM 8208 C C . GLU A 1 1042 ? -14.909 -35.955 17.330 1.00 92.75 1042 GLU A C 1
ATOM 8210 O O . GLU A 1 1042 ? -15.624 -36.530 16.511 1.00 92.75 1042 GLU A O 1
ATOM 8215 N N . ARG A 1 1043 ? -14.790 -36.393 18.590 1.00 94.06 1043 ARG A N 1
ATOM 8216 C CA . ARG A 1 1043 ? -15.535 -37.537 19.144 1.00 94.06 1043 ARG A CA 1
ATOM 8217 C C . ARG A 1 1043 ? -17.007 -37.218 19.439 1.00 94.06 1043 ARG A C 1
ATOM 8219 O O . ARG A 1 1043 ? -17.758 -38.120 19.803 1.00 94.06 1043 ARG A O 1
ATOM 8226 N N . GLY A 1 1044 ? -17.439 -35.965 19.277 1.00 90.50 1044 GLY A N 1
ATOM 8227 C CA . GLY A 1 1044 ? -18.815 -35.536 19.536 1.00 90.50 1044 GLY A CA 1
ATOM 8228 C C . GLY A 1 1044 ? -19.172 -35.485 21.024 1.00 90.50 1044 GLY A C 1
ATOM 8229 O O . GLY A 1 1044 ? -20.347 -35.569 21.378 1.00 90.50 1044 GLY A O 1
ATOM 8230 N N . GLU A 1 1045 ? -18.176 -35.364 21.905 1.00 90.19 1045 GLU A N 1
ATOM 8231 C CA . GLU A 1 1045 ? -18.375 -35.384 23.359 1.00 90.19 1045 GLU A CA 1
ATOM 8232 C C . GLU A 1 1045 ? -18.802 -34.008 23.907 1.00 90.19 1045 GLU A C 1
ATOM 8234 O O . GLU A 1 1045 ? -19.396 -33.926 24.981 1.00 90.19 1045 GLU A O 1
ATOM 8239 N N . TRP A 1 1046 ? -18.593 -32.921 23.152 1.00 88.44 1046 TRP A N 1
ATOM 8240 C CA . TRP A 1 1046 ? -18.896 -31.550 23.591 1.00 88.44 1046 TRP A CA 1
ATOM 8241 C C . TRP A 1 1046 ? -20.343 -31.324 24.068 1.00 88.44 1046 TRP A C 1
ATOM 8243 O O . TRP A 1 1046 ? -20.513 -30.788 25.163 1.00 88.44 1046 TRP A O 1
ATOM 8253 N N . PRO A 1 1047 ? -21.402 -31.782 23.373 1.00 88.31 1047 PRO A N 1
ATOM 8254 C CA . PRO A 1 1047 ? -22.775 -31.595 23.852 1.00 88.31 1047 PRO A CA 1
ATOM 8255 C C . PRO A 1 1047 ? -23.066 -32.235 25.220 1.00 88.31 1047 PRO A C 1
ATOM 8257 O O . PRO A 1 1047 ? -24.059 -31.891 25.855 1.00 88.31 1047 PRO A O 1
ATOM 8260 N N . GLN A 1 1048 ? -22.226 -33.172 25.671 1.00 82.31 1048 GLN A N 1
ATOM 8261 C CA . GLN A 1 1048 ? -22.409 -33.926 26.912 1.00 82.31 1048 GLN A CA 1
ATOM 8262 C C . GLN A 1 1048 ? -21.765 -33.235 28.123 1.00 82.31 1048 GLN A C 1
ATOM 8264 O O . GLN A 1 1048 ? -21.978 -33.662 29.258 1.00 82.31 1048 GLN A O 1
ATOM 8269 N N . VAL A 1 1049 ? -20.980 -32.173 27.903 1.00 77.88 1049 VAL A N 1
ATOM 8270 C CA . VAL A 1 1049 ? -20.173 -31.528 28.943 1.00 77.88 1049 VAL A CA 1
ATOM 8271 C C . VAL A 1 1049 ? -20.364 -30.013 28.869 1.00 77.88 1049 VAL A C 1
ATOM 8273 O O . VAL A 1 1049 ? -19.975 -29.357 27.905 1.00 77.88 1049 VAL A O 1
ATOM 8276 N N . GLY A 1 1050 ? -21.004 -29.447 29.895 1.00 72.31 1050 GLY A N 1
ATOM 8277 C CA . GLY A 1 1050 ? -21.190 -28.000 30.022 1.00 72.31 1050 GLY A CA 1
ATOM 8278 C C . GLY A 1 1050 ? -19.896 -27.267 30.387 1.00 72.31 1050 GLY A C 1
ATOM 8279 O O . GLY A 1 1050 ? -18.890 -27.883 30.740 1.00 72.31 1050 GLY A O 1
ATOM 8280 N N . TRP A 1 1051 ? -19.925 -25.931 30.344 1.00 85.75 1051 TRP A N 1
ATOM 8281 C CA . TRP A 1 1051 ? -18.815 -25.117 30.843 1.00 85.75 1051 TRP A CA 1
ATOM 8282 C C . TRP A 1 1051 ? -18.545 -25.442 32.321 1.00 85.75 1051 TRP A C 1
ATOM 8284 O O . TRP A 1 1051 ? -19.446 -25.361 33.156 1.00 85.75 1051 TRP A O 1
ATOM 8294 N N . GLY A 1 1052 ? -17.306 -25.821 32.636 1.00 80.31 1052 GLY A N 1
ATOM 8295 C CA . GLY A 1 1052 ? -16.852 -26.131 33.989 1.00 80.31 1052 GLY A CA 1
ATOM 8296 C C . GLY A 1 1052 ? -15.539 -25.403 34.299 1.00 80.31 1052 GLY A C 1
ATOM 8297 O O . GLY A 1 1052 ? -14.694 -25.315 33.407 1.00 80.31 1052 GLY A O 1
ATOM 8298 N N . PRO A 1 1053 ? -15.302 -24.928 35.540 1.00 82.44 1053 PRO A N 1
ATOM 8299 C CA . PRO A 1 1053 ? -14.158 -24.061 35.862 1.00 82.44 1053 PRO A CA 1
ATOM 8300 C C . PRO A 1 1053 ? -12.767 -24.624 35.530 1.00 82.44 1053 PRO A C 1
ATOM 8302 O O . PRO A 1 1053 ? -11.832 -23.858 35.320 1.00 82.44 1053 PRO A O 1
ATOM 8305 N N . LEU A 1 1054 ? -12.616 -25.951 35.493 1.00 88.25 1054 LEU A N 1
ATOM 8306 C CA . LEU A 1 1054 ? -11.351 -26.634 35.187 1.00 88.25 1054 LEU A CA 1
ATOM 8307 C C . LEU A 1 1054 ? -11.426 -27.510 33.928 1.00 88.25 1054 LEU A C 1
ATOM 8309 O O . LEU A 1 1054 ? -10.492 -28.272 33.664 1.00 88.25 1054 LEU A O 1
ATOM 8313 N N . LEU A 1 1055 ? -12.520 -27.430 33.159 1.00 87.25 1055 LEU A N 1
ATOM 8314 C CA . LEU A 1 1055 ? -12.698 -28.239 31.954 1.00 87.25 1055 LEU A CA 1
ATOM 8315 C C . LEU A 1 1055 ? -11.557 -27.950 30.973 1.00 87.25 1055 LEU A C 1
ATOM 8317 O O . LEU A 1 1055 ? -11.435 -26.840 30.464 1.00 87.25 1055 LEU A O 1
ATOM 8321 N N . MET A 1 1056 ? -10.703 -28.954 30.756 1.00 86.69 1056 MET A N 1
ATOM 8322 C CA . MET A 1 1056 ? -9.518 -28.871 29.894 1.00 86.69 1056 MET A CA 1
ATOM 8323 C C . MET A 1 1056 ? -8.604 -27.663 30.186 1.00 86.69 1056 MET A C 1
ATOM 8325 O O . MET A 1 1056 ? -7.911 -27.163 29.303 1.00 86.69 1056 MET A O 1
ATOM 8329 N N . ALA A 1 1057 ? -8.559 -27.201 31.443 1.00 89.06 1057 ALA A N 1
ATOM 8330 C CA . ALA A 1 1057 ? -7.723 -26.069 31.832 1.00 89.06 1057 ALA A CA 1
ATOM 8331 C C . ALA A 1 1057 ? -6.234 -26.366 31.575 1.00 89.06 1057 ALA A C 1
ATOM 8333 O O . ALA A 1 1057 ? -5.709 -27.405 31.992 1.00 89.06 1057 ALA A O 1
ATOM 8334 N N . GLY A 1 1058 ? -5.578 -25.452 30.859 1.00 91.44 1058 GLY A N 1
ATOM 8335 C CA . GLY A 1 1058 ? -4.150 -25.489 30.547 1.00 91.44 1058 GLY A CA 1
ATOM 8336 C C . GLY A 1 1058 ? -3.305 -24.631 31.492 1.00 91.44 1058 GLY A C 1
ATOM 8337 O O . GLY A 1 1058 ? -3.805 -24.052 32.454 1.00 91.44 1058 GLY A O 1
ATOM 8338 N N . GLN A 1 1059 ? -2.011 -24.524 31.196 1.00 90.06 1059 GLN A N 1
ATOM 8339 C CA . GLN A 1 1059 ? -1.047 -23.733 31.963 1.00 90.06 1059 GLN A CA 1
ATOM 8340 C C . GLN A 1 1059 ? -0.631 -22.463 31.206 1.00 90.06 1059 GLN A C 1
ATOM 8342 O O . GLN A 1 1059 ? -0.476 -22.479 29.985 1.00 90.06 1059 GLN A O 1
ATOM 8347 N N . LEU A 1 1060 ? -0.420 -21.366 31.940 1.00 89.19 1060 LEU A N 1
ATOM 8348 C CA . LEU A 1 1060 ? 0.207 -20.151 31.411 1.00 89.19 1060 LEU A CA 1
ATOM 8349 C C . LEU A 1 1060 ? 1.736 -20.297 31.360 1.00 89.19 1060 LEU A C 1
ATOM 8351 O O . LEU A 1 1060 ? 2.336 -21.012 32.167 1.00 89.19 1060 LEU A O 1
ATOM 8355 N N . SER A 1 1061 ? 2.356 -19.572 30.430 1.00 87.38 1061 SER A N 1
ATOM 8356 C CA . SER A 1 1061 ? 3.814 -19.515 30.243 1.00 87.38 1061 SER A CA 1
ATOM 8357 C C . SER A 1 1061 ? 4.516 -18.500 31.155 1.00 87.38 1061 SER A C 1
ATOM 8359 O O . SER A 1 1061 ? 5.745 -18.469 31.212 1.00 87.38 1061 SER A O 1
ATOM 8361 N N . GLU A 1 1062 ? 3.751 -17.692 31.889 1.00 90.62 1062 GLU A N 1
ATOM 8362 C CA . GLU A 1 1062 ? 4.279 -16.662 32.779 1.00 90.62 1062 GLU A CA 1
ATOM 8363 C C . GLU A 1 1062 ? 5.069 -17.274 33.948 1.00 90.62 1062 GLU A C 1
ATOM 8365 O O . GLU A 1 1062 ? 4.652 -18.257 34.566 1.00 90.62 1062 GLU A O 1
ATOM 8370 N N . ASN A 1 1063 ? 6.220 -16.677 34.261 1.00 89.44 1063 ASN A N 1
ATOM 8371 C CA . ASN A 1 1063 ? 7.145 -17.100 35.313 1.00 89.44 1063 ASN A CA 1
ATOM 8372 C C . ASN A 1 1063 ? 7.663 -18.544 35.170 1.00 89.44 1063 ASN A C 1
ATOM 8374 O O . ASN A 1 1063 ? 8.024 -19.180 36.163 1.00 89.44 1063 ASN A O 1
ATOM 8378 N N . LYS A 1 1064 ? 7.703 -19.072 33.941 1.00 92.81 1064 LYS A N 1
ATOM 8379 C CA . LYS A 1 1064 ? 8.235 -20.404 33.628 1.00 92.81 1064 LYS A CA 1
ATOM 8380 C C . LYS A 1 1064 ? 9.700 -20.350 33.190 1.00 92.81 1064 LYS A C 1
ATOM 8382 O O . LYS A 1 1064 ? 10.155 -19.361 32.617 1.00 92.81 1064 LYS A O 1
ATOM 8387 N N . THR A 1 1065 ? 10.424 -21.442 33.440 1.00 96.12 1065 THR A N 1
ATOM 8388 C CA . THR A 1 1065 ? 11.783 -21.677 32.935 1.00 96.12 1065 THR A CA 1
ATOM 8389 C C . THR A 1 1065 ? 11.727 -22.417 31.603 1.00 96.12 1065 THR A C 1
ATOM 8391 O O . THR A 1 1065 ? 11.213 -23.536 31.536 1.00 96.12 1065 THR A O 1
ATOM 8394 N N . LEU A 1 1066 ? 12.294 -21.823 30.555 1.00 96.81 1066 LEU A N 1
ATOM 8395 C CA . LEU A 1 1066 ? 12.379 -22.434 29.233 1.00 96.81 1066 LEU A CA 1
ATOM 8396 C C . LEU A 1 1066 ? 13.742 -23.103 29.027 1.00 96.81 1066 LEU A C 1
ATOM 8398 O O . LEU A 1 1066 ? 14.781 -22.456 29.125 1.00 96.81 1066 LEU A O 1
ATOM 8402 N N . GLY A 1 1067 ? 13.724 -24.398 28.744 1.00 97.69 1067 GLY A N 1
ATOM 8403 C CA . GLY A 1 1067 ? 14.887 -25.218 28.446 1.00 97.69 1067 GLY A CA 1
ATOM 8404 C C . GLY A 1 1067 ? 15.115 -25.369 26.947 1.00 97.69 1067 GLY A C 1
ATOM 8405 O O . GLY A 1 1067 ? 14.166 -25.615 26.207 1.00 97.69 1067 GLY A O 1
ATOM 8406 N N . PHE A 1 1068 ? 16.366 -25.305 26.495 1.00 97.94 1068 PHE A N 1
ATOM 8407 C CA . PHE A 1 1068 ? 16.739 -25.629 25.116 1.00 97.94 1068 PHE A CA 1
ATOM 8408 C C . PHE A 1 1068 ? 17.819 -26.713 25.048 1.00 97.94 1068 PHE A C 1
ATOM 8410 O O . PHE A 1 1068 ? 18.895 -26.569 25.633 1.00 97.94 1068 PHE A O 1
ATOM 8417 N N . LEU A 1 1069 ? 17.567 -27.772 24.273 1.00 95.94 1069 LEU A N 1
ATOM 8418 C CA . LEU A 1 1069 ? 18.611 -28.701 23.832 1.00 95.94 1069 LEU A CA 1
ATOM 8419 C C . LEU A 1 1069 ? 19.134 -28.216 22.475 1.00 95.94 1069 LEU A C 1
ATOM 8421 O O . LEU A 1 1069 ? 18.502 -28.448 21.447 1.00 95.94 1069 LEU A O 1
ATOM 8425 N N . GLY A 1 1070 ? 20.273 -27.526 22.485 1.00 92.38 1070 GLY A N 1
ATOM 8426 C CA . GLY A 1 1070 ? 20.803 -26.767 21.353 1.00 92.38 1070 GLY A CA 1
ATOM 8427 C C . GLY A 1 1070 ? 20.311 -25.316 21.352 1.00 92.38 1070 GLY A C 1
ATOM 8428 O O . GLY A 1 1070 ? 19.120 -25.053 21.210 1.00 92.38 1070 GLY A O 1
ATOM 8429 N N . PHE A 1 1071 ? 21.235 -24.355 21.477 1.00 93.38 1071 PHE A N 1
ATOM 8430 C CA . PHE A 1 1071 ? 20.914 -22.924 21.613 1.00 93.38 1071 PHE A CA 1
ATOM 8431 C C . PHE A 1 1071 ? 21.443 -22.066 20.451 1.00 93.38 1071 PHE A C 1
ATOM 8433 O O . PHE A 1 1071 ? 22.139 -21.060 20.617 1.00 93.38 1071 PHE A O 1
ATOM 8440 N N . GLY A 1 1072 ? 21.132 -22.515 19.232 1.00 90.25 1072 GLY A N 1
ATOM 8441 C CA . GLY A 1 1072 ? 21.457 -21.821 17.985 1.00 90.25 1072 GLY A CA 1
ATOM 8442 C C . GLY A 1 1072 ? 20.463 -20.711 17.617 1.00 90.25 1072 GLY A C 1
ATOM 8443 O O . GLY A 1 1072 ? 19.663 -20.257 18.432 1.00 90.25 1072 GLY A O 1
ATOM 8444 N N . ARG A 1 1073 ? 20.481 -20.291 16.347 1.00 89.94 1073 ARG A N 1
ATOM 8445 C CA . ARG A 1 1073 ? 19.665 -19.174 15.829 1.00 89.94 1073 ARG A CA 1
ATOM 8446 C C . ARG A 1 1073 ? 18.159 -19.413 15.974 1.00 89.94 1073 ARG A C 1
ATOM 8448 O O . ARG A 1 1073 ? 17.447 -18.518 16.415 1.00 89.94 1073 ARG A O 1
ATOM 8455 N N . ILE A 1 1074 ? 17.689 -20.629 15.679 1.00 93.12 1074 ILE A N 1
ATOM 8456 C CA . ILE A 1 1074 ? 16.271 -21.007 15.829 1.00 93.12 1074 ILE A CA 1
ATOM 8457 C C . ILE A 1 1074 ? 15.851 -20.932 17.300 1.00 93.12 1074 ILE A C 1
ATOM 8459 O O . ILE A 1 1074 ? 14.789 -20.403 17.608 1.00 93.12 1074 ILE A O 1
ATOM 8463 N N . ALA A 1 1075 ? 16.711 -21.383 18.219 1.00 94.06 1075 ALA A N 1
ATOM 8464 C CA . ALA A 1 1075 ? 16.423 -21.353 19.652 1.00 94.06 1075 ALA A CA 1
ATOM 8465 C C . ALA A 1 1075 ? 16.317 -19.916 20.163 1.00 94.06 1075 ALA A C 1
ATOM 8467 O O . ALA A 1 1075 ? 15.381 -19.583 20.879 1.00 94.06 1075 ALA A O 1
ATOM 8468 N N . GLN A 1 1076 ? 17.217 -19.038 19.720 1.00 94.38 1076 GLN A N 1
ATOM 8469 C CA . GLN A 1 1076 ? 17.173 -17.615 20.054 1.00 94.38 1076 GLN A CA 1
ATOM 8470 C C . GLN A 1 1076 ? 15.940 -16.921 19.452 1.00 94.38 1076 GLN A C 1
ATOM 8472 O O . GLN A 1 1076 ? 15.329 -16.083 20.113 1.00 94.38 1076 GLN A O 1
ATOM 8477 N N . ALA A 1 1077 ? 15.533 -17.291 18.235 1.00 95.88 1077 ALA A N 1
ATOM 8478 C CA . ALA A 1 1077 ? 14.331 -16.769 17.587 1.00 95.88 1077 ALA A CA 1
ATOM 8479 C C . ALA A 1 1077 ? 13.028 -17.256 18.252 1.00 95.88 1077 ALA A C 1
ATOM 8481 O O . ALA A 1 1077 ? 12.071 -16.482 18.340 1.00 95.88 1077 ALA A O 1
ATOM 8482 N N . ALA A 1 1078 ? 12.993 -18.502 18.735 1.00 96.00 1078 ALA A N 1
ATOM 8483 C CA . ALA A 1 1078 ? 11.883 -19.056 19.513 1.00 96.00 1078 ALA A CA 1
ATOM 8484 C C . ALA A 1 1078 ? 11.826 -18.428 20.913 1.00 96.00 1078 ALA A C 1
ATOM 8486 O O . ALA A 1 1078 ? 10.771 -17.974 21.345 1.00 96.00 1078 ALA A O 1
ATOM 8487 N N . MET A 1 1079 ? 12.976 -18.311 21.585 1.00 95.19 1079 MET A N 1
ATOM 8488 C CA . MET A 1 1079 ? 13.116 -17.621 22.868 1.00 95.19 1079 MET A CA 1
ATOM 8489 C C . MET A 1 1079 ? 12.598 -16.183 22.775 1.00 95.19 1079 MET A C 1
ATOM 8491 O O . MET A 1 1079 ? 11.761 -15.790 23.580 1.00 95.19 1079 MET A O 1
ATOM 8495 N N . HIS A 1 1080 ? 13.037 -15.421 21.768 1.00 95.25 1080 HIS A N 1
ATOM 8496 C CA . HIS A 1 1080 ? 12.587 -14.046 21.537 1.00 95.25 1080 HIS A CA 1
ATOM 8497 C C . HIS A 1 1080 ? 11.058 -13.929 21.461 1.00 95.25 1080 HIS A C 1
ATOM 8499 O O . HIS A 1 1080 ? 10.488 -13.001 22.024 1.00 95.25 1080 HIS A O 1
ATOM 8505 N N . ARG A 1 1081 ? 10.392 -14.889 20.809 1.00 95.88 1081 ARG A N 1
ATOM 8506 C CA . ARG A 1 1081 ? 8.928 -14.930 20.683 1.00 95.88 1081 ARG A CA 1
ATOM 8507 C C . ARG A 1 1081 ? 8.225 -15.377 21.966 1.00 95.88 1081 ARG A C 1
ATOM 8509 O O . ARG A 1 1081 ? 7.089 -14.978 22.186 1.00 95.88 1081 ARG A O 1
ATOM 8516 N N . LEU A 1 1082 ? 8.879 -16.178 22.809 1.00 93.56 1082 LEU A N 1
ATOM 8517 C CA . LEU A 1 1082 ? 8.308 -16.701 24.058 1.00 93.56 1082 LEU A CA 1
ATOM 8518 C C . LEU A 1 1082 ? 8.499 -15.776 25.264 1.00 93.56 1082 LEU A C 1
ATOM 8520 O O . LEU A 1 1082 ? 7.696 -15.824 26.191 1.00 93.56 1082 LEU A O 1
ATOM 8524 N N . ILE A 1 1083 ? 9.510 -14.906 25.256 1.00 92.69 1083 ILE A N 1
ATOM 8525 C CA . ILE A 1 1083 ? 9.740 -13.929 26.334 1.00 92.69 1083 ILE A CA 1
ATOM 8526 C C . ILE A 1 1083 ? 8.515 -13.018 26.575 1.00 92.69 1083 ILE A C 1
ATOM 8528 O O . ILE A 1 1083 ? 8.121 -12.877 27.735 1.00 92.69 1083 ILE A O 1
ATOM 8532 N N . PRO A 1 1084 ? 7.835 -12.465 25.545 1.00 93.12 1084 PRO A N 1
ATOM 8533 C CA . PRO A 1 1084 ? 6.599 -11.697 25.730 1.00 93.12 1084 PRO A CA 1
ATOM 8534 C C . PRO A 1 1084 ? 5.458 -12.452 26.431 1.00 93.12 1084 PRO A C 1
ATOM 8536 O O . PRO A 1 1084 ? 4.597 -11.809 27.023 1.00 93.12 1084 PRO A O 1
ATOM 8539 N N . PHE A 1 1085 ? 5.467 -13.792 26.437 1.00 91.06 1085 PHE A N 1
ATOM 8540 C CA . PHE A 1 1085 ? 4.502 -14.614 27.182 1.00 91.06 1085 PHE A CA 1
ATOM 8541 C C . PHE A 1 1085 ? 4.838 -14.741 28.683 1.00 91.06 1085 PHE A C 1
ATOM 8543 O O . PHE A 1 1085 ? 4.233 -15.546 29.391 1.00 91.06 1085 PHE A O 1
ATOM 8550 N N . GLY A 1 1086 ? 5.802 -13.958 29.182 1.00 87.56 1086 GLY A N 1
ATOM 8551 C CA . GLY A 1 1086 ? 6.152 -13.874 30.600 1.00 87.56 1086 GLY A CA 1
ATOM 8552 C C . GLY A 1 1086 ? 7.198 -14.889 31.066 1.00 87.56 1086 GLY A C 1
ATOM 8553 O O . GLY A 1 1086 ? 7.367 -15.072 32.272 1.00 87.56 1086 GLY A O 1
ATOM 8554 N N . VAL A 1 1087 ? 7.910 -15.550 30.148 1.00 90.56 1087 VAL A N 1
ATOM 8555 C CA . VAL A 1 1087 ? 9.069 -16.398 30.477 1.00 90.56 1087 VAL A CA 1
ATOM 8556 C C . VAL A 1 1087 ? 10.171 -15.514 31.060 1.00 90.56 1087 VAL A C 1
ATOM 8558 O O . VAL A 1 1087 ? 10.585 -14.547 30.428 1.00 90.56 1087 VAL A O 1
ATOM 8561 N N . ASN A 1 1088 ? 10.667 -15.840 32.255 1.00 84.69 1088 ASN A N 1
ATOM 8562 C CA . ASN A 1 1088 ? 11.642 -15.004 32.972 1.00 84.69 1088 ASN A CA 1
ATOM 8563 C C . ASN A 1 1088 ? 13.035 -15.649 33.104 1.00 84.69 1088 ASN A C 1
ATOM 8565 O O . ASN A 1 1088 ? 13.997 -14.987 33.508 1.00 84.69 1088 ASN A O 1
ATOM 8569 N N . ARG A 1 1089 ? 13.163 -16.932 32.741 1.00 94.94 1089 ARG A N 1
ATOM 8570 C CA . ARG A 1 1089 ? 14.412 -17.692 32.824 1.00 94.94 1089 ARG A CA 1
ATOM 8571 C C . ARG A 1 1089 ? 14.557 -18.651 31.652 1.00 94.94 1089 ARG A C 1
ATOM 8573 O O . ARG A 1 1089 ? 13.613 -19.350 31.288 1.00 94.94 1089 ARG A O 1
ATOM 8580 N N . VAL A 1 1090 ? 15.766 -18.716 31.109 1.00 97.00 1090 VAL A N 1
ATOM 8581 C CA . VAL A 1 1090 ? 16.141 -19.601 30.011 1.00 97.00 1090 VAL A CA 1
ATOM 8582 C C . VAL A 1 1090 ? 17.369 -20.400 30.422 1.00 97.00 1090 VAL A C 1
ATOM 8584 O O . VAL A 1 1090 ? 18.383 -19.840 30.834 1.00 97.00 1090 VAL A O 1
ATOM 8587 N N . VAL A 1 1091 ? 17.286 -21.717 30.298 1.00 97.31 1091 VAL A N 1
ATOM 8588 C CA . VAL A 1 1091 ? 18.419 -22.619 30.498 1.00 97.31 1091 VAL A CA 1
ATOM 8589 C C . VAL A 1 1091 ? 18.668 -23.387 29.209 1.00 97.31 1091 VAL A C 1
ATOM 8591 O O . VAL A 1 1091 ? 17.734 -23.699 28.473 1.00 97.31 1091 VAL A O 1
ATOM 8594 N N . TYR A 1 1092 ? 19.919 -23.693 28.893 1.00 97.38 1092 TYR A N 1
ATOM 8595 C CA . TYR A 1 1092 ? 20.208 -24.485 27.703 1.00 97.38 1092 TYR A CA 1
ATOM 8596 C C . TYR A 1 1092 ? 21.398 -25.411 27.889 1.00 97.38 1092 TYR A C 1
ATOM 8598 O O . TYR A 1 1092 ? 22.261 -25.180 28.731 1.00 97.38 1092 TYR A O 1
ATOM 8606 N N . THR A 1 1093 ? 21.462 -26.451 27.064 1.00 94.44 1093 THR A N 1
ATOM 8607 C CA . THR A 1 1093 ? 22.640 -27.310 26.949 1.00 94.44 1093 THR A CA 1
ATOM 8608 C C . THR A 1 1093 ? 23.032 -27.481 25.483 1.00 94.44 1093 THR A C 1
ATOM 8610 O O . THR A 1 1093 ? 22.188 -27.428 24.586 1.00 94.44 1093 THR A O 1
ATOM 8613 N N . ASP A 1 1094 ? 24.325 -27.641 25.224 1.00 87.56 1094 ASP A N 1
ATOM 8614 C CA . ASP A 1 1094 ? 24.902 -27.815 23.891 1.00 87.56 1094 ASP A CA 1
ATOM 8615 C C . ASP A 1 1094 ? 26.203 -28.638 23.956 1.00 87.56 1094 ASP A C 1
ATOM 8617 O O . ASP A 1 1094 ? 26.593 -29.134 25.013 1.00 87.56 1094 ASP A O 1
ATOM 8621 N N . SER A 1 1095 ? 26.897 -28.774 22.820 1.00 78.19 1095 SER A N 1
ATOM 8622 C CA . SER A 1 1095 ? 28.141 -29.557 22.720 1.00 78.19 1095 SER A CA 1
ATOM 8623 C C . SER A 1 1095 ? 29.310 -29.042 23.573 1.00 78.19 1095 SER A C 1
ATOM 8625 O O . SER A 1 1095 ? 30.308 -29.745 23.716 1.00 78.19 1095 SER A O 1
ATOM 8627 N N . GLY A 1 1096 ? 29.238 -27.811 24.089 1.00 73.31 1096 GLY A N 1
ATOM 8628 C CA . GLY A 1 1096 ? 30.244 -27.231 24.971 1.00 73.31 1096 GLY A CA 1
ATOM 8629 C C . GLY A 1 1096 ? 31.603 -26.901 24.386 1.00 73.31 1096 GLY A C 1
ATOM 8630 O O . GLY A 1 1096 ? 32.505 -26.546 25.139 1.00 73.31 1096 GLY A O 1
ATOM 8631 N N . ARG A 1 1097 ? 31.755 -27.000 23.065 1.00 76.00 1097 ARG A N 1
ATOM 8632 C CA . ARG A 1 1097 ? 33.018 -26.727 22.367 1.00 76.00 1097 ARG A CA 1
ATOM 8633 C C . ARG A 1 1097 ? 33.355 -25.238 22.264 1.00 76.00 1097 ARG A C 1
ATOM 8635 O O . ARG A 1 1097 ? 34.501 -24.906 21.988 1.00 76.00 1097 ARG A O 1
ATOM 8642 N N . VAL A 1 1098 ? 32.368 -24.361 22.438 1.00 79.44 1098 VAL A N 1
ATOM 8643 C CA . VAL A 1 1098 ? 32.503 -22.910 22.279 1.00 79.44 1098 VAL A CA 1
ATOM 8644 C C . VAL A 1 1098 ? 32.042 -22.232 23.564 1.00 79.44 1098 VAL A C 1
ATOM 8646 O O . VAL A 1 1098 ? 30.986 -22.576 24.096 1.00 79.44 1098 VAL A O 1
ATOM 8649 N N . ASP A 1 1099 ? 32.830 -21.277 24.064 1.00 84.38 1099 ASP A N 1
ATOM 8650 C CA . ASP A 1 1099 ? 32.384 -20.413 25.154 1.00 84.38 1099 ASP A CA 1
ATOM 8651 C C . ASP A 1 1099 ? 31.389 -19.378 24.615 1.00 84.38 1099 ASP A C 1
ATOM 8653 O O . ASP A 1 1099 ? 31.669 -18.621 23.684 1.00 84.38 1099 ASP A O 1
ATOM 8657 N N . HIS A 1 1100 ? 30.199 -19.376 25.203 1.00 89.19 1100 HIS A N 1
ATOM 8658 C CA . HIS A 1 1100 ? 29.097 -18.503 24.836 1.00 89.19 1100 HIS A CA 1
ATOM 8659 C C . HIS A 1 1100 ? 28.773 -17.463 25.912 1.00 89.19 1100 HIS A C 1
ATOM 8661 O O . HIS A 1 1100 ? 27.822 -16.705 25.736 1.00 89.19 1100 HIS A O 1
ATOM 8667 N N . SER A 1 1101 ? 29.580 -17.364 26.972 1.00 85.44 1101 SER A N 1
ATOM 8668 C CA . SER A 1 1101 ? 29.390 -16.444 28.101 1.00 85.44 1101 SER A CA 1
ATOM 8669 C C . SER A 1 1101 ? 29.070 -15.003 27.673 1.00 85.44 1101 SER A C 1
ATOM 8671 O O . SER A 1 1101 ? 28.086 -14.420 28.128 1.00 85.44 1101 SER A O 1
ATOM 8673 N N . ALA A 1 1102 ? 29.831 -14.447 26.726 1.00 88.25 1102 ALA A N 1
ATOM 8674 C CA . ALA A 1 1102 ? 29.609 -13.098 26.202 1.00 88.25 1102 ALA A CA 1
ATOM 8675 C C . ALA A 1 1102 ? 28.283 -12.959 25.426 1.00 88.25 1102 ALA A C 1
ATOM 8677 O O . ALA A 1 1102 ? 27.562 -11.972 25.589 1.00 88.25 1102 ALA A O 1
ATOM 8678 N N . ARG A 1 1103 ? 27.935 -13.959 24.602 1.00 92.62 1103 ARG A N 1
ATOM 8679 C CA . ARG A 1 1103 ? 26.661 -13.993 23.863 1.00 92.62 1103 ARG A CA 1
ATOM 8680 C C . ARG A 1 1103 ? 25.492 -14.069 24.839 1.00 92.62 1103 ARG A C 1
ATOM 8682 O O . ARG A 1 1103 ? 24.525 -13.333 24.686 1.00 92.62 1103 ARG A O 1
ATOM 8689 N N . ASP A 1 1104 ? 25.584 -14.942 25.832 1.00 92.12 1104 ASP A N 1
ATOM 8690 C CA . ASP A 1 1104 ? 24.513 -15.180 26.792 1.00 92.12 1104 ASP A CA 1
ATOM 8691 C C . ASP A 1 1104 ? 24.305 -13.968 27.705 1.00 92.12 1104 ASP A C 1
ATOM 8693 O O . ASP A 1 1104 ? 23.160 -13.604 27.963 1.00 92.12 1104 ASP A O 1
ATOM 8697 N N . ALA A 1 1105 ? 25.380 -13.284 28.115 1.00 89.12 1105 ALA A N 1
ATOM 8698 C CA . ALA A 1 1105 ? 25.299 -12.015 28.839 1.00 89.12 1105 ALA A CA 1
ATOM 8699 C C . ALA A 1 1105 ? 24.612 -10.930 27.996 1.00 89.12 1105 ALA A C 1
ATOM 8701 O O . ALA A 1 1105 ? 23.700 -10.258 28.475 1.00 89.12 1105 ALA A O 1
ATOM 8702 N N . SER A 1 1106 ? 24.987 -10.813 26.717 1.00 91.88 1106 SER A N 1
ATOM 8703 C CA . SER A 1 1106 ? 24.370 -9.865 25.785 1.00 91.88 1106 SER A CA 1
ATOM 8704 C C . SER A 1 1106 ? 22.885 -10.158 25.556 1.00 91.88 1106 SER A C 1
ATOM 8706 O O . SER A 1 1106 ? 22.059 -9.250 25.633 1.00 91.88 1106 SER A O 1
ATOM 8708 N N . LEU A 1 1107 ? 22.518 -11.421 25.321 1.00 91.50 1107 LEU A N 1
ATOM 8709 C CA . LEU A 1 1107 ? 21.123 -11.825 25.144 1.00 91.50 1107 LEU A CA 1
ATOM 8710 C C . LEU A 1 1107 ? 20.321 -11.643 26.441 1.00 91.50 1107 LEU A C 1
ATOM 8712 O O . LEU A 1 1107 ? 19.190 -11.164 26.383 1.00 91.50 1107 LEU A O 1
ATOM 8716 N N . SER A 1 1108 ? 20.908 -11.953 27.601 1.00 90.81 1108 SER A N 1
ATOM 8717 C CA . SER A 1 1108 ? 20.261 -11.760 28.905 1.00 90.81 1108 SER A CA 1
ATOM 8718 C C . SER A 1 1108 ? 19.971 -10.285 29.165 1.00 90.81 1108 SER A C 1
ATOM 8720 O O . SER A 1 1108 ? 18.862 -9.931 29.557 1.00 90.81 1108 SER A O 1
ATOM 8722 N N . GLN A 1 1109 ? 20.942 -9.411 28.883 1.00 89.19 1109 GLN A N 1
ATOM 8723 C CA . GLN A 1 1109 ? 20.777 -7.964 28.990 1.00 89.19 1109 GLN A CA 1
ATOM 8724 C C . GLN A 1 1109 ? 19.731 -7.444 27.999 1.00 89.19 1109 GLN A C 1
ATOM 8726 O O . GLN A 1 1109 ? 18.877 -6.645 28.370 1.00 89.19 1109 GLN A O 1
ATOM 8731 N N . ARG A 1 1110 ? 19.775 -7.910 26.745 1.00 91.00 1110 ARG A N 1
ATOM 8732 C CA . ARG A 1 1110 ? 18.856 -7.480 25.685 1.00 91.00 1110 ARG A CA 1
ATOM 8733 C C . ARG A 1 1110 ? 17.403 -7.818 25.999 1.00 91.00 1110 ARG A C 1
ATOM 8735 O O . ARG A 1 1110 ? 16.521 -7.024 25.690 1.00 91.00 1110 ARG A O 1
ATOM 8742 N N . TYR A 1 1111 ? 17.163 -9.001 26.553 1.00 89.00 1111 TYR A N 1
ATOM 8743 C CA . TYR A 1 1111 ? 15.816 -9.527 26.748 1.00 89.00 1111 TYR A CA 1
ATOM 8744 C C . TYR A 1 1111 ? 15.316 -9.464 28.193 1.00 89.00 1111 TYR A C 1
ATOM 8746 O O . TYR A 1 1111 ? 14.166 -9.811 28.443 1.00 89.00 1111 TYR A O 1
ATOM 8754 N N . GLY A 1 1112 ? 16.149 -9.030 29.142 1.00 88.94 1112 GLY A N 1
ATOM 8755 C CA . GLY A 1 1112 ? 15.767 -8.927 30.551 1.00 88.94 1112 GLY A CA 1
ATOM 8756 C C . GLY A 1 1112 ? 15.448 -10.276 31.205 1.00 88.94 1112 GLY A C 1
ATOM 8757 O O . GLY A 1 1112 ? 14.688 -10.321 32.168 1.00 88.94 1112 GLY A O 1
ATOM 8758 N N . VAL A 1 1113 ? 16.007 -11.375 30.686 1.00 91.50 1113 VAL A N 1
ATOM 8759 C CA . VAL A 1 1113 ? 15.825 -12.736 31.215 1.00 91.50 1113 VAL A CA 1
ATOM 8760 C C . VAL A 1 1113 ? 17.171 -13.360 31.531 1.00 91.50 1113 VAL A C 1
ATOM 8762 O O . VAL A 1 1113 ? 18.158 -13.105 30.846 1.00 91.50 1113 VAL A O 1
ATOM 8765 N N . LYS A 1 1114 ? 17.233 -14.203 32.564 1.00 92.25 1114 LYS A N 1
ATOM 8766 C CA . LYS A 1 1114 ? 18.472 -14.917 32.888 1.00 92.25 1114 LYS A CA 1
ATOM 8767 C C . LYS A 1 1114 ? 18.667 -16.066 31.900 1.00 92.25 1114 LYS A C 1
ATOM 8769 O O . LYS A 1 1114 ? 17.850 -16.985 31.902 1.00 92.25 1114 LYS A O 1
ATOM 8774 N N . ILE A 1 1115 ? 19.734 -16.022 31.103 1.00 95.19 1115 ILE A N 1
ATOM 8775 C CA . ILE A 1 1115 ? 20.126 -17.095 30.180 1.00 95.19 1115 ILE A CA 1
ATOM 8776 C C . ILE A 1 1115 ? 21.375 -17.777 30.726 1.00 95.19 1115 ILE A C 1
ATOM 8778 O O . ILE A 1 1115 ? 22.388 -17.122 30.964 1.00 95.19 1115 ILE A O 1
ATOM 8782 N N . GLU A 1 1116 ? 21.312 -19.089 30.931 1.00 93.81 1116 GLU A N 1
ATOM 8783 C CA . GLU A 1 1116 ? 22.441 -19.846 31.472 1.00 93.81 1116 GLU A CA 1
ATOM 8784 C C . GLU A 1 1116 ? 22.607 -21.217 30.820 1.00 93.81 1116 GLU A C 1
ATOM 8786 O O . GLU A 1 1116 ? 21.643 -21.943 30.563 1.00 93.81 1116 GLU A O 1
ATOM 8791 N N . ARG A 1 1117 ? 23.866 -21.584 30.576 1.00 94.94 1117 ARG A N 1
ATOM 8792 C CA . ARG A 1 1117 ? 24.229 -22.921 30.122 1.00 94.94 1117 ARG A CA 1
ATOM 8793 C C . ARG A 1 1117 ? 24.282 -23.876 31.314 1.00 94.94 1117 ARG A C 1
ATOM 8795 O O . ARG A 1 1117 ? 24.940 -23.582 32.309 1.00 94.94 1117 ARG A O 1
ATOM 8802 N N . VAL A 1 1118 ? 23.624 -25.023 31.198 1.00 95.44 1118 VAL A N 1
ATOM 8803 C CA . VAL A 1 1118 ? 23.552 -26.075 32.222 1.00 95.44 1118 VAL A CA 1
ATOM 8804 C C . VAL A 1 1118 ? 23.861 -27.447 31.616 1.00 95.44 1118 VAL A C 1
ATOM 8806 O O . VAL A 1 1118 ? 23.825 -27.628 30.396 1.00 95.44 1118 VAL A O 1
ATOM 8809 N N . ASP A 1 1119 ? 24.180 -28.431 32.457 1.00 94.69 1119 ASP A N 1
ATOM 8810 C CA . ASP A 1 1119 ? 24.251 -29.832 32.028 1.00 94.69 1119 ASP A CA 1
ATOM 8811 C C . ASP A 1 1119 ? 22.852 -30.415 31.729 1.00 94.69 1119 ASP A C 1
ATOM 8813 O O . ASP A 1 1119 ? 21.821 -29.809 32.032 1.00 94.69 1119 ASP A O 1
ATOM 8817 N N . LEU A 1 1120 ? 22.817 -31.594 31.101 1.00 94.75 1120 LEU A N 1
ATOM 8818 C CA . LEU A 1 1120 ? 21.578 -32.245 30.665 1.00 94.75 1120 LEU A CA 1
ATOM 8819 C C . LEU A 1 1120 ? 20.635 -32.582 31.837 1.00 94.75 1120 LEU A C 1
ATOM 8821 O O . LEU A 1 1120 ? 19.418 -32.448 31.710 1.00 94.75 1120 LEU A O 1
ATOM 8825 N N . ASP A 1 1121 ? 21.186 -32.958 32.992 1.00 95.50 1121 ASP A N 1
ATOM 8826 C CA . ASP A 1 1121 ? 20.418 -33.277 34.199 1.00 95.50 1121 ASP A CA 1
ATOM 8827 C C . ASP A 1 1121 ? 19.716 -32.038 34.762 1.00 95.50 1121 ASP A C 1
ATOM 8829 O O . ASP A 1 1121 ? 18.546 -32.077 35.149 1.00 95.50 1121 ASP A O 1
ATOM 8833 N N . ASN A 1 1122 ? 20.432 -30.918 34.806 1.00 96.62 1122 ASN A N 1
ATOM 8834 C CA . ASN A 1 1122 ? 19.904 -29.633 35.231 1.00 96.62 1122 ASN A CA 1
ATOM 8835 C C . ASN A 1 1122 ? 18.920 -29.060 34.208 1.00 96.62 1122 ASN A C 1
ATOM 8837 O O . ASN A 1 1122 ? 17.930 -28.450 34.611 1.00 96.62 1122 ASN A O 1
ATOM 8841 N N . LEU A 1 1123 ? 19.123 -29.311 32.910 1.00 97.56 1123 LEU A N 1
ATOM 8842 C CA . LEU A 1 1123 ? 18.135 -28.988 31.883 1.00 97.56 1123 LEU A CA 1
ATOM 8843 C C . LEU A 1 1123 ? 16.803 -29.704 32.162 1.00 97.56 1123 LEU A C 1
ATOM 8845 O O . LEU A 1 1123 ? 15.763 -29.045 32.158 1.00 97.56 1123 LEU A O 1
ATOM 8849 N N . ALA A 1 1124 ? 16.826 -31.007 32.471 1.00 97.19 1124 ALA A N 1
ATOM 8850 C CA . ALA A 1 1124 ? 15.625 -31.779 32.805 1.00 97.19 1124 ALA A CA 1
ATOM 8851 C C . ALA A 1 1124 ? 14.932 -31.263 34.079 1.00 97.19 1124 ALA A C 1
ATOM 8853 O O . ALA A 1 1124 ? 13.737 -30.970 34.073 1.00 97.19 1124 ALA A O 1
ATOM 8854 N N . LYS A 1 1125 ? 15.691 -31.096 35.170 1.00 97.06 1125 LYS A N 1
ATOM 8855 C CA . LYS A 1 1125 ? 15.147 -30.744 36.495 1.00 97.06 1125 LYS A CA 1
ATOM 8856 C C . LYS A 1 1125 ? 14.571 -29.331 36.563 1.00 97.06 1125 LYS A C 1
ATOM 8858 O O . LYS A 1 1125 ? 13.608 -29.079 37.289 1.00 97.06 1125 LYS A O 1
ATOM 8863 N N . GLN A 1 1126 ? 15.193 -28.379 35.869 1.00 96.12 1126 GLN A N 1
ATOM 8864 C CA . GLN A 1 1126 ? 14.897 -26.957 36.062 1.00 96.12 1126 GLN A CA 1
ATOM 8865 C C . GLN A 1 1126 ? 13.832 -26.431 35.095 1.00 96.12 1126 GLN A C 1
ATOM 8867 O O . GLN A 1 1126 ? 13.117 -25.487 35.443 1.00 96.12 1126 GLN A O 1
ATOM 8872 N N . SER A 1 1127 ? 13.684 -27.051 33.925 1.00 97.44 1127 SER A N 1
ATOM 8873 C CA . SER A 1 1127 ? 12.801 -26.568 32.863 1.00 97.44 1127 SER A CA 1
ATOM 8874 C C . SER A 1 1127 ? 11.327 -26.883 33.128 1.00 97.44 1127 SER A C 1
ATOM 8876 O O . SER A 1 1127 ? 10.967 -27.972 33.567 1.00 97.44 1127 SER A O 1
ATOM 8878 N N . ASP A 1 1128 ? 10.457 -25.922 32.831 1.00 96.44 1128 ASP A N 1
ATOM 8879 C CA . ASP A 1 1128 ? 9.006 -26.123 32.742 1.00 96.44 1128 ASP A CA 1
ATOM 8880 C C . ASP A 1 1128 ? 8.578 -26.494 31.316 1.00 96.44 1128 ASP A C 1
ATOM 8882 O O . ASP A 1 1128 ? 7.532 -27.104 31.114 1.00 96.44 1128 ASP A O 1
ATOM 8886 N N . ALA A 1 1129 ? 9.401 -26.174 30.321 1.00 97.00 1129 ALA A N 1
ATOM 8887 C CA . ALA A 1 1129 ? 9.300 -26.738 28.986 1.00 97.00 1129 ALA A CA 1
ATOM 8888 C C . ALA A 1 1129 ? 10.693 -26.913 28.387 1.00 97.00 1129 ALA A C 1
ATOM 8890 O O . ALA A 1 1129 ? 11.529 -26.034 28.569 1.00 97.00 1129 ALA A O 1
ATOM 8891 N N . VAL A 1 1130 ? 10.946 -28.012 27.677 1.00 98.06 1130 VAL A N 1
ATOM 8892 C CA . VAL A 1 1130 ? 12.215 -28.249 26.971 1.00 98.06 1130 VAL A CA 1
ATOM 8893 C C . VAL A 1 1130 ? 11.957 -28.294 25.468 1.00 98.06 1130 VAL A C 1
ATOM 8895 O O . VAL A 1 1130 ? 11.220 -29.156 24.997 1.00 98.06 1130 VAL A O 1
ATOM 8898 N N . ILE A 1 1131 ? 12.572 -27.381 24.715 1.00 98.19 1131 ILE A N 1
ATOM 8899 C CA . ILE A 1 1131 ? 12.498 -27.314 23.252 1.00 98.19 1131 ILE A CA 1
ATOM 8900 C C . ILE A 1 1131 ? 13.778 -27.908 22.650 1.00 98.19 1131 ILE A C 1
ATOM 8902 O O . ILE A 1 1131 ? 14.891 -27.467 22.949 1.00 98.19 1131 ILE A O 1
ATOM 8906 N N . LEU A 1 1132 ? 13.626 -28.911 21.786 1.00 97.44 1132 LEU A N 1
ATOM 8907 C CA . LEU A 1 1132 ? 14.732 -29.615 21.141 1.00 97.44 1132 LEU A CA 1
ATOM 8908 C C . LEU A 1 1132 ? 15.066 -28.973 19.792 1.00 97.44 1132 LEU A C 1
ATOM 8910 O O . LEU A 1 1132 ? 14.237 -28.947 18.882 1.00 97.44 1132 LEU A O 1
ATOM 8914 N N . LEU A 1 1133 ? 16.295 -28.467 19.678 1.00 92.50 1133 LEU A N 1
ATOM 8915 C CA . LEU A 1 1133 ? 16.853 -27.744 18.527 1.00 92.50 1133 LEU A CA 1
ATOM 8916 C C . LEU A 1 1133 ? 18.303 -28.174 18.232 1.00 92.50 1133 LEU A C 1
ATOM 8918 O O . LEU A 1 1133 ? 19.121 -27.392 17.739 1.00 92.50 1133 LEU A O 1
ATOM 8922 N N . ALA A 1 1134 ? 18.629 -29.430 18.541 1.00 88.50 1134 ALA A N 1
ATOM 8923 C CA . ALA A 1 1134 ? 19.957 -29.998 18.358 1.00 88.50 1134 ALA A CA 1
ATOM 8924 C C . ALA A 1 1134 ? 20.102 -30.750 17.028 1.00 88.50 1134 ALA A C 1
ATOM 8926 O O . ALA A 1 1134 ? 19.168 -31.378 16.530 1.00 88.50 1134 ALA A O 1
ATOM 8927 N N . ALA A 1 1135 ? 21.313 -30.705 16.470 1.00 83.25 1135 ALA A N 1
ATOM 8928 C CA . ALA A 1 1135 ? 21.691 -31.530 15.328 1.00 83.25 1135 ALA A CA 1
ATOM 8929 C C . ALA A 1 1135 ? 21.805 -33.009 15.733 1.00 83.25 1135 ALA A C 1
ATOM 8931 O O . ALA A 1 1135 ? 22.110 -33.325 16.886 1.00 83.25 1135 ALA A O 1
ATOM 8932 N N . MET A 1 1136 ? 21.584 -33.914 14.777 1.00 84.88 1136 MET A N 1
ATOM 8933 C CA . MET A 1 1136 ? 21.706 -35.348 15.023 1.00 84.88 1136 MET A CA 1
ATOM 8934 C C . MET A 1 1136 ? 23.177 -35.770 15.050 1.00 84.88 1136 MET A C 1
ATOM 8936 O O . MET A 1 1136 ? 23.991 -35.332 14.243 1.00 84.88 1136 MET A O 1
ATOM 8940 N N . SER A 1 1137 ? 23.509 -36.670 15.966 1.00 82.00 1137 SER A N 1
ATOM 8941 C CA . SER A 1 1137 ? 24.746 -37.446 15.943 1.00 82.00 1137 SER A CA 1
ATOM 8942 C C . SER A 1 1137 ? 24.482 -38.806 16.601 1.00 82.00 1137 SER A C 1
ATOM 8944 O O . SER A 1 1137 ? 23.485 -38.944 17.316 1.00 82.00 1137 SER A O 1
ATOM 8946 N N . PRO A 1 1138 ? 25.358 -39.812 16.425 1.00 80.88 1138 PRO A N 1
ATOM 8947 C CA . PRO A 1 1138 ? 25.174 -41.114 17.066 1.00 80.88 1138 PRO A CA 1
ATOM 8948 C C . PRO A 1 1138 ? 25.006 -41.040 18.591 1.00 80.88 1138 PRO A C 1
ATOM 8950 O O . PRO A 1 1138 ? 24.250 -41.820 19.155 1.00 80.88 1138 PRO A O 1
ATOM 8953 N N . SER A 1 1139 ? 25.656 -40.077 19.254 1.00 84.12 1139 SER A N 1
ATOM 8954 C CA . SER A 1 1139 ? 25.547 -39.875 20.706 1.00 84.12 1139 SER A CA 1
ATOM 8955 C C . SER A 1 1139 ? 24.288 -39.117 21.141 1.00 84.12 1139 SER A C 1
ATOM 8957 O O . SER A 1 1139 ? 24.002 -39.069 22.330 1.00 84.12 1139 SER A O 1
ATOM 8959 N N . MET A 1 1140 ? 23.572 -38.479 20.209 1.00 89.88 1140 MET A N 1
ATOM 8960 C CA . MET A 1 1140 ? 22.345 -37.716 20.482 1.00 89.88 1140 MET A CA 1
ATOM 8961 C C . MET A 1 1140 ? 21.079 -38.560 20.316 1.00 89.88 1140 MET A C 1
ATOM 8963 O O . MET A 1 1140 ? 19.994 -38.112 20.691 1.00 89.88 1140 MET A O 1
ATOM 8967 N N . LYS A 1 1141 ? 21.195 -39.767 19.747 1.00 92.75 1141 LYS A N 1
ATOM 8968 C CA . LYS A 1 1141 ? 20.063 -40.680 19.613 1.00 92.75 1141 LYS A CA 1
ATOM 8969 C C . LYS A 1 1141 ? 19.536 -41.047 21.003 1.00 92.75 1141 LYS A C 1
ATOM 8971 O O . LYS A 1 1141 ? 20.311 -41.466 21.856 1.00 92.75 1141 LYS A O 1
ATOM 8976 N N . HIS A 1 1142 ? 18.228 -40.880 21.205 1.00 96.25 1142 HIS A N 1
ATOM 8977 C CA . HIS A 1 1142 ? 17.527 -41.153 22.468 1.00 96.25 1142 HIS A CA 1
ATOM 8978 C C . HIS A 1 1142 ? 18.142 -40.437 23.679 1.00 96.25 1142 HIS A C 1
ATOM 8980 O O . HIS A 1 1142 ? 18.110 -40.937 24.804 1.00 96.25 1142 HIS A O 1
ATOM 8986 N N . ILE A 1 1143 ? 18.704 -39.243 23.459 1.00 95.25 1143 ILE A N 1
ATOM 8987 C CA . ILE A 1 1143 ? 19.207 -38.397 24.547 1.00 95.25 1143 ILE A CA 1
ATOM 8988 C C . ILE A 1 1143 ? 18.079 -37.969 25.494 1.00 95.25 1143 ILE A C 1
ATOM 8990 O O . ILE A 1 1143 ? 18.302 -37.815 26.693 1.00 95.25 1143 ILE A O 1
ATOM 8994 N N . ILE A 1 1144 ? 16.861 -37.821 24.966 1.00 97.00 1144 ILE A N 1
ATOM 8995 C CA . ILE A 1 1144 ? 15.640 -37.663 25.749 1.00 97.00 1144 ILE A CA 1
ATOM 8996 C C . ILE A 1 1144 ? 14.997 -39.047 25.890 1.00 97.00 1144 ILE A C 1
ATOM 8998 O O . ILE A 1 1144 ? 14.299 -39.527 24.997 1.00 97.00 1144 ILE A O 1
ATOM 9002 N N . ASN A 1 1145 ? 15.283 -39.700 27.011 1.00 96.81 1145 ASN A N 1
ATOM 9003 C CA . ASN A 1 1145 ? 14.832 -41.051 27.343 1.00 96.81 1145 ASN A CA 1
ATOM 9004 C C . ASN A 1 1145 ? 14.084 -41.063 28.685 1.00 96.81 1145 ASN A C 1
ATOM 9006 O O . ASN A 1 1145 ? 13.832 -40.014 29.283 1.00 96.81 1145 ASN A O 1
ATOM 9010 N N . LYS A 1 1146 ? 13.750 -42.260 29.179 1.00 96.25 1146 LYS A N 1
ATOM 9011 C CA . LYS A 1 1146 ? 13.050 -42.438 30.456 1.00 96.25 1146 LYS A CA 1
ATOM 9012 C C . LYS A 1 1146 ? 13.716 -41.705 31.630 1.00 96.25 1146 LYS A C 1
ATOM 9014 O O . LYS A 1 1146 ? 13.014 -41.032 32.373 1.00 96.25 1146 LYS A O 1
ATOM 9019 N N . ASP A 1 1147 ? 15.036 -41.791 31.782 1.00 96.62 1147 ASP A N 1
ATOM 9020 C CA . ASP A 1 1147 ? 15.753 -41.133 32.886 1.00 96.62 1147 ASP A CA 1
ATOM 9021 C C . ASP A 1 1147 ? 15.651 -39.599 32.803 1.00 96.62 1147 ASP A C 1
ATOM 9023 O O . ASP A 1 1147 ? 15.474 -38.930 33.821 1.00 96.62 1147 ASP A O 1
ATOM 9027 N N . PHE A 1 1148 ? 15.668 -39.034 31.589 1.00 97.69 1148 PHE A N 1
ATOM 9028 C CA . PHE A 1 1148 ? 15.421 -37.603 31.390 1.00 97.69 1148 PHE A CA 1
ATOM 9029 C C . PHE A 1 1148 ? 14.006 -37.216 31.842 1.00 97.69 1148 PHE A C 1
ATOM 9031 O O . PHE A 1 1148 ? 13.849 -36.264 32.605 1.00 97.69 1148 PHE A O 1
ATOM 9038 N N . PHE A 1 1149 ? 12.982 -37.968 31.422 1.00 97.94 1149 PHE A N 1
ATOM 9039 C CA . PHE A 1 1149 ? 11.590 -37.712 31.810 1.00 97.94 1149 PHE A CA 1
ATOM 9040 C C . PHE A 1 1149 ? 11.346 -37.893 33.313 1.00 97.94 1149 PHE A C 1
ATOM 9042 O O . PHE A 1 1149 ? 10.642 -37.081 33.907 1.00 97.94 1149 PHE A O 1
ATOM 9049 N N . ASP A 1 1150 ? 11.961 -38.896 33.944 1.00 95.56 1150 ASP A N 1
ATOM 9050 C CA . ASP A 1 1150 ? 11.837 -39.155 35.385 1.00 95.56 1150 ASP A CA 1
ATOM 9051 C C . ASP A 1 1150 ? 12.418 -38.003 36.234 1.00 95.56 1150 ASP A C 1
ATOM 9053 O O . ASP A 1 1150 ? 12.010 -37.792 37.378 1.00 95.56 1150 ASP A O 1
ATOM 9057 N N . LYS A 1 1151 ? 13.351 -37.225 35.669 1.00 97.12 1151 LYS A N 1
ATOM 9058 C CA . LYS A 1 1151 ? 13.943 -36.028 36.290 1.00 97.12 1151 LYS A CA 1
ATOM 9059 C C . LYS A 1 1151 ? 13.152 -34.742 36.029 1.00 97.12 1151 LYS A C 1
ATOM 9061 O O . LYS A 1 1151 ? 13.415 -33.740 36.700 1.00 97.12 1151 LYS A O 1
ATOM 9066 N N . MET A 1 1152 ? 12.231 -34.735 35.065 1.00 97.62 1152 MET A N 1
ATOM 9067 C CA . MET A 1 1152 ? 11.425 -33.560 34.731 1.00 97.62 1152 MET A CA 1
ATOM 9068 C C . MET A 1 1152 ? 10.310 -33.313 35.756 1.00 97.62 1152 MET A C 1
ATOM 9070 O O . MET A 1 1152 ? 9.907 -34.180 36.531 1.00 97.62 1152 MET A O 1
ATOM 9074 N N . LYS A 1 1153 ? 9.777 -32.087 35.767 1.00 96.06 1153 LYS A N 1
ATOM 9075 C CA . LYS A 1 1153 ? 8.615 -31.743 36.598 1.00 96.06 1153 LYS A CA 1
ATOM 9076 C C . LYS A 1 1153 ? 7.354 -32.375 36.001 1.00 96.06 1153 LYS A C 1
ATOM 9078 O O . LYS A 1 1153 ? 7.125 -32.258 34.800 1.00 96.06 1153 LYS A O 1
ATOM 9083 N N . LYS A 1 1154 ? 6.443 -32.876 36.839 1.00 96.44 1154 LYS A N 1
ATOM 9084 C CA . LYS A 1 1154 ? 5.135 -33.408 36.390 1.00 96.44 1154 LYS A CA 1
ATOM 9085 C C . LYS A 1 1154 ? 4.292 -32.413 35.587 1.00 96.44 1154 LYS A C 1
ATOM 9087 O O . LYS A 1 1154 ? 3.467 -32.804 34.774 1.00 96.44 1154 LYS A O 1
ATOM 9092 N N . THR A 1 1155 ? 4.502 -31.116 35.806 1.00 94.88 1155 THR A N 1
ATOM 9093 C CA . THR A 1 1155 ? 3.803 -30.031 35.105 1.00 94.88 1155 THR A CA 1
ATOM 9094 C C . THR A 1 1155 ? 4.480 -29.601 33.803 1.00 94.88 1155 THR A C 1
ATOM 9096 O O . THR A 1 1155 ? 4.000 -28.657 33.183 1.00 94.88 1155 THR A O 1
ATOM 9099 N N . SER A 1 1156 ? 5.602 -30.217 33.423 1.00 96.69 1156 SER A N 1
ATOM 9100 C CA . SER A 1 1156 ? 6.440 -29.749 32.316 1.00 96.69 1156 SER A CA 1
ATOM 9101 C C . SER A 1 1156 ? 6.040 -30.312 30.953 1.00 96.69 1156 SER A C 1
ATOM 9103 O O . SER A 1 1156 ? 5.284 -31.280 30.866 1.00 96.69 1156 SER A O 1
ATOM 9105 N N . PHE A 1 1157 ? 6.562 -29.698 29.890 1.00 97.62 1157 PHE A N 1
ATOM 9106 C CA . PHE A 1 1157 ? 6.294 -30.073 28.501 1.00 97.62 1157 PHE A CA 1
ATOM 9107 C C . PHE A 1 1157 ? 7.587 -30.327 27.721 1.00 97.62 1157 PHE A C 1
ATOM 9109 O O . PHE A 1 1157 ? 8.618 -29.710 27.992 1.00 97.62 1157 PHE A O 1
ATOM 9116 N N . VAL A 1 1158 ? 7.529 -31.187 26.705 1.00 98.12 1158 VAL A N 1
ATOM 9117 C CA . VAL A 1 1158 ? 8.631 -31.372 25.746 1.00 98.12 1158 VAL A CA 1
ATOM 9118 C C . VAL A 1 1158 ? 8.168 -31.006 24.344 1.00 98.12 1158 VAL A C 1
ATOM 9120 O O . VAL A 1 1158 ? 7.075 -31.384 23.925 1.00 98.12 1158 VAL A O 1
ATOM 9123 N N . VAL A 1 1159 ? 9.005 -30.257 23.625 1.00 98.44 1159 VAL A N 1
ATOM 9124 C CA . VAL A 1 1159 ? 8.740 -29.817 22.257 1.00 98.44 1159 VAL A CA 1
ATOM 9125 C C . VAL A 1 1159 ? 9.860 -30.254 21.329 1.00 98.44 1159 VAL A C 1
ATOM 9127 O O . VAL A 1 1159 ? 11.019 -29.940 21.590 1.00 98.44 1159 VAL A O 1
ATOM 9130 N N . ASN A 1 1160 ? 9.535 -30.930 20.227 1.00 97.69 1160 ASN A N 1
ATOM 9131 C CA . ASN A 1 1160 ? 10.532 -31.360 19.244 1.00 97.69 1160 ASN A CA 1
ATOM 9132 C C . ASN A 1 1160 ? 10.215 -30.835 17.845 1.00 97.69 1160 ASN A C 1
ATOM 9134 O O . ASN A 1 1160 ? 9.249 -31.266 17.223 1.00 97.69 1160 ASN A O 1
ATOM 9138 N N . VAL A 1 1161 ? 11.077 -29.946 17.349 1.00 94.94 1161 VAL A N 1
ATOM 9139 C CA . VAL A 1 1161 ? 11.070 -29.443 15.962 1.00 94.94 1161 VAL A CA 1
ATOM 9140 C C . VAL A 1 1161 ? 12.394 -29.723 15.244 1.00 94.94 1161 VAL A C 1
ATOM 9142 O O . VAL A 1 1161 ? 12.682 -29.146 14.198 1.00 94.94 1161 VAL A O 1
ATOM 9145 N N . ALA A 1 1162 ? 13.253 -30.557 15.838 1.00 92.00 1162 ALA A N 1
ATOM 9146 C CA . ALA A 1 1162 ? 14.596 -30.812 15.339 1.00 92.00 1162 ALA A CA 1
ATOM 9147 C C . ALA A 1 1162 ? 14.678 -32.133 14.583 1.00 92.00 1162 ALA A C 1
ATOM 9149 O O . ALA A 1 1162 ? 14.806 -32.143 13.358 1.00 92.00 1162 ALA A O 1
ATOM 9150 N N . ARG A 1 1163 ? 14.672 -33.254 15.311 1.00 90.38 1163 ARG A N 1
ATOM 9151 C CA . ARG A 1 1163 ? 14.817 -34.602 14.751 1.00 90.38 1163 ARG A CA 1
ATOM 9152 C C . ARG A 1 1163 ? 14.080 -35.612 15.619 1.00 90.38 1163 ARG A C 1
ATOM 9154 O O . ARG A 1 1163 ? 14.283 -35.634 16.832 1.00 90.38 1163 ARG A O 1
ATOM 9161 N N . GLY A 1 1164 ? 13.298 -36.483 14.988 1.00 91.81 1164 GLY A N 1
ATOM 9162 C CA . GLY A 1 1164 ? 12.537 -37.534 15.667 1.00 91.81 1164 GLY A CA 1
ATOM 9163 C C . GLY A 1 1164 ? 13.366 -38.387 16.639 1.00 91.81 1164 GLY A C 1
ATOM 9164 O O . GLY A 1 1164 ? 13.043 -38.403 17.822 1.00 91.81 1164 GLY A O 1
ATOM 9165 N N . PRO A 1 1165 ? 14.496 -38.990 16.207 1.00 93.88 1165 PRO A N 1
ATOM 9166 C CA . PRO A 1 1165 ? 15.292 -39.894 17.050 1.00 93.88 1165 PRO A CA 1
ATOM 9167 C C . PRO A 1 1165 ? 15.998 -39.262 18.262 1.00 93.88 1165 PRO A C 1
ATOM 9169 O O . PRO A 1 1165 ? 16.730 -39.961 18.960 1.00 93.88 1165 PRO A O 1
ATOM 9172 N N . LEU A 1 1166 ? 15.847 -37.955 18.517 1.00 95.44 1166 LEU A N 1
ATOM 9173 C CA . LEU A 1 1166 ? 16.326 -37.344 19.767 1.00 95.44 1166 LEU A CA 1
ATOM 9174 C C . LEU A 1 1166 ? 15.528 -37.844 20.977 1.00 95.44 1166 LEU A C 1
ATOM 9176 O O . LEU A 1 1166 ? 16.061 -37.874 22.086 1.00 95.44 1166 LEU A O 1
ATOM 9180 N N . ILE A 1 1167 ? 14.268 -38.223 20.751 1.00 97.19 1167 ILE A N 1
ATOM 9181 C CA . ILE A 1 1167 ? 13.358 -38.740 21.765 1.00 97.19 1167 ILE A CA 1
ATOM 9182 C C . ILE A 1 1167 ? 13.148 -40.236 21.533 1.00 97.19 1167 ILE A C 1
ATOM 9184 O O . ILE A 1 1167 ? 12.945 -40.669 20.402 1.00 97.19 1167 ILE A O 1
ATOM 9188 N N . ASP A 1 1168 ? 13.175 -41.014 22.609 1.00 96.94 1168 ASP A N 1
ATOM 9189 C CA . ASP A 1 1168 ? 12.633 -42.373 22.621 1.00 96.94 1168 ASP A CA 1
ATOM 9190 C C . ASP A 1 1168 ? 11.090 -42.304 22.673 1.00 96.94 1168 ASP A C 1
ATOM 9192 O O . ASP A 1 1168 ? 10.506 -41.866 23.673 1.00 96.94 1168 ASP A O 1
ATOM 9196 N N . ASN A 1 1169 ? 10.432 -42.690 21.571 1.00 95.69 1169 ASN A N 1
ATOM 9197 C CA . ASN A 1 1169 ? 8.977 -42.592 21.402 1.00 95.69 1169 ASN A CA 1
ATOM 9198 C C . ASN A 1 1169 ? 8.197 -43.360 22.487 1.00 95.69 1169 ASN A C 1
ATOM 9200 O O . ASN A 1 1169 ? 7.157 -42.873 22.943 1.00 95.69 1169 ASN A O 1
ATOM 9204 N N . ASP A 1 1170 ? 8.685 -44.532 22.905 1.00 95.31 1170 ASP A N 1
ATOM 9205 C CA . ASP A 1 1170 ? 8.006 -45.375 23.894 1.00 95.31 1170 ASP A CA 1
ATOM 9206 C C . ASP A 1 1170 ? 8.127 -44.757 25.286 1.00 95.31 1170 ASP A C 1
ATOM 9208 O O . ASP A 1 1170 ? 7.135 -44.633 26.012 1.00 95.31 1170 ASP A O 1
ATOM 9212 N N . ALA A 1 1171 ? 9.325 -44.279 25.637 1.00 96.81 1171 ALA A N 1
ATOM 9213 C CA . ALA A 1 1171 ? 9.542 -43.543 26.878 1.00 96.81 1171 ALA A CA 1
ATOM 9214 C C . ALA A 1 1171 ? 8.686 -42.269 26.954 1.00 96.81 1171 ALA A C 1
ATOM 9216 O O . ALA A 1 1171 ? 8.111 -41.999 28.010 1.00 96.81 1171 ALA A O 1
ATOM 9217 N N . LEU A 1 1172 ? 8.541 -41.518 25.854 1.00 97.81 1172 LEU A N 1
ATOM 9218 C CA . LEU A 1 1172 ? 7.675 -40.336 25.821 1.00 97.81 1172 LEU A CA 1
ATOM 9219 C C . LEU A 1 1172 ? 6.201 -40.703 26.028 1.00 97.81 1172 LEU A C 1
ATOM 9221 O O . LEU A 1 1172 ? 5.522 -40.082 26.849 1.00 97.81 1172 LEU A O 1
ATOM 9225 N N . ASN A 1 1173 ? 5.698 -41.704 25.299 1.00 96.50 1173 ASN A N 1
ATOM 9226 C CA . ASN A 1 1173 ? 4.302 -42.122 25.410 1.00 96.50 1173 ASN A CA 1
ATOM 9227 C C . ASN A 1 1173 ? 3.974 -42.585 26.838 1.00 96.50 1173 ASN A C 1
ATOM 9229 O O . ASN A 1 1173 ? 2.948 -42.193 27.396 1.00 96.50 1173 ASN A O 1
ATOM 9233 N N . ASN A 1 1174 ? 4.871 -43.360 27.452 1.00 96.31 1174 ASN A N 1
ATOM 9234 C CA . ASN A 1 1174 ? 4.720 -43.806 28.835 1.00 96.31 1174 ASN A CA 1
ATOM 9235 C C . ASN A 1 1174 ? 4.763 -42.621 29.810 1.00 96.31 1174 ASN A C 1
ATOM 9237 O O . ASN A 1 1174 ? 3.856 -42.481 30.625 1.00 96.31 1174 ASN A O 1
ATOM 9241 N N . ALA A 1 1175 ? 5.729 -41.706 29.673 1.00 97.00 1175 ALA A N 1
ATOM 9242 C CA . ALA A 1 1175 ? 5.860 -40.540 30.550 1.00 97.00 1175 ALA A CA 1
ATOM 9243 C C . ALA A 1 1175 ? 4.618 -39.628 30.540 1.00 97.00 1175 ALA A C 1
ATOM 9245 O O . ALA A 1 1175 ? 4.213 -39.115 31.585 1.00 97.00 1175 ALA A O 1
ATOM 9246 N N . VAL A 1 1176 ? 3.990 -39.435 29.378 1.00 96.25 1176 VAL A N 1
ATOM 9247 C CA . VAL A 1 1176 ? 2.769 -38.623 29.233 1.00 96.25 1176 VAL A CA 1
ATOM 9248 C C . VAL A 1 1176 ? 1.534 -39.332 29.815 1.00 96.25 1176 VAL A C 1
ATOM 9250 O O . VAL A 1 1176 ? 0.682 -38.696 30.450 1.00 96.25 1176 VAL A O 1
ATOM 9253 N N . ASN A 1 1177 ? 1.434 -40.653 29.633 1.00 94.75 1177 ASN A N 1
ATOM 9254 C CA . ASN A 1 1177 ? 0.322 -41.458 30.149 1.00 94.75 1177 ASN A CA 1
ATOM 9255 C C . ASN A 1 1177 ? 0.384 -41.621 31.673 1.00 94.75 1177 ASN A C 1
ATOM 9257 O O . ASN A 1 1177 ? -0.632 -41.469 32.348 1.00 94.75 1177 ASN A O 1
ATOM 9261 N N . GLU A 1 1178 ? 1.577 -41.856 32.215 1.00 94.31 1178 GLU A N 1
ATOM 9262 C CA . GLU A 1 1178 ? 1.835 -41.989 33.654 1.00 94.31 1178 GLU A CA 1
ATOM 9263 C C . GLU A 1 1178 ? 1.812 -40.634 34.388 1.00 94.31 1178 GLU A C 1
ATOM 9265 O O . GLU A 1 1178 ? 1.715 -40.588 35.615 1.00 94.31 1178 GLU A O 1
ATOM 9270 N N . GLY A 1 1179 ? 1.866 -39.515 33.653 1.00 91.88 1179 GLY A N 1
ATOM 9271 C CA . GLY A 1 1179 ? 1.863 -38.164 34.221 1.00 91.88 1179 GLY A CA 1
ATOM 9272 C C . GLY A 1 1179 ? 3.211 -37.735 34.810 1.00 91.88 1179 GLY A C 1
ATOM 9273 O O . GLY A 1 1179 ? 3.251 -36.866 35.687 1.00 91.88 1179 GLY A O 1
ATOM 9274 N N . SER A 1 1180 ? 4.310 -38.332 34.341 1.00 93.44 1180 SER A N 1
ATOM 9275 C CA . SER A 1 1180 ? 5.681 -37.886 34.627 1.00 93.44 1180 SER A CA 1
ATOM 9276 C C . SER A 1 1180 ? 5.968 -36.517 34.002 1.00 93.44 1180 SER A C 1
ATOM 9278 O O . SER A 1 1180 ? 6.721 -35.730 34.569 1.00 93.44 1180 SER A O 1
ATOM 9280 N N . ILE A 1 1181 ? 5.301 -36.199 32.887 1.00 97.06 1181 ILE A N 1
ATOM 9281 C CA . ILE A 1 1181 ? 5.212 -34.858 32.293 1.00 97.06 1181 ILE A CA 1
ATOM 9282 C C . ILE A 1 1181 ? 3.758 -34.547 31.896 1.00 97.06 1181 ILE A C 1
ATOM 9284 O O . ILE A 1 1181 ? 2.927 -35.450 31.785 1.00 97.06 1181 ILE A O 1
ATOM 9288 N N . ALA A 1 1182 ? 3.438 -33.271 31.669 1.00 95.62 1182 ALA A N 1
ATOM 9289 C CA . ALA A 1 1182 ? 2.069 -32.824 31.408 1.00 95.62 1182 ALA A CA 1
ATOM 9290 C C . ALA A 1 1182 ? 1.609 -33.064 29.960 1.00 95.62 1182 ALA A C 1
ATOM 9292 O O . ALA A 1 1182 ? 0.418 -33.265 29.727 1.00 95.62 1182 ALA A O 1
ATOM 9293 N N . GLY A 1 1183 ? 2.531 -33.048 28.995 1.00 96.94 1183 GLY A N 1
ATOM 9294 C CA . GLY A 1 1183 ? 2.233 -33.275 27.580 1.00 96.94 1183 GLY A CA 1
ATOM 9295 C C . GLY A 1 1183 ? 3.421 -32.972 26.670 1.00 96.94 1183 GLY A C 1
ATOM 9296 O O . GLY A 1 1183 ? 4.498 -32.594 27.138 1.00 96.94 1183 GLY A O 1
ATOM 9297 N N . ALA A 1 1184 ? 3.219 -33.116 25.360 1.00 98.25 1184 ALA A N 1
ATOM 9298 C CA . ALA A 1 1184 ? 4.259 -32.852 24.367 1.00 98.25 1184 ALA A CA 1
ATOM 9299 C C . ALA A 1 1184 ? 3.715 -32.219 23.081 1.00 98.25 1184 ALA A C 1
ATOM 9301 O O . ALA A 1 1184 ? 2.583 -32.478 22.678 1.00 98.25 1184 ALA A O 1
ATOM 9302 N N . GLY A 1 1185 ? 4.545 -31.398 22.437 1.00 98.19 1185 GLY A N 1
ATOM 9303 C CA . GLY A 1 1185 ? 4.277 -30.803 21.129 1.00 98.19 1185 GLY A CA 1
ATOM 9304 C C . GLY A 1 1185 ? 5.347 -31.225 20.124 1.00 98.19 1185 GLY A C 1
ATOM 9305 O O . GLY A 1 1185 ? 6.521 -30.925 20.310 1.00 98.19 1185 GLY A O 1
ATOM 9306 N N . LEU A 1 1186 ? 4.983 -31.935 19.067 1.00 98.00 1186 LEU A N 1
ATOM 9307 C CA . LEU A 1 1186 ? 5.940 -32.592 18.180 1.00 98.00 1186 LEU A CA 1
ATOM 9308 C C . LEU A 1 1186 ? 5.674 -32.179 16.732 1.00 98.00 1186 LEU A C 1
ATOM 9310 O O . LEU A 1 1186 ? 4.556 -32.308 16.250 1.00 98.00 1186 LEU A O 1
ATOM 9314 N N . ASP A 1 1187 ? 6.699 -31.698 16.039 1.00 96.44 1187 ASP A N 1
ATOM 9315 C CA . ASP A 1 1187 ? 6.705 -31.616 14.573 1.00 96.44 1187 ASP A CA 1
ATOM 9316 C C . ASP A 1 1187 ? 7.346 -32.863 13.964 1.00 96.44 1187 ASP A C 1
ATOM 9318 O O . ASP A 1 1187 ? 7.063 -33.199 12.822 1.00 96.44 1187 ASP A O 1
ATOM 9322 N N . VAL A 1 1188 ? 8.215 -33.535 14.734 1.00 93.62 1188 VAL A N 1
ATOM 9323 C CA . VAL A 1 1188 ? 8.978 -34.696 14.276 1.00 93.62 1188 VAL A CA 1
ATOM 9324 C C . VAL A 1 1188 ? 9.020 -35.842 15.291 1.00 93.62 1188 VAL A C 1
ATOM 9326 O O . VAL A 1 1188 ? 9.201 -35.604 16.489 1.00 93.62 1188 VAL A O 1
ATOM 9329 N N . ILE A 1 1189 ? 8.933 -37.088 14.814 1.00 94.38 1189 ILE A N 1
ATOM 9330 C CA . ILE A 1 1189 ? 9.037 -38.332 15.602 1.00 94.38 1189 ILE A CA 1
ATOM 9331 C C . ILE A 1 1189 ? 9.880 -39.412 14.902 1.00 94.38 1189 ILE A C 1
ATOM 9333 O O . ILE A 1 1189 ? 10.088 -39.388 13.688 1.00 94.38 1189 ILE A O 1
ATOM 9337 N N . GLU A 1 1190 ? 10.446 -40.354 15.668 1.00 91.62 1190 GLU A N 1
ATOM 9338 C CA . GLU A 1 1190 ? 11.197 -41.474 15.076 1.00 91.62 1190 GLU A CA 1
ATOM 9339 C C . GLU A 1 1190 ? 10.250 -42.385 14.275 1.00 91.62 1190 GLU A C 1
ATOM 9341 O O . GLU A 1 1190 ? 9.159 -42.703 14.742 1.00 91.62 1190 GLU A O 1
ATOM 9346 N N . GLY A 1 1191 ? 10.665 -42.790 13.068 1.00 87.44 1191 GLY A N 1
ATOM 9347 C CA . GLY A 1 1191 ? 9.873 -43.634 12.159 1.00 87.44 1191 GLY A CA 1
ATOM 9348 C C . GLY A 1 1191 ? 9.314 -42.914 10.925 1.00 87.44 1191 GLY A C 1
ATOM 9349 O O . GLY A 1 1191 ? 8.798 -43.566 10.017 1.00 87.44 1191 GLY A O 1
ATOM 9350 N N . GLU A 1 1192 ? 9.453 -41.589 10.839 1.00 86.31 1192 GLU A N 1
ATOM 9351 C CA . GLU A 1 1192 ? 9.030 -40.817 9.667 1.00 86.31 1192 GLU A CA 1
ATOM 9352 C C . GLU A 1 1192 ? 9.662 -41.284 8.343 1.00 86.31 1192 GLU A C 1
ATOM 9354 O O . GLU A 1 1192 ? 10.828 -41.691 8.316 1.00 86.31 1192 GLU A O 1
ATOM 9359 N N . PRO A 1 1193 ? 8.924 -41.190 7.218 1.00 80.50 1193 PRO A N 1
ATOM 9360 C CA . PRO A 1 1193 ? 7.532 -40.729 7.092 1.00 80.50 1193 PRO A CA 1
ATOM 9361 C C . PRO A 1 1193 ? 6.477 -41.825 7.362 1.00 80.50 1193 PRO A C 1
ATOM 9363 O O . PRO A 1 1193 ? 5.289 -41.588 7.168 1.00 80.50 1193 PRO A O 1
ATOM 9366 N N . HIS A 1 1194 ? 6.879 -43.027 7.793 1.00 87.38 1194 HIS A N 1
ATOM 9367 C CA . HIS A 1 1194 ? 6.012 -44.211 7.916 1.00 87.38 1194 HIS A CA 1
ATOM 9368 C C . HIS A 1 1194 ? 5.230 -44.238 9.237 1.00 87.38 1194 HIS A C 1
ATOM 9370 O O . HIS A 1 1194 ? 5.246 -45.219 9.980 1.00 87.38 1194 HIS A O 1
ATOM 9376 N N . ILE A 1 1195 ? 4.557 -43.131 9.542 1.00 90.31 1195 ILE A N 1
ATOM 9377 C CA . ILE A 1 1195 ? 3.734 -42.982 10.739 1.00 90.31 1195 ILE A CA 1
ATOM 9378 C C . ILE A 1 1195 ? 2.274 -43.221 10.362 1.00 90.31 1195 ILE A C 1
ATOM 9380 O O . ILE A 1 1195 ? 1.716 -42.541 9.503 1.00 90.31 1195 ILE A O 1
ATOM 9384 N N . HIS A 1 1196 ? 1.649 -44.191 11.022 1.00 90.19 1196 HIS A N 1
ATOM 9385 C CA . HIS A 1 1196 ? 0.266 -44.587 10.781 1.00 90.19 1196 HIS A CA 1
ATOM 9386 C C . HIS A 1 1196 ? -0.667 -44.095 11.897 1.00 90.19 1196 HIS A C 1
ATOM 9388 O O . HIS A 1 1196 ? -0.232 -43.756 12.999 1.00 90.19 1196 HIS A O 1
ATOM 9394 N N . ALA A 1 1197 ? -1.975 -44.077 11.620 1.00 88.69 1197 ALA A N 1
ATOM 9395 C CA . ALA A 1 1197 ? -3.001 -43.644 12.573 1.00 88.69 1197 ALA A CA 1
ATOM 9396 C C . ALA A 1 1197 ? -3.043 -44.497 13.857 1.00 88.69 1197 ALA A C 1
ATOM 9398 O O . ALA A 1 1197 ? -3.597 -44.074 14.873 1.00 88.69 1197 ALA A O 1
ATOM 9399 N N . ASP A 1 1198 ? -2.478 -45.707 13.822 1.00 90.88 1198 ASP A N 1
ATOM 9400 C CA . ASP A 1 1198 ? -2.417 -46.602 14.966 1.00 90.88 1198 ASP A CA 1
ATOM 9401 C C . ASP A 1 1198 ? -1.250 -46.320 15.932 1.00 90.88 1198 ASP A C 1
ATOM 9403 O O . ASP A 1 1198 ? -1.279 -46.825 17.058 1.00 90.88 1198 ASP A O 1
ATOM 9407 N N . HIS A 1 1199 ? -0.288 -45.477 15.536 1.00 94.19 1199 HIS A N 1
ATOM 9408 C CA . HIS A 1 1199 ? 0.908 -45.157 16.315 1.00 94.19 1199 HIS A CA 1
ATOM 9409 C C . HIS A 1 1199 ? 0.550 -44.573 17.704 1.00 94.19 1199 HIS A C 1
ATOM 9411 O O . HIS A 1 1199 ? -0.281 -43.661 17.783 1.00 94.19 1199 HIS A O 1
ATOM 9417 N N . PRO A 1 1200 ? 1.188 -45.015 18.811 1.00 93.50 1200 PRO A N 1
ATOM 9418 C CA . PRO A 1 1200 ? 0.802 -44.613 20.170 1.00 93.50 1200 PRO A CA 1
ATOM 9419 C C . PRO A 1 1200 ? 0.766 -43.096 20.392 1.00 93.50 1200 PRO A C 1
ATOM 9421 O O . PRO A 1 1200 ? -0.225 -42.569 20.891 1.00 93.50 1200 PRO A O 1
ATOM 9424 N N . LEU A 1 1201 ? 1.795 -42.376 19.929 1.00 95.12 1201 LEU A N 1
ATOM 9425 C CA . LEU A 1 1201 ? 1.846 -40.909 20.023 1.00 95.12 1201 LEU A CA 1
ATOM 9426 C C . LEU A 1 1201 ? 0.776 -40.207 19.165 1.00 95.12 1201 LEU A C 1
ATOM 9428 O O . LEU A 1 1201 ? 0.341 -39.118 19.523 1.00 95.12 1201 LEU A O 1
ATOM 9432 N N . VAL A 1 1202 ? 0.319 -40.825 18.067 1.00 93.94 1202 VAL A N 1
ATOM 9433 C CA . VAL A 1 1202 ? -0.741 -40.270 17.203 1.00 93.94 1202 VAL A CA 1
ATOM 9434 C C . VAL A 1 1202 ? -2.112 -40.395 17.866 1.00 93.94 1202 VAL A C 1
ATOM 9436 O O . VAL A 1 1202 ? -2.979 -39.559 17.627 1.00 93.94 1202 VAL A O 1
ATOM 9439 N N . LYS A 1 1203 ? -2.330 -41.401 18.719 1.00 92.75 1203 LYS A N 1
ATOM 9440 C CA . LYS A 1 1203 ? -3.589 -41.572 19.469 1.00 92.75 1203 LYS A CA 1
ATOM 9441 C C . LYS A 1 1203 ? -3.632 -40.816 20.793 1.00 92.75 1203 LYS A C 1
ATOM 9443 O O . LYS A 1 1203 ? -4.692 -40.751 21.406 1.00 92.75 1203 LYS A O 1
ATOM 9448 N N . ASN A 1 1204 ? -2.500 -40.306 21.263 1.00 94.81 1204 ASN A N 1
ATOM 9449 C CA . ASN A 1 1204 ? -2.397 -39.742 22.599 1.00 94.81 1204 ASN A CA 1
ATOM 9450 C C . ASN A 1 1204 ? -2.994 -38.324 22.658 1.00 94.81 1204 ASN A C 1
ATOM 9452 O O . ASN A 1 1204 ? -2.487 -37.402 22.020 1.00 94.81 1204 ASN A O 1
ATOM 9456 N N . ASP A 1 1205 ? -4.040 -38.134 23.466 1.00 93.75 1205 ASP A N 1
ATOM 9457 C CA . ASP A 1 1205 ? -4.762 -36.858 23.596 1.00 93.75 1205 ASP A CA 1
ATOM 9458 C C . ASP A 1 1205 ? -3.886 -35.727 24.181 1.00 93.75 1205 ASP A C 1
ATOM 9460 O O . ASP A 1 1205 ? -4.142 -34.547 23.952 1.00 93.75 1205 ASP A O 1
ATOM 9464 N N . LYS A 1 1206 ? -2.802 -36.062 24.892 1.00 95.44 1206 LYS A N 1
ATOM 9465 C CA . LYS A 1 1206 ? -1.864 -35.088 25.483 1.00 95.44 1206 LYS A CA 1
ATOM 9466 C C . LYS A 1 1206 ? -0.654 -34.779 24.594 1.00 95.44 1206 LYS A C 1
ATOM 9468 O O . LYS A 1 1206 ? 0.243 -34.037 25.005 1.00 95.44 1206 LYS A O 1
ATOM 9473 N N . VAL A 1 1207 ? -0.612 -35.346 23.388 1.00 97.31 1207 VAL A N 1
ATOM 9474 C CA . VAL A 1 1207 ? 0.429 -35.083 22.391 1.00 97.31 1207 VAL A CA 1
ATOM 9475 C C . VAL A 1 1207 ? -0.188 -34.310 21.231 1.00 97.31 1207 VAL A C 1
ATOM 9477 O O . VAL A 1 1207 ? -1.131 -34.768 20.583 1.00 97.31 1207 VAL A O 1
ATOM 9480 N N . PHE A 1 1208 ? 0.330 -33.111 20.977 1.00 97.38 1208 PHE A N 1
ATOM 9481 C CA . PHE A 1 1208 ? -0.029 -32.312 19.809 1.00 97.38 1208 PHE A CA 1
ATOM 9482 C C . PHE A 1 1208 ? 1.024 -32.538 18.722 1.00 97.38 1208 PHE A C 1
ATOM 9484 O O . PHE A 1 1208 ? 2.177 -32.150 18.897 1.00 97.38 1208 PHE A O 1
ATOM 9491 N N . LEU A 1 1209 ? 0.642 -33.214 17.638 1.00 95.88 1209 LEU A N 1
ATOM 9492 C CA . LEU A 1 1209 ? 1.556 -33.689 16.599 1.00 95.88 1209 LEU A CA 1
ATOM 9493 C C . LEU A 1 1209 ? 1.244 -33.017 15.258 1.00 95.88 1209 LEU A C 1
ATOM 9495 O O . LEU A 1 1209 ? 0.092 -32.995 14.828 1.00 95.88 1209 LEU A O 1
ATOM 9499 N N . LEU A 1 1210 ? 2.280 -32.512 14.595 1.00 95.75 1210 LEU A N 1
ATOM 9500 C CA . LEU A 1 1210 ? 2.237 -31.974 13.240 1.00 95.75 1210 LEU A CA 1
ATOM 9501 C C . LEU A 1 1210 ? 3.030 -32.881 12.282 1.00 95.75 1210 LEU A C 1
ATOM 9503 O O . LEU A 1 1210 ? 3.949 -33.570 12.724 1.00 95.75 1210 LEU A O 1
ATOM 9507 N N . PRO A 1 1211 ? 2.698 -32.908 10.978 1.00 92.25 1211 PRO A N 1
ATOM 9508 C CA . PRO A 1 1211 ? 3.340 -33.798 10.014 1.00 92.25 1211 PRO A CA 1
ATOM 9509 C C . PRO A 1 1211 ? 4.619 -33.176 9.420 1.00 92.25 1211 PRO A C 1
ATOM 9511 O O . PRO A 1 1211 ? 4.714 -33.009 8.205 1.00 92.25 1211 PRO A O 1
ATOM 9514 N N . HIS A 1 1212 ? 5.592 -32.814 10.264 1.00 91.62 1212 HIS A N 1
ATOM 9515 C CA . HIS A 1 1212 ? 6.896 -32.271 9.857 1.00 91.62 1212 HIS A CA 1
ATOM 9516 C C . HIS A 1 1212 ? 6.795 -31.023 8.960 1.00 91.62 1212 HIS A C 1
ATOM 9518 O O . HIS A 1 1212 ? 7.334 -30.952 7.850 1.00 91.62 1212 HIS A O 1
ATOM 9524 N N . ILE A 1 1213 ? 6.089 -30.004 9.452 1.00 92.31 1213 ILE A N 1
ATOM 9525 C CA . ILE A 1 1213 ? 5.842 -28.738 8.751 1.00 92.31 1213 ILE A CA 1
ATOM 9526 C C . ILE A 1 1213 ? 6.692 -27.579 9.280 1.00 92.31 1213 ILE A C 1
ATOM 9528 O O . ILE A 1 1213 ? 6.459 -26.434 8.899 1.00 92.31 1213 ILE A O 1
ATOM 9532 N N . GLY A 1 1214 ? 7.711 -27.859 10.097 1.00 88.38 1214 GLY A N 1
ATOM 9533 C CA . GLY A 1 1214 ? 8.582 -26.883 10.751 1.00 88.38 1214 GLY A CA 1
ATOM 9534 C C . GLY A 1 1214 ? 9.136 -25.775 9.851 1.00 88.38 1214 GLY A C 1
ATOM 9535 O O . GLY A 1 1214 ? 9.392 -24.674 10.326 1.00 88.38 1214 GLY A O 1
ATOM 9536 N N . SER A 1 1215 ? 9.329 -26.019 8.555 1.00 85.38 1215 SER A N 1
ATOM 9537 C CA . SER A 1 1215 ? 9.811 -25.016 7.589 1.00 85.38 1215 SER A CA 1
ATOM 9538 C C . SER A 1 1215 ? 8.805 -24.650 6.493 1.00 85.38 1215 SER A C 1
ATOM 9540 O O . SER A 1 1215 ? 9.153 -23.945 5.546 1.00 85.38 1215 SER A O 1
ATOM 9542 N N . SER A 1 1216 ? 7.571 -25.147 6.575 1.00 86.88 1216 SER A N 1
ATOM 9543 C CA . SER A 1 1216 ? 6.575 -25.094 5.501 1.00 86.88 1216 SER A CA 1
ATOM 9544 C C . SER A 1 1216 ? 5.778 -23.787 5.476 1.00 86.88 1216 SER A C 1
ATOM 9546 O O . SER A 1 1216 ? 4.570 -23.789 5.691 1.00 86.88 1216 SER A O 1
ATOM 9548 N N . THR A 1 1217 ? 6.442 -22.679 5.145 1.00 90.69 1217 THR A N 1
ATOM 9549 C CA . THR A 1 1217 ? 5.783 -21.439 4.691 1.00 90.69 1217 THR A CA 1
ATOM 9550 C C . THR A 1 1217 ? 6.076 -21.198 3.213 1.00 90.69 1217 THR A C 1
ATOM 9552 O O . THR A 1 1217 ? 7.074 -21.701 2.686 1.00 90.69 1217 THR A O 1
ATOM 9555 N N . VAL A 1 1218 ? 5.216 -20.443 2.522 1.00 87.50 1218 VAL A N 1
ATOM 9556 C CA . VAL A 1 1218 ? 5.398 -20.147 1.090 1.00 87.50 1218 VAL A CA 1
ATOM 9557 C C . VAL A 1 1218 ? 6.735 -19.431 0.885 1.00 87.50 1218 VAL A C 1
ATOM 9559 O O . VAL A 1 1218 ? 7.573 -19.873 0.104 1.00 87.50 1218 VAL A O 1
ATOM 9562 N N . GLU A 1 1219 ? 6.996 -18.398 1.676 1.00 90.25 1219 GLU A N 1
ATOM 9563 C CA . GLU A 1 1219 ? 8.191 -17.562 1.613 1.00 90.25 1219 GLU A CA 1
ATOM 9564 C C . GLU A 1 1219 ? 9.467 -18.377 1.859 1.00 90.25 1219 GLU A C 1
ATOM 9566 O O . GLU A 1 1219 ? 10.426 -18.289 1.087 1.00 90.25 1219 GLU A O 1
ATOM 9571 N N . THR A 1 1220 ? 9.478 -19.222 2.898 1.00 91.25 1220 THR A N 1
ATOM 9572 C CA . THR A 1 1220 ? 10.644 -20.052 3.224 1.00 91.25 1220 THR A CA 1
ATOM 9573 C C . THR A 1 1220 ? 10.890 -21.106 2.148 1.00 91.25 1220 THR A C 1
ATOM 9575 O O . THR A 1 1220 ? 12.041 -21.302 1.756 1.00 91.25 1220 THR A O 1
ATOM 9578 N N . ARG A 1 1221 ? 9.848 -21.761 1.615 1.00 91.06 1221 ARG A N 1
ATOM 9579 C CA . ARG A 1 1221 ? 10.007 -22.778 0.562 1.00 91.06 1221 ARG A CA 1
ATOM 9580 C C . ARG A 1 1221 ? 10.525 -22.177 -0.744 1.00 91.06 1221 ARG A C 1
ATOM 9582 O O . ARG A 1 1221 ? 11.427 -22.763 -1.341 1.00 91.06 1221 ARG A O 1
ATOM 9589 N N . TYR A 1 1222 ? 10.039 -21.000 -1.140 1.00 93.50 1222 TYR A N 1
ATOM 9590 C CA . TYR A 1 1222 ? 10.560 -20.271 -2.302 1.00 93.50 1222 TYR A CA 1
ATOM 9591 C C . TYR A 1 1222 ? 12.017 -19.850 -2.117 1.00 93.50 1222 TYR A C 1
ATOM 9593 O O . TYR A 1 1222 ? 12.837 -20.122 -2.992 1.00 93.50 1222 TYR A O 1
ATOM 9601 N N . ALA A 1 1223 ? 12.373 -19.274 -0.966 1.00 93.06 1223 ALA A N 1
ATOM 9602 C CA . ALA A 1 1223 ? 13.750 -18.869 -0.695 1.00 93.06 1223 ALA A CA 1
ATOM 9603 C C . ALA A 1 1223 ? 14.717 -20.068 -0.654 1.00 93.06 1223 ALA A C 1
ATOM 9605 O O . ALA A 1 1223 ? 15.818 -20.003 -1.201 1.00 93.06 1223 ALA A O 1
ATOM 9606 N N . MET A 1 1224 ? 14.311 -21.181 -0.027 1.00 94.25 1224 MET A N 1
ATOM 9607 C CA . MET A 1 1224 ? 15.107 -22.413 0.013 1.00 94.25 1224 MET A CA 1
ATOM 9608 C C . MET A 1 1224 ? 15.312 -22.984 -1.390 1.00 94.25 1224 MET A C 1
ATOM 9610 O O . MET A 1 1224 ? 16.440 -23.322 -1.751 1.00 94.25 1224 MET A O 1
ATOM 9614 N N . ALA A 1 1225 ? 14.244 -23.077 -2.186 1.00 94.19 1225 ALA A N 1
ATOM 9615 C CA . ALA A 1 1225 ? 14.317 -23.575 -3.553 1.00 94.19 1225 ALA A CA 1
ATOM 9616 C C . ALA A 1 1225 ? 15.225 -22.689 -4.419 1.00 94.19 1225 ALA A C 1
ATOM 9618 O O . ALA A 1 1225 ? 16.074 -23.210 -5.137 1.00 94.19 1225 ALA A O 1
ATOM 9619 N N . ASP A 1 1226 ? 15.120 -21.367 -4.281 1.00 94.25 1226 ASP A N 1
ATOM 9620 C CA . ASP A 1 1226 ? 15.955 -20.424 -5.016 1.00 94.25 1226 ASP A CA 1
ATOM 9621 C C . ASP A 1 1226 ? 17.450 -20.566 -4.693 1.00 94.25 1226 ASP A C 1
ATOM 9623 O O . ASP A 1 1226 ? 18.282 -20.731 -5.588 1.00 94.25 1226 ASP A O 1
ATOM 9627 N N . LEU A 1 1227 ? 17.798 -20.591 -3.402 1.00 95.44 1227 LEU A N 1
ATOM 9628 C CA . LEU A 1 1227 ? 19.182 -20.783 -2.965 1.00 95.44 1227 LEU A CA 1
ATOM 9629 C C . LEU A 1 1227 ? 19.744 -22.130 -3.445 1.00 95.44 1227 LEU A C 1
ATOM 9631 O O . LEU A 1 1227 ? 20.893 -22.201 -3.884 1.00 95.44 1227 LEU A O 1
ATOM 9635 N N . THR A 1 1228 ? 18.937 -23.191 -3.390 1.00 95.19 1228 THR A N 1
ATOM 9636 C CA . THR A 1 1228 ? 19.345 -24.535 -3.827 1.00 95.19 1228 THR A CA 1
ATOM 9637 C C . THR A 1 1228 ? 19.586 -24.576 -5.344 1.00 95.19 1228 THR A C 1
ATOM 9639 O O . THR A 1 1228 ? 20.592 -25.126 -5.792 1.00 95.19 1228 THR A O 1
ATOM 9642 N N . VAL A 1 1229 ? 18.729 -23.931 -6.147 1.00 95.56 1229 VAL A N 1
ATOM 9643 C CA . VAL A 1 1229 ? 18.914 -23.819 -7.607 1.00 95.56 1229 VAL A CA 1
ATOM 9644 C C . VAL A 1 1229 ? 20.147 -22.983 -7.955 1.00 95.56 1229 VAL A C 1
ATOM 9646 O O . VAL A 1 1229 ? 20.966 -23.395 -8.775 1.00 95.56 1229 VAL A O 1
ATOM 9649 N N . SER A 1 1230 ? 20.339 -21.844 -7.289 1.00 94.19 1230 SER A N 1
ATOM 9650 C CA . SER A 1 1230 ? 21.534 -21.008 -7.459 1.00 94.19 1230 SER A CA 1
ATOM 9651 C C . SER A 1 1230 ? 22.821 -21.786 -7.150 1.00 94.19 1230 SER A C 1
ATOM 9653 O O . SER A 1 1230 ? 23.782 -21.758 -7.923 1.00 94.19 1230 SER A O 1
ATOM 9655 N N . ASN A 1 1231 ? 22.830 -22.550 -6.053 1.00 95.38 1231 ASN A N 1
ATOM 9656 C CA . ASN A 1 1231 ? 23.972 -23.370 -5.667 1.00 95.38 1231 ASN A CA 1
ATOM 9657 C C . ASN A 1 1231 ? 24.228 -24.525 -6.641 1.00 95.38 1231 ASN A C 1
ATOM 9659 O O . ASN A 1 1231 ? 25.380 -24.735 -7.013 1.00 95.38 1231 ASN A O 1
ATOM 9663 N N . VAL A 1 1232 ? 23.197 -25.264 -7.074 1.00 95.56 1232 VAL A N 1
ATOM 9664 C CA . VAL A 1 1232 ? 23.399 -26.400 -7.990 1.00 95.56 1232 VAL A CA 1
ATOM 9665 C C . VAL A 1 1232 ? 23.897 -25.936 -9.361 1.00 95.56 1232 VAL A C 1
ATOM 9667 O O . VAL A 1 1232 ? 24.785 -26.573 -9.924 1.00 95.56 1232 VAL A O 1
ATOM 9670 N N . LEU A 1 1233 ? 23.406 -24.792 -9.861 1.00 94.19 1233 LEU A N 1
ATOM 9671 C CA . LEU A 1 1233 ? 23.875 -24.188 -11.110 1.00 94.19 1233 LEU A CA 1
ATOM 9672 C C . LEU A 1 1233 ? 25.358 -23.809 -11.015 1.00 94.19 1233 LEU A C 1
ATOM 9674 O O . LEU A 1 1233 ? 26.154 -24.257 -11.837 1.00 94.19 1233 LEU A O 1
ATOM 9678 N N . LYS A 1 1234 ? 25.762 -23.065 -9.976 1.00 93.31 1234 LYS A N 1
ATOM 9679 C CA . LYS A 1 1234 ? 27.178 -22.718 -9.739 1.00 93.31 1234 LYS A CA 1
ATOM 9680 C C . LYS A 1 1234 ? 28.048 -23.965 -9.559 1.00 93.31 1234 LYS A C 1
ATOM 9682 O O . LYS A 1 1234 ? 29.129 -24.079 -10.136 1.00 93.31 1234 LYS A O 1
ATOM 9687 N N . GLY A 1 1235 ? 27.550 -24.931 -8.791 1.00 92.44 1235 GLY A N 1
ATOM 9688 C CA . GLY A 1 1235 ? 28.223 -26.191 -8.506 1.00 92.44 1235 GLY A CA 1
ATOM 9689 C C . GLY A 1 1235 ? 28.504 -27.030 -9.756 1.00 92.44 1235 GLY A C 1
ATOM 9690 O O . GLY A 1 1235 ? 29.613 -27.547 -9.894 1.00 92.44 1235 GLY A O 1
ATOM 9691 N N . ALA A 1 1236 ? 27.559 -27.103 -10.699 1.00 93.06 1236 ALA A N 1
ATOM 9692 C CA . ALA A 1 1236 ? 27.721 -27.827 -11.966 1.00 93.06 1236 ALA A CA 1
ATOM 9693 C C . ALA A 1 1236 ? 28.890 -27.287 -12.815 1.00 93.06 1236 ALA A C 1
ATOM 9695 O O . ALA A 1 1236 ? 29.590 -28.041 -13.499 1.00 93.06 1236 ALA A O 1
ATOM 9696 N N . PHE A 1 1237 ? 29.155 -25.982 -12.714 1.00 90.25 1237 PHE A N 1
ATOM 9697 C CA . PHE A 1 1237 ? 30.273 -25.314 -13.380 1.00 90.25 1237 PHE A CA 1
ATOM 9698 C C . PHE A 1 1237 ? 31.558 -25.248 -12.536 1.00 90.25 1237 PHE A C 1
ATOM 9700 O O . PHE A 1 1237 ? 32.551 -24.675 -12.979 1.00 90.25 1237 PHE A O 1
ATOM 9707 N N . GLY A 1 1238 ? 31.577 -25.864 -11.348 1.00 87.12 1238 GLY A N 1
ATOM 9708 C CA . GLY A 1 1238 ? 32.737 -25.885 -10.453 1.00 87.12 1238 GLY A CA 1
ATOM 9709 C C . GLY A 1 1238 ? 32.958 -24.588 -9.667 1.00 87.12 1238 GLY A C 1
ATOM 9710 O O . GLY A 1 1238 ? 33.949 -24.472 -8.943 1.00 87.12 1238 GLY A O 1
ATOM 9711 N N . GLU A 1 1239 ? 32.031 -23.637 -9.748 1.00 90.69 1239 GLU A N 1
ATOM 9712 C CA . GLU A 1 1239 ? 32.112 -22.331 -9.095 1.00 90.69 1239 GLU A CA 1
ATOM 9713 C C . GLU A 1 1239 ? 31.859 -22.436 -7.571 1.00 90.69 1239 GLU A C 1
ATOM 9715 O O . GLU A 1 1239 ? 31.457 -23.492 -7.058 1.00 90.69 1239 GLU A O 1
ATOM 9720 N N . PRO A 1 1240 ? 32.156 -21.385 -6.786 1.00 89.62 1240 PRO A N 1
ATOM 9721 C CA . PRO A 1 1240 ? 31.809 -21.342 -5.366 1.00 89.62 1240 PRO A CA 1
ATOM 9722 C C . PRO A 1 1240 ? 30.287 -21.321 -5.146 1.00 89.62 1240 PRO A C 1
ATOM 9724 O O . PRO A 1 1240 ? 29.582 -20.482 -5.706 1.00 89.62 1240 PRO A O 1
ATOM 9727 N N . MET A 1 1241 ? 29.778 -22.219 -4.296 1.00 94.69 1241 MET A N 1
ATOM 9728 C CA . MET A 1 1241 ? 28.372 -22.208 -3.869 1.00 94.69 1241 MET A CA 1
ATOM 9729 C C . MET A 1 1241 ? 28.188 -21.251 -2.685 1.00 94.69 1241 MET A C 1
ATOM 9731 O O . MET A 1 1241 ? 29.021 -21.207 -1.782 1.00 94.69 1241 MET A O 1
ATOM 9735 N N . GLN A 1 1242 ? 27.084 -20.503 -2.669 1.00 88.69 1242 GLN A N 1
ATOM 9736 C CA . GLN A 1 1242 ? 26.794 -19.468 -1.670 1.00 88.69 1242 GLN A CA 1
ATOM 9737 C C . GLN A 1 1242 ? 26.643 -20.039 -0.254 1.00 88.69 1242 GLN A C 1
ATOM 9739 O O . GLN A 1 1242 ? 27.085 -19.420 0.708 1.00 88.69 1242 GLN A O 1
ATOM 9744 N N . ALA A 1 1243 ? 26.041 -21.224 -0.129 1.00 88.81 1243 ALA A N 1
ATOM 9745 C CA . ALA A 1 1243 ? 25.840 -21.915 1.146 1.00 88.81 1243 ALA A CA 1
ATOM 9746 C C . ALA A 1 1243 ? 26.569 -23.267 1.172 1.00 88.81 1243 ALA A C 1
ATOM 9748 O O . ALA A 1 1243 ? 25.980 -24.310 1.458 1.00 88.81 1243 ALA A O 1
ATOM 9749 N N . GLN A 1 1244 ? 27.851 -23.262 0.799 1.00 91.88 1244 GLN A N 1
ATOM 9750 C CA . GLN A 1 1244 ? 28.678 -24.466 0.811 1.00 91.88 1244 GLN A CA 1
ATOM 9751 C C . GLN A 1 1244 ? 28.954 -24.941 2.249 1.00 91.88 1244 GLN A C 1
ATOM 9753 O O . GLN A 1 1244 ? 29.390 -24.169 3.103 1.00 91.88 1244 GLN A O 1
ATOM 9758 N N . VAL A 1 1245 ? 28.748 -26.231 2.501 1.00 89.94 1245 VAL A N 1
ATOM 9759 C CA . VAL A 1 1245 ? 29.098 -26.901 3.757 1.00 89.94 1245 VAL A CA 1
ATOM 9760 C C . VAL A 1 1245 ? 30.606 -27.151 3.788 1.00 89.94 1245 VAL A C 1
ATOM 9762 O O . VAL A 1 1245 ? 31.197 -27.598 2.803 1.00 89.94 1245 VAL A O 1
ATOM 9765 N N . ASN A 1 1246 ? 31.235 -26.873 4.929 1.00 83.25 1246 ASN A N 1
ATOM 9766 C CA . ASN A 1 1246 ? 32.647 -27.168 5.151 1.00 83.25 1246 ASN A CA 1
ATOM 9767 C C . ASN A 1 1246 ? 32.796 -28.634 5.604 1.00 83.25 1246 ASN A C 1
ATOM 9769 O O . ASN A 1 1246 ? 32.408 -28.952 6.730 1.00 83.25 1246 ASN A O 1
ATOM 9773 N N . ILE A 1 1247 ? 33.284 -29.513 4.718 1.00 82.19 1247 ILE A N 1
ATOM 9774 C CA . ILE A 1 1247 ? 33.355 -30.979 4.912 1.00 82.19 1247 ILE A CA 1
ATOM 9775 C C . ILE A 1 1247 ? 34.773 -31.514 5.112 1.00 82.19 1247 ILE A C 1
ATOM 9777 O O . ILE A 1 1247 ? 35.747 -31.035 4.492 1.00 82.19 1247 ILE A O 1
#

Organism: NCBI:txid1540922

Radius of gyration: 41.18 Å; chains: 1; bounding box: 81×93×112 Å